Protein AF-0000000085152946 (afdb_homodimer)

Foldseek 3Di:
DEEEEEDCPPQRVLLQLLLLLLPAQYEYEYQPPVCQVCLLVLHHPWFEPPSSVSSVVSVVVNSYHYDNDLLCRLVGDQEYEYAHAQAADPQLATRCCSVLVSLLSSLQRHDAEHEYEYAYQHAQCVLVVSVVSSVVSCVVVVHDHHYHYKYWYADADALCRNVCSQAPQATEIAGPDPVVVVVVCVSCVNNCPPHHRYDYHHRRVSSVVLLVVLLVLLLLALVLLVVLVVLLQVVHQSVVVLVVVLVPPVNHNPSNFHFLAAFDDRNQSSLSNVQVVCVVVPHHPVSSVSSNVSRVVSLCVLVVVVCLVVNLQPAAAEEQEEDQPLEPRTLHNGRRSNVVNQVVCVVNRAAYEYEDPRNLVVVCVVPNDDPRYHYDDDSLVSQAQGQEYEYRYDYPRVLDDDLLSNCVRHNNQEYHYRRCSDDQVVNVVSVHQYHYRSDGVSNVRPD/DEEEEEDCPPQRVLLQLLLLLLPAQYEYEYQDPVCQVCLLVLHHPWFEPPSSVSSVVSVVVNSYHYDNDLLCRLVGDQEYEYAHAQAADPQLATRCCSVLVNLLSSLQRHDAEHEYEYAYQHAQCVLVVSVVSSVVSCVVVVHDHHYHYKYWYQDADALCRNVCSQAPQATEIAGPDPVSVVVVCVSCVNNCPPHHRYDYHHRRVSSVVLLVVLLVLLLLALVLLVVLVVLLAVVHQSVVVLVVVLVPPVNHNPSNFHFLAAFDDRNQSSLSNVQVVCVVVPHHPVSSVSSNVSRVVSLCVLVVVVCLVVNLQCAAAEEQEEDQALEPNTLHNGRRSNVVNQVVCVVNRAAYEYEDPRNLVVVCVVPNDDPRYHYDDDSLVSQAQGQEYEYRYDYPRVLDDDLLSNCVRHNNQEYHYRRCSDDQVVNVVSVHQYHYRSDGVSNVDPD

Sequence (894 aa):
MKVTVFGVGYVGLVQAVALADCGHDVCCVDVDAAKIAGLQQGIIPIFEPGLQELVLKNCEVARLRFSTDAALGVDHATIQFIAVGTPPGEDGSADLQYVLGVAGTIASLMSDEKIIVNKSTVPVGTADKVRAHVQDLLTRRGQELPFQVLSNPEFLKEGSALEDCMRPERIIIGTESPQAETLMRELYEPFNRNRDKIMVMDVRSAEFTKYAANCLLATKISFMNEMSHLAERMEVDIEEVRRGIGSDSRIGYQFIYPGCGYGGSCFPKDVRALERSGREVGYHAQILQAVEQVNFQQKQKLYQHITCHYGDDIAGKTFALWGLSFKPNTDDMREASSRVLMERLWQAGARVRAYDPEAMDEALRLYGMRADLEIVASKDEAVVGADALVIVTEWKDFRVPDFSMLQEKLRDRVIFDGRNLYEPSRVEDAGLAYYGIGRGRSCRKKLMKVTVFGVGYVGLVQAVALADCGHDVCCVDVDAAKIAGLQQGIIPIFEPGLQELVLKNCEVARLRFSTDAALGVDHATIQFIAVGTPPGEDGSADLQYVLGVAGTIASLMSDEKIIVNKSTVPVGTADKVRAHVQDLLTRRGQELPFQVLSNPEFLKEGSALEDCMRPERIIIGTESPQAETLMRELYEPFNRNRDKIMVMDVRSAEFTKYAANCLLATKISFMNEMSHLAERMEVDIEEVRRGIGSDSRIGYQFIYPGCGYGGSCFPKDVRALERSGREVGYHAQILQAVEQVNFQQKQKLYQHITCHYGDDIAGKTFALWGLSFKPNTDDMREASSRVLMERLWQAGARVRAYDPEAMDEALRLYGMRADLEIVASKDEAVVGADALVIVTEWKDFRVPDFSMLQEKLRDRVIFDGRNLYEPSRVEDAGLAYYGIGRGRSCRKKL

Organism: Desulfotalea psychrophila (strain LSv54 / DSM 12343) (NCBI:txid177439)

Structure (mmCIF, N/CA/C/O backbone):
data_AF-0000000085152946-model_v1
#
loop_
_entity.id
_entity.type
_entity.pdbx_description
1 polymer 'UDP-glucose 6-dehydrogenase'
#
loop_
_atom_site.group_PDB
_atom_site.id
_atom_site.type_symbol
_atom_site.label_atom_id
_atom_site.label_alt_id
_atom_site.label_comp_id
_atom_site.label_asym_id
_atom_site.label_entity_id
_atom_site.label_seq_id
_atom_site.pdbx_PDB_ins_code
_atom_site.Cartn_x
_atom_site.Cartn_y
_atom_site.Cartn_z
_atom_site.occupancy
_atom_site.B_iso_or_equiv
_atom_site.auth_seq_id
_atom_site.auth_comp_id
_atom_site.auth_asym_id
_atom_site.auth_atom_id
_atom_site.pdbx_PDB_model_num
ATOM 1 N N . MET A 1 1 ? -6.48 38.688 -2.562 1 96.62 1 MET A N 1
ATOM 2 C CA . MET A 1 1 ? -6.941 38.875 -1.188 1 96.62 1 MET A CA 1
ATOM 3 C C . MET A 1 1 ? -5.766 38.938 -0.223 1 96.62 1 MET A C 1
ATOM 5 O O . MET A 1 1 ? -4.621 38.719 -0.613 1 96.62 1 MET A O 1
ATOM 9 N N . LYS A 1 2 ? -6.047 39.312 1.011 1 98.56 2 LYS A N 1
ATOM 10 C CA . LYS A 1 2 ? -5.023 39.375 2.051 1 98.56 2 LYS A CA 1
ATOM 11 C C . LYS A 1 2 ? -4.988 38.062 2.859 1 98.56 2 LYS A C 1
ATOM 13 O O . LYS A 1 2 ? -6.035 37.5 3.162 1 98.56 2 LYS A O 1
ATOM 18 N N . VAL A 1 3 ? -3.777 37.656 3.146 1 98.75 3 VAL A N 1
ATOM 19 C CA . VAL A 1 3 ? -3.588 36.406 3.902 1 98.75 3 VAL A CA 1
ATOM 20 C C . VAL A 1 3 ? -2.414 36.562 4.863 1 98.75 3 VAL A C 1
ATOM 22 O O . VAL A 1 3 ? -1.403 37.188 4.523 1 98.75 3 VAL A O 1
ATOM 25 N N . THR A 1 4 ? -2.584 36.125 6.039 1 98.94 4 THR A N 1
ATOM 26 C CA . THR A 1 4 ? -1.463 36.062 6.969 1 98.94 4 THR A CA 1
ATOM 27 C C . THR A 1 4 ? -1.044 34.594 7.188 1 98.94 4 THR A C 1
ATOM 29 O O . THR A 1 4 ? -1.893 33.719 7.312 1 98.94 4 THR A O 1
ATOM 32 N N . VAL A 1 5 ? 0.246 34.344 7.195 1 98.94 5 VAL A N 1
ATOM 33 C CA . VAL A 1 5 ? 0.804 33.031 7.48 1 98.94 5 VAL A CA 1
ATOM 34 C C . VAL A 1 5 ? 1.711 33.125 8.711 1 98.94 5 VAL A C 1
ATOM 36 O O . VAL A 1 5 ? 2.738 33.781 8.688 1 98.94 5 VAL A O 1
ATOM 39 N N . PHE A 1 6 ? 1.265 32.469 9.789 1 98.88 6 PHE A N 1
ATOM 40 C CA . PHE A 1 6 ? 2.107 32.344 10.977 1 98.88 6 PHE A CA 1
ATOM 41 C C . PHE A 1 6 ? 3.027 31.125 10.867 1 98.88 6 PHE A C 1
ATOM 43 O O . PHE A 1 6 ? 2.559 29.984 10.789 1 98.88 6 PHE A O 1
ATOM 50 N N . GLY A 1 7 ? 4.336 31.312 10.914 1 98.06 7 GLY A N 1
ATOM 51 C CA . GLY A 1 7 ? 5.344 30.281 10.703 1 98.06 7 GLY A CA 1
ATOM 52 C C . GLY A 1 7 ? 5.934 30.297 9.305 1 98.06 7 GLY A C 1
ATOM 53 O O . GLY A 1 7 ? 5.223 30.109 8.32 1 98.06 7 GLY A O 1
ATOM 54 N N . VAL A 1 8 ? 7.211 30.547 9.234 1 96.88 8 VAL A N 1
ATOM 55 C CA . VAL A 1 8 ? 7.855 30.609 7.93 1 96.88 8 VAL A CA 1
ATOM 56 C C . VAL A 1 8 ? 8.875 29.469 7.809 1 96.88 8 VAL A C 1
ATOM 58 O O . VAL A 1 8 ? 10 29.688 7.344 1 96.88 8 VAL A O 1
ATOM 61 N N . GLY A 1 9 ? 8.461 28.297 8.352 1 93.56 9 GLY A N 1
ATOM 62 C CA . GLY A 1 9 ? 9.203 27.078 8.031 1 93.56 9 GLY A CA 1
ATOM 63 C C . GLY A 1 9 ? 8.984 26.609 6.605 1 93.56 9 GLY A C 1
ATOM 64 O O . GLY A 1 9 ? 8.609 27.391 5.734 1 93.56 9 GLY A O 1
ATOM 65 N N . TYR A 1 10 ? 9.281 25.406 6.445 1 93.75 10 TYR A N 1
ATOM 66 C CA . TYR A 1 10 ? 9.211 24.844 5.098 1 93.75 10 TYR A CA 1
ATOM 67 C C . TYR A 1 10 ? 7.812 25 4.516 1 93.75 10 TYR A C 1
ATOM 69 O O . TYR A 1 10 ? 7.645 25.531 3.42 1 93.75 10 TYR A O 1
ATOM 77 N N . VAL A 1 11 ? 6.758 24.594 5.254 1 96.19 11 VAL A N 1
ATOM 78 C CA . VAL A 1 11 ? 5.379 24.609 4.781 1 96.19 11 VAL A CA 1
ATOM 79 C C . VAL A 1 11 ? 4.887 26.062 4.664 1 96.19 11 VAL A C 1
ATOM 81 O O . VAL A 1 11 ? 4.363 26.453 3.623 1 96.19 11 VAL A O 1
ATOM 84 N N . GLY A 1 12 ? 5.09 26.812 5.684 1 97.94 12 GLY A N 1
ATOM 85 C CA . GLY A 1 12 ? 4.562 28.172 5.719 1 97.94 12 GLY A CA 1
ATOM 86 C C . GLY A 1 12 ? 5.164 29.062 4.656 1 97.94 12 GLY A C 1
ATOM 87 O O . GLY A 1 12 ? 4.445 29.797 3.967 1 97.94 12 GLY A O 1
ATOM 88 N N . LEU A 1 13 ? 6.477 29 4.559 1 98 13 LEU A N 1
ATOM 89 C CA . LEU A 1 13 ? 7.156 29.875 3.604 1 98 13 LEU A CA 1
ATOM 90 C C . LEU A 1 13 ? 6.77 29.516 2.172 1 98 13 LEU A C 1
ATOM 92 O O . LEU A 1 13 ? 6.441 30.406 1.375 1 98 13 LEU A O 1
ATOM 96 N N . VAL A 1 14 ? 6.777 28.203 1.868 1 97.94 14 VAL A N 1
ATOM 97 C CA . VAL A 1 14 ? 6.469 27.766 0.511 1 97.94 14 VAL A CA 1
ATOM 98 C C . VAL A 1 14 ? 5.023 28.125 0.168 1 97.94 14 VAL A C 1
ATOM 100 O O . VAL A 1 14 ? 4.742 28.609 -0.928 1 97.94 14 VAL A O 1
ATOM 103 N N . GLN A 1 15 ? 4.125 27.922 1.107 1 97.88 15 GLN A N 1
ATOM 104 C CA . GLN A 1 15 ? 2.721 28.266 0.899 1 97.88 15 GLN A CA 1
ATOM 105 C C . GLN A 1 15 ? 2.543 29.766 0.692 1 97.88 15 GLN A C 1
ATOM 107 O O . GLN A 1 15 ? 1.795 30.188 -0.19 1 97.88 15 GLN A O 1
ATOM 112 N N . ALA A 1 16 ? 3.188 30.547 1.511 1 98.5 16 ALA A N 1
ATOM 113 C CA . ALA A 1 16 ? 3.096 32 1.428 1 98.5 16 ALA A CA 1
ATOM 114 C C . ALA A 1 16 ? 3.574 32.5 0.069 1 98.5 16 ALA A C 1
ATOM 116 O O . ALA A 1 16 ? 2.928 33.375 -0.546 1 98.5 16 ALA A O 1
ATOM 117 N N . VAL A 1 17 ? 4.676 31.953 -0.382 1 98.12 17 VAL A N 1
ATOM 118 C CA . VAL A 1 17 ? 5.277 32.375 -1.641 1 98.12 17 VAL A CA 1
ATOM 119 C C . VAL A 1 17 ? 4.367 32 -2.805 1 98.12 17 VAL A C 1
ATOM 121 O O . VAL A 1 17 ? 4.184 32.781 -3.74 1 98.12 17 VAL A O 1
ATOM 124 N N . ALA A 1 18 ? 3.814 30.781 -2.787 1 98.12 18 ALA A N 1
ATOM 125 C CA . ALA A 1 18 ? 2.895 30.344 -3.834 1 98.12 18 ALA A CA 1
ATOM 126 C C . ALA A 1 18 ? 1.682 31.266 -3.916 1 98.12 18 ALA A C 1
ATOM 128 O O . ALA A 1 18 ? 1.265 31.656 -5.008 1 98.12 18 ALA A O 1
ATOM 129 N N . LEU A 1 19 ? 1.094 31.625 -2.764 1 98.38 19 LEU A N 1
ATOM 130 C CA . LEU A 1 19 ? -0.064 32.5 -2.715 1 98.38 19 LEU A CA 1
ATOM 131 C C . LEU A 1 19 ? 0.295 33.906 -3.221 1 98.38 19 LEU A C 1
ATOM 133 O O . LEU A 1 19 ? -0.466 34.5 -3.98 1 98.38 19 LEU A O 1
ATOM 137 N N . ALA A 1 20 ? 1.434 34.375 -2.812 1 98.5 20 ALA A N 1
ATOM 138 C CA . ALA A 1 20 ? 1.874 35.719 -3.248 1 98.5 20 ALA A CA 1
ATOM 139 C C . ALA A 1 20 ? 2.104 35.75 -4.754 1 98.5 20 ALA A C 1
ATOM 141 O O . ALA A 1 20 ? 1.738 36.719 -5.422 1 98.5 20 ALA A O 1
ATOM 142 N N . ASP A 1 21 ? 2.719 34.688 -5.223 1 97.88 21 ASP A N 1
ATOM 143 C CA . ASP A 1 21 ? 3.111 34.656 -6.629 1 97.88 21 ASP A CA 1
ATOM 144 C C . ASP A 1 21 ? 1.887 34.625 -7.543 1 97.88 21 ASP A C 1
ATOM 146 O O . ASP A 1 21 ? 1.951 35.094 -8.688 1 97.88 21 ASP A O 1
ATOM 150 N N . CYS A 1 22 ? 0.826 34.156 -7.066 1 96.56 22 CYS A N 1
ATOM 151 C CA . CYS A 1 22 ? -0.38 34.125 -7.887 1 96.56 22 CYS A CA 1
ATOM 152 C C . CYS A 1 22 ? -1.163 35.438 -7.738 1 96.56 22 CYS A C 1
ATOM 154 O O . CYS A 1 22 ? -2.191 35.625 -8.391 1 96.56 22 CYS A O 1
ATOM 156 N N . GLY A 1 23 ? -0.776 36.281 -6.738 1 97.38 23 GLY A N 1
ATOM 157 C CA . GLY A 1 23 ? -1.346 37.625 -6.766 1 97.38 23 GLY A CA 1
ATOM 158 C C . GLY A 1 23 ? -1.903 38.062 -5.426 1 97.38 23 GLY A C 1
ATOM 159 O O . GLY A 1 23 ? -2.336 39.188 -5.27 1 97.38 23 GLY A O 1
ATOM 160 N N . HIS A 1 24 ? -1.901 37.188 -4.426 1 98.62 24 HIS A N 1
ATOM 161 C CA . HIS A 1 24 ? -2.41 37.562 -3.109 1 98.62 24 HIS A CA 1
ATOM 162 C C . HIS A 1 24 ? -1.409 38.438 -2.357 1 98.62 24 HIS A C 1
ATOM 164 O O . HIS A 1 24 ? -0.226 38.469 -2.705 1 98.62 24 HIS A O 1
ATOM 170 N N . ASP A 1 25 ? -1.952 39.188 -1.408 1 98.81 25 ASP A N 1
ATOM 171 C CA . ASP A 1 25 ? -1.132 39.969 -0.496 1 98.81 25 ASP A CA 1
ATOM 172 C C . ASP A 1 25 ? -0.877 39.219 0.808 1 98.81 25 ASP A C 1
ATOM 174 O O . ASP A 1 25 ? -1.781 39.094 1.634 1 98.81 25 ASP A O 1
ATOM 178 N N . VAL A 1 26 ? 0.427 38.812 1.01 1 98.88 26 VAL A N 1
ATOM 179 C CA . VAL A 1 26 ? 0.686 37.812 2.066 1 98.88 26 VAL A CA 1
ATOM 180 C C . VAL A 1 26 ? 1.621 38.438 3.109 1 98.88 26 VAL A C 1
ATOM 182 O O . VAL A 1 26 ? 2.686 38.969 2.77 1 98.88 26 VAL A O 1
ATOM 185 N N . CYS A 1 27 ? 1.196 38.406 4.34 1 98.81 27 CYS A N 1
ATOM 186 C CA . CYS A 1 27 ? 2.029 38.781 5.477 1 98.81 27 CYS A CA 1
ATOM 187 C C . CYS A 1 27 ? 2.488 37.562 6.246 1 98.81 27 CYS A C 1
ATOM 189 O O . CYS A 1 27 ? 1.665 36.781 6.75 1 98.81 27 CYS A O 1
ATOM 191 N N . CYS A 1 28 ? 3.801 37.375 6.316 1 98.75 28 CYS A N 1
ATOM 192 C CA . CYS A 1 28 ? 4.375 36.25 7.051 1 98.75 28 CYS A CA 1
ATOM 193 C C . CYS A 1 28 ? 4.891 36.688 8.414 1 98.75 28 CYS A C 1
ATOM 195 O O . CYS A 1 28 ? 5.648 37.656 8.508 1 98.75 28 CYS A O 1
ATOM 197 N N . VAL A 1 29 ? 4.453 35.969 9.422 1 98.75 29 VAL A N 1
ATOM 198 C CA . VAL A 1 29 ? 4.859 36.281 10.789 1 98.75 29 VAL A CA 1
ATOM 199 C C . VAL A 1 29 ? 5.609 35.094 11.398 1 98.75 29 VAL A C 1
ATOM 201 O O . VAL A 1 29 ? 5.191 33.969 11.258 1 98.75 29 VAL A O 1
ATOM 204 N N . ASP A 1 30 ? 6.746 35.312 12 1 98.44 30 ASP A N 1
ATOM 205 C CA . ASP A 1 30 ? 7.512 34.312 12.742 1 98.44 30 ASP A CA 1
ATOM 206 C C . ASP A 1 30 ? 8.172 34.938 13.977 1 98.44 30 ASP A C 1
ATOM 208 O O . ASP A 1 30 ? 8.539 36.125 13.961 1 98.44 30 ASP A O 1
ATOM 212 N N . VAL A 1 31 ? 8.305 34.156 15.016 1 97.31 31 VAL A N 1
ATOM 213 C CA . VAL A 1 31 ? 8.867 34.656 16.266 1 97.31 31 VAL A CA 1
ATOM 214 C C . VAL A 1 31 ? 10.391 34.688 16.156 1 97.31 31 VAL A C 1
ATOM 216 O O . VAL A 1 31 ? 11.055 35.406 16.922 1 97.31 31 VAL A O 1
ATOM 219 N N . ASP A 1 32 ? 10.914 33.938 15.25 1 97.12 32 ASP A N 1
ATOM 220 C CA . ASP A 1 32 ? 12.359 33.875 15.055 1 97.12 32 ASP A CA 1
ATOM 221 C C . ASP A 1 32 ? 12.867 35.156 14.344 1 97.12 32 ASP A C 1
ATOM 223 O O . ASP A 1 32 ? 12.906 35.188 13.109 1 97.12 32 ASP A O 1
ATOM 227 N N . ALA A 1 33 ? 13.492 36.062 15.07 1 97.38 33 ALA A N 1
ATOM 228 C CA . ALA A 1 33 ? 13.922 37.344 14.531 1 97.38 33 ALA A CA 1
ATOM 229 C C . ALA A 1 33 ? 15.055 37.188 13.531 1 97.38 33 ALA A C 1
ATOM 231 O O . ALA A 1 33 ? 15.141 37.938 12.555 1 97.38 33 ALA A O 1
ATOM 232 N N . ALA A 1 34 ? 15.883 36.219 13.789 1 96.38 34 ALA A N 1
ATOM 233 C CA . ALA A 1 34 ? 17.016 35.969 12.898 1 96.38 34 ALA A CA 1
ATOM 234 C C . ALA A 1 34 ? 16.547 35.5 11.531 1 96.38 34 ALA A C 1
ATOM 236 O O . ALA A 1 34 ? 17.062 35.906 10.5 1 96.38 34 ALA A O 1
ATOM 237 N N . LYS A 1 35 ? 15.625 34.562 11.57 1 94.44 35 LYS A N 1
ATOM 238 C CA . LYS A 1 35 ? 15.039 34.031 10.336 1 94.44 35 LYS A CA 1
ATOM 239 C C . LYS A 1 35 ? 14.383 35.156 9.523 1 94.44 35 LYS A C 1
ATOM 241 O O . LYS A 1 35 ? 14.562 35.219 8.305 1 94.44 35 LYS A O 1
ATOM 246 N N . ILE A 1 36 ? 13.656 36.062 10.188 1 97.5 36 ILE A N 1
ATOM 247 C CA . ILE A 1 36 ? 12.93 37.156 9.531 1 97.5 36 ILE A CA 1
ATOM 248 C C . ILE A 1 36 ? 13.93 38.156 8.945 1 97.5 36 ILE A C 1
ATOM 250 O O . ILE A 1 36 ? 13.781 38.594 7.805 1 97.5 36 ILE A O 1
ATOM 254 N N . ALA A 1 37 ? 14.93 38.469 9.695 1 96.62 37 ALA A N 1
ATOM 255 C CA . ALA A 1 37 ? 15.961 39.375 9.211 1 96.62 37 ALA A CA 1
ATOM 256 C C . ALA A 1 37 ? 16.641 38.812 7.961 1 96.62 37 ALA A C 1
ATOM 258 O O . ALA A 1 37 ? 16.891 39.562 7.008 1 96.62 37 ALA A O 1
ATOM 259 N N . GLY A 1 38 ? 16.906 37.562 8.023 1 96 38 GLY A N 1
ATOM 260 C CA . GLY A 1 38 ? 17.484 36.906 6.855 1 96 38 GLY A CA 1
ATOM 261 C C . GLY A 1 38 ? 16.578 36.969 5.633 1 96 38 GLY A C 1
ATOM 262 O O . GLY A 1 38 ? 17.031 37.344 4.547 1 96 38 GLY A O 1
ATOM 263 N N . LEU A 1 39 ? 15.367 36.656 5.789 1 96.38 39 LEU A N 1
ATOM 264 C CA . LEU A 1 39 ? 14.406 36.656 4.691 1 96.38 39 LEU A CA 1
ATOM 265 C C . LEU A 1 39 ? 14.242 38.031 4.094 1 96.38 39 LEU A C 1
ATOM 267 O O . LEU A 1 39 ? 14.117 38.188 2.877 1 96.38 39 LEU A O 1
ATOM 271 N N . GLN A 1 40 ? 14.273 39.031 4.953 1 93.69 40 GLN A N 1
ATOM 272 C CA . GLN A 1 40 ? 14.148 40.406 4.496 1 93.69 40 GLN A CA 1
ATOM 273 C C . GLN A 1 40 ? 15.359 40.844 3.666 1 93.69 40 GLN A C 1
ATOM 275 O O . GLN A 1 40 ? 15.273 41.75 2.84 1 93.69 40 GLN A O 1
ATOM 280 N N . GLN A 1 41 ? 16.438 40.062 3.887 1 92.88 41 GLN A N 1
ATOM 281 C CA . GLN A 1 41 ? 17.656 40.344 3.135 1 92.88 41 GLN A CA 1
ATOM 282 C C . GLN A 1 41 ? 17.797 39.375 1.952 1 92.88 41 GLN A C 1
ATOM 284 O O . GLN A 1 41 ? 18.844 39.344 1.284 1 92.88 41 GLN A O 1
ATOM 289 N N . GLY A 1 42 ? 16.812 38.531 1.813 1 90.94 42 GLY A N 1
ATOM 290 C CA . GLY A 1 42 ? 16.812 37.625 0.678 1 90.94 42 GLY A CA 1
ATOM 291 C C . GLY A 1 42 ? 17.5 36.312 0.97 1 90.94 42 GLY A C 1
ATOM 292 O O . GLY A 1 42 ? 17.719 35.5 0.062 1 90.94 42 GLY A O 1
ATOM 293 N N . ILE A 1 43 ? 17.812 36.062 2.209 1 93.62 43 ILE A N 1
ATOM 294 C CA . ILE A 1 43 ? 18.422 34.812 2.621 1 93.62 43 ILE A CA 1
ATOM 295 C C . ILE A 1 43 ? 17.344 33.812 3.014 1 93.62 43 ILE A C 1
ATOM 297 O O . ILE A 1 43 ? 16.641 34 4.008 1 93.62 43 ILE A O 1
ATOM 301 N N . ILE A 1 44 ? 17.266 32.781 2.225 1 93.75 44 ILE A N 1
ATOM 302 C CA . ILE A 1 44 ? 16.219 31.781 2.445 1 93.75 44 ILE A CA 1
ATOM 303 C C . ILE A 1 44 ? 16.734 30.688 3.371 1 93.75 44 ILE A C 1
ATOM 305 O O . ILE A 1 44 ? 17.781 30.094 3.111 1 93.75 44 ILE A O 1
ATOM 309 N N . PRO A 1 45 ? 16.078 30.375 4.395 1 91.31 45 PRO A N 1
ATOM 310 C CA . PRO A 1 45 ? 16.562 29.438 5.418 1 91.31 45 PRO A CA 1
ATOM 311 C C . PRO A 1 45 ? 16.422 27.984 4.996 1 91.31 45 PRO A C 1
ATOM 313 O O . PRO A 1 45 ? 16.922 27.078 5.684 1 91.31 45 PRO A O 1
ATOM 316 N N . ILE A 1 46 ? 15.805 27.656 3.918 1 90.5 46 ILE A N 1
ATOM 317 C CA . ILE A 1 46 ? 15.617 26.281 3.443 1 90.5 46 ILE A CA 1
ATOM 318 C C . ILE A 1 46 ? 16 26.203 1.967 1 90.5 46 ILE A C 1
ATOM 320 O O . ILE A 1 46 ? 15.953 27.203 1.246 1 90.5 46 ILE A O 1
ATOM 324 N N . PHE A 1 47 ? 16.391 24.984 1.583 1 93.75 47 PHE A N 1
ATOM 325 C CA . PHE A 1 47 ? 16.625 24.781 0.159 1 93.75 47 PHE A CA 1
ATOM 326 C C . PHE A 1 47 ? 15.414 24.141 -0.507 1 93.75 47 PHE A C 1
ATOM 328 O O . PHE A 1 47 ? 14.984 23.062 -0.11 1 93.75 47 PHE A O 1
ATOM 335 N N . GLU A 1 48 ? 14.906 24.797 -1.474 1 95.56 48 GLU A N 1
ATOM 336 C CA . GLU A 1 48 ? 13.805 24.375 -2.33 1 95.56 48 GLU A CA 1
ATOM 337 C C . GLU A 1 48 ? 13.93 24.969 -3.73 1 95.56 48 GLU A C 1
ATOM 339 O O . GLU A 1 48 ? 14 26.188 -3.887 1 95.56 48 GLU A O 1
ATOM 344 N N . PRO A 1 49 ? 13.953 24.078 -4.727 1 95.06 49 PRO A N 1
ATOM 345 C CA . PRO A 1 49 ? 14.141 24.594 -6.082 1 95.06 49 PRO A CA 1
ATOM 346 C C . PRO A 1 49 ? 13.141 25.703 -6.441 1 95.06 49 PRO A C 1
ATOM 348 O O . PRO A 1 49 ? 11.93 25.484 -6.328 1 95.06 49 PRO A O 1
ATOM 351 N N . GLY A 1 50 ? 13.672 26.875 -6.82 1 95.56 50 GLY A N 1
ATOM 352 C CA . GLY A 1 50 ? 12.852 27.953 -7.328 1 95.56 50 GLY A CA 1
ATOM 353 C C . GLY A 1 50 ? 12.344 28.875 -6.242 1 95.56 50 GLY A C 1
ATOM 354 O O . GLY A 1 50 ? 11.82 29.969 -6.531 1 95.56 50 GLY A O 1
ATOM 355 N N . LEU A 1 51 ? 12.555 28.562 -4.996 1 96.44 51 LEU A N 1
ATOM 356 C CA . LEU A 1 51 ? 11.938 29.281 -3.893 1 96.44 51 LEU A CA 1
ATOM 357 C C . LEU A 1 51 ? 12.57 30.656 -3.725 1 96.44 51 LEU A C 1
ATOM 359 O O . LEU A 1 51 ? 11.867 31.656 -3.58 1 96.44 51 LEU A O 1
ATOM 363 N N . GLN A 1 52 ? 13.875 30.734 -3.771 1 96.06 52 GLN A N 1
ATOM 364 C CA . GLN A 1 52 ? 14.586 31.984 -3.541 1 96.06 52 GLN A CA 1
ATOM 365 C C . GLN A 1 52 ? 14.18 33.031 -4.566 1 96.06 52 GLN A C 1
ATOM 367 O O . GLN A 1 52 ? 13.891 34.188 -4.207 1 96.06 52 GLN A O 1
ATOM 372 N N . GLU A 1 53 ? 14.125 32.656 -5.785 1 96.69 53 GLU A N 1
ATOM 373 C CA . GLU A 1 53 ? 13.766 33.562 -6.859 1 96.69 53 GLU A CA 1
ATOM 374 C C . GLU A 1 53 ? 12.367 34.156 -6.648 1 96.69 53 GLU A C 1
ATOM 376 O O . GLU A 1 53 ? 12.156 35.344 -6.812 1 96.69 53 GLU A O 1
ATOM 381 N N . LEU A 1 54 ? 11.477 33.344 -6.23 1 97 54 LEU A N 1
ATOM 382 C CA . LEU A 1 54 ? 10.094 33.781 -6.078 1 97 54 LEU A CA 1
ATOM 383 C C . LEU A 1 54 ? 9.93 34.656 -4.832 1 97 54 LEU A C 1
ATOM 385 O O . LEU A 1 54 ? 9.117 35.562 -4.812 1 97 54 LEU A O 1
ATOM 389 N N . VAL A 1 55 ? 10.68 34.312 -3.781 1 97.25 55 VAL A N 1
ATOM 390 C CA . VAL A 1 55 ? 10.656 35.156 -2.584 1 97.25 55 VAL A CA 1
ATOM 391 C C . VAL A 1 55 ? 11.109 36.562 -2.93 1 97.25 55 VAL A C 1
ATOM 393 O O . VAL A 1 55 ? 10.422 37.531 -2.609 1 97.25 55 VAL A O 1
ATOM 396 N N . LEU A 1 56 ? 12.219 36.625 -3.625 1 97.25 56 LEU A N 1
ATOM 397 C CA . LEU A 1 56 ? 12.781 37.938 -3.979 1 97.25 56 LEU A CA 1
ATOM 398 C C . LEU A 1 56 ? 11.828 38.719 -4.883 1 97.25 56 LEU A C 1
ATOM 400 O O . LEU A 1 56 ? 11.586 39.906 -4.66 1 97.25 56 LEU A O 1
ATOM 404 N N . LYS A 1 57 ? 11.32 38.062 -5.832 1 97.44 57 LYS A N 1
ATOM 405 C CA . LYS A 1 57 ? 10.391 38.656 -6.777 1 97.44 57 LYS A CA 1
ATOM 406 C C . LYS A 1 57 ? 9.18 39.25 -6.062 1 97.44 57 LYS A C 1
ATOM 408 O O . LYS A 1 57 ? 8.812 40.406 -6.297 1 97.44 57 LYS A O 1
ATOM 413 N N . ASN A 1 58 ? 8.57 38.531 -5.207 1 97.62 58 ASN A N 1
ATOM 414 C CA . ASN A 1 58 ? 7.316 38.938 -4.586 1 97.62 58 ASN A CA 1
ATOM 415 C C . ASN A 1 58 ? 7.551 39.969 -3.473 1 97.62 58 ASN A C 1
ATOM 417 O O . ASN A 1 58 ? 6.672 40.781 -3.172 1 97.62 58 ASN A O 1
ATOM 421 N N . CYS A 1 59 ? 8.742 39.938 -2.867 1 97 59 CYS A N 1
ATOM 422 C CA . CYS A 1 59 ? 9.109 41 -1.941 1 97 59 CYS A CA 1
ATOM 423 C C . CYS A 1 59 ? 9.289 42.312 -2.678 1 97 59 CYS A C 1
ATOM 425 O O . CYS A 1 59 ? 8.875 43.375 -2.188 1 97 59 CYS A O 1
ATOM 427 N N . GLU A 1 60 ? 9.883 42.188 -3.807 1 96.38 60 GLU A N 1
ATOM 428 C CA . GLU A 1 60 ? 10.148 43.375 -4.613 1 96.38 60 GLU A CA 1
ATOM 429 C C . GLU A 1 60 ? 8.852 44.094 -5 1 96.38 60 GLU A C 1
ATOM 431 O O . GLU A 1 60 ? 8.781 45.312 -4.977 1 96.38 60 GLU A O 1
ATOM 436 N N . VAL A 1 61 ? 7.836 43.344 -5.332 1 97 61 VAL A N 1
ATOM 437 C CA . VAL A 1 61 ? 6.586 43.938 -5.777 1 97 61 VAL A CA 1
ATOM 438 C C . VAL A 1 61 ? 5.648 44.125 -4.586 1 97 61 VAL A C 1
ATOM 440 O O . VAL A 1 61 ? 4.469 44.438 -4.758 1 97 61 VAL A O 1
ATOM 443 N N . ALA A 1 62 ? 6.047 43.812 -3.373 1 96.31 62 ALA A N 1
ATOM 444 C CA . ALA A 1 62 ? 5.391 44.094 -2.096 1 96.31 62 ALA A CA 1
ATOM 445 C C . ALA A 1 62 ? 4.148 43.219 -1.917 1 96.31 62 ALA A C 1
ATOM 447 O O . ALA A 1 62 ? 3.148 43.656 -1.352 1 96.31 62 ALA A O 1
ATOM 448 N N . ARG A 1 63 ? 4.199 42.031 -2.504 1 98.06 63 ARG A N 1
ATOM 449 C CA . ARG A 1 63 ? 3.127 41.062 -2.291 1 98.06 63 ARG A CA 1
ATOM 450 C C . ARG A 1 63 ? 3.463 40.125 -1.144 1 98.06 63 ARG A C 1
ATOM 452 O O . ARG A 1 63 ? 2.588 39.406 -0.634 1 98.06 63 ARG A O 1
ATOM 459 N N . LEU A 1 64 ? 4.695 40.094 -0.767 1 98.5 64 LEU A N 1
ATOM 460 C CA . LEU A 1 64 ? 5.191 39.25 0.308 1 98.5 64 LEU A CA 1
ATOM 461 C C . LEU A 1 64 ? 5.984 40.062 1.324 1 98.5 64 LEU A C 1
ATOM 463 O O . LEU A 1 64 ? 6.918 40.781 0.958 1 98.5 64 LEU A O 1
ATOM 467 N N . ARG A 1 65 ? 5.598 40 2.52 1 97.88 65 ARG A N 1
ATOM 468 C CA . ARG A 1 65 ? 6.293 40.719 3.586 1 97.88 65 ARG A CA 1
ATOM 469 C C . ARG A 1 65 ? 6.547 39.781 4.777 1 97.88 65 ARG A C 1
ATOM 471 O O . ARG A 1 65 ? 5.781 38.844 5.027 1 97.88 65 ARG A O 1
ATOM 478 N N . PHE A 1 66 ? 7.598 40.031 5.48 1 98.44 66 PHE A N 1
ATOM 479 C CA . PHE A 1 66 ? 8 39.25 6.652 1 98.44 66 PHE A CA 1
ATOM 480 C C . PHE A 1 66 ? 8.07 40.156 7.887 1 98.44 66 PHE A C 1
ATOM 482 O O . PHE A 1 66 ? 8.516 41.312 7.805 1 98.44 66 PHE A O 1
ATOM 489 N N . SER A 1 67 ? 7.59 39.625 9.016 1 98.25 67 SER A N 1
ATOM 490 C CA . SER A 1 67 ? 7.594 40.438 10.242 1 98.25 67 SER A CA 1
ATOM 491 C C . SER A 1 67 ? 7.648 39.531 11.477 1 98.25 67 SER A C 1
ATOM 493 O O . SER A 1 67 ? 7.316 38.344 11.414 1 98.25 67 SER A O 1
ATOM 495 N N . THR A 1 68 ? 8.109 40.062 12.547 1 98.31 68 THR A N 1
ATOM 496 C CA . THR A 1 68 ? 8.016 39.406 13.852 1 98.31 68 THR A CA 1
ATOM 497 C C . THR A 1 68 ? 6.832 39.938 14.641 1 98.31 68 THR A C 1
ATOM 499 O O . THR A 1 68 ? 6.547 39.469 15.75 1 98.31 68 THR A O 1
ATOM 502 N N . ASP A 1 69 ? 6.156 40.906 14.07 1 98.38 69 ASP A N 1
ATOM 503 C CA . ASP A 1 69 ? 5.055 41.594 14.742 1 98.38 69 ASP A CA 1
ATOM 504 C C . ASP A 1 69 ? 3.738 40.844 14.523 1 98.38 69 ASP A C 1
ATOM 506 O O . ASP A 1 69 ? 3.098 41 13.484 1 98.38 69 ASP A O 1
ATOM 510 N N . ALA A 1 70 ? 3.301 40.219 15.578 1 98.56 70 ALA A N 1
ATOM 511 C CA . ALA A 1 70 ? 2.086 39.406 15.477 1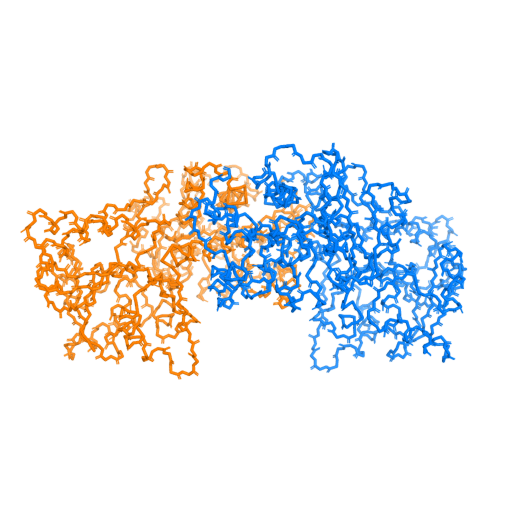 98.56 70 ALA A CA 1
ATOM 512 C C . ALA A 1 70 ? 0.856 40.312 15.273 1 98.56 70 ALA A C 1
ATOM 514 O O . ALA A 1 70 ? -0.095 39.906 14.602 1 98.56 70 ALA A O 1
ATOM 515 N N . ALA A 1 71 ? 0.873 41.438 15.898 1 98.62 71 ALA A N 1
ATOM 516 C CA . ALA A 1 71 ? -0.267 42.344 15.766 1 98.62 71 ALA A CA 1
ATOM 517 C C . ALA A 1 71 ? -0.471 42.75 14.312 1 98.62 71 ALA A C 1
ATOM 519 O O . ALA A 1 71 ? -1.604 42.844 13.836 1 98.62 71 ALA A O 1
ATOM 520 N N . LEU A 1 72 ? 0.611 43.031 13.68 1 98.38 72 LEU A N 1
ATOM 521 C CA . LEU A 1 72 ? 0.563 43.406 12.266 1 98.38 72 LEU A CA 1
ATOM 522 C C . LEU A 1 72 ? -0.06 42.281 11.445 1 98.38 72 LEU A C 1
ATOM 524 O O . LEU A 1 72 ? -0.896 42.531 10.578 1 98.38 72 LEU A O 1
ATOM 528 N N . GLY A 1 73 ? 0.342 41.031 11.703 1 98.5 73 GLY A N 1
ATOM 529 C CA . GLY A 1 73 ? -0.182 39.875 11 1 98.5 73 GLY A CA 1
ATOM 530 C C . GLY A 1 73 ? -1.665 39.656 11.227 1 98.5 73 GLY A C 1
ATOM 531 O O . GLY A 1 73 ? -2.418 39.406 10.281 1 98.5 73 GLY A O 1
ATOM 532 N N . VAL A 1 74 ? -2.057 39.75 12.484 1 98.81 74 VAL A N 1
ATOM 533 C CA . VAL A 1 74 ? -3.449 39.5 12.844 1 98.81 74 VAL A CA 1
ATOM 534 C C . VAL A 1 74 ? -4.348 40.562 12.195 1 98.81 74 VAL A C 1
ATOM 536 O O . VAL A 1 74 ? -5.441 40.219 11.719 1 98.81 74 VAL A O 1
ATOM 539 N N . ASP A 1 75 ? -3.861 41.781 12.141 1 98.44 75 ASP A N 1
ATOM 540 C CA . ASP A 1 75 ? -4.641 42.875 11.578 1 98.44 75 ASP A CA 1
ATOM 541 C C . ASP A 1 75 ? -4.676 42.812 10.055 1 98.44 75 ASP A C 1
ATOM 543 O O . ASP A 1 75 ? -5.617 43.281 9.43 1 98.44 75 ASP A O 1
ATOM 547 N N . HIS A 1 76 ? -3.77 42.188 9.461 1 98.5 76 HIS A N 1
ATOM 548 C CA . HIS A 1 76 ? -3.539 42.219 8.023 1 98.5 76 HIS A CA 1
ATOM 549 C C . HIS A 1 76 ? -4.664 41.5 7.273 1 98.5 76 HIS A C 1
ATOM 551 O O . HIS A 1 76 ? -5.066 41.938 6.191 1 98.5 76 HIS A O 1
ATOM 557 N N . ALA A 1 77 ? -5.195 40.406 7.824 1 98.56 77 ALA A N 1
ATOM 558 C CA . ALA A 1 77 ? -6.078 39.594 6.988 1 98.56 77 ALA A CA 1
ATOM 559 C C . ALA A 1 77 ? -7.156 38.938 7.828 1 98.56 77 ALA A C 1
ATOM 561 O O . ALA A 1 77 ? -6.965 38.688 9.023 1 98.56 77 ALA A O 1
ATOM 562 N N . THR A 1 78 ? -8.234 38.562 7.176 1 98.5 78 THR A N 1
ATOM 563 C CA . THR A 1 78 ? -9.281 37.719 7.75 1 98.5 78 THR A CA 1
ATOM 564 C C . THR A 1 78 ? -8.812 36.281 7.844 1 98.5 78 THR A C 1
ATOM 566 O O . THR A 1 78 ? -9.055 35.625 8.852 1 98.5 78 THR A O 1
ATOM 569 N N . ILE A 1 79 ? -8.109 35.781 6.82 1 98.81 79 ILE A N 1
ATOM 570 C CA . ILE A 1 79 ? -7.605 34.406 6.781 1 98.81 79 ILE A CA 1
ATOM 571 C C . ILE A 1 79 ? -6.238 34.344 7.461 1 98.81 79 ILE A C 1
ATOM 573 O O . ILE A 1 79 ? -5.297 35.031 7.043 1 98.81 79 ILE A O 1
ATOM 577 N N . GLN A 1 80 ? -6.168 33.594 8.5 1 98.88 80 GLN A N 1
ATOM 578 C CA . GLN A 1 80 ? -4.957 33.406 9.289 1 98.88 80 GLN A CA 1
ATOM 579 C C . GLN A 1 80 ? -4.48 31.953 9.234 1 98.88 80 GLN A C 1
ATOM 581 O O . GLN A 1 80 ? -5.039 31.078 9.906 1 98.88 80 GLN A O 1
ATOM 586 N N . PHE A 1 81 ? -3.359 31.672 8.5 1 98.94 81 PHE A N 1
ATOM 587 C CA . PHE A 1 81 ? -2.801 30.328 8.43 1 98.94 81 PHE A CA 1
ATOM 588 C C . PHE A 1 81 ? -1.87 30.062 9.602 1 98.94 81 PHE A C 1
ATOM 590 O O . PHE A 1 81 ? -1.035 30.906 9.945 1 98.94 81 PHE A O 1
ATOM 597 N N . ILE A 1 82 ? -2.039 28.953 10.219 1 98.88 82 ILE A N 1
ATOM 598 C CA . ILE A 1 82 ? -1.077 28.438 11.188 1 98.88 82 ILE A CA 1
ATOM 599 C C . ILE A 1 82 ? -0.221 27.359 10.531 1 98.88 82 ILE A C 1
ATOM 601 O O . ILE A 1 82 ? -0.704 26.25 10.25 1 98.88 82 ILE A O 1
ATOM 605 N N . ALA A 1 83 ? 0.975 27.625 10.258 1 98.44 83 ALA A N 1
ATOM 606 C CA . ALA A 1 83 ? 1.904 26.719 9.609 1 98.44 83 ALA A CA 1
ATOM 607 C C . ALA A 1 83 ? 3.189 26.562 10.414 1 98.44 83 ALA A C 1
ATOM 609 O O . ALA A 1 83 ? 4.289 26.734 9.883 1 98.44 83 ALA A O 1
ATOM 610 N N . VAL A 1 84 ? 3.025 26.234 11.672 1 97.94 84 VAL A N 1
ATOM 611 C CA . VAL A 1 84 ? 4.16 26.062 12.57 1 97.94 84 VAL A CA 1
ATOM 612 C C . VAL A 1 84 ? 4.434 24.578 12.773 1 97.94 84 VAL A C 1
ATOM 614 O O . VAL A 1 84 ? 3.615 23.734 12.406 1 97.94 84 VAL A O 1
ATOM 617 N N . GLY A 1 85 ? 5.574 24.25 13.258 1 94.75 85 GLY A N 1
ATOM 618 C CA . GLY A 1 85 ? 5.973 22.859 13.438 1 94.75 85 GLY A CA 1
ATOM 619 C C . GLY A 1 85 ? 5.191 22.156 14.531 1 94.75 85 GLY A C 1
ATOM 620 O O . GLY A 1 85 ? 4.715 22.797 15.469 1 94.75 85 GLY A O 1
ATOM 621 N N . THR A 1 86 ? 5.016 20.906 14.367 1 95.5 86 THR A N 1
ATOM 622 C CA . THR A 1 86 ? 4.48 20 15.383 1 95.5 86 THR A CA 1
ATOM 623 C C . THR A 1 86 ? 5.457 18.859 15.664 1 95.5 86 THR A C 1
ATOM 625 O O . THR A 1 86 ? 5.18 17.703 15.336 1 95.5 86 THR A O 1
ATOM 628 N N . PRO A 1 87 ? 6.578 19.188 16.297 1 92.69 87 PRO A N 1
ATOM 629 C CA . PRO A 1 87 ? 7.602 18.156 16.531 1 92.69 87 PRO A CA 1
ATOM 630 C C . PRO A 1 87 ? 7.109 17.047 17.453 1 92.69 87 PRO A C 1
ATOM 632 O O . PRO A 1 87 ? 6.105 17.203 18.141 1 92.69 87 PRO A O 1
ATOM 635 N N . PRO A 1 88 ? 7.742 15.891 17.297 1 90.19 88 PRO A N 1
ATOM 636 C CA . PRO A 1 88 ? 7.355 14.805 18.203 1 90.19 88 PRO A CA 1
ATOM 637 C C . PRO A 1 88 ? 7.68 15.109 19.672 1 90.19 88 PRO A C 1
ATOM 639 O O . PRO A 1 88 ? 8.742 15.656 19.969 1 90.19 88 PRO A O 1
ATOM 642 N N . GLY A 1 89 ? 6.758 14.766 20.453 1 87.38 89 GLY A N 1
ATOM 643 C CA . GLY A 1 89 ? 7.039 14.82 21.875 1 87.38 89 GLY A CA 1
ATOM 644 C C . GLY A 1 89 ? 7.852 13.641 22.375 1 87.38 89 GLY A C 1
ATOM 645 O O . GLY A 1 89 ? 8.25 12.781 21.578 1 87.38 89 GLY A O 1
ATOM 646 N N . GLU A 1 90 ? 8.086 13.594 23.625 1 84.44 90 GLU A N 1
ATOM 647 C CA . GLU A 1 90 ? 8.875 12.523 24.219 1 84.44 90 GLU A CA 1
ATOM 648 C C . GLU A 1 90 ? 8.234 11.156 23.984 1 84.44 90 GLU A C 1
ATOM 650 O O . GLU A 1 90 ? 8.938 10.164 23.797 1 84.44 90 GLU A O 1
ATOM 655 N N . ASP A 1 91 ? 6.965 11.203 23.891 1 86.62 91 ASP A N 1
ATOM 656 C CA . ASP A 1 91 ? 6.262 9.93 23.766 1 86.62 91 ASP A CA 1
ATOM 657 C C . ASP A 1 91 ? 5.898 9.648 22.312 1 86.62 91 ASP A C 1
ATOM 659 O O . ASP A 1 91 ? 5.164 8.703 22.016 1 86.62 91 ASP A O 1
ATOM 663 N N . GLY A 1 92 ? 6.285 10.531 21.438 1 85.69 92 GLY A N 1
ATOM 664 C CA . GLY A 1 92 ? 6.031 10.297 20.031 1 85.69 92 GLY A CA 1
ATOM 665 C C . GLY A 1 92 ? 4.809 11.039 19.516 1 85.69 92 GLY A C 1
ATOM 666 O O . GLY A 1 92 ? 4.586 11.109 18.297 1 85.69 92 GLY A O 1
ATOM 667 N N . SER A 1 93 ? 4.113 11.586 20.422 1 90.94 93 SER A N 1
ATOM 668 C CA . SER A 1 93 ? 2.939 12.344 20.016 1 90.94 93 SER A CA 1
ATOM 669 C C . SER A 1 93 ? 3.338 13.703 19.438 1 90.94 93 SER A C 1
ATOM 671 O O . SER A 1 93 ? 4.453 14.172 19.672 1 90.94 93 SER A O 1
ATOM 673 N N . ALA A 1 94 ? 2.475 14.234 18.656 1 92.69 94 ALA A N 1
ATOM 674 C CA . ALA A 1 94 ? 2.736 15.562 18.109 1 92.69 94 ALA A CA 1
ATOM 675 C C . ALA A 1 94 ? 2.633 16.625 19.188 1 92.69 94 ALA A C 1
ATOM 677 O O . ALA A 1 94 ? 1.665 16.656 19.953 1 92.69 94 ALA A O 1
ATOM 678 N N . ASP A 1 95 ? 3.58 17.469 19.297 1 95 95 ASP A N 1
ATOM 679 C CA . ASP A 1 95 ? 3.559 18.609 20.203 1 95 95 ASP A CA 1
ATOM 680 C C . ASP A 1 95 ? 2.779 19.766 19.609 1 95 95 ASP A C 1
ATOM 682 O O . ASP A 1 95 ? 3.201 20.359 18.609 1 95 95 ASP A O 1
ATOM 686 N N . LEU A 1 96 ? 1.694 20.156 20.281 1 97 96 LEU A N 1
ATOM 687 C CA . LEU A 1 96 ? 0.771 21.141 19.703 1 97 96 LEU A CA 1
ATOM 688 C C . LEU A 1 96 ? 0.999 22.516 20.312 1 97 96 LEU A C 1
ATOM 690 O O . LEU A 1 96 ? 0.284 23.469 19.984 1 97 96 LEU A O 1
ATOM 694 N N . GLN A 1 97 ? 2.031 22.688 21.109 1 97.12 97 GLN A N 1
ATOM 695 C CA . GLN A 1 97 ? 2.217 23.938 21.844 1 97.12 97 GLN A CA 1
ATOM 696 C C . GLN A 1 97 ? 2.363 25.125 20.906 1 97.12 97 GLN A C 1
ATOM 698 O O . GLN A 1 97 ? 1.856 26.203 21.188 1 97.12 97 GLN A O 1
ATOM 703 N N . TYR A 1 98 ? 3.012 24.906 19.812 1 97.56 98 TYR A N 1
ATOM 704 C CA . TYR A 1 98 ? 3.25 26 18.891 1 97.56 98 TYR A CA 1
ATOM 705 C C . TYR A 1 98 ? 1.977 26.375 18.141 1 97.56 98 TYR A C 1
ATOM 707 O O . TYR A 1 98 ? 1.711 27.547 17.891 1 97.56 98 TYR A O 1
ATOM 715 N N . VAL A 1 99 ? 1.166 25.375 17.781 1 98.56 99 VAL A N 1
ATOM 716 C CA . VAL A 1 99 ? -0.114 25.609 17.109 1 98.56 99 VAL A CA 1
ATOM 717 C C . VAL A 1 99 ? -1.051 26.375 18.047 1 98.56 99 VAL A C 1
ATOM 719 O O . VAL A 1 99 ? -1.637 27.375 17.656 1 98.56 99 VAL A O 1
ATOM 722 N N . LEU A 1 100 ? -1.127 25.922 19.234 1 98.62 100 LEU A N 1
ATOM 723 C CA . LEU A 1 100 ? -1.983 26.578 20.234 1 98.62 100 LEU A CA 1
ATOM 724 C C . LEU A 1 100 ? -1.451 27.969 20.578 1 98.62 100 LEU A C 1
ATOM 726 O O . LEU A 1 100 ? -2.229 28.875 20.859 1 98.62 100 LEU A O 1
ATOM 730 N N . GLY A 1 101 ? -0.146 28.031 20.594 1 98.62 101 GLY A N 1
ATOM 731 C CA . GLY A 1 101 ? 0.467 29.328 20.828 1 98.62 101 GLY A CA 1
ATOM 732 C C . GLY A 1 101 ? 0.059 30.375 19.797 1 98.62 101 GLY A C 1
ATOM 733 O O . GLY A 1 101 ? -0.299 31.484 20.156 1 98.62 101 GLY A O 1
ATOM 734 N N . VAL A 1 102 ? 0.134 30.031 18.547 1 98.81 102 VAL A N 1
ATOM 735 C CA . VAL A 1 102 ? -0.259 30.953 17.484 1 98.81 102 VAL A CA 1
ATOM 736 C C . VAL A 1 102 ? -1.753 31.25 17.578 1 98.81 102 VAL A C 1
ATOM 738 O O . VAL A 1 102 ? -2.172 32.406 17.453 1 98.81 102 VAL A O 1
ATOM 741 N N . ALA A 1 103 ? -2.574 30.234 17.812 1 98.81 103 ALA A N 1
ATOM 742 C CA . ALA A 1 103 ? -4.012 30.438 17.984 1 98.81 103 ALA A CA 1
ATOM 743 C C . ALA A 1 103 ? -4.305 31.422 19.109 1 98.81 103 ALA A C 1
ATOM 745 O O . ALA A 1 103 ? -5.172 32.281 18.969 1 98.81 103 ALA A O 1
ATOM 746 N N . GLY A 1 104 ? -3.604 31.25 20.203 1 98.75 104 GLY A N 1
ATOM 747 C CA . GLY A 1 104 ? -3.75 32.188 21.312 1 98.75 104 GLY A CA 1
ATOM 748 C C . GLY A 1 104 ? -3.375 33.594 20.969 1 98.75 104 GLY A C 1
ATOM 749 O O . GLY A 1 104 ? -4.047 34.531 21.375 1 98.75 104 GLY A O 1
ATOM 750 N N . THR A 1 105 ? -2.316 33.719 20.25 1 98.75 105 THR A N 1
ATOM 751 C CA . THR A 1 105 ? -1.868 35.031 19.797 1 98.75 105 THR A CA 1
ATOM 752 C C . THR A 1 105 ? -2.934 35.688 18.922 1 98.75 105 THR A C 1
ATOM 754 O O . THR A 1 105 ? -3.258 36.844 19.125 1 98.75 105 THR A O 1
ATOM 757 N N . ILE A 1 106 ? -3.508 34.969 18 1 98.81 106 ILE A N 1
ATOM 758 C CA . ILE A 1 106 ? -4.562 35.5 17.141 1 98.81 106 ILE A CA 1
ATOM 759 C C . ILE A 1 106 ? -5.75 35.938 17.984 1 98.81 106 ILE A C 1
ATOM 761 O O . ILE A 1 106 ? -6.242 37.062 17.828 1 98.81 106 ILE A O 1
ATOM 765 N N . ALA A 1 107 ? -6.141 35.094 18.891 1 98.75 107 ALA A N 1
ATOM 766 C CA . ALA A 1 107 ? -7.301 35.375 19.75 1 98.75 107 ALA A CA 1
ATOM 767 C C . ALA A 1 107 ? -7.074 36.594 20.609 1 98.75 107 ALA A C 1
ATOM 769 O O . ALA A 1 107 ? -8 37.375 20.859 1 98.75 107 ALA A O 1
ATOM 770 N N . SER A 1 108 ? -5.855 36.75 21.094 1 98.56 108 SER A N 1
ATOM 771 C CA . SER A 1 108 ? -5.531 37.844 22 1 98.56 108 SER A CA 1
ATOM 772 C C . SER A 1 108 ? -5.496 39.188 21.281 1 98.56 108 SER A C 1
ATOM 774 O O . SER A 1 108 ? -5.711 40.25 21.891 1 98.56 108 SER A O 1
ATOM 776 N N . LEU A 1 109 ? -5.297 39.125 19.984 1 98.62 109 LEU A N 1
ATOM 777 C CA . LEU A 1 109 ? -5.016 40.375 19.266 1 98.62 109 LEU A CA 1
ATOM 778 C C . LEU A 1 109 ? -6.152 40.719 18.312 1 98.62 109 LEU A C 1
ATOM 780 O O . LEU A 1 109 ? -6.273 41.875 17.875 1 98.62 109 LEU A O 1
ATOM 784 N N . MET A 1 110 ? -6.973 39.719 17.922 1 98.56 110 MET A N 1
ATOM 785 C CA . MET A 1 110 ? -7.973 39.938 16.891 1 98.56 110 MET A CA 1
ATOM 786 C C . MET A 1 110 ? -9.016 40.969 17.359 1 98.56 110 MET A C 1
ATOM 788 O O . MET A 1 110 ? -9.383 41 18.531 1 98.56 110 MET A O 1
ATOM 792 N N . SER A 1 111 ? -9.523 41.781 16.375 1 98 111 SER A N 1
ATOM 793 C CA . SER A 1 111 ? -10.539 42.781 16.656 1 98 111 SER A CA 1
ATOM 794 C C . SER A 1 111 ? -11.734 42.656 15.719 1 98 111 SER A C 1
ATOM 796 O O . SER A 1 111 ? -12.672 43.438 15.766 1 98 111 SER A O 1
ATOM 798 N N . ASP A 1 112 ? -11.734 41.781 14.828 1 98 112 ASP A N 1
ATOM 799 C CA . ASP A 1 112 ? -12.797 41.438 13.883 1 98 112 ASP A CA 1
ATOM 800 C C . ASP A 1 112 ? -12.828 39.969 13.57 1 98 112 ASP A C 1
ATOM 802 O O . ASP A 1 112 ? -12.102 39.156 14.188 1 98 112 ASP A O 1
ATOM 806 N N . GLU A 1 113 ? -13.688 39.562 12.695 1 98.06 113 GLU A N 1
ATOM 807 C CA . GLU A 1 113 ? -13.875 38.156 12.336 1 98.06 113 GLU A CA 1
ATOM 808 C C . GLU A 1 113 ? -12.602 37.562 11.742 1 98.06 113 GLU A C 1
ATOM 810 O O . GLU A 1 113 ? -11.914 38.219 10.961 1 98.06 113 GLU A O 1
ATOM 815 N N . LYS A 1 114 ? -12.312 36.375 12.156 1 98.75 114 LYS A N 1
ATOM 816 C CA . LYS A 1 114 ? -11.148 35.656 11.609 1 98.75 114 LYS A CA 1
ATOM 817 C C . LYS A 1 114 ? -11.508 34.25 11.172 1 98.75 114 LYS A C 1
ATOM 819 O O . LYS A 1 114 ? -12.43 33.656 11.719 1 98.75 114 LYS A O 1
ATOM 824 N N . ILE A 1 115 ? -10.836 33.781 10.141 1 98.75 115 ILE A N 1
ATOM 825 C CA . ILE A 1 115 ? -10.781 32.375 9.742 1 98.75 115 ILE A CA 1
ATOM 826 C C . ILE A 1 115 ? -9.391 31.828 10.039 1 98.75 115 ILE A C 1
ATOM 828 O O . ILE A 1 115 ? -8.414 32.188 9.375 1 98.75 115 ILE A O 1
ATOM 832 N N . ILE A 1 116 ? -9.359 30.984 11.031 1 98.88 116 ILE A N 1
ATOM 833 C CA . ILE A 1 116 ? -8.102 30.391 11.461 1 98.88 116 ILE A CA 1
ATOM 834 C C . ILE A 1 116 ? -7.91 29.047 10.758 1 98.88 116 ILE A C 1
ATOM 836 O O . ILE A 1 116 ? -8.711 28.125 10.938 1 98.88 116 ILE A O 1
ATOM 840 N N . VAL A 1 117 ? -6.844 28.922 9.953 1 98.88 117 VAL A N 1
ATOM 841 C CA . VAL A 1 117 ? -6.633 27.75 9.102 1 98.88 117 VAL A CA 1
ATOM 842 C C . VAL A 1 117 ? -5.445 26.938 9.617 1 98.88 117 VAL A C 1
ATOM 844 O O . VAL A 1 117 ? -4.293 27.375 9.484 1 98.88 117 VAL A O 1
ATOM 847 N N . ASN A 1 118 ? -5.723 25.797 10.195 1 98.81 118 ASN A N 1
ATOM 848 C CA . ASN A 1 118 ? -4.641 24.875 10.547 1 98.81 118 ASN A CA 1
ATOM 849 C C . ASN A 1 118 ? -4.016 24.25 9.305 1 98.81 118 ASN A C 1
ATOM 851 O O . ASN A 1 118 ? -4.578 23.312 8.727 1 98.81 118 ASN A O 1
ATOM 855 N N . LYS A 1 119 ? -2.867 24.75 8.945 1 98.56 119 LYS A N 1
ATOM 856 C CA . LYS A 1 119 ? -2.102 24.234 7.812 1 98.56 119 LYS A CA 1
ATOM 857 C C . LYS A 1 119 ? -1.076 23.203 8.266 1 98.56 119 LYS A C 1
ATOM 859 O O . LYS A 1 119 ? -0.674 22.328 7.488 1 98.56 119 LYS A O 1
ATOM 864 N N . SER A 1 120 ? -0.724 23.266 9.562 1 97.62 120 SER A N 1
ATOM 865 C CA . SER A 1 120 ? 0.215 22.328 10.164 1 97.62 120 SER A CA 1
ATOM 866 C C . SER A 1 120 ? -0.354 20.906 10.18 1 97.62 120 SER A C 1
ATOM 868 O O . SER A 1 120 ? -1.571 20.719 10.219 1 97.62 120 SER A O 1
ATOM 870 N N . THR A 1 121 ? 0.526 19.938 10.016 1 96.44 121 THR A N 1
ATOM 871 C CA . THR A 1 121 ? 0.106 18.547 10.242 1 96.44 121 THR A CA 1
ATOM 872 C C . THR A 1 121 ? -0.191 18.312 11.719 1 96.44 121 THR A C 1
ATOM 874 O O . THR A 1 121 ? 0.707 18.391 12.555 1 96.44 121 THR A O 1
ATOM 877 N N . VAL A 1 122 ? -1.444 18.016 12.008 1 97.56 122 VAL A N 1
ATOM 878 C CA . VAL A 1 122 ? -1.853 17.906 13.406 1 97.56 122 VAL A CA 1
ATOM 879 C C . VAL A 1 122 ? -2.752 16.688 13.594 1 97.56 122 VAL A C 1
ATOM 881 O O . VAL A 1 122 ? -3.443 16.266 12.656 1 97.56 122 VAL A O 1
ATOM 884 N N . PRO A 1 123 ? -2.732 16.078 14.781 1 97.38 123 PRO A N 1
ATOM 885 C CA . PRO A 1 123 ? -3.621 14.945 15.062 1 97.38 123 PRO A CA 1
ATOM 886 C C . PRO A 1 123 ? -5.098 15.32 14.992 1 97.38 123 PRO A C 1
ATOM 888 O O . PRO A 1 123 ? -5.441 16.5 15.102 1 97.38 123 PRO A O 1
ATOM 891 N N . VAL A 1 124 ? -5.906 14.32 14.836 1 98 124 VAL A N 1
ATOM 892 C CA . VAL A 1 124 ? -7.352 14.492 14.789 1 98 124 VAL A CA 1
ATOM 893 C C . VAL A 1 124 ? -7.84 15.141 16.078 1 98 124 VAL A C 1
ATOM 895 O O . VAL A 1 124 ? -7.43 14.742 17.172 1 98 124 VAL A O 1
ATOM 898 N N . GLY A 1 125 ? -8.672 16.172 15.93 1 97.69 125 GLY A N 1
ATOM 899 C CA . GLY A 1 125 ? -9.219 16.844 17.094 1 97.69 125 GLY A CA 1
ATOM 900 C C . GLY A 1 125 ? -8.492 18.141 17.422 1 97.69 125 GLY A C 1
ATOM 901 O O . GLY A 1 125 ? -8.914 18.891 18.312 1 97.69 125 GLY A O 1
ATOM 902 N N . THR A 1 126 ? -7.445 18.484 16.719 1 98.38 126 THR A N 1
ATOM 903 C CA . THR A 1 126 ? -6.664 19.688 17 1 98.38 126 THR A CA 1
ATOM 904 C C . THR A 1 126 ? -7.492 20.938 16.734 1 98.38 126 THR A C 1
ATOM 906 O O . THR A 1 126 ? -7.387 21.922 17.469 1 98.38 126 THR A O 1
ATOM 909 N N . ALA A 1 127 ? -8.25 20.922 15.695 1 98.62 127 ALA A N 1
ATOM 910 C CA . ALA A 1 127 ? -9.094 22.078 15.414 1 98.62 127 ALA A CA 1
ATOM 911 C C . ALA A 1 127 ? -10.055 22.344 16.562 1 98.62 127 ALA A C 1
ATOM 913 O O . ALA A 1 127 ? -10.367 23.5 16.859 1 98.62 127 ALA A O 1
ATOM 914 N N . ASP A 1 128 ? -10.578 21.281 17.188 1 98.19 128 ASP A N 1
ATOM 915 C CA . ASP A 1 128 ? -11.43 21.438 18.359 1 98.19 128 ASP A CA 1
ATOM 916 C C . ASP A 1 128 ? -10.68 22.125 19.5 1 98.19 128 ASP A C 1
ATOM 918 O O . ASP A 1 128 ? -11.227 23 20.172 1 98.19 128 ASP A O 1
ATOM 922 N N . LYS A 1 129 ? -9.445 21.734 19.703 1 98.5 129 LYS A N 1
ATOM 923 C CA . LYS A 1 129 ? -8.617 22.328 20.75 1 98.5 129 LYS A CA 1
ATOM 924 C C . LYS A 1 129 ? -8.336 23.797 20.469 1 98.5 129 LYS A C 1
ATOM 926 O O . LYS A 1 129 ? -8.383 24.625 21.375 1 98.5 129 LYS A O 1
ATOM 931 N N . VAL A 1 130 ? -8.055 24.062 19.234 1 98.88 130 VAL A N 1
ATOM 932 C CA . VAL A 1 130 ? -7.797 25.438 18.812 1 98.88 130 VAL A CA 1
ATOM 933 C C . VAL A 1 130 ? -9.047 26.281 19.016 1 98.88 130 VAL A C 1
ATOM 935 O O . VAL A 1 130 ? -8.969 27.391 19.562 1 98.88 130 VAL A O 1
ATOM 938 N N . ARG A 1 131 ? -10.172 25.797 18.609 1 98.69 131 ARG A N 1
ATOM 939 C CA . ARG A 1 131 ? -11.438 26.5 18.766 1 98.69 131 ARG A CA 1
ATOM 940 C C . ARG A 1 131 ? -11.711 26.828 20.219 1 98.69 131 ARG A C 1
ATOM 942 O O . ARG A 1 131 ? -12.055 27.953 20.562 1 98.69 131 ARG A O 1
ATOM 949 N N . ALA A 1 132 ? -11.555 25.828 21.078 1 98.69 132 ALA A N 1
ATOM 950 C CA . ALA A 1 132 ? -11.789 26 22.516 1 98.69 132 ALA A CA 1
ATOM 951 C C . ALA A 1 132 ? -10.852 27.047 23.094 1 98.69 132 ALA A C 1
ATOM 953 O O . ALA A 1 132 ? -11.266 27.891 23.906 1 98.69 132 ALA A O 1
ATOM 954 N N . HIS A 1 133 ? -9.633 26.938 22.703 1 98.75 133 HIS A N 1
ATOM 955 C CA . HIS A 1 133 ? -8.617 27.859 23.203 1 98.75 133 HIS A CA 1
ATOM 956 C C . HIS A 1 133 ? -8.922 29.297 22.797 1 98.75 133 HIS A C 1
ATOM 958 O O . HIS A 1 133 ? -8.836 30.203 23.625 1 98.75 133 HIS A O 1
ATOM 964 N N . VAL A 1 134 ? -9.289 29.5 21.547 1 98.75 134 VAL A N 1
ATOM 965 C CA . VAL A 1 134 ? -9.617 30.828 21.031 1 98.75 134 VAL A CA 1
ATOM 966 C C . VAL A 1 134 ? -10.859 31.359 21.734 1 98.75 134 VAL A C 1
ATOM 968 O O . VAL A 1 134 ? -10.891 32.531 22.156 1 98.75 134 VAL A O 1
ATOM 971 N N . GLN A 1 135 ? -11.852 30.5 21.875 1 98.5 135 GLN A N 1
ATOM 972 C CA . GLN A 1 135 ? -13.086 30.906 22.531 1 98.5 135 GLN A CA 1
ATOM 973 C C . GLN A 1 135 ? -12.828 31.328 23.969 1 98.5 135 GLN A C 1
ATOM 975 O O . GLN A 1 135 ? -13.375 32.344 24.438 1 98.5 135 GLN A O 1
ATOM 980 N N . ASP A 1 136 ? -12.047 30.578 24.672 1 98.44 136 ASP A N 1
ATOM 981 C CA . ASP A 1 136 ? -11.719 30.875 26.062 1 98.44 136 ASP A CA 1
ATOM 982 C C . ASP A 1 136 ? -11.055 32.25 26.188 1 98.44 136 ASP A C 1
ATOM 984 O O . ASP A 1 136 ? -11.406 33.031 27.062 1 98.44 136 ASP A O 1
ATOM 988 N N . LEU A 1 137 ? -10.141 32.5 25.328 1 98.44 137 LEU A N 1
ATOM 989 C CA . LEU A 1 137 ? -9.398 33.75 25.375 1 98.44 137 LEU A CA 1
ATOM 990 C C . LEU A 1 137 ? -10.297 34.938 25.016 1 98.44 137 LEU A C 1
ATOM 992 O O . LEU A 1 137 ? -10.195 36 25.625 1 98.44 137 LEU A O 1
ATOM 996 N N . LEU A 1 138 ? -11.148 34.75 24.047 1 98.31 138 LEU A N 1
ATOM 997 C CA . LEU A 1 138 ? -12.086 35.812 23.688 1 98.31 138 LEU A CA 1
ATOM 998 C C . LEU A 1 138 ? -13.047 36.094 24.828 1 98.31 138 LEU A C 1
ATOM 1000 O O . LEU A 1 138 ? -13.375 37.25 25.094 1 98.31 138 LEU A O 1
ATOM 1004 N N . THR A 1 139 ? -13.461 35.031 25.484 1 98.06 139 THR A N 1
ATOM 1005 C CA . THR A 1 139 ? -14.336 35.188 26.641 1 98.06 139 THR A CA 1
ATOM 1006 C C . THR A 1 139 ? -13.633 35.969 27.75 1 98.06 139 THR A C 1
ATOM 1008 O O . THR A 1 139 ? -14.234 36.875 28.344 1 98.06 139 THR A O 1
ATOM 1011 N N . ARG A 1 140 ? -12.43 35.656 27.953 1 98 140 ARG A N 1
ATOM 1012 C CA . ARG A 1 140 ? -11.648 36.344 28.969 1 98 140 ARG A CA 1
ATOM 1013 C C . ARG A 1 140 ? -11.484 37.844 28.641 1 98 140 ARG A C 1
ATOM 1015 O O . ARG A 1 140 ? -11.422 38.688 29.531 1 98 140 ARG A O 1
ATOM 1022 N N . ARG A 1 141 ? -11.461 38.094 27.344 1 97.38 141 ARG A N 1
ATOM 1023 C CA . ARG A 1 141 ? -11.328 39.469 26.875 1 97.38 141 ARG A CA 1
ATOM 1024 C C . ARG A 1 141 ? -12.672 40.188 26.906 1 97.38 141 ARG A C 1
ATOM 1026 O O . ARG A 1 141 ? -12.734 41.406 26.719 1 97.38 141 ARG A O 1
ATOM 1033 N N . GLY A 1 142 ? -13.711 39.469 27.141 1 97.19 142 GLY A N 1
ATOM 1034 C CA . GLY A 1 142 ? -15.055 40.031 27.109 1 97.19 142 GLY A CA 1
ATOM 1035 C C . GLY A 1 142 ? -15.523 40.375 25.719 1 97.19 142 GLY A C 1
ATOM 1036 O O . GLY A 1 142 ? -16.297 41.344 25.531 1 97.19 142 GLY A O 1
ATOM 1037 N N . GLN A 1 143 ? -15 39.688 24.719 1 95.5 143 GLN A N 1
ATOM 1038 C CA . GLN A 1 143 ? -15.32 39.969 23.328 1 95.5 143 GLN A CA 1
ATOM 1039 C C . GLN A 1 143 ? -16.094 38.812 22.703 1 95.5 143 GLN A C 1
ATOM 1041 O O . GLN A 1 143 ? -15.836 37.656 23.016 1 95.5 143 GLN A O 1
ATOM 1046 N N . GLU A 1 144 ? -17.047 39.125 21.922 1 94.81 144 GLU A N 1
ATOM 1047 C CA . GLU A 1 144 ? -17.781 38.156 21.125 1 94.81 144 GLU A CA 1
ATOM 1048 C C . GLU A 1 144 ? -17.5 38.344 19.641 1 94.81 144 GLU A C 1
ATOM 1050 O O . GLU A 1 144 ? -18.328 38.906 18.922 1 94.81 144 GLU A O 1
ATOM 1055 N N . LEU A 1 145 ? -16.422 38 19.219 1 96.94 145 LEU A N 1
ATOM 1056 C CA . LEU A 1 145 ? -16.031 38.094 17.812 1 96.94 145 LEU A CA 1
ATOM 1057 C C . LEU A 1 145 ? -16.219 36.781 17.094 1 96.94 145 LEU A C 1
ATOM 1059 O O . LEU A 1 145 ? -15.898 35.719 17.625 1 96.94 145 LEU A O 1
ATOM 1063 N N . PRO A 1 146 ? -16.844 36.844 15.922 1 97.5 146 PRO A N 1
ATOM 1064 C CA . PRO A 1 146 ? -17 35.594 15.172 1 97.5 146 PRO A CA 1
ATOM 1065 C C . PRO A 1 146 ? -15.672 35.031 14.656 1 97.5 146 PRO A C 1
ATOM 1067 O O . PRO A 1 146 ? -14.789 35.781 14.266 1 97.5 146 PRO A O 1
ATOM 1070 N N . PHE A 1 147 ? -15.508 33.719 14.703 1 98.44 147 PHE A N 1
ATOM 1071 C CA . PHE A 1 147 ? -14.352 33.094 14.094 1 98.44 147 PHE A CA 1
ATOM 1072 C C . PHE A 1 147 ? -14.672 31.641 13.695 1 98.44 147 PHE A C 1
ATOM 1074 O O . PHE A 1 147 ? -15.656 31.062 14.164 1 98.44 147 PHE A O 1
ATOM 1081 N N . GLN A 1 148 ? -13.906 31.125 12.711 1 98.5 148 GLN A N 1
ATOM 1082 C CA . GLN A 1 148 ? -13.938 29.719 12.281 1 98.5 148 GLN A CA 1
ATOM 1083 C C . GLN A 1 148 ? -12.547 29.094 12.352 1 98.5 148 GLN A C 1
ATOM 1085 O O . GLN A 1 148 ? -11.539 29.781 12.18 1 98.5 148 GLN A O 1
ATOM 1090 N N . VAL A 1 149 ? -12.508 27.828 12.758 1 98.81 149 VAL A N 1
ATOM 1091 C CA . VAL A 1 149 ? -11.266 27.062 12.719 1 98.81 149 VAL A CA 1
ATOM 1092 C C . VAL A 1 149 ? -11.383 25.953 11.68 1 98.81 149 VAL A C 1
ATOM 1094 O O . VAL A 1 149 ? -12.281 25.109 11.742 1 98.81 149 VAL A O 1
ATOM 1097 N N . LEU A 1 150 ? -10.484 26 10.695 1 98.81 150 LEU A N 1
ATOM 1098 C CA . LEU A 1 150 ? -10.492 25.047 9.586 1 98.81 150 LEU A CA 1
ATOM 1099 C C . LEU A 1 150 ? -9.266 24.156 9.625 1 98.81 150 LEU A C 1
ATOM 1101 O O . LEU A 1 150 ? -8.266 24.484 10.281 1 98.81 150 LEU A O 1
ATOM 1105 N N . SER A 1 151 ? -9.422 22.984 9.016 1 98.81 151 SER A N 1
ATOM 1106 C CA . SER A 1 151 ? -8.266 22.172 8.664 1 98.81 151 SER A CA 1
ATOM 1107 C C . SER A 1 151 ? -7.965 22.266 7.172 1 98.81 151 SER A C 1
ATOM 1109 O O . SER A 1 151 ? -8.859 22.109 6.34 1 98.81 151 SER A O 1
ATOM 1111 N N . ASN A 1 152 ? -6.785 22.562 6.816 1 98.81 152 ASN A N 1
ATOM 1112 C CA . ASN A 1 152 ? -6.293 22.625 5.445 1 98.81 152 ASN A CA 1
ATOM 1113 C C . ASN A 1 152 ? -4.91 21.984 5.32 1 98.81 152 ASN A C 1
ATOM 1115 O O . ASN A 1 152 ? -3.914 22.688 5.137 1 98.81 152 ASN A O 1
ATOM 1119 N N . PRO A 1 153 ? -4.887 20.672 5.359 1 98.31 153 PRO A N 1
ATOM 1120 C CA . PRO A 1 153 ? -3.598 19.984 5.383 1 98.31 153 PRO A CA 1
ATOM 1121 C C . PRO A 1 153 ? -2.771 20.234 4.121 1 98.31 153 PRO A C 1
ATOM 1123 O O . PRO A 1 153 ? -3.332 20.484 3.053 1 98.31 153 PRO A O 1
ATOM 1126 N N . GLU A 1 154 ? -1.504 20.172 4.27 1 95.88 154 GLU A N 1
ATOM 1127 C CA . GLU A 1 154 ? -0.576 20.328 3.15 1 95.88 154 GLU A CA 1
ATOM 1128 C C . GLU A 1 154 ? -0.111 18.969 2.635 1 95.88 154 GLU A C 1
ATOM 1130 O O . GLU A 1 154 ? 0.002 18.016 3.402 1 95.88 154 GLU A O 1
ATOM 1135 N N . PHE A 1 155 ? 0.184 18.875 1.363 1 96.12 155 PHE A N 1
ATOM 1136 C CA . PHE A 1 155 ? 0.658 17.625 0.768 1 96.12 155 PHE A CA 1
ATOM 1137 C C . PHE A 1 155 ? 1.928 17.859 -0.041 1 96.12 155 PHE A C 1
ATOM 1139 O O . PHE A 1 155 ? 2.17 17.188 -1.041 1 96.12 155 PHE A O 1
ATOM 1146 N N . LEU A 1 156 ? 2.65 18.906 0.34 1 94.62 156 LEU A N 1
ATOM 1147 C CA . LEU A 1 156 ? 3.879 19.219 -0.382 1 94.62 156 LEU A CA 1
ATOM 1148 C C . LEU A 1 156 ? 4.996 18.25 0.006 1 94.62 156 LEU A C 1
ATOM 1150 O O . LEU A 1 156 ? 4.996 17.719 1.114 1 94.62 156 LEU A O 1
ATOM 1154 N N . LYS A 1 157 ? 5.914 17.984 -0.88 1 93.38 157 LYS A N 1
ATOM 1155 C CA . LYS A 1 157 ? 7.109 17.156 -0.678 1 93.38 157 LYS A CA 1
ATOM 1156 C C . LYS A 1 157 ? 8.375 18 -0.782 1 93.38 157 LYS A C 1
ATOM 1158 O O . LYS A 1 157 ? 8.562 18.75 -1.753 1 93.38 157 LYS A O 1
ATOM 1163 N N . GLU A 1 158 ? 9.211 17.812 0.187 1 93.56 158 GLU A N 1
ATOM 1164 C CA . GLU A 1 158 ? 10.5 18.5 0.066 1 93.56 158 GLU A CA 1
ATOM 1165 C C . GLU A 1 158 ? 11.18 18.156 -1.256 1 93.56 158 GLU A C 1
ATOM 1167 O O . GLU A 1 158 ? 11.156 17.016 -1.698 1 93.56 158 GLU A O 1
ATOM 1172 N N . GLY A 1 159 ? 11.766 19.188 -1.893 1 94 159 GLY A N 1
ATOM 1173 C CA . GLY A 1 159 ? 12.414 19.016 -3.18 1 94 159 GLY A CA 1
ATOM 1174 C C . GLY A 1 159 ? 11.516 19.344 -4.355 1 94 159 GLY A C 1
ATOM 1175 O O . GLY A 1 159 ? 12 19.609 -5.457 1 94 159 GLY A O 1
ATOM 1176 N N . SER A 1 160 ? 10.203 19.328 -4.109 1 95.44 160 SER A N 1
ATOM 1177 C CA . SER A 1 160 ? 9.219 19.703 -5.117 1 95.44 160 SER A CA 1
ATOM 1178 C C . SER A 1 160 ? 8.039 20.453 -4.488 1 95.44 160 SER A C 1
ATOM 1180 O O . SER A 1 160 ? 6.926 20.406 -5.008 1 95.44 160 SER A O 1
ATOM 1182 N N . ALA A 1 161 ? 8.266 21.031 -3.42 1 95.75 161 ALA A N 1
ATOM 1183 C CA . ALA A 1 161 ? 7.211 21.625 -2.605 1 95.75 161 ALA A CA 1
ATOM 1184 C C . ALA A 1 161 ? 6.551 22.797 -3.336 1 95.75 161 ALA A C 1
ATOM 1186 O O . ALA A 1 161 ? 5.324 22.938 -3.297 1 95.75 161 ALA A O 1
ATOM 1187 N N . LEU A 1 162 ? 7.375 23.656 -3.934 1 96.12 162 LEU A N 1
ATOM 1188 C CA . LEU A 1 162 ? 6.832 24.812 -4.645 1 96.12 162 LEU A CA 1
ATOM 1189 C C . LEU A 1 162 ? 5.914 24.375 -5.781 1 96.12 162 LEU A C 1
ATOM 1191 O O . LEU A 1 162 ? 4.816 24.906 -5.945 1 96.12 162 LEU A O 1
ATOM 1195 N N . GLU A 1 163 ? 6.387 23.375 -6.523 1 95.06 163 GLU A N 1
ATOM 1196 C CA . GLU A 1 163 ? 5.57 22.828 -7.602 1 95.06 163 GLU A CA 1
ATOM 1197 C C . GLU A 1 163 ? 4.277 22.219 -7.062 1 95.06 163 GLU A C 1
ATOM 1199 O O . GLU A 1 163 ? 3.211 22.391 -7.656 1 95.06 163 GLU A O 1
ATOM 1204 N N . ASP A 1 164 ? 4.344 21.547 -5.961 1 95.12 164 ASP A N 1
ATOM 1205 C CA . ASP A 1 164 ? 3.188 20.906 -5.344 1 95.12 164 ASP A CA 1
ATOM 1206 C C . ASP A 1 164 ? 2.16 21.938 -4.891 1 95.12 164 ASP A C 1
ATOM 1208 O O . ASP A 1 164 ? 0.955 21.688 -4.93 1 95.12 164 ASP A O 1
ATOM 1212 N N . CYS A 1 165 ? 2.645 23.094 -4.445 1 95.5 165 CYS A N 1
ATOM 1213 C CA . CYS A 1 165 ? 1.737 24.141 -4.012 1 95.5 165 CYS A CA 1
ATOM 1214 C C . CYS A 1 165 ? 1.12 24.859 -5.207 1 95.5 165 CYS A C 1
ATOM 1216 O O . CYS A 1 165 ? -0.053 25.234 -5.176 1 95.5 165 CYS A O 1
ATOM 1218 N N . MET A 1 166 ? 1.924 25.031 -6.258 1 95.12 166 MET A N 1
ATOM 1219 C CA . MET A 1 166 ? 1.481 25.781 -7.426 1 95.12 166 MET A CA 1
ATOM 1220 C C . MET A 1 166 ? 0.564 24.938 -8.305 1 95.12 166 MET A C 1
ATOM 1222 O O . MET A 1 166 ? -0.276 25.469 -9.031 1 95.12 166 MET A O 1
ATOM 1226 N N . ARG A 1 167 ? 0.776 23.672 -8.32 1 94.19 167 ARG A N 1
ATOM 1227 C CA . ARG A 1 167 ? -0.03 22.719 -9.086 1 94.19 167 ARG A CA 1
ATOM 1228 C C . ARG A 1 167 ? -0.422 21.516 -8.234 1 94.19 167 ARG A C 1
ATOM 1230 O O . ARG A 1 167 ? -0.051 20.391 -8.539 1 94.19 167 ARG A O 1
ATOM 1237 N N . PRO A 1 168 ? -1.229 21.797 -7.238 1 95.69 168 PRO A N 1
ATOM 1238 C CA . PRO A 1 168 ? -1.587 20.703 -6.324 1 95.69 168 PRO A CA 1
ATOM 1239 C C . PRO A 1 168 ? -2.463 19.641 -6.988 1 95.69 168 PRO A C 1
ATOM 1241 O O . PRO A 1 168 ? -3.26 19.969 -7.875 1 95.69 168 PRO A O 1
ATOM 1244 N N . GLU A 1 169 ? -2.32 18.375 -6.566 1 94.12 169 GLU A N 1
ATOM 1245 C CA . GLU A 1 169 ? -3.203 17.312 -7.016 1 94.12 169 GLU A CA 1
ATOM 1246 C C . GLU A 1 169 ? -4.559 17.375 -6.32 1 94.12 169 GLU A C 1
ATOM 1248 O O . GLU A 1 169 ? -5.559 16.891 -6.848 1 94.12 169 GLU A O 1
ATOM 1253 N N . ARG A 1 170 ? -4.473 17.969 -5.117 1 96.31 170 ARG A N 1
ATOM 1254 C CA . ARG A 1 170 ? -5.688 18.141 -4.328 1 96.31 170 ARG A CA 1
ATOM 1255 C C . ARG A 1 170 ? -5.539 19.297 -3.342 1 96.31 170 ARG A C 1
ATOM 1257 O O . ARG A 1 170 ? -4.426 19.641 -2.941 1 96.31 170 ARG A O 1
ATOM 1264 N N . ILE A 1 171 ? -6.617 19.875 -3.025 1 98.12 171 ILE A N 1
ATOM 1265 C CA . ILE A 1 171 ? -6.734 20.859 -1.962 1 98.12 171 ILE A CA 1
ATOM 1266 C C . ILE A 1 171 ? -7.863 20.469 -1.014 1 98.12 171 ILE A C 1
ATOM 1268 O O . ILE A 1 171 ? -9.039 20.516 -1.384 1 98.12 171 ILE A O 1
ATOM 1272 N N . ILE A 1 172 ? -7.535 20.094 0.19 1 98.62 172 ILE A N 1
ATOM 1273 C CA . ILE A 1 172 ? -8.523 19.641 1.159 1 98.62 172 ILE A CA 1
ATOM 1274 C C . ILE A 1 172 ? -8.891 20.781 2.102 1 98.62 172 ILE A C 1
ATOM 1276 O O . ILE A 1 172 ? -8.008 21.453 2.645 1 98.62 172 ILE A O 1
ATOM 1280 N N . ILE A 1 173 ? -10.141 21 2.209 1 98.81 173 ILE A N 1
ATOM 1281 C CA . ILE A 1 173 ? -10.656 22.016 3.125 1 98.81 173 ILE A CA 1
ATOM 1282 C C . ILE A 1 173 ? -11.617 21.359 4.117 1 98.81 173 ILE A C 1
ATOM 1284 O O . ILE A 1 173 ? -12.703 20.922 3.738 1 98.81 173 ILE A O 1
ATOM 1288 N N . GLY A 1 174 ? -11.172 21.25 5.367 1 98.81 174 GLY A N 1
ATOM 1289 C CA . GLY A 1 174 ? -12.039 20.797 6.441 1 98.81 174 GLY A CA 1
ATOM 1290 C C . GLY A 1 174 ? -12.828 21.906 7.094 1 98.81 174 GLY A C 1
ATOM 1291 O O . GLY A 1 174 ? -12.273 22.719 7.852 1 98.81 174 GLY A O 1
ATOM 1292 N N . THR A 1 175 ? -14.117 22.031 6.828 1 98.56 175 THR A N 1
ATOM 1293 C CA . THR A 1 175 ? -14.953 23.078 7.398 1 98.56 175 THR A CA 1
ATOM 1294 C C . THR A 1 175 ? -16.422 22.703 7.336 1 98.56 175 THR A C 1
ATOM 1296 O O . THR A 1 175 ? -16.812 21.844 6.539 1 98.56 175 THR A O 1
ATOM 1299 N N . GLU A 1 176 ? -17.156 23.203 8.266 1 95.81 176 GLU A N 1
ATOM 1300 C CA . GLU A 1 176 ? -18.609 23.094 8.211 1 95.81 176 GLU A CA 1
ATOM 1301 C C . GLU A 1 176 ? -19.266 24.438 7.895 1 95.81 176 GLU A C 1
ATOM 1303 O O . GLU A 1 176 ? -20.484 24.516 7.777 1 95.81 176 GLU A O 1
ATOM 1308 N N . SER A 1 177 ? -18.438 25.469 7.715 1 97.5 177 SER A N 1
ATOM 1309 C CA . SER A 1 177 ? -18.938 26.828 7.477 1 97.5 177 SER A CA 1
ATOM 1310 C C . SER A 1 177 ? -19 27.141 5.984 1 97.5 177 SER A C 1
ATOM 1312 O O . SER A 1 177 ? -17.969 27.188 5.312 1 97.5 177 SER A O 1
ATOM 1314 N N . PRO A 1 178 ? -20.188 27.391 5.469 1 97.56 178 PRO A N 1
ATOM 1315 C CA . PRO A 1 178 ? -20.297 27.781 4.059 1 97.56 178 PRO A CA 1
ATOM 1316 C C . PRO A 1 178 ? -19.516 29.047 3.73 1 97.56 178 PRO A C 1
ATOM 1318 O O . PRO A 1 178 ? -18.938 29.156 2.648 1 97.56 178 PRO A O 1
ATOM 1321 N N . GLN A 1 179 ? -19.531 29.922 4.684 1 96.94 179 GLN A N 1
ATOM 1322 C CA . GLN A 1 179 ? -18.797 31.172 4.488 1 96.94 179 GLN A CA 1
ATOM 1323 C C . GLN A 1 179 ? -17.297 30.938 4.379 1 96.94 179 GLN A C 1
ATOM 1325 O O . GLN A 1 179 ? -16.641 31.469 3.488 1 96.94 179 GLN A O 1
ATOM 1330 N N . ALA A 1 180 ? -16.797 30.141 5.289 1 97.94 180 ALA A N 1
ATOM 1331 C CA . ALA A 1 180 ? -15.375 29.828 5.262 1 97.94 180 ALA A CA 1
ATOM 1332 C C . ALA A 1 180 ? -15 29.094 3.98 1 97.94 180 ALA A C 1
ATOM 1334 O O . ALA A 1 180 ? -13.945 29.344 3.393 1 97.94 180 ALA A O 1
ATOM 1335 N N . GLU A 1 181 ? -15.883 28.156 3.584 1 98.38 181 GLU A N 1
ATOM 1336 C CA . GLU A 1 181 ? -15.648 27.422 2.344 1 98.38 181 GLU A CA 1
ATOM 1337 C C . GLU A 1 181 ? -15.531 28.375 1.156 1 98.38 181 GLU A C 1
ATOM 1339 O O . GLU A 1 181 ? -14.625 28.234 0.329 1 98.38 181 GLU A O 1
ATOM 1344 N N . THR A 1 182 ? -16.422 29.281 1.065 1 98.19 182 THR A N 1
ATOM 1345 C CA . THR A 1 182 ? -16.453 30.234 -0.037 1 98.19 182 THR A CA 1
ATOM 1346 C C . THR A 1 182 ? -15.148 31.031 -0.098 1 98.19 182 THR A C 1
ATOM 1348 O O . THR A 1 182 ? -14.555 31.172 -1.169 1 98.19 182 THR A O 1
ATOM 1351 N N . LEU A 1 183 ? -14.734 31.5 1.037 1 98 183 LEU A N 1
ATOM 1352 C CA . LEU A 1 183 ? -13.516 32.312 1.099 1 98 183 LEU A CA 1
ATOM 1353 C C . LEU A 1 183 ? -12.297 31.469 0.728 1 98 183 LEU A C 1
ATOM 1355 O O . LEU A 1 183 ? -11.398 31.938 0.032 1 98 183 LEU A O 1
ATOM 1359 N N . MET A 1 184 ? -12.281 30.25 1.171 1 98.56 184 MET A N 1
ATOM 1360 C CA . MET A 1 184 ? -11.148 29.375 0.876 1 98.56 184 MET A CA 1
ATOM 1361 C C . MET A 1 184 ? -11.117 29 -0.602 1 98.56 184 MET A C 1
ATOM 1363 O O . MET A 1 184 ? -10.047 28.891 -1.195 1 98.56 184 MET A O 1
ATOM 1367 N N . ARG A 1 185 ? -12.242 28.781 -1.21 1 97.56 185 ARG A N 1
ATOM 1368 C CA . ARG A 1 185 ? -12.32 28.5 -2.643 1 97.56 185 ARG A CA 1
ATOM 1369 C C . ARG A 1 185 ? -11.797 29.688 -3.451 1 97.56 185 ARG A C 1
ATOM 1371 O O . ARG A 1 185 ? -11.094 29.5 -4.449 1 97.56 185 ARG A O 1
ATOM 1378 N N . GLU A 1 186 ? -12.195 30.859 -2.961 1 97.31 186 GLU A N 1
ATOM 1379 C CA . GLU A 1 186 ? -11.68 32.062 -3.619 1 97.31 186 GLU A CA 1
ATOM 1380 C C . GLU A 1 186 ? -10.164 32.156 -3.49 1 97.31 186 GLU A C 1
ATOM 1382 O O . GLU A 1 186 ? -9.469 32.469 -4.457 1 97.31 186 GLU A O 1
ATOM 1387 N N . LEU A 1 187 ? -9.703 31.859 -2.367 1 98.19 187 LEU A N 1
ATOM 1388 C CA . LEU A 1 187 ? -8.266 31.906 -2.098 1 98.19 187 LEU A CA 1
ATOM 1389 C C . LEU A 1 187 ? -7.508 30.984 -3.045 1 98.19 187 LEU A C 1
ATOM 1391 O O . LEU A 1 187 ? -6.453 31.359 -3.566 1 98.19 187 LEU A O 1
ATOM 1395 N N . TYR A 1 188 ? -8.039 29.75 -3.299 1 97.81 188 TYR A N 1
ATOM 1396 C CA . TYR A 1 188 ? -7.301 28.734 -4.027 1 97.81 188 TYR A CA 1
ATOM 1397 C C . TYR A 1 188 ? -7.695 28.719 -5.5 1 97.81 188 TYR A C 1
ATOM 1399 O O . TYR A 1 188 ? -7.215 27.875 -6.27 1 97.81 188 TYR A O 1
ATOM 1407 N N . GLU A 1 189 ? -8.516 29.594 -5.926 1 96.5 189 GLU A N 1
ATOM 1408 C CA . GLU A 1 189 ? -9.039 29.641 -7.289 1 96.5 189 GLU A CA 1
ATOM 1409 C C . GLU A 1 189 ? -7.906 29.641 -8.312 1 96.5 189 GLU A C 1
ATOM 1411 O O . GLU A 1 189 ? -7.977 28.953 -9.328 1 96.5 189 GLU A O 1
ATOM 1416 N N . PRO A 1 190 ? -6.82 30.391 -8.062 1 95.38 190 PRO A N 1
ATOM 1417 C CA . PRO A 1 190 ? -5.742 30.438 -9.055 1 95.38 190 PRO A CA 1
ATOM 1418 C C . PRO A 1 190 ? -5.098 29.062 -9.273 1 95.38 190 PRO A C 1
ATOM 1420 O O . PRO A 1 190 ? -4.469 28.828 -10.312 1 95.38 190 PRO A O 1
ATOM 1423 N N . PHE A 1 191 ? -5.176 28.188 -8.289 1 94.94 191 PHE A N 1
ATOM 1424 C CA . PHE A 1 191 ? -4.543 26.875 -8.359 1 94.94 191 PHE A CA 1
ATOM 1425 C C . PHE A 1 191 ? -5.527 25.828 -8.867 1 94.94 191 PHE A C 1
ATOM 1427 O O . PHE A 1 191 ? -5.176 24.656 -9.016 1 94.94 191 PHE A O 1
ATOM 1434 N N . ASN A 1 192 ? -6.777 26.156 -9.117 1 90.94 192 ASN A N 1
ATOM 1435 C CA . ASN A 1 192 ? -7.875 25.25 -9.414 1 90.94 192 ASN A CA 1
ATOM 1436 C C . ASN A 1 192 ? -8.492 25.547 -10.781 1 90.94 192 ASN A C 1
ATOM 1438 O O . ASN A 1 192 ? -9.672 25.25 -11.008 1 90.94 192 ASN A O 1
ATOM 1442 N N . ARG A 1 193 ? -7.867 25.984 -11.719 1 84.38 193 ARG A N 1
ATOM 1443 C CA . ARG A 1 193 ? -8.422 26.516 -12.953 1 84.38 193 ARG A CA 1
ATOM 1444 C C . ARG A 1 193 ? -8.781 25.391 -13.922 1 84.38 193 ARG A C 1
ATOM 1446 O O . ARG A 1 193 ? -9.828 25.453 -14.578 1 84.38 193 ARG A O 1
ATOM 1453 N N . ASN A 1 194 ? -8.031 24.391 -14.039 1 82.44 194 ASN A N 1
ATOM 1454 C CA . ASN A 1 194 ? -8.234 23.375 -15.062 1 82.44 194 ASN A CA 1
ATOM 1455 C C . ASN A 1 194 ? -9.188 22.281 -14.594 1 82.44 194 ASN A C 1
ATOM 1457 O O . ASN A 1 194 ? -10.055 21.828 -15.352 1 82.44 194 ASN A O 1
ATOM 1461 N N . ARG A 1 195 ? -9.055 21.812 -13.445 1 86.62 195 ARG A N 1
ATOM 1462 C CA . ARG A 1 195 ? -9.891 20.797 -12.82 1 86.62 195 ARG A CA 1
ATOM 1463 C C . ARG A 1 195 ? -10.172 21.125 -11.359 1 86.62 195 ARG A C 1
ATOM 1465 O O . ARG A 1 195 ? -9.328 21.734 -10.688 1 86.62 195 ARG A O 1
ATOM 1472 N N . ASP A 1 196 ? -11.375 20.734 -11 1 91.56 196 ASP A N 1
ATOM 1473 C CA . ASP A 1 196 ? -11.711 20.969 -9.602 1 91.56 196 ASP A CA 1
ATOM 1474 C C . ASP A 1 196 ? -10.922 20.031 -8.688 1 91.56 196 ASP A C 1
ATOM 1476 O O . ASP A 1 196 ? -11.219 18.844 -8.602 1 91.56 196 ASP A O 1
ATOM 1480 N N . LYS A 1 197 ? -10 20.562 -8.023 1 95.75 197 LYS A N 1
ATOM 1481 C CA . LYS A 1 197 ? -9.109 19.812 -7.148 1 95.75 197 LYS A CA 1
ATOM 1482 C C . LYS A 1 197 ? -9.461 20.031 -5.68 1 95.75 197 LYS A C 1
ATOM 1484 O O . LYS A 1 197 ? -8.828 19.469 -4.789 1 95.75 197 LYS A O 1
ATOM 1489 N N . ILE A 1 198 ? -10.461 20.875 -5.438 1 97.88 198 ILE A N 1
ATOM 1490 C CA . ILE A 1 198 ? -10.828 21.188 -4.062 1 97.88 198 ILE A CA 1
ATOM 1491 C C . ILE A 1 198 ? -11.789 20.141 -3.529 1 97.88 198 ILE A C 1
ATOM 1493 O O . ILE A 1 198 ? -12.789 19.812 -4.18 1 97.88 198 ILE A O 1
ATOM 1497 N N . MET A 1 199 ? -11.5 19.594 -2.443 1 97.88 199 MET A N 1
ATOM 1498 C CA . MET A 1 199 ? -12.352 18.641 -1.733 1 97.88 199 MET A CA 1
ATOM 1499 C C . MET A 1 199 ? -12.727 19.172 -0.355 1 97.88 199 MET A C 1
ATOM 1501 O O . MET A 1 199 ? -11.859 19.375 0.496 1 97.88 199 MET A O 1
ATOM 1505 N N . VAL A 1 200 ? -13.992 19.438 -0.182 1 98.44 200 VAL A N 1
ATOM 1506 C CA . VAL A 1 200 ? -14.484 19.922 1.104 1 98.44 200 VAL A CA 1
ATOM 1507 C C . VAL A 1 200 ? -14.984 18.75 1.94 1 98.44 200 VAL A C 1
ATOM 1509 O O . VAL A 1 200 ? -15.664 17.859 1.425 1 98.44 200 VAL A O 1
ATOM 1512 N N . MET A 1 201 ? -14.664 18.656 3.193 1 98.25 201 MET A N 1
ATOM 1513 C CA . MET A 1 201 ? -15.078 17.594 4.113 1 98.25 201 MET A CA 1
ATOM 1514 C C . MET A 1 201 ? -15.117 18.109 5.547 1 98.25 201 MET A C 1
ATOM 1516 O O . MET A 1 201 ? -14.883 19.297 5.797 1 98.25 201 MET A O 1
ATOM 1520 N N . ASP A 1 202 ? -15.578 17.25 6.453 1 97.25 202 ASP A N 1
ATOM 1521 C CA . ASP A 1 202 ? -15.594 17.672 7.848 1 97.25 202 ASP A CA 1
ATOM 1522 C C . ASP A 1 202 ? -14.18 17.844 8.383 1 97.25 202 ASP A C 1
ATOM 1524 O O . ASP A 1 202 ? -13.234 17.25 7.871 1 97.25 202 ASP A O 1
ATOM 1528 N N . VAL A 1 203 ? -14 18.609 9.461 1 98.56 203 VAL A N 1
ATOM 1529 C CA . VAL A 1 203 ? -12.711 19.078 9.961 1 98.56 203 VAL A CA 1
ATOM 1530 C C . VAL A 1 203 ? -11.875 17.891 10.422 1 98.56 203 VAL A C 1
ATOM 1532 O O . VAL A 1 203 ? -10.695 17.797 10.078 1 98.56 203 VAL A O 1
ATOM 1535 N N . ARG A 1 204 ? -12.422 16.969 11.133 1 98.19 204 ARG A N 1
ATOM 1536 C CA . ARG A 1 204 ? -11.68 15.828 11.664 1 98.19 204 ARG A CA 1
ATOM 1537 C C . ARG A 1 204 ? -11.195 14.914 10.547 1 98.19 204 ARG A C 1
ATOM 1539 O O . ARG A 1 204 ? -10.078 14.391 10.602 1 98.19 204 ARG A O 1
ATOM 1546 N N . SER A 1 205 ? -12.055 14.688 9.516 1 98.56 205 SER A N 1
ATOM 1547 C CA . SER A 1 205 ? -11.656 13.898 8.359 1 98.56 205 SER A CA 1
ATOM 1548 C C . SER A 1 205 ? -10.484 14.547 7.621 1 98.56 205 SER A C 1
ATOM 1550 O O . SER A 1 205 ? -9.586 13.852 7.141 1 98.56 205 SER A O 1
ATOM 1552 N N . ALA A 1 206 ? -10.523 15.844 7.512 1 98.81 206 ALA A N 1
ATOM 1553 C CA . ALA A 1 206 ? -9.422 16.562 6.867 1 98.81 206 ALA A CA 1
ATOM 1554 C C . ALA A 1 206 ? -8.125 16.391 7.645 1 98.81 206 ALA A C 1
ATOM 1556 O O . ALA A 1 206 ? -7.07 16.125 7.059 1 98.81 206 ALA A O 1
ATOM 1557 N N . GLU A 1 207 ? -8.219 16.516 8.977 1 98.69 207 GLU A N 1
ATOM 1558 C CA . GLU A 1 207 ? -7.051 16.312 9.828 1 98.69 207 GLU A CA 1
ATOM 1559 C C . GLU A 1 207 ? -6.492 14.898 9.648 1 98.69 207 GLU A C 1
ATOM 1561 O O . GLU A 1 207 ? -5.277 14.711 9.555 1 98.69 207 GLU A O 1
ATOM 1566 N N . PHE A 1 208 ? -7.348 13.938 9.523 1 98.75 208 PHE A N 1
ATOM 1567 C CA . PHE A 1 208 ? -6.973 12.531 9.438 1 98.75 208 PHE A CA 1
ATOM 1568 C C . PHE A 1 208 ? -6.359 12.227 8.07 1 98.75 208 PHE A C 1
ATOM 1570 O O . PHE A 1 208 ? -5.473 11.375 7.965 1 98.75 208 PHE A O 1
ATOM 1577 N N . THR A 1 209 ? -6.82 12.898 7.02 1 98.75 209 THR A N 1
ATOM 1578 C CA . THR A 1 209 ? -6.434 12.609 5.641 1 98.75 209 THR A CA 1
ATOM 1579 C C . THR A 1 209 ? -4.926 12.75 5.457 1 98.75 209 THR A C 1
ATOM 1581 O O . THR A 1 209 ? -4.293 11.922 4.801 1 98.75 209 THR A O 1
ATOM 1584 N N . LYS A 1 210 ? -4.32 13.766 6.043 1 98.25 210 LYS A N 1
ATOM 1585 C CA . LYS A 1 210 ? -2.881 13.977 5.93 1 98.25 210 LYS A CA 1
ATOM 1586 C C . LYS A 1 210 ? -2.102 12.812 6.535 1 98.25 210 LYS A C 1
ATOM 1588 O O . LYS A 1 210 ? -1.182 12.281 5.906 1 98.25 210 LYS A O 1
ATOM 1593 N N . TYR A 1 211 ? -2.482 12.445 7.785 1 98.19 211 TYR A N 1
ATOM 1594 C CA . TYR A 1 211 ? -1.818 11.328 8.445 1 98.19 211 TYR A CA 1
ATOM 1595 C C . TYR A 1 211 ? -1.982 10.047 7.637 1 98.19 211 TYR A C 1
ATOM 1597 O O . TYR A 1 211 ? -1.021 9.297 7.445 1 98.19 211 TYR A O 1
ATOM 1605 N N . ALA A 1 212 ? -3.211 9.805 7.152 1 98.75 212 ALA A N 1
ATOM 1606 C CA . ALA A 1 212 ? -3.488 8.578 6.402 1 98.75 212 ALA A CA 1
ATOM 1607 C C . ALA A 1 212 ? -2.664 8.523 5.121 1 98.75 212 ALA A C 1
ATOM 1609 O O . ALA A 1 212 ? -2.133 7.469 4.762 1 98.75 212 ALA A O 1
ATOM 1610 N N . ALA A 1 213 ? -2.545 9.633 4.41 1 98.62 213 ALA A N 1
ATOM 1611 C CA . ALA A 1 213 ? -1.771 9.695 3.172 1 98.62 213 ALA A CA 1
ATOM 1612 C C . ALA A 1 213 ? -0.304 9.359 3.426 1 98.62 213 ALA A C 1
ATOM 1614 O O . ALA A 1 213 ? 0.263 8.484 2.77 1 98.62 213 ALA A O 1
ATOM 1615 N N . ASN A 1 214 ? 0.313 10.07 4.375 1 98.38 214 ASN A N 1
ATOM 1616 C CA . ASN A 1 214 ? 1.719 9.844 4.691 1 98.38 214 ASN A CA 1
ATOM 1617 C C . ASN A 1 214 ? 1.965 8.414 5.172 1 98.38 214 ASN A C 1
ATOM 1619 O O . ASN A 1 214 ? 2.959 7.793 4.793 1 98.38 214 ASN A O 1
ATOM 1623 N N . CYS A 1 215 ? 1.042 7.902 5.961 1 98.81 215 CYS A N 1
ATOM 1624 C CA . CYS A 1 215 ? 1.214 6.57 6.523 1 98.81 215 CYS A CA 1
ATOM 1625 C C . CYS A 1 215 ? 1.087 5.5 5.441 1 98.81 215 CYS A C 1
ATOM 1627 O O . CYS A 1 215 ? 1.763 4.473 5.5 1 98.81 215 CYS A O 1
ATOM 1629 N N . LEU A 1 216 ? 0.17 5.699 4.473 1 98.88 216 LEU A N 1
ATOM 1630 C CA . LEU A 1 216 ? 0.057 4.723 3.395 1 98.88 216 LEU A CA 1
ATOM 1631 C C . LEU A 1 216 ? 1.305 4.734 2.52 1 98.88 216 LEU A C 1
ATOM 1633 O O . LEU A 1 216 ? 1.792 3.676 2.111 1 98.88 216 LEU A O 1
ATOM 1637 N N . LEU A 1 217 ? 1.867 5.934 2.199 1 98.75 217 LEU A N 1
ATOM 1638 C CA . LEU A 1 217 ? 3.094 6.031 1.416 1 98.75 217 LEU A CA 1
ATOM 1639 C C . LEU A 1 217 ? 4.258 5.371 2.145 1 98.75 217 LEU A C 1
ATOM 1641 O O . LEU A 1 217 ? 5.031 4.621 1.538 1 98.75 217 LEU A O 1
ATOM 1645 N N . ALA A 1 218 ? 4.363 5.645 3.463 1 98.81 218 ALA A N 1
ATOM 1646 C CA . ALA A 1 218 ? 5.383 4.988 4.281 1 98.81 218 ALA A CA 1
ATOM 1647 C C . ALA A 1 218 ? 5.199 3.475 4.273 1 98.81 218 ALA A C 1
ATOM 1649 O O . ALA A 1 218 ? 6.176 2.725 4.254 1 98.81 218 ALA A O 1
ATOM 1650 N N . THR A 1 219 ? 3.947 3.033 4.301 1 98.94 219 THR A N 1
ATOM 1651 C CA . THR A 1 219 ? 3.627 1.61 4.281 1 98.94 219 THR A CA 1
ATOM 1652 C C . THR A 1 219 ? 4.113 0.965 2.984 1 98.94 219 THR A C 1
ATOM 1654 O O . THR A 1 219 ? 4.68 -0.13 3.006 1 98.94 219 THR A O 1
ATOM 1657 N N . LYS A 1 220 ? 3.912 1.595 1.863 1 98.81 220 LYS A N 1
ATOM 1658 C CA . LYS A 1 220 ? 4.371 1.073 0.579 1 98.81 220 LYS A CA 1
ATOM 1659 C C . LYS A 1 220 ? 5.887 0.889 0.572 1 98.81 220 LYS A C 1
ATOM 1661 O O . LYS A 1 220 ? 6.391 -0.146 0.128 1 98.81 220 LYS A O 1
ATOM 1666 N N . ILE A 1 221 ? 6.637 1.878 1.099 1 98.81 221 ILE A N 1
ATOM 1667 C CA . ILE A 1 221 ? 8.094 1.813 1.139 1 98.81 221 ILE A CA 1
ATOM 1668 C C . ILE A 1 221 ? 8.539 0.659 2.035 1 98.81 221 ILE A C 1
ATOM 1670 O O . ILE A 1 221 ? 9.359 -0.169 1.632 1 98.81 221 ILE A O 1
ATOM 1674 N N . SER A 1 222 ? 7.988 0.625 3.242 1 98.88 222 SER A N 1
ATOM 1675 C CA . SER A 1 222 ? 8.398 -0.397 4.203 1 98.88 222 SER A CA 1
ATOM 1676 C C . SER A 1 222 ? 8 -1.791 3.725 1 98.88 222 SER A C 1
ATOM 1678 O O . SER A 1 222 ? 8.703 -2.766 3.992 1 98.88 222 SER A O 1
ATOM 1680 N N . PHE A 1 223 ? 6.84 -1.894 3.033 1 98.94 223 PHE A N 1
ATOM 1681 C CA . PHE A 1 223 ? 6.461 -3.166 2.428 1 98.94 223 PHE A CA 1
ATOM 1682 C C . PHE A 1 223 ? 7.539 -3.648 1.464 1 98.94 223 PHE A C 1
ATOM 1684 O O . PHE A 1 223 ? 7.984 -4.797 1.547 1 98.94 223 PHE A O 1
ATOM 1691 N N . MET A 1 224 ? 7.949 -2.799 0.546 1 98.94 224 MET A N 1
ATOM 1692 C CA . MET A 1 224 ? 8.969 -3.172 -0.436 1 98.94 224 MET A CA 1
ATOM 1693 C C . MET A 1 224 ? 10.281 -3.52 0.249 1 98.94 224 MET A C 1
ATOM 1695 O O . MET A 1 224 ? 11.016 -4.395 -0.217 1 98.94 224 MET A O 1
ATOM 1699 N N . ASN A 1 225 ? 10.594 -2.76 1.34 1 98.88 225 ASN A N 1
ATOM 1700 C CA . ASN A 1 225 ? 11.797 -3.078 2.098 1 98.88 225 ASN A CA 1
ATOM 1701 C C . ASN A 1 225 ? 11.703 -4.461 2.74 1 98.88 225 ASN A C 1
ATOM 1703 O O . ASN A 1 225 ? 12.68 -5.211 2.748 1 98.88 225 ASN A O 1
ATOM 1707 N N . GLU A 1 226 ? 10.547 -4.773 3.27 1 98.81 226 GLU A N 1
ATOM 1708 C CA . GLU A 1 226 ? 10.32 -6.121 3.785 1 98.81 226 GLU A CA 1
ATOM 1709 C C . GLU A 1 226 ? 10.492 -7.168 2.688 1 98.81 226 GLU A C 1
ATOM 1711 O O . GLU A 1 226 ? 11.133 -8.203 2.896 1 98.81 226 GLU A O 1
ATOM 1716 N N . MET A 1 227 ? 9.938 -6.895 1.479 1 98.75 227 MET A N 1
ATOM 1717 C CA . MET A 1 227 ? 10.102 -7.789 0.339 1 98.75 227 MET A CA 1
ATOM 1718 C C . MET A 1 227 ? 11.57 -7.922 -0.04 1 98.75 227 MET A C 1
ATOM 1720 O O . MET A 1 227 ? 12.008 -8.984 -0.481 1 98.75 227 MET A O 1
ATOM 1724 N N . SER A 1 228 ? 12.359 -6.824 0.109 1 98.75 228 SER A N 1
ATOM 1725 C CA . SER A 1 228 ? 13.773 -6.871 -0.245 1 98.75 228 SER A CA 1
ATOM 1726 C C . SER A 1 228 ? 14.547 -7.812 0.677 1 98.75 228 SER A C 1
ATOM 1728 O O . SER A 1 228 ? 15.492 -8.469 0.248 1 98.75 228 SER A O 1
ATOM 1730 N N . HIS A 1 229 ? 14.164 -7.895 1.965 1 98.06 229 HIS A N 1
ATOM 1731 C CA . HIS A 1 229 ? 14.773 -8.852 2.883 1 98.06 229 HIS A CA 1
ATOM 1732 C C . HIS A 1 229 ? 14.516 -10.289 2.434 1 98.06 229 HIS A C 1
ATOM 1734 O O . HIS A 1 229 ? 15.422 -11.125 2.461 1 98.06 229 HIS A O 1
ATOM 1740 N N . LEU A 1 230 ? 13.297 -10.531 2.045 1 98.12 230 LEU A N 1
ATOM 1741 C CA . LEU A 1 230 ? 12.945 -11.852 1.538 1 98.12 230 LEU A CA 1
ATOM 1742 C C . LEU A 1 230 ? 13.695 -12.164 0.247 1 98.12 230 LEU A C 1
ATOM 1744 O O . LEU A 1 230 ? 14.188 -13.273 0.063 1 98.12 230 LEU A O 1
ATOM 1748 N N . ALA A 1 231 ? 13.742 -11.148 -0.611 1 98.12 231 ALA A N 1
ATOM 1749 C CA . ALA A 1 231 ? 14.445 -11.305 -1.884 1 98.12 231 ALA A CA 1
ATOM 1750 C C . ALA A 1 231 ? 15.891 -11.742 -1.664 1 98.12 231 ALA A C 1
ATOM 1752 O O . ALA A 1 231 ? 16.375 -12.664 -2.322 1 98.12 231 ALA A O 1
ATOM 1753 N N . GLU A 1 232 ? 16.609 -11.086 -0.773 1 97.5 232 GLU A N 1
ATOM 1754 C CA . GLU A 1 232 ? 18 -11.398 -0.479 1 97.5 232 GLU A CA 1
ATOM 1755 C C . GLU A 1 232 ? 18.156 -12.844 -0.017 1 97.5 232 GLU A C 1
ATOM 1757 O O . GLU A 1 232 ? 19.125 -13.516 -0.386 1 97.5 232 GLU A O 1
ATOM 1762 N N . ARG A 1 233 ? 17.219 -13.336 0.705 1 96.62 233 ARG A N 1
ATOM 1763 C CA . ARG A 1 233 ? 17.297 -14.672 1.29 1 96.62 233 ARG A CA 1
ATOM 1764 C C . ARG A 1 233 ? 16.844 -15.734 0.296 1 96.62 233 ARG A C 1
ATOM 1766 O O . ARG A 1 233 ? 17.172 -16.922 0.451 1 96.62 233 ARG A O 1
ATOM 1773 N N . MET A 1 234 ? 16.125 -15.32 -0.749 1 97 234 MET A N 1
ATOM 1774 C CA . MET A 1 234 ? 15.555 -16.266 -1.692 1 97 234 MET A CA 1
ATOM 1775 C C . MET A 1 234 ? 16.219 -16.156 -3.062 1 97 234 MET A C 1
ATOM 1777 O O . MET A 1 234 ? 15.773 -16.781 -4.027 1 97 234 MET A O 1
ATOM 1781 N N . GLU A 1 235 ? 17.234 -15.289 -3.158 1 96.12 235 GLU A N 1
ATOM 1782 C CA . GLU A 1 235 ? 17.969 -15.062 -4.398 1 96.12 235 GLU A CA 1
ATOM 1783 C C . GLU A 1 235 ? 17.062 -14.508 -5.492 1 96.12 235 GLU A C 1
ATOM 1785 O O . GLU A 1 235 ? 17.047 -15.031 -6.609 1 96.12 235 GLU A O 1
ATOM 1790 N N . VAL A 1 236 ? 16.297 -13.633 -5.137 1 97.81 236 VAL A N 1
ATOM 1791 C CA . VAL A 1 236 ? 15.375 -12.891 -6 1 97.81 236 VAL A CA 1
ATOM 1792 C C . VAL A 1 236 ? 15.922 -11.484 -6.25 1 97.81 236 VAL A C 1
ATOM 1794 O O . VAL A 1 236 ? 16.516 -10.875 -5.355 1 97.81 236 VAL A O 1
ATOM 1797 N N . ASP A 1 237 ? 15.852 -10.992 -7.473 1 97.94 237 ASP A N 1
ATOM 1798 C CA . ASP A 1 237 ? 16.156 -9.594 -7.742 1 97.94 237 ASP A CA 1
ATOM 1799 C C . ASP A 1 237 ? 14.938 -8.703 -7.492 1 97.94 237 ASP A C 1
ATOM 1801 O O . ASP A 1 237 ? 14.016 -8.672 -8.305 1 97.94 237 ASP A O 1
ATOM 1805 N N . ILE A 1 238 ? 15.008 -7.879 -6.488 1 98.69 238 ILE A N 1
ATOM 1806 C CA . ILE A 1 238 ? 13.844 -7.125 -6.023 1 98.69 238 ILE A CA 1
ATOM 1807 C C . ILE A 1 238 ? 13.438 -6.098 -7.078 1 98.69 238 ILE A C 1
ATOM 1809 O O . ILE A 1 238 ? 12.273 -5.691 -7.145 1 98.69 238 ILE A O 1
ATOM 1813 N N . GLU A 1 239 ? 14.391 -5.648 -7.918 1 98.31 239 GLU A N 1
ATOM 1814 C CA . GLU A 1 239 ? 14.062 -4.648 -8.93 1 98.31 239 GLU A CA 1
ATOM 1815 C C . GLU A 1 239 ? 13.203 -5.254 -10.039 1 98.31 239 GLU A C 1
ATOM 1817 O O . GLU A 1 239 ? 12.352 -4.57 -10.609 1 98.31 239 GLU A O 1
ATOM 1822 N N . GLU A 1 240 ? 13.422 -6.516 -10.352 1 98.25 240 GLU A N 1
ATOM 1823 C CA . GLU A 1 240 ? 12.531 -7.199 -11.289 1 98.25 240 GLU A CA 1
ATOM 1824 C C . GLU A 1 240 ? 11.117 -7.305 -10.734 1 98.25 240 GLU A C 1
ATOM 1826 O O . GLU A 1 240 ? 10.141 -7.059 -11.445 1 98.25 240 GLU A O 1
ATOM 1831 N N . VAL A 1 241 ? 11.062 -7.629 -9.477 1 98.75 241 VAL A N 1
ATOM 1832 C CA . VAL A 1 241 ? 9.773 -7.738 -8.797 1 98.75 241 VAL A CA 1
ATOM 1833 C C . VAL A 1 241 ? 9.078 -6.379 -8.789 1 98.75 241 VAL A C 1
ATOM 1835 O O . VAL A 1 241 ? 7.891 -6.281 -9.102 1 98.75 241 VAL A O 1
ATOM 1838 N N . ARG A 1 242 ? 9.836 -5.336 -8.438 1 98.69 242 ARG A N 1
ATOM 1839 C CA . ARG A 1 242 ? 9.312 -3.977 -8.406 1 98.69 242 ARG A CA 1
ATOM 1840 C C . ARG A 1 242 ? 8.695 -3.598 -9.75 1 98.69 242 ARG A C 1
ATOM 1842 O O . ARG A 1 242 ? 7.598 -3.049 -9.805 1 98.69 242 ARG A O 1
ATOM 1849 N N . ARG A 1 243 ? 9.398 -3.9 -10.844 1 97.81 243 ARG A N 1
ATOM 1850 C CA . ARG A 1 243 ? 8.898 -3.609 -12.188 1 97.81 243 ARG A CA 1
ATOM 1851 C C . ARG A 1 243 ? 7.621 -4.395 -12.477 1 97.81 243 ARG A C 1
ATOM 1853 O O . ARG A 1 243 ? 6.668 -3.852 -13.039 1 97.81 243 ARG A O 1
ATOM 1860 N N . GLY A 1 244 ? 7.645 -5.613 -12.109 1 98.38 244 GLY A N 1
ATOM 1861 C CA . GLY A 1 244 ? 6.484 -6.461 -12.32 1 98.38 244 GLY A CA 1
ATOM 1862 C C . GLY A 1 244 ? 5.238 -5.953 -11.625 1 98.38 244 GLY A C 1
ATOM 1863 O O . GLY A 1 244 ? 4.195 -5.762 -12.25 1 98.38 244 GLY A O 1
ATOM 1864 N N . ILE A 1 245 ? 5.352 -5.633 -10.32 1 98.56 245 ILE A N 1
ATOM 1865 C CA . ILE A 1 245 ? 4.16 -5.266 -9.562 1 98.56 245 ILE A CA 1
ATOM 1866 C C . ILE A 1 245 ? 3.775 -3.822 -9.883 1 98.56 245 ILE A C 1
ATOM 1868 O O . ILE A 1 245 ? 2.596 -3.467 -9.836 1 98.56 245 ILE A O 1
ATOM 1872 N N . GLY A 1 246 ? 4.754 -2.986 -10.266 1 98.12 246 GLY A N 1
ATOM 1873 C CA . GLY A 1 246 ? 4.477 -1.608 -10.641 1 98.12 246 GLY A CA 1
ATOM 1874 C C . GLY A 1 246 ? 3.615 -1.49 -11.883 1 98.12 246 GLY A C 1
ATOM 1875 O O . GLY A 1 246 ? 2.924 -0.488 -12.07 1 98.12 246 GLY A O 1
ATOM 1876 N N . SER A 1 247 ? 3.6 -2.518 -12.727 1 96.56 247 SER A N 1
ATOM 1877 C CA . SER A 1 247 ? 2.834 -2.527 -13.969 1 96.56 247 SER A CA 1
ATOM 1878 C C . SER A 1 247 ? 1.347 -2.736 -13.703 1 96.56 247 SER A C 1
ATOM 1880 O O . SER A 1 247 ? 0.516 -2.537 -14.586 1 96.56 247 SER A O 1
ATOM 1882 N N . ASP A 1 248 ? 1.018 -3.146 -12.5 1 95.81 248 ASP A N 1
ATOM 1883 C CA . ASP A 1 248 ? -0.371 -3.234 -12.062 1 95.81 248 ASP A CA 1
ATOM 1884 C C . ASP A 1 248 ? -0.948 -1.848 -11.789 1 95.81 248 ASP A C 1
ATOM 1886 O O . ASP A 1 248 ? -0.507 -1.158 -10.867 1 95.81 248 ASP A O 1
ATOM 1890 N N . SER A 1 249 ? -1.945 -1.436 -12.539 1 95.12 249 SER A N 1
ATOM 1891 C CA . SER A 1 249 ? -2.502 -0.093 -12.414 1 95.12 249 SER A CA 1
ATOM 1892 C C . SER A 1 249 ? -3.088 0.141 -11.031 1 95.12 249 SER A C 1
ATOM 1894 O O . SER A 1 249 ? -3.234 1.286 -10.594 1 95.12 249 SER A O 1
ATOM 1896 N N . ARG A 1 250 ? -3.451 -0.834 -10.289 1 95.94 250 ARG A N 1
ATOM 1897 C CA . ARG A 1 250 ? -3.98 -0.731 -8.938 1 95.94 250 ARG A CA 1
ATOM 1898 C C . ARG A 1 250 ? -2.875 -0.391 -7.941 1 95.94 250 ARG A C 1
ATOM 1900 O O . ARG A 1 250 ? -3.154 0.011 -6.809 1 95.94 250 ARG A O 1
ATOM 1907 N N . ILE A 1 251 ? -1.561 -0.649 -8.297 1 97.81 251 ILE A N 1
ATOM 1908 C CA . ILE A 1 251 ? -0.391 -0.433 -7.449 1 97.81 251 ILE A CA 1
ATOM 1909 C C . ILE A 1 251 ? 0.378 0.793 -7.938 1 97.81 251 ILE A C 1
ATOM 1911 O O . ILE A 1 251 ? 0.56 1.757 -7.191 1 97.81 251 ILE A O 1
ATOM 1915 N N . GLY A 1 252 ? 0.771 0.761 -9.234 1 96.94 252 GLY A N 1
ATOM 1916 C CA . GLY A 1 252 ? 1.562 1.83 -9.828 1 96.94 252 GLY A 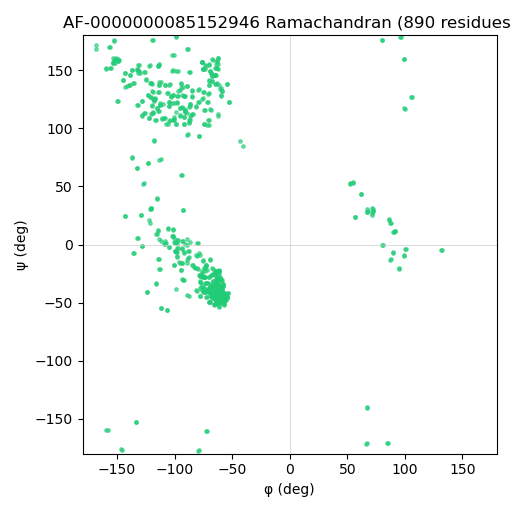CA 1
ATOM 1917 C C . GLY A 1 252 ? 3.039 1.731 -9.492 1 96.94 252 GLY A C 1
ATOM 1918 O O . GLY A 1 252 ? 3.443 0.903 -8.672 1 96.94 252 GLY A O 1
ATOM 1919 N N . TYR A 1 253 ? 3.904 2.598 -10.039 1 96.88 253 TYR A N 1
ATOM 1920 C CA . TYR A 1 253 ? 5.355 2.498 -9.945 1 96.88 253 TYR A CA 1
ATOM 1921 C C . TYR A 1 253 ? 5.895 3.402 -8.836 1 96.88 253 TYR A C 1
ATOM 1923 O O . TYR A 1 253 ? 7.086 3.369 -8.531 1 96.88 253 TYR A O 1
ATOM 1931 N N . GLN A 1 254 ? 5.02 4.211 -8.242 1 96.44 254 GLN A N 1
ATOM 1932 C CA . GLN A 1 254 ? 5.488 5.207 -7.289 1 96.44 254 GLN A CA 1
ATOM 1933 C C . GLN A 1 254 ? 5.535 4.637 -5.875 1 96.44 254 GLN A C 1
ATOM 1935 O O . GLN A 1 254 ? 4.648 3.879 -5.477 1 96.44 254 GLN A O 1
ATOM 1940 N N . PHE A 1 255 ? 6.641 4.949 -5.168 1 97.38 255 PHE A N 1
ATOM 1941 C CA . PHE A 1 255 ? 6.828 4.66 -3.75 1 97.38 255 PHE A CA 1
ATOM 1942 C C . PHE A 1 255 ? 6.918 3.156 -3.512 1 97.38 255 PHE A C 1
ATOM 1944 O O . PHE A 1 255 ? 6.488 2.664 -2.465 1 97.38 255 PHE A O 1
ATOM 1951 N N . ILE A 1 256 ? 7.383 2.432 -4.512 1 98.44 256 ILE A N 1
ATOM 1952 C CA . ILE A 1 256 ? 7.629 1.009 -4.309 1 98.44 256 ILE A CA 1
ATOM 1953 C C . ILE A 1 256 ? 9.094 0.695 -4.582 1 98.44 256 ILE A C 1
ATOM 1955 O O . ILE A 1 256 ? 9.43 -0.388 -5.074 1 98.44 256 ILE A O 1
ATOM 1959 N N . TYR A 1 257 ? 9.992 1.63 -4.348 1 97.75 257 TYR A N 1
ATOM 1960 C CA . TYR A 1 257 ? 11.438 1.441 -4.473 1 97.75 257 TYR A CA 1
ATOM 1961 C C . TYR A 1 257 ? 12.047 0.993 -3.15 1 97.75 257 TYR A C 1
ATOM 1963 O O . TYR A 1 257 ? 12.023 1.736 -2.166 1 97.75 257 TYR A O 1
ATOM 1971 N N . PRO A 1 258 ? 12.586 -0.187 -3.109 1 98 258 PRO A N 1
ATOM 1972 C CA . PRO A 1 258 ? 13.328 -0.555 -1.903 1 98 258 PRO A CA 1
ATOM 1973 C C . PRO A 1 258 ? 14.609 0.26 -1.728 1 98 258 PRO A C 1
ATOM 1975 O O . PRO A 1 258 ? 15.219 0.682 -2.715 1 98 258 PRO A O 1
ATOM 1978 N N . GLY A 1 259 ? 14.984 0.567 -0.561 1 98.5 259 GLY A N 1
ATOM 1979 C CA . GLY A 1 259 ? 16.188 1.332 -0.261 1 98.5 259 GLY A CA 1
ATOM 1980 C C . GLY A 1 259 ? 16.672 1.139 1.161 1 98.5 259 GLY A C 1
ATOM 1981 O O . GLY A 1 259 ? 16.422 0.1 1.774 1 98.5 259 GLY A O 1
ATOM 1982 N N . CYS A 1 260 ? 17.453 2.07 1.598 1 98.69 260 CYS A N 1
ATOM 1983 C CA . CYS A 1 260 ? 18.062 1.942 2.914 1 98.69 260 CYS A CA 1
ATOM 1984 C C . CYS A 1 260 ? 17.219 2.605 3.984 1 98.69 260 CYS A C 1
ATOM 1986 O O . CYS A 1 260 ? 17.734 3.139 4.965 1 98.69 260 CYS A O 1
ATOM 1988 N N . GLY A 1 261 ? 15.875 2.617 3.727 1 98.5 261 GLY A N 1
ATOM 1989 C CA . GLY A 1 261 ? 14.945 3.193 4.684 1 98.5 261 GLY A CA 1
ATOM 1990 C C . GLY A 1 261 ? 14.516 4.605 4.324 1 98.5 261 GLY A C 1
ATOM 1991 O O . GLY A 1 261 ? 15.172 5.273 3.523 1 98.5 261 GLY A O 1
ATOM 1992 N N . TYR A 1 262 ? 13.367 5.051 4.887 1 98.31 262 TYR A N 1
ATOM 1993 C CA . TYR A 1 262 ? 12.922 6.422 4.668 1 98.31 262 TYR A CA 1
ATOM 1994 C C . TYR A 1 262 ? 13.234 7.297 5.879 1 98.31 262 TYR A C 1
ATOM 1996 O O . TYR A 1 262 ? 13.352 6.797 7 1 98.31 262 TYR A O 1
ATOM 2004 N N . GLY A 1 263 ? 13.461 8.547 5.629 1 98.06 263 GLY A N 1
ATOM 2005 C CA . GLY A 1 263 ? 13.656 9.562 6.652 1 98.06 263 GLY A CA 1
ATOM 2006 C C . GLY A 1 263 ? 12.859 10.82 6.402 1 98.06 263 GLY A C 1
ATOM 2007 O O . GLY A 1 263 ? 11.719 10.766 5.926 1 98.06 263 GLY A O 1
ATOM 2008 N N . GLY A 1 264 ? 13.367 11.883 6.902 1 95.38 264 GLY A N 1
ATOM 2009 C CA . GLY A 1 264 ? 12.719 13.164 6.691 1 95.38 264 GLY A CA 1
ATOM 2010 C C . GLY A 1 264 ? 11.82 13.578 7.844 1 95.38 264 GLY A C 1
ATOM 2011 O O . GLY A 1 264 ? 11.633 12.82 8.797 1 95.38 264 GLY A O 1
ATOM 2012 N N . SER A 1 265 ? 11.258 14.719 7.703 1 91.94 265 SER A N 1
ATOM 2013 C CA . SER A 1 265 ? 10.523 15.344 8.797 1 91.94 265 SER A CA 1
ATOM 2014 C C . SER A 1 265 ? 9.062 14.898 8.805 1 91.94 265 SER A C 1
ATOM 2016 O O . SER A 1 265 ? 8.328 15.195 9.75 1 91.94 265 SER A O 1
ATOM 2018 N N . CYS A 1 266 ? 8.641 14.141 7.816 1 94.25 266 CYS A N 1
ATOM 2019 C CA . CYS A 1 266 ? 7.207 13.898 7.711 1 94.25 266 CYS A CA 1
ATOM 2020 C C . CYS A 1 266 ? 6.879 12.438 8.008 1 94.25 266 CYS A C 1
ATOM 2022 O O . CYS A 1 266 ? 6.148 12.141 8.961 1 94.25 266 CYS A O 1
ATOM 2024 N N . PHE A 1 267 ? 7.469 11.43 7.355 1 97.31 267 PHE A N 1
ATOM 2025 C CA . PHE A 1 267 ? 7.02 10.047 7.438 1 97.31 267 PHE A CA 1
ATOM 2026 C C . PHE A 1 267 ? 7.281 9.469 8.82 1 97.31 267 PHE A C 1
ATOM 2028 O O . PHE A 1 267 ? 6.363 8.977 9.477 1 97.31 267 PHE A O 1
ATOM 2035 N N . PRO A 1 268 ? 8.547 9.625 9.359 1 97.12 268 PRO A N 1
ATOM 2036 C CA . PRO A 1 268 ? 8.805 9.031 10.672 1 97.12 268 PRO A CA 1
ATOM 2037 C C . PRO A 1 268 ? 7.902 9.594 11.773 1 97.12 268 PRO A C 1
ATOM 2039 O O . PRO A 1 268 ? 7.285 8.836 12.523 1 97.12 268 PRO A O 1
ATOM 2042 N N . LYS A 1 269 ? 7.785 10.875 11.836 1 95.75 269 LYS A N 1
ATOM 2043 C CA . LYS A 1 269 ? 7.012 11.484 12.914 1 95.75 269 LYS A CA 1
ATOM 2044 C C . LYS A 1 269 ? 5.52 11.219 12.742 1 95.75 269 LYS A C 1
ATOM 2046 O O . LYS A 1 269 ? 4.801 11.016 13.719 1 95.75 269 LYS A O 1
ATOM 2051 N N . ASP A 1 270 ? 5.004 11.297 11.5 1 96.75 270 ASP A N 1
ATOM 2052 C CA . ASP A 1 270 ? 3.57 11.141 11.266 1 96.75 270 ASP A CA 1
ATOM 2053 C C . ASP A 1 270 ? 3.123 9.703 11.555 1 96.75 270 ASP A C 1
ATOM 2055 O O . ASP A 1 270 ? 2.025 9.484 12.07 1 96.75 270 ASP A O 1
ATOM 2059 N N . VAL A 1 271 ? 3.943 8.68 11.18 1 97.88 271 VAL A N 1
ATOM 2060 C CA . VAL A 1 271 ? 3.633 7.285 11.484 1 97.88 271 VAL A CA 1
ATOM 2061 C C . VAL A 1 271 ? 3.576 7.09 12.992 1 97.88 271 VAL A C 1
ATOM 2063 O O . VAL A 1 271 ? 2.621 6.512 13.516 1 97.88 271 VAL A O 1
ATOM 2066 N N . ARG A 1 272 ? 4.527 7.66 13.688 1 96.62 272 ARG A N 1
ATOM 2067 C CA . ARG A 1 272 ? 4.574 7.535 15.148 1 96.62 272 ARG A CA 1
ATOM 2068 C C . ARG A 1 272 ? 3.406 8.266 15.797 1 96.62 272 ARG A C 1
ATOM 2070 O O . ARG A 1 272 ? 2.797 7.758 16.734 1 96.62 272 ARG A O 1
ATOM 2077 N N . ALA A 1 273 ? 3.137 9.438 15.297 1 96.75 273 ALA A N 1
ATOM 2078 C CA . ALA A 1 273 ? 2.072 10.258 15.867 1 96.75 273 ALA A CA 1
ATOM 2079 C C . ALA A 1 273 ? 0.716 9.57 15.727 1 96.75 273 ALA A C 1
ATOM 2081 O O . ALA A 1 273 ? -0.084 9.57 16.672 1 96.75 273 ALA A O 1
ATOM 2082 N N . LEU A 1 274 ? 0.447 9 14.531 1 97.88 274 LEU A N 1
ATOM 2083 C CA . LEU A 1 274 ? -0.84 8.344 14.336 1 97.88 274 LEU A CA 1
ATOM 2084 C C . LEU A 1 274 ? -0.937 7.074 15.164 1 97.88 274 LEU A C 1
ATOM 2086 O O . LEU A 1 274 ? -1.995 6.766 15.719 1 97.88 274 LEU A O 1
ATOM 2090 N N . GLU A 1 275 ? 0.136 6.32 15.211 1 97.38 275 GLU A N 1
ATOM 2091 C CA . GLU A 1 275 ? 0.165 5.129 16.047 1 97.38 275 GLU A CA 1
ATOM 2092 C C . GLU A 1 275 ? -0.112 5.477 17.516 1 97.38 275 GLU A C 1
ATOM 2094 O O . GLU A 1 275 ? -0.898 4.801 18.172 1 97.38 275 GLU A O 1
ATOM 2099 N N . ARG A 1 276 ? 0.505 6.492 18.016 1 95.25 276 ARG A N 1
ATOM 2100 C CA . ARG A 1 276 ? 0.302 6.938 19.391 1 95.25 276 ARG A CA 1
ATOM 2101 C C . ARG A 1 276 ? -1.135 7.398 19.609 1 95.25 276 ARG A C 1
ATOM 2103 O O . ARG A 1 276 ? -1.737 7.102 20.641 1 95.25 276 ARG A O 1
ATOM 2110 N N . SER A 1 277 ? -1.64 8.172 18.609 1 96 277 SER A N 1
ATOM 2111 C CA . SER A 1 277 ? -3.039 8.578 18.688 1 96 277 SER A CA 1
ATOM 2112 C C . SER A 1 277 ? -3.963 7.375 18.797 1 96 277 SER A C 1
ATOM 2114 O O . SER A 1 277 ? -4.969 7.418 19.516 1 96 277 SER A O 1
ATOM 2116 N N . GLY A 1 278 ? -3.654 6.336 18 1 96.62 278 GLY A N 1
ATOM 2117 C CA . GLY A 1 278 ? -4.418 5.102 18.109 1 96.62 278 GLY A CA 1
ATOM 2118 C C . GLY A 1 278 ? -4.434 4.516 19.5 1 96.62 278 GLY A C 1
ATOM 2119 O O . GLY A 1 278 ? -5.496 4.172 20.031 1 96.62 278 GLY A O 1
ATOM 2120 N N . ARG A 1 279 ? -3.332 4.5 20.156 1 96.06 279 ARG A N 1
ATOM 2121 C CA . ARG A 1 279 ? -3.23 3.973 21.516 1 96.06 279 ARG A CA 1
ATOM 2122 C C . ARG A 1 279 ? -4.051 4.809 22.484 1 96.06 279 ARG A C 1
ATOM 2124 O O . ARG A 1 279 ? -4.68 4.27 23.406 1 96.06 279 ARG A O 1
ATOM 2131 N N . GLU A 1 280 ? -4.004 6.062 22.281 1 95.12 280 GLU A N 1
ATOM 2132 C CA . GLU A 1 280 ? -4.73 6.98 23.156 1 95.12 280 GLU A CA 1
ATOM 2133 C C . GLU A 1 280 ? -6.234 6.719 23.094 1 95.12 280 GLU A C 1
ATOM 2135 O O . GLU A 1 280 ? -6.949 6.965 24.078 1 95.12 280 GLU A O 1
ATOM 2140 N N . VAL A 1 281 ? -6.684 6.219 22 1 95.31 281 VAL A N 1
ATOM 2141 C CA . VAL A 1 281 ? -8.117 5.969 21.859 1 95.31 281 VAL A CA 1
ATOM 2142 C C . VAL A 1 281 ? -8.391 4.473 21.953 1 95.31 281 VAL A C 1
ATOM 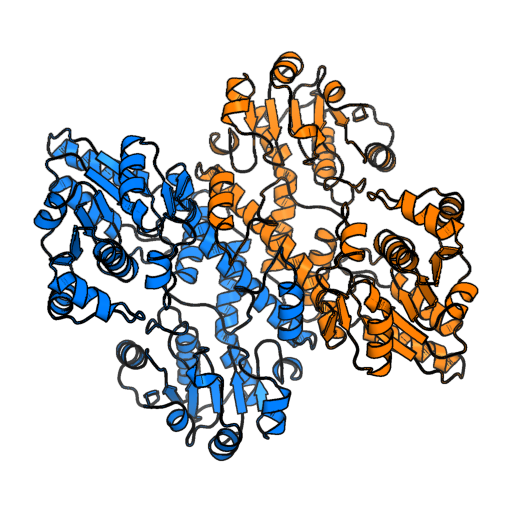2144 O O . VAL A 1 281 ? -9.445 4 21.531 1 95.31 281 VAL A O 1
ATOM 2147 N N . GLY A 1 282 ? -7.422 3.691 22.406 1 95.62 282 GLY A N 1
ATOM 2148 C CA . GLY A 1 282 ? -7.621 2.291 22.734 1 95.62 282 GLY A CA 1
ATOM 2149 C C . GLY A 1 282 ? -7.473 1.365 21.547 1 95.62 282 GLY A C 1
ATOM 2150 O O . GLY A 1 282 ? -8.055 0.278 21.516 1 95.62 282 GLY A O 1
ATOM 2151 N N . TYR A 1 283 ? -6.82 1.771 20.531 1 96.94 283 TYR A N 1
ATOM 2152 C CA . TYR A 1 283 ? -6.609 0.916 19.359 1 96.94 283 TYR A CA 1
ATOM 2153 C C . TYR A 1 283 ? -5.125 0.713 19.094 1 96.94 283 TYR A C 1
ATOM 2155 O O . TYR A 1 283 ? -4.367 1.682 18.984 1 96.94 283 TYR A O 1
ATOM 2163 N N . HIS A 1 284 ? -4.758 -0.532 19 1 97.31 284 HIS A N 1
ATOM 2164 C CA . HIS A 1 284 ? -3.385 -0.884 18.672 1 97.31 284 HIS A CA 1
ATOM 2165 C C . HIS A 1 284 ? -3.215 -1.043 17.156 1 97.31 284 HIS A C 1
ATOM 2167 O O . HIS A 1 284 ? -3.584 -2.074 16.594 1 97.31 284 HIS A O 1
ATOM 2173 N N . ALA A 1 285 ? -2.592 -0.031 16.5 1 98.19 285 ALA A N 1
ATOM 2174 C CA . ALA A 1 285 ? -2.416 -0.039 15.047 1 98.19 285 ALA A CA 1
ATOM 2175 C C . ALA A 1 285 ? -1.256 -0.941 14.641 1 98.19 285 ALA A C 1
ATOM 2177 O O . ALA A 1 285 ? -0.124 -0.475 14.484 1 98.19 285 ALA A O 1
ATOM 2178 N N . GLN A 1 286 ? -1.504 -2.188 14.328 1 98.56 286 GLN A N 1
ATOM 2179 C CA . GLN A 1 286 ? -0.496 -3.223 14.125 1 98.56 286 GLN A CA 1
ATOM 2180 C C . GLN A 1 286 ? 0.321 -2.957 12.867 1 98.56 286 GLN A C 1
ATOM 2182 O O . GLN A 1 286 ? 1.535 -3.17 12.852 1 98.56 286 GLN A O 1
ATOM 2187 N N . ILE A 1 287 ? -0.338 -2.533 11.828 1 98.88 287 ILE A N 1
ATOM 2188 C CA . ILE A 1 287 ? 0.359 -2.295 10.57 1 98.88 287 ILE A CA 1
ATOM 2189 C C . ILE A 1 287 ? 1.3 -1.102 10.719 1 98.88 287 ILE A C 1
ATOM 2191 O O . ILE A 1 287 ? 2.459 -1.161 10.297 1 98.88 287 ILE A O 1
ATOM 2195 N N . LEU A 1 288 ? 0.829 0.026 11.336 1 98.81 288 LEU A N 1
ATOM 2196 C CA . LEU A 1 288 ? 1.686 1.189 11.539 1 98.81 288 LEU A CA 1
ATOM 2197 C C . LEU A 1 288 ? 2.908 0.825 12.367 1 98.81 288 LEU A C 1
ATOM 2199 O O . LEU A 1 288 ? 4.02 1.278 12.086 1 98.81 288 LEU A O 1
ATOM 2203 N N . GLN A 1 289 ? 2.705 0.002 13.383 1 98.56 289 GLN A N 1
ATOM 2204 C CA . GLN A 1 289 ? 3.822 -0.433 14.219 1 98.56 289 GLN A CA 1
ATOM 2205 C C . GLN A 1 289 ? 4.832 -1.237 13.406 1 98.56 289 GLN A C 1
ATOM 2207 O O . GLN A 1 289 ? 6.043 -1.043 13.539 1 98.56 289 GLN A O 1
ATOM 2212 N N . ALA A 1 290 ? 4.336 -2.176 12.609 1 98.88 290 ALA A N 1
ATOM 2213 C CA . ALA A 1 290 ? 5.207 -2.99 11.766 1 98.88 290 ALA A CA 1
ATOM 2214 C C . ALA A 1 290 ? 5.98 -2.123 10.773 1 98.88 290 ALA A C 1
ATOM 2216 O O . ALA A 1 290 ? 7.164 -2.355 10.531 1 98.88 290 ALA A O 1
ATOM 2217 N N . VAL A 1 291 ? 5.301 -1.104 10.188 1 98.88 291 VAL A N 1
ATOM 2218 C CA . VAL A 1 291 ? 5.898 -0.195 9.211 1 98.88 291 VAL A CA 1
ATOM 2219 C C . VAL A 1 291 ? 7.082 0.53 9.852 1 98.88 291 VAL A C 1
ATOM 2221 O O . VAL A 1 291 ? 8.156 0.615 9.25 1 98.88 291 VAL A O 1
ATOM 2224 N N . GLU A 1 292 ? 6.883 1.025 11.039 1 98 292 GLU A N 1
ATOM 2225 C CA . GLU A 1 292 ? 7.938 1.735 11.758 1 98 292 GLU A CA 1
ATOM 2226 C C . GLU A 1 292 ? 9.109 0.811 12.07 1 98 292 GLU A C 1
ATOM 2228 O O . GLU A 1 292 ? 10.273 1.183 11.883 1 98 292 GLU A O 1
ATOM 2233 N N . GLN A 1 293 ? 8.82 -0.369 12.539 1 98.44 293 GLN A N 1
ATOM 2234 C CA . GLN A 1 293 ? 9.859 -1.315 12.922 1 98.44 293 GLN A CA 1
ATOM 2235 C C . GLN A 1 293 ? 10.68 -1.751 11.711 1 98.44 293 GLN A C 1
ATOM 2237 O O . GLN A 1 293 ? 11.906 -1.857 11.797 1 98.44 293 GLN A O 1
ATOM 2242 N N . VAL A 1 294 ? 10.023 -2.047 10.617 1 98.75 294 VAL A N 1
ATOM 2243 C CA . VAL A 1 294 ? 10.727 -2.439 9.398 1 98.75 294 VAL A CA 1
ATOM 2244 C C . VAL A 1 294 ? 11.648 -1.313 8.945 1 98.75 294 VAL A C 1
ATOM 2246 O O . VAL A 1 294 ? 12.781 -1.563 8.531 1 98.75 294 VAL A O 1
ATOM 2249 N N . ASN A 1 295 ? 11.164 -0.049 9.031 1 98.81 295 ASN A N 1
ATOM 2250 C CA . ASN A 1 295 ? 12 1.077 8.625 1 98.81 295 ASN A CA 1
ATOM 2251 C C . ASN A 1 295 ? 13.219 1.226 9.523 1 98.81 295 ASN A C 1
ATOM 2253 O O . ASN A 1 295 ? 14.312 1.53 9.047 1 98.81 295 ASN A O 1
ATOM 2257 N N . PHE A 1 296 ? 13.008 1.033 10.82 1 98.19 296 PHE A N 1
ATOM 2258 C CA . PHE A 1 296 ? 14.109 1.109 11.773 1 98.19 296 PHE A CA 1
ATOM 2259 C C . PHE A 1 296 ? 15.188 0.084 11.438 1 98.19 296 PHE A C 1
ATOM 2261 O O . PHE A 1 296 ? 16.375 0.413 11.391 1 98.19 296 PHE A O 1
ATOM 2268 N N . GLN A 1 297 ? 14.789 -1.092 11.148 1 98.19 297 GLN A N 1
ATOM 2269 C CA . GLN A 1 297 ? 15.719 -2.158 10.789 1 98.19 297 GLN A CA 1
ATOM 2270 C C . GLN A 1 297 ? 16.391 -1.879 9.445 1 98.19 297 GLN A C 1
ATOM 2272 O O . GLN A 1 297 ? 17.578 -2.154 9.266 1 98.19 297 GLN A O 1
ATOM 2277 N N . GLN A 1 298 ? 15.586 -1.327 8.516 1 98.75 298 GLN A N 1
ATOM 2278 C CA . GLN A 1 298 ? 16.078 -1.09 7.164 1 98.75 298 GLN A CA 1
ATOM 2279 C C . GLN A 1 298 ? 17.219 -0.069 7.16 1 98.75 298 GLN A C 1
ATOM 2281 O O . GLN A 1 298 ? 18.125 -0.153 6.34 1 98.75 298 GLN A O 1
ATOM 2286 N N . LYS A 1 299 ? 17.219 0.854 8.094 1 98.75 299 LYS A N 1
ATOM 2287 C CA . LYS A 1 299 ? 18.266 1.875 8.172 1 98.75 299 LYS A CA 1
ATOM 2288 C C . LYS A 1 299 ? 19.594 1.267 8.586 1 98.75 299 LYS A C 1
ATOM 2290 O O . LYS A 1 299 ? 20.641 1.895 8.43 1 98.75 299 LYS A O 1
ATOM 2295 N N . GLN A 1 300 ? 19.578 0.033 9.055 1 98.38 300 GLN A N 1
ATOM 2296 C CA . GLN A 1 300 ? 20.797 -0.658 9.445 1 98.38 300 GLN A CA 1
ATOM 2297 C C . GLN A 1 300 ? 21.375 -1.46 8.289 1 98.38 300 GLN A C 1
ATOM 2299 O O . GLN A 1 300 ? 22.5 -1.954 8.367 1 98.38 300 GLN A O 1
ATOM 2304 N N . LYS A 1 301 ? 20.719 -1.569 7.184 1 98.25 301 LYS A N 1
ATOM 2305 C CA . LYS A 1 301 ? 21 -2.523 6.117 1 98.25 301 LYS A CA 1
ATOM 2306 C C . LYS A 1 301 ? 22.359 -2.24 5.477 1 98.25 301 LYS A C 1
ATOM 2308 O O . LYS A 1 301 ? 23.125 -3.168 5.176 1 98.25 301 LYS A O 1
ATOM 2313 N N . LEU A 1 302 ? 22.688 -0.958 5.188 1 98.69 302 LEU A N 1
ATOM 2314 C CA . LEU A 1 302 ? 23.953 -0.615 4.562 1 98.69 302 LEU A CA 1
ATOM 2315 C C . LEU A 1 302 ? 25.125 -1.039 5.445 1 98.69 302 LEU A C 1
ATOM 2317 O O . LEU A 1 302 ? 26.109 -1.595 4.953 1 98.69 302 LEU A O 1
ATOM 2321 N N . TYR A 1 303 ? 25.016 -0.771 6.746 1 98.62 303 TYR A N 1
ATOM 2322 C CA . TYR A 1 303 ? 26.062 -1.197 7.672 1 98.62 303 TYR A CA 1
ATOM 2323 C C . TYR A 1 303 ? 26.188 -2.715 7.68 1 98.62 303 TYR A C 1
ATOM 2325 O O . TYR A 1 303 ? 27.312 -3.244 7.719 1 98.62 303 TYR A O 1
ATOM 2333 N N . GLN A 1 304 ? 25.094 -3.404 7.613 1 97.62 304 GLN A N 1
ATOM 2334 C CA . GLN A 1 304 ? 25.094 -4.863 7.574 1 97.62 304 GLN A CA 1
ATOM 2335 C C . GLN A 1 304 ? 25.828 -5.375 6.328 1 97.62 304 GLN A C 1
ATOM 2337 O O . GLN A 1 304 ? 26.594 -6.332 6.402 1 97.62 304 GLN A O 1
ATOM 2342 N N . HIS A 1 305 ? 25.562 -4.738 5.176 1 97.88 305 HIS A N 1
ATOM 2343 C CA . HIS A 1 305 ? 26.25 -5.125 3.951 1 97.88 305 HIS A CA 1
ATOM 2344 C C . HIS A 1 305 ? 27.766 -4.898 4.07 1 97.88 305 HIS A C 1
ATOM 2346 O O . HIS A 1 305 ? 28.547 -5.715 3.596 1 97.88 305 HIS A O 1
ATOM 2352 N N . ILE A 1 306 ? 28.125 -3.795 4.691 1 98.5 306 ILE A N 1
ATOM 2353 C CA . ILE A 1 306 ? 29.531 -3.463 4.871 1 98.5 306 ILE A CA 1
ATOM 2354 C C . ILE A 1 306 ? 30.203 -4.527 5.734 1 98.5 306 ILE A C 1
ATOM 2356 O O . ILE A 1 306 ? 31.266 -5.051 5.371 1 98.5 306 ILE A O 1
ATOM 2360 N N . THR A 1 307 ? 29.562 -4.887 6.824 1 97.19 307 THR A N 1
ATOM 2361 C CA . THR A 1 307 ? 30.172 -5.844 7.742 1 97.19 307 THR A CA 1
ATOM 2362 C C . THR A 1 307 ? 30.141 -7.25 7.148 1 97.19 307 THR A C 1
ATOM 2364 O O . THR A 1 307 ? 31 -8.078 7.457 1 97.19 307 THR A O 1
ATOM 2367 N N . CYS A 1 308 ? 29.203 -7.504 6.34 1 95.62 308 CYS A N 1
ATOM 2368 C CA . CYS A 1 308 ? 29.188 -8.773 5.617 1 95.62 308 CYS A CA 1
ATOM 2369 C C . CYS A 1 308 ? 30.406 -8.898 4.703 1 95.62 308 CYS A C 1
ATOM 2371 O O . CYS A 1 308 ? 30.984 -9.977 4.586 1 95.62 308 CYS A O 1
ATOM 2373 N N . HIS A 1 309 ? 30.766 -7.812 4.09 1 96.88 309 HIS A N 1
ATOM 2374 C CA . HIS A 1 309 ? 31.875 -7.793 3.146 1 96.88 309 HIS A CA 1
ATOM 2375 C C . HIS A 1 309 ? 33.219 -7.785 3.873 1 96.88 309 HIS A C 1
ATOM 2377 O O . HIS A 1 309 ? 34.125 -8.547 3.527 1 96.88 309 HIS A O 1
ATOM 2383 N N . TYR A 1 310 ? 33.406 -6.973 4.953 1 97.5 310 TYR A N 1
ATOM 2384 C CA . TYR A 1 310 ? 34.688 -6.727 5.582 1 97.5 310 TYR A CA 1
ATOM 2385 C C . TYR A 1 310 ? 34.844 -7.57 6.84 1 97.5 310 TYR A C 1
ATOM 2387 O O . TYR A 1 310 ? 35.969 -7.754 7.328 1 97.5 310 TYR A O 1
ATOM 2395 N N . GLY A 1 311 ? 33.75 -8.094 7.387 1 95.44 311 GLY A N 1
ATOM 2396 C CA . GLY A 1 311 ? 33.75 -8.57 8.758 1 95.44 311 GLY A CA 1
ATOM 2397 C C . GLY A 1 311 ? 33.469 -7.477 9.773 1 95.44 311 GLY A C 1
ATOM 2398 O O . GLY A 1 311 ? 33.188 -6.336 9.406 1 95.44 311 GLY A O 1
ATOM 2399 N N . ASP A 1 312 ? 33.625 -7.773 11.008 1 92.19 312 ASP A N 1
ATOM 2400 C CA . ASP A 1 312 ? 33.219 -6.875 12.078 1 92.19 312 ASP A CA 1
ATOM 2401 C C . ASP A 1 312 ? 34.281 -5.809 12.344 1 92.19 312 ASP A C 1
ATOM 2403 O O . ASP A 1 312 ? 33.969 -4.773 12.945 1 92.19 312 ASP A O 1
ATOM 2407 N N . ASP A 1 313 ? 35.438 -6.094 11.922 1 94.38 313 ASP A N 1
ATOM 2408 C CA . ASP A 1 313 ? 36.5 -5.121 12.195 1 94.38 313 ASP A CA 1
ATOM 2409 C C . ASP A 1 313 ? 36.75 -4.23 10.984 1 94.38 313 ASP A C 1
ATOM 2411 O O . ASP A 1 313 ? 37.5 -4.605 10.086 1 94.38 313 ASP A O 1
ATOM 2415 N N . ILE A 1 314 ? 36.25 -3.021 11.07 1 98.25 314 ILE A N 1
ATOM 2416 C CA . ILE A 1 314 ? 36.438 -2.059 9.984 1 98.25 314 ILE A CA 1
ATOM 2417 C C . ILE A 1 314 ? 37.125 -0.812 10.508 1 98.25 314 ILE A C 1
ATOM 2419 O O . ILE A 1 314 ? 37.031 0.266 9.922 1 98.25 314 ILE A O 1
ATOM 2423 N N . ALA A 1 315 ? 37.781 -1.009 11.648 1 98.12 315 ALA A N 1
ATOM 2424 C CA . ALA A 1 315 ? 38.5 0.114 12.242 1 98.12 315 ALA A CA 1
ATOM 2425 C C . ALA A 1 315 ? 39.594 0.637 11.297 1 98.12 315 ALA A C 1
ATOM 2427 O O . ALA A 1 315 ? 40.344 -0.144 10.719 1 98.12 315 ALA A O 1
ATOM 2428 N N . GLY A 1 316 ? 39.594 1.926 11.195 1 97.88 316 GLY A N 1
ATOM 2429 C CA . GLY A 1 316 ? 40.625 2.559 10.391 1 97.88 316 GLY A CA 1
ATOM 2430 C C . GLY A 1 316 ? 40.25 2.678 8.922 1 97.88 316 GLY A C 1
ATOM 2431 O O . GLY A 1 316 ? 40.875 3.426 8.18 1 97.88 316 GLY A O 1
ATOM 2432 N N . LYS A 1 317 ? 39.219 2.021 8.445 1 98.62 317 LYS A N 1
ATOM 2433 C CA . LYS A 1 317 ? 38.812 2.131 7.055 1 98.62 317 LYS A CA 1
ATOM 2434 C C . LYS A 1 317 ? 38.094 3.465 6.797 1 98.62 317 LYS A C 1
ATOM 2436 O O . LYS A 1 317 ? 37.5 4.039 7.699 1 98.62 317 LYS A O 1
ATOM 2441 N N . THR A 1 318 ? 38.219 3.918 5.602 1 98.81 318 THR A N 1
ATOM 2442 C CA . THR A 1 318 ? 37.562 5.137 5.168 1 98.81 318 THR A CA 1
ATOM 2443 C C . THR A 1 318 ? 36.438 4.816 4.164 1 98.81 318 THR A C 1
ATOM 2445 O O . THR A 1 318 ? 36.719 4.223 3.115 1 98.81 318 THR A O 1
ATOM 2448 N N . PHE A 1 319 ? 35.281 5.195 4.488 1 98.94 319 PHE A N 1
ATOM 2449 C CA . PHE A 1 319 ? 34.156 4.988 3.594 1 98.94 319 PHE A CA 1
ATOM 2450 C C . PHE A 1 319 ? 33.75 6.297 2.93 1 98.94 319 PHE A C 1
ATOM 2452 O O . PHE A 1 319 ? 33.438 7.277 3.613 1 98.94 319 PHE A O 1
ATOM 2459 N N . ALA A 1 320 ? 33.75 6.316 1.599 1 98.94 320 ALA A N 1
ATOM 2460 C CA . ALA A 1 320 ? 33.156 7.426 0.846 1 98.94 320 ALA A CA 1
ATOM 2461 C C . ALA A 1 320 ? 31.641 7.355 0.864 1 98.94 320 ALA A C 1
ATOM 2463 O O . ALA A 1 320 ? 31.047 6.293 0.628 1 98.94 320 ALA A O 1
ATOM 2464 N N . LEU A 1 321 ? 31 8.445 1.169 1 98.88 321 LEU A N 1
ATOM 2465 C CA . LEU A 1 321 ? 29.547 8.508 1.183 1 98.88 321 LEU A CA 1
ATOM 2466 C C . LEU A 1 321 ? 29.031 9.469 0.12 1 98.88 321 LEU A C 1
ATOM 2468 O O . LEU A 1 321 ? 29.406 10.648 0.108 1 98.88 321 LEU A O 1
ATOM 2472 N N . TRP A 1 322 ? 28.281 8.93 -0.829 1 98.88 322 TRP A N 1
ATOM 2473 C CA . TRP A 1 322 ? 27.484 9.75 -1.727 1 98.88 322 TRP A CA 1
ATOM 2474 C C . TRP A 1 322 ? 26.078 9.945 -1.17 1 98.88 322 TRP A C 1
ATOM 2476 O O . TRP A 1 322 ? 25.25 9.023 -1.198 1 98.88 322 TRP A O 1
ATOM 2486 N N . GLY A 1 323 ? 25.734 11.172 -0.718 1 98.88 323 GLY A N 1
ATOM 2487 C CA . GLY A 1 323 ? 24.406 11.469 -0.218 1 98.88 323 GLY A CA 1
ATOM 2488 C C . GLY A 1 323 ? 24.359 11.609 1.292 1 98.88 323 GLY A C 1
ATOM 2489 O O . GLY A 1 323 ? 24.828 10.727 2.018 1 98.88 323 GLY A O 1
ATOM 2490 N N . LEU A 1 324 ? 23.828 12.719 1.796 1 98.88 324 LEU A N 1
ATOM 2491 C CA . LEU A 1 324 ? 23.656 13.023 3.215 1 98.88 324 LEU A CA 1
ATOM 2492 C C . LEU A 1 324 ? 22.203 13.336 3.535 1 98.88 324 LEU A C 1
ATOM 2494 O O . LEU A 1 324 ? 21.672 12.898 4.562 1 98.88 324 LEU A O 1
ATOM 2498 N N . SER A 1 325 ? 21.5 14.094 2.668 1 98.62 325 SER A N 1
ATOM 2499 C CA . SER A 1 325 ? 20.109 14.445 2.871 1 98.62 325 SER A CA 1
ATOM 2500 C C . SER A 1 325 ? 19.219 13.203 2.865 1 98.62 325 SER A C 1
ATOM 2502 O O . SER A 1 325 ? 19.625 12.148 2.379 1 98.62 325 SER A O 1
ATOM 2504 N N . PHE A 1 326 ? 18.031 13.273 3.463 1 98.38 326 PHE A N 1
ATOM 2505 C CA . PHE A 1 326 ? 17.203 12.086 3.576 1 98.38 326 PHE A CA 1
ATOM 2506 C C . PHE A 1 326 ? 16.609 11.703 2.223 1 98.38 326 PHE A C 1
ATOM 2508 O O . PHE A 1 326 ? 16.172 10.562 2.027 1 98.38 326 PHE A O 1
ATOM 2515 N N . LYS A 1 327 ? 16.609 12.641 1.281 1 97.94 327 LYS A N 1
ATOM 2516 C CA . LYS A 1 327 ? 16.203 12.461 -0.11 1 97.94 327 LYS A CA 1
ATOM 2517 C C . LYS A 1 327 ? 16.844 13.516 -1.008 1 97.94 327 LYS A C 1
ATOM 2519 O O . LYS A 1 327 ? 17.453 14.477 -0.518 1 97.94 327 LYS A O 1
ATOM 2524 N N . PRO A 1 328 ? 16.734 13.352 -2.34 1 97.75 328 PRO A N 1
ATOM 2525 C CA . PRO A 1 328 ? 17.328 14.359 -3.232 1 97.75 328 PRO A CA 1
ATOM 2526 C C . PRO A 1 328 ? 16.562 15.688 -3.197 1 97.75 328 PRO A C 1
ATOM 2528 O O . PRO A 1 328 ? 15.398 15.727 -2.814 1 97.75 328 PRO A O 1
ATOM 2531 N N . ASN A 1 329 ? 17.266 16.766 -3.525 1 96.81 329 ASN A N 1
ATOM 2532 C CA . ASN A 1 329 ? 16.719 18.109 -3.762 1 96.81 329 ASN A CA 1
ATOM 2533 C C . ASN A 1 329 ? 16.281 18.766 -2.461 1 96.81 329 ASN A C 1
ATOM 2535 O O . ASN A 1 329 ? 15.312 19.531 -2.451 1 96.81 329 ASN A O 1
ATOM 2539 N N . THR A 1 330 ? 16.938 18.406 -1.365 1 97 330 THR A N 1
ATOM 2540 C CA . THR A 1 330 ? 16.766 19.062 -0.075 1 97 330 THR A CA 1
ATOM 2541 C C . THR A 1 330 ? 18.062 19 0.731 1 97 330 THR A C 1
ATOM 2543 O O . THR A 1 330 ? 18.969 18.234 0.41 1 97 330 THR A O 1
ATOM 2546 N N . ASP A 1 331 ? 18.188 19.875 1.654 1 96.88 331 ASP A N 1
ATOM 2547 C CA . ASP A 1 331 ? 19.344 19.859 2.543 1 96.88 331 ASP A CA 1
ATOM 2548 C C . ASP A 1 331 ? 19 19.234 3.893 1 96.88 331 ASP A C 1
ATOM 2550 O O . ASP A 1 331 ? 19.797 19.266 4.824 1 96.88 331 ASP A O 1
ATOM 2554 N N . ASP A 1 332 ? 17.781 18.719 3.973 1 97.12 332 ASP A N 1
ATOM 2555 C CA . ASP A 1 332 ? 17.25 18.219 5.23 1 97.12 332 ASP A CA 1
ATOM 2556 C C . ASP A 1 332 ? 17.859 16.859 5.594 1 97.12 332 ASP A C 1
ATOM 2558 O O . ASP A 1 332 ? 17.797 15.914 4.805 1 97.12 332 ASP A O 1
ATOM 2562 N N . MET A 1 333 ? 18.422 16.781 6.812 1 98.19 333 MET A N 1
ATOM 2563 C CA . MET A 1 333 ? 19.047 15.523 7.242 1 98.19 333 MET A CA 1
ATOM 2564 C C . MET A 1 333 ? 18.297 14.93 8.43 1 98.19 333 MET A C 1
ATOM 2566 O O . MET A 1 333 ? 18.781 13.992 9.062 1 98.19 333 MET A O 1
ATOM 2570 N N . ARG A 1 334 ? 17.172 15.492 8.758 1 95.81 334 ARG A N 1
ATOM 2571 C CA . ARG A 1 334 ? 16.375 14.922 9.844 1 95.81 334 ARG A CA 1
ATOM 2572 C C . ARG A 1 334 ? 15.984 13.484 9.531 1 95.81 334 ARG A C 1
ATOM 2574 O O . ARG A 1 334 ? 15.461 13.195 8.453 1 95.81 334 ARG A O 1
ATOM 2581 N N . GLU A 1 335 ? 16.219 12.547 10.398 1 97.38 335 GLU A N 1
ATOM 2582 C CA . GLU A 1 335 ? 15.914 11.125 10.336 1 97.38 335 GLU A CA 1
ATOM 2583 C C . GLU A 1 335 ? 16.531 10.484 9.094 1 97.38 335 GLU A C 1
ATOM 2585 O O . GLU A 1 335 ? 16.047 9.453 8.617 1 97.38 335 GLU A O 1
ATOM 2590 N N . ALA A 1 336 ? 17.594 11.086 8.547 1 98.69 336 ALA A N 1
ATOM 2591 C CA . ALA A 1 336 ? 18.219 10.562 7.332 1 98.69 336 ALA A CA 1
ATOM 2592 C C . ALA A 1 336 ? 18.953 9.25 7.609 1 98.69 336 ALA A C 1
ATOM 2594 O O . ALA A 1 336 ? 19.594 9.094 8.656 1 98.69 336 ALA A O 1
ATOM 2595 N N . SER A 1 337 ? 18.891 8.281 6.695 1 98.75 337 SER A N 1
ATOM 2596 C CA . SER A 1 337 ? 19.609 7.012 6.801 1 98.75 337 SER A CA 1
ATOM 2597 C C . SER A 1 337 ? 21.109 7.227 6.867 1 98.75 337 SER A C 1
ATOM 2599 O O . SER A 1 337 ? 21.828 6.438 7.484 1 98.75 337 SER A O 1
ATOM 2601 N N . SER A 1 338 ? 21.609 8.305 6.254 1 98.88 338 SER A N 1
ATOM 2602 C CA . SER A 1 338 ? 23.031 8.641 6.277 1 98.88 338 SER A CA 1
ATOM 2603 C C . SER A 1 338 ? 23.531 8.844 7.703 1 98.88 338 SER A C 1
ATOM 2605 O O . SER A 1 338 ? 24.656 8.445 8.039 1 98.88 338 SER A O 1
ATOM 2607 N N . ARG A 1 339 ? 22.688 9.438 8.523 1 98.81 339 ARG A N 1
ATOM 2608 C CA . ARG A 1 339 ? 23.078 9.68 9.914 1 98.81 339 ARG A CA 1
ATOM 2609 C C . ARG A 1 339 ? 23.281 8.367 10.664 1 98.81 339 ARG A C 1
ATOM 2611 O O . ARG A 1 339 ? 24.266 8.195 11.367 1 98.81 339 ARG A O 1
ATOM 2618 N N . VAL A 1 340 ? 22.312 7.445 10.492 1 98.81 340 VAL A N 1
ATOM 2619 C CA . VAL A 1 340 ? 22.391 6.141 11.141 1 98.81 340 VAL A CA 1
ATOM 2620 C C . VAL A 1 340 ? 23.672 5.418 10.695 1 98.81 340 VAL A C 1
ATOM 2622 O O . VAL A 1 340 ? 24.391 4.867 11.531 1 98.81 340 VAL A O 1
ATOM 2625 N N . LEU A 1 341 ? 23.953 5.469 9.414 1 98.88 341 LEU A N 1
ATOM 2626 C CA . LEU A 1 341 ? 25.125 4.785 8.875 1 98.88 341 LEU A CA 1
ATOM 2627 C C . LEU A 1 341 ? 26.406 5.406 9.406 1 98.88 341 LEU A C 1
ATOM 2629 O O . LEU A 1 341 ? 27.297 4.699 9.891 1 98.88 341 LEU A O 1
ATOM 2633 N N . MET A 1 342 ? 26.531 6.742 9.289 1 98.88 342 MET A N 1
ATOM 2634 C CA . MET A 1 342 ? 27.75 7.426 9.719 1 98.88 342 MET A CA 1
ATOM 2635 C C . MET A 1 342 ? 28.047 7.16 11.188 1 98.88 342 MET A C 1
ATOM 2637 O O . MET A 1 342 ? 29.172 6.832 11.555 1 98.88 342 MET A O 1
ATOM 2641 N N . GLU A 1 343 ? 27.016 7.285 12 1 98.81 343 GLU A N 1
ATOM 2642 C CA . GLU A 1 343 ? 27.188 7.086 13.438 1 98.81 343 GLU A CA 1
ATOM 2643 C C . GLU A 1 343 ? 27.625 5.66 13.75 1 98.81 343 GLU A C 1
ATOM 2645 O O . GLU A 1 343 ? 28.484 5.445 14.617 1 98.81 343 GLU A O 1
ATOM 2650 N N . ARG A 1 344 ? 27.109 4.688 13.047 1 98.56 344 ARG A N 1
ATOM 2651 C CA . ARG A 1 344 ? 27.516 3.299 13.227 1 98.56 344 ARG A CA 1
ATOM 2652 C C . ARG A 1 344 ? 28.953 3.084 12.781 1 98.56 344 ARG A C 1
ATOM 2654 O O . ARG A 1 344 ? 29.719 2.361 13.438 1 98.56 344 ARG A O 1
ATOM 2661 N N . LEU A 1 345 ? 29.328 3.643 11.656 1 98.75 345 LEU A N 1
ATOM 2662 C CA . LEU A 1 345 ? 30.688 3.531 11.148 1 98.75 345 LEU A CA 1
ATOM 2663 C C . LEU A 1 345 ? 31.688 4.121 12.133 1 98.75 345 LEU A C 1
ATOM 2665 O O . LEU A 1 345 ? 32.719 3.514 12.422 1 98.75 345 LEU A O 1
ATOM 2669 N N . TRP A 1 346 ? 31.359 5.309 12.664 1 98.62 346 TRP A N 1
ATOM 2670 C CA . TRP A 1 346 ? 32.219 5.965 13.633 1 98.62 346 TRP A CA 1
ATOM 2671 C C . TRP A 1 346 ? 32.375 5.121 14.891 1 98.62 346 TRP A C 1
ATOM 2673 O O . TRP A 1 346 ? 33.469 4.996 15.438 1 98.62 346 TRP A O 1
ATOM 2683 N N . GLN A 1 347 ? 31.266 4.566 15.336 1 98.31 347 GLN A N 1
ATOM 2684 C CA . GLN A 1 347 ? 31.281 3.703 16.516 1 98.31 347 GLN A CA 1
ATOM 2685 C C . GLN A 1 347 ? 32.219 2.514 16.312 1 98.31 347 GLN A C 1
ATOM 2687 O O . GLN A 1 347 ? 32.844 2.035 17.266 1 98.31 347 GLN A O 1
ATOM 2692 N N . ALA A 1 348 ? 32.344 2.098 15.109 1 98.31 348 ALA A N 1
ATOM 2693 C CA . ALA A 1 348 ? 33.188 0.941 14.773 1 98.31 348 ALA A CA 1
ATOM 2694 C C . ALA A 1 348 ? 34.625 1.362 14.484 1 98.31 348 ALA A C 1
ATOM 2696 O O . ALA A 1 348 ? 35.469 0.525 14.156 1 98.31 348 ALA A O 1
ATOM 2697 N N . GLY A 1 349 ? 34.938 2.604 14.547 1 98.31 349 GLY A N 1
ATOM 2698 C CA . GLY A 1 349 ? 36.281 3.096 14.406 1 98.31 349 GLY A CA 1
ATOM 2699 C C . GLY A 1 349 ? 36.656 3.465 12.977 1 98.31 349 GLY A C 1
ATOM 2700 O O . GLY A 1 349 ? 37.812 3.713 12.664 1 98.31 349 GLY A O 1
ATOM 2701 N N . ALA A 1 350 ? 35.656 3.529 12.094 1 98.75 350 ALA A N 1
ATOM 2702 C CA . ALA A 1 350 ? 35.875 3.883 10.703 1 98.75 350 ALA A CA 1
ATOM 2703 C C . ALA A 1 350 ? 35.812 5.391 10.492 1 98.75 350 ALA A C 1
ATOM 2705 O O . ALA A 1 350 ? 35.438 6.129 11.414 1 98.75 350 ALA A O 1
ATOM 2706 N N . ARG A 1 351 ? 36.219 5.82 9.352 1 98.69 351 ARG A N 1
ATOM 2707 C CA . ARG A 1 351 ? 36.156 7.223 8.953 1 98.69 351 ARG A CA 1
ATOM 2708 C C . ARG A 1 351 ? 35.188 7.41 7.773 1 98.69 351 ARG A C 1
ATOM 2710 O O . ARG A 1 351 ? 35 6.488 6.98 1 98.69 351 ARG A O 1
ATOM 2717 N N . VAL A 1 352 ? 34.656 8.617 7.715 1 98.81 352 VAL A N 1
ATOM 2718 C CA . VAL A 1 352 ? 33.719 8.922 6.648 1 98.81 352 VAL A CA 1
ATOM 2719 C C . VAL A 1 352 ? 34.188 10.125 5.848 1 98.81 352 VAL A C 1
ATOM 2721 O O . VAL A 1 352 ? 34.625 11.125 6.422 1 98.81 352 VAL A O 1
ATOM 2724 N N . ARG A 1 353 ? 34.25 10.008 4.598 1 98.81 353 ARG A N 1
ATOM 2725 C CA . ARG A 1 353 ? 34.406 11.102 3.65 1 98.81 353 ARG A CA 1
ATOM 2726 C C . ARG A 1 353 ? 33.188 11.289 2.789 1 98.81 353 ARG A C 1
ATOM 2728 O O . ARG A 1 353 ? 32.844 10.438 1.957 1 98.81 353 ARG A O 1
ATOM 2735 N N . ALA A 1 354 ? 32.5 12.461 2.949 1 98.75 354 ALA A N 1
ATOM 2736 C CA . ALA A 1 354 ? 31.141 12.523 2.42 1 98.75 354 ALA A CA 1
ATOM 2737 C C . ALA A 1 354 ? 30.969 13.711 1.475 1 98.75 354 ALA A C 1
ATOM 2739 O O . ALA A 1 354 ? 31.641 14.734 1.632 1 98.75 354 ALA A O 1
ATOM 2740 N N . TYR A 1 355 ? 30.109 13.477 0.537 1 98.75 355 TYR A N 1
ATOM 2741 C CA . TYR A 1 355 ? 29.656 14.531 -0.363 1 98.75 355 TYR A CA 1
ATOM 2742 C C . TYR A 1 355 ? 28.141 14.477 -0.561 1 98.75 355 TYR A C 1
ATOM 2744 O O . TYR A 1 355 ? 27.578 13.391 -0.7 1 98.75 355 TYR A O 1
ATOM 2752 N N . ASP A 1 356 ? 27.516 15.57 -0.574 1 98.75 356 ASP A N 1
ATOM 2753 C CA . ASP A 1 356 ? 26.125 15.812 -0.953 1 98.75 356 ASP A CA 1
ATOM 2754 C C . ASP A 1 356 ? 25.969 17.156 -1.642 1 98.75 356 ASP A C 1
ATOM 2756 O O . ASP A 1 356 ? 26.547 18.156 -1.197 1 98.75 356 ASP A O 1
ATOM 2760 N N . PRO A 1 357 ? 25.141 17.219 -2.645 1 98 357 PRO A N 1
ATOM 2761 C CA . PRO A 1 357 ? 25.016 18.469 -3.383 1 98 357 PRO A CA 1
ATOM 2762 C C . PRO A 1 357 ? 24.484 19.609 -2.52 1 98 357 PRO A C 1
ATOM 2764 O O . PRO A 1 357 ? 24.812 20.781 -2.768 1 98 357 PRO A O 1
ATOM 2767 N N . GLU A 1 358 ? 23.688 19.281 -1.475 1 97.25 358 GLU A N 1
ATOM 2768 C CA . GLU A 1 358 ? 23 20.391 -0.828 1 97.25 358 GLU A CA 1
ATOM 2769 C C . GLU A 1 358 ? 23.078 20.281 0.692 1 97.25 358 GLU A C 1
ATOM 2771 O O . GLU A 1 358 ? 22.797 21.25 1.405 1 97.25 358 GLU A O 1
ATOM 2776 N N . ALA A 1 359 ? 23.594 19.172 1.248 1 97.88 359 ALA A N 1
ATOM 2777 C CA . ALA A 1 359 ? 23.375 18.953 2.678 1 97.88 359 ALA A CA 1
ATOM 2778 C C . ALA A 1 359 ? 24.703 19.016 3.443 1 97.88 359 ALA A C 1
ATOM 2780 O O . ALA A 1 359 ? 24.766 18.578 4.594 1 97.88 359 ALA A O 1
ATOM 2781 N N . MET A 1 360 ? 25.812 19.5 2.795 1 97.81 360 MET A N 1
ATOM 2782 C CA . MET A 1 360 ? 27.125 19.516 3.428 1 97.81 360 MET A CA 1
ATOM 2783 C C . MET A 1 360 ? 27.125 20.422 4.652 1 97.81 360 MET A C 1
ATOM 2785 O O . MET A 1 360 ? 27.609 20.047 5.719 1 97.81 360 MET A O 1
ATOM 2789 N N . ASP A 1 361 ? 26.562 21.609 4.484 1 96.25 361 ASP A N 1
ATOM 2790 C CA . ASP A 1 361 ? 26.516 22.562 5.582 1 96.25 361 ASP A CA 1
ATOM 2791 C C . ASP A 1 361 ? 25.688 22.016 6.75 1 96.25 361 ASP A C 1
ATOM 2793 O O . ASP A 1 361 ? 26.047 22.234 7.914 1 96.25 361 ASP A O 1
ATOM 2797 N N . GLU A 1 362 ? 24.609 21.391 6.426 1 96.94 362 GLU A N 1
ATOM 2798 C CA . GLU A 1 362 ? 23.766 20.812 7.469 1 96.94 362 GLU A CA 1
ATOM 2799 C C . GLU A 1 362 ? 24.516 19.719 8.234 1 96.94 362 GLU A C 1
ATOM 2801 O O . GLU A 1 362 ? 24.375 19.609 9.453 1 96.94 362 GLU A O 1
ATOM 2806 N N . ALA A 1 363 ? 25.281 18.906 7.562 1 98.31 363 ALA A N 1
ATOM 2807 C CA . ALA A 1 363 ? 26.078 17.875 8.211 1 98.31 363 ALA A CA 1
ATOM 2808 C C . ALA A 1 363 ? 27.094 18.484 9.188 1 98.31 363 ALA A C 1
ATOM 2810 O O . ALA A 1 363 ? 27.25 17.984 10.305 1 98.31 363 ALA A O 1
ATOM 2811 N N . LEU A 1 364 ? 27.703 19.547 8.711 1 97.44 364 LEU A N 1
ATOM 2812 C CA . LEU A 1 364 ? 28.688 20.203 9.555 1 97.44 364 LEU A CA 1
ATOM 2813 C C . LEU A 1 364 ? 28.016 20.859 10.766 1 97.44 364 LEU A C 1
ATOM 2815 O O . LEU A 1 364 ? 28.594 20.891 11.852 1 97.44 364 LEU A O 1
ATOM 2819 N N . ARG A 1 365 ? 26.891 21.391 10.508 1 96.44 365 ARG A N 1
ATOM 2820 C CA . ARG A 1 365 ? 26.125 21.969 11.609 1 96.44 365 ARG A CA 1
ATOM 2821 C C . ARG A 1 365 ? 25.781 20.906 12.648 1 96.44 365 ARG A C 1
ATOM 2823 O O . ARG A 1 365 ? 25.906 21.141 13.852 1 96.44 365 ARG A O 1
ATOM 2830 N N . LEU A 1 366 ? 25.406 19.734 12.266 1 97.81 366 LEU A N 1
ATOM 2831 C CA . LEU A 1 366 ? 24.938 18.656 13.141 1 97.81 366 LEU A CA 1
ATOM 2832 C C . LEU A 1 366 ? 26.109 18.016 13.875 1 97.81 366 LEU A C 1
ATOM 2834 O O . LEU A 1 366 ? 25.984 17.672 15.055 1 97.81 366 LEU A O 1
ATOM 2838 N N . TYR A 1 367 ? 27.203 17.828 13.172 1 98.06 367 TYR A N 1
ATOM 2839 C CA . TYR A 1 367 ? 28.25 16.984 13.734 1 98.06 367 TYR A CA 1
ATOM 2840 C C . TYR A 1 367 ? 29.5 17.781 14.039 1 98.06 367 TYR A C 1
ATOM 2842 O O . TYR A 1 367 ? 30.406 17.312 14.727 1 98.06 367 TYR A O 1
ATOM 2850 N N . GLY A 1 368 ? 29.578 18.984 13.547 1 96.81 368 GLY A N 1
ATOM 2851 C CA . GLY A 1 368 ? 30.766 19.797 13.734 1 96.81 368 GLY A CA 1
ATOM 2852 C C . GLY A 1 368 ? 31.984 19.234 13.008 1 96.81 368 GLY A C 1
ATOM 2853 O O . GLY A 1 368 ? 31.859 18.344 12.172 1 96.81 368 GLY A O 1
ATOM 2854 N N . MET A 1 369 ? 33.062 19.875 13.344 1 95.19 369 MET A N 1
ATOM 2855 C CA . MET A 1 369 ? 34.344 19.391 12.805 1 95.19 369 MET A CA 1
ATOM 2856 C C . MET A 1 369 ? 34.844 18.188 13.609 1 95.19 369 MET A C 1
ATOM 2858 O O . MET A 1 369 ? 34.844 18.219 14.844 1 95.19 369 MET A O 1
ATOM 2862 N N . ARG A 1 370 ? 35.031 17.172 12.938 1 95.5 370 ARG A N 1
ATOM 2863 C CA . ARG A 1 370 ? 35.5 15.938 13.555 1 95.5 370 ARG A CA 1
ATOM 2864 C C . ARG A 1 370 ? 36.656 15.328 12.742 1 95.5 370 ARG A C 1
ATOM 2866 O O . ARG A 1 370 ? 36.688 15.445 11.516 1 95.5 370 ARG A O 1
ATOM 2873 N N . ALA A 1 371 ? 37.531 14.633 13.383 1 97.06 371 ALA A N 1
ATOM 2874 C CA . ALA A 1 371 ? 38.688 14.016 12.734 1 97.06 371 ALA A CA 1
ATOM 2875 C C . ALA A 1 371 ? 38.25 12.852 11.844 1 97.06 371 ALA A C 1
ATOM 2877 O O . ALA A 1 371 ? 38.938 12.516 10.875 1 97.06 371 ALA A O 1
ATOM 2878 N N . ASP A 1 372 ? 37.156 12.219 12.164 1 98.19 372 ASP A N 1
ATOM 2879 C CA . ASP A 1 372 ? 36.719 11.016 11.453 1 98.19 372 ASP A CA 1
ATOM 2880 C C . ASP A 1 372 ? 35.625 11.336 10.461 1 98.19 372 ASP A C 1
ATOM 2882 O O . ASP A 1 372 ? 34.906 10.438 9.992 1 98.19 372 ASP A O 1
ATOM 2886 N N . LEU A 1 373 ? 35.406 12.688 10.18 1 98.5 373 LEU A N 1
ATOM 2887 C CA . LEU A 1 373 ? 34.469 13.141 9.156 1 98.5 373 LEU A CA 1
ATOM 2888 C C . LEU A 1 373 ? 35.094 14.203 8.266 1 98.5 373 LEU A C 1
ATOM 2890 O O . LEU A 1 373 ? 35.562 15.234 8.766 1 98.5 373 LEU A O 1
ATOM 2894 N N . GLU A 1 374 ? 35.156 13.93 7.051 1 98.38 374 GLU A N 1
ATOM 2895 C CA . GLU A 1 374 ? 35.625 14.898 6.062 1 98.38 374 GLU A CA 1
ATOM 2896 C C . GLU A 1 374 ? 34.531 15.195 5.031 1 98.38 374 GLU A C 1
ATOM 2898 O O . GLU A 1 374 ? 34.031 14.281 4.367 1 98.38 374 GLU A O 1
ATOM 2903 N N . ILE A 1 375 ? 34.125 16.422 4.957 1 98.38 375 ILE A N 1
ATOM 2904 C CA . ILE A 1 375 ? 33.219 16.875 3.922 1 98.38 375 ILE A CA 1
ATOM 2905 C C . ILE A 1 375 ? 34 17.406 2.725 1 98.38 375 ILE A C 1
ATOM 2907 O O . ILE A 1 375 ? 34.875 18.266 2.881 1 98.38 375 ILE A O 1
ATOM 2911 N N . VAL A 1 376 ? 33.656 16.891 1.583 1 98.25 376 VAL A N 1
ATOM 2912 C CA . VAL A 1 376 ? 34.438 17.266 0.418 1 98.25 376 VAL A CA 1
ATOM 2913 C C . VAL A 1 376 ? 33.562 17.953 -0.618 1 98.25 376 VAL A C 1
ATOM 2915 O O . VAL A 1 376 ? 32.344 18.016 -0.456 1 98.25 376 VAL A O 1
ATOM 2918 N N . ALA A 1 377 ? 34.156 18.438 -1.73 1 96.56 377 ALA A N 1
ATOM 2919 C CA . ALA A 1 377 ? 33.469 19.391 -2.613 1 96.56 377 ALA A CA 1
ATOM 2920 C C . ALA A 1 377 ? 32.844 18.672 -3.807 1 96.56 377 ALA A C 1
ATOM 2922 O O . ALA A 1 377 ? 32.031 19.266 -4.535 1 96.56 377 ALA A O 1
ATOM 2923 N N . SER A 1 378 ? 33.156 17.391 -4.02 1 97.56 378 SER A N 1
ATOM 2924 C CA . SER A 1 378 ? 32.625 16.688 -5.164 1 97.56 378 SER A CA 1
ATOM 2925 C C . SER A 1 378 ? 32.531 15.188 -4.891 1 97.56 378 SER A C 1
ATOM 2927 O O . SER A 1 378 ? 33.219 14.672 -4.004 1 97.56 378 SER A O 1
ATOM 2929 N N . LYS A 1 379 ? 31.672 14.562 -5.684 1 98.12 379 LYS A N 1
ATOM 2930 C CA . LYS A 1 379 ? 31.5 13.117 -5.539 1 98.12 379 LYS A CA 1
ATOM 2931 C C . LYS A 1 379 ? 32.781 12.375 -5.848 1 98.12 379 LYS A C 1
ATOM 2933 O O . LYS A 1 379 ? 33.094 11.359 -5.211 1 98.12 379 LYS A O 1
ATOM 2938 N N . ASP A 1 380 ? 33.625 12.867 -6.789 1 97.44 380 ASP A N 1
ATOM 2939 C CA . ASP A 1 380 ? 34.875 12.227 -7.176 1 97.44 380 ASP A CA 1
ATOM 2940 C C . ASP A 1 380 ? 35.938 12.344 -6.059 1 97.44 380 ASP A C 1
ATOM 2942 O O . ASP A 1 380 ? 36.656 11.391 -5.781 1 97.44 380 ASP A O 1
ATOM 2946 N N . GLU A 1 381 ? 35.969 13.469 -5.43 1 97.88 381 GLU A N 1
ATOM 2947 C CA . GLU A 1 381 ? 36.906 13.68 -4.328 1 97.88 381 GLU A CA 1
ATOM 2948 C C . GLU A 1 381 ? 36.625 12.727 -3.17 1 97.88 381 GLU A C 1
ATOM 2950 O O . GLU A 1 381 ? 37.531 12.305 -2.463 1 97.88 381 GLU A O 1
ATOM 2955 N N . ALA A 1 382 ? 35.375 12.406 -2.979 1 98.5 382 ALA A N 1
ATOM 2956 C CA . ALA A 1 382 ? 34.969 11.555 -1.865 1 98.5 382 ALA A CA 1
ATOM 2957 C C . ALA A 1 382 ? 35.594 10.164 -1.98 1 98.5 382 ALA A C 1
ATOM 2959 O O . ALA A 1 382 ? 35.875 9.523 -0.969 1 98.5 382 ALA A O 1
ATOM 2960 N N . VAL A 1 383 ? 35.844 9.758 -3.213 1 98.38 383 VAL A N 1
ATOM 2961 C CA . VAL A 1 383 ? 36.188 8.352 -3.402 1 98.38 383 VAL A CA 1
ATOM 2962 C C . VAL A 1 383 ? 37.719 8.211 -3.445 1 98.38 383 VAL A C 1
ATOM 2964 O O . VAL A 1 383 ? 38.25 7.105 -3.291 1 98.38 383 VAL A O 1
ATOM 2967 N N . VAL A 1 384 ? 38.469 9.273 -3.623 1 97.25 384 VAL A N 1
ATOM 2968 C CA . VAL A 1 384 ? 39.938 9.211 -3.754 1 97.25 384 VAL A CA 1
ATOM 2969 C C . VAL A 1 384 ? 40.531 8.656 -2.473 1 97.25 384 VAL A C 1
ATOM 2971 O O . VAL A 1 384 ? 40.5 9.305 -1.424 1 97.25 384 VAL A O 1
ATOM 2974 N N . GLY A 1 385 ? 41.094 7.457 -2.553 1 96.12 385 GLY A N 1
ATOM 2975 C CA . GLY A 1 385 ? 41.781 6.848 -1.438 1 96.12 385 GLY A CA 1
ATOM 2976 C C . GLY A 1 385 ? 40.844 6.211 -0.421 1 96.12 385 GLY A C 1
ATOM 2977 O O . GLY A 1 385 ? 41.312 5.695 0.604 1 96.12 385 GLY A O 1
ATOM 2978 N N . ALA A 1 386 ? 39.594 6.266 -0.617 1 98.75 386 ALA A N 1
ATOM 2979 C CA . ALA A 1 386 ? 38.625 5.598 0.267 1 98.75 386 ALA A CA 1
ATOM 2980 C C . ALA A 1 386 ? 38.656 4.086 0.051 1 98.75 386 ALA A C 1
ATOM 2982 O O . ALA A 1 386 ? 39.094 3.609 -1 1 98.75 386 ALA A O 1
ATOM 2983 N N . ASP A 1 387 ? 38.281 3.357 1.061 1 98.81 387 ASP A N 1
ATOM 2984 C CA . ASP A 1 387 ? 38.25 1.901 0.948 1 98.81 387 ASP A CA 1
ATOM 2985 C C . ASP A 1 387 ? 37.062 1.434 0.141 1 98.81 387 ASP A C 1
ATOM 2987 O O . ASP A 1 387 ? 37.156 0.51 -0.668 1 98.81 387 ASP A O 1
ATOM 2991 N N . ALA A 1 388 ? 35.906 2.061 0.297 1 98.88 388 ALA A N 1
ATOM 2992 C CA . ALA A 1 388 ? 34.656 1.676 -0.372 1 98.88 388 ALA A CA 1
ATOM 2993 C C . ALA A 1 388 ? 33.75 2.881 -0.562 1 98.88 388 ALA A C 1
ATOM 2995 O O . ALA A 1 388 ? 33.906 3.904 0.107 1 98.88 388 ALA A O 1
ATOM 2996 N N . LEU A 1 389 ? 32.812 2.744 -1.507 1 98.94 389 LEU A N 1
ATOM 2997 C CA . LEU A 1 389 ? 31.766 3.746 -1.737 1 98.94 389 LEU A CA 1
ATOM 2998 C C . LEU A 1 389 ? 30.422 3.264 -1.208 1 98.94 389 LEU A C 1
ATOM 3000 O O . LEU A 1 389 ? 30.016 2.121 -1.449 1 98.94 389 LEU A O 1
ATOM 3004 N N . VAL A 1 390 ? 29.766 4.07 -0.459 1 98.94 390 VAL A N 1
ATOM 3005 C CA . VAL A 1 390 ? 28.391 3.832 -0.024 1 98.94 390 VAL A CA 1
ATOM 3006 C C . VAL A 1 390 ? 27.484 4.926 -0.573 1 98.94 390 VAL A C 1
ATOM 3008 O O . VAL A 1 390 ? 27.75 6.117 -0.402 1 98.94 390 VAL A O 1
ATOM 3011 N N . ILE A 1 391 ? 26.438 4.547 -1.262 1 98.94 391 ILE A N 1
ATOM 3012 C CA . ILE A 1 391 ? 25.453 5.48 -1.798 1 98.94 391 ILE A CA 1
ATOM 3013 C C . ILE A 1 391 ? 24.203 5.477 -0.917 1 98.94 391 ILE A C 1
ATOM 3015 O O . ILE A 1 391 ? 23.547 4.449 -0.776 1 98.94 391 ILE A O 1
ATOM 3019 N N . VAL A 1 392 ? 23.828 6.621 -0.38 1 98.88 392 VAL A N 1
ATOM 3020 C CA . VAL A 1 392 ? 22.766 6.668 0.611 1 98.88 392 VAL A CA 1
ATOM 3021 C C . VAL A 1 392 ? 21.594 7.477 0.067 1 98.88 392 VAL A C 1
ATOM 3023 O O . VAL A 1 392 ? 20.438 7.211 0.411 1 98.88 392 VAL A O 1
ATOM 3026 N N . THR A 1 393 ? 21.828 8.5 -0.717 1 98.75 393 THR A N 1
ATOM 3027 C CA . THR A 1 393 ? 20.797 9.328 -1.328 1 98.75 393 THR A CA 1
ATOM 3028 C C . THR A 1 393 ? 20.906 9.305 -2.85 1 98.75 393 THR A C 1
ATOM 3030 O O . THR A 1 393 ? 22.016 9.367 -3.393 1 98.75 393 THR A O 1
ATOM 3033 N N . GLU A 1 394 ? 19.812 9.227 -3.58 1 98.38 394 GLU A N 1
ATOM 3034 C CA . GLU A 1 394 ? 19.828 9.008 -5.023 1 98.38 394 GLU A CA 1
ATOM 3035 C C . GLU A 1 394 ? 19.781 10.336 -5.781 1 98.38 394 GLU A C 1
ATOM 3037 O O . GLU A 1 394 ? 18.938 10.523 -6.668 1 98.38 394 GLU A O 1
ATOM 3042 N N . TRP A 1 395 ? 20.734 11.148 -5.562 1 98.31 395 TRP A N 1
ATOM 3043 C CA . TRP A 1 395 ? 20.844 12.406 -6.297 1 98.31 395 TRP A CA 1
ATOM 3044 C C . TRP A 1 395 ? 21.094 12.148 -7.781 1 98.31 395 TRP A C 1
ATOM 3046 O O . TRP A 1 395 ? 21.75 11.172 -8.141 1 98.31 395 TRP A O 1
ATOM 3056 N N . LYS A 1 396 ? 20.656 13.086 -8.617 1 96.94 396 LYS A N 1
ATOM 3057 C CA . LYS A 1 396 ? 20.891 13.008 -10.055 1 96.94 396 LYS A CA 1
ATOM 3058 C C . LYS A 1 396 ? 22.391 12.93 -10.367 1 96.94 396 LYS A C 1
ATOM 3060 O O . LYS A 1 396 ? 22.797 12.227 -11.297 1 96.94 396 LYS A O 1
ATOM 3065 N N . ASP A 1 397 ? 23.156 13.562 -9.594 1 95.81 397 ASP A N 1
ATOM 3066 C CA . ASP A 1 397 ? 24.609 13.648 -9.75 1 95.81 397 ASP A CA 1
ATOM 3067 C C . ASP A 1 397 ? 25.25 12.266 -9.672 1 95.81 397 ASP A C 1
ATOM 3069 O O . ASP A 1 397 ? 26.344 12.055 -10.18 1 95.81 397 ASP A O 1
ATOM 3073 N N . PHE A 1 398 ? 24.609 11.297 -9.062 1 98.31 398 PHE A N 1
ATOM 3074 C CA . PHE A 1 398 ? 25.219 10 -8.773 1 98.31 398 PHE A CA 1
ATOM 3075 C C . PHE A 1 398 ? 24.797 8.961 -9.805 1 98.31 398 PHE A C 1
ATOM 3077 O O . PHE A 1 398 ? 25.297 7.844 -9.812 1 98.31 398 PHE A O 1
ATOM 3084 N N . ARG A 1 399 ? 23.891 9.273 -10.742 1 96.62 399 ARG A N 1
ATOM 3085 C CA . ARG A 1 399 ? 23.203 8.32 -11.617 1 96.62 399 ARG A CA 1
ATOM 3086 C C . ARG A 1 399 ? 24.141 7.816 -12.711 1 96.62 399 ARG A C 1
ATOM 3088 O O . ARG A 1 399 ? 23.969 6.707 -13.219 1 96.62 399 ARG A O 1
ATOM 3095 N N . VAL A 1 400 ? 25.141 8.664 -13.078 1 94.62 400 VAL A N 1
ATOM 3096 C CA . VAL A 1 400 ? 26.078 8.273 -14.125 1 94.62 400 VAL A CA 1
ATOM 3097 C C . VAL A 1 400 ? 27.5 8.211 -13.547 1 94.62 400 VAL A C 1
ATOM 3099 O O . VAL A 1 400 ? 28.25 9.18 -13.625 1 94.62 400 VAL A O 1
ATOM 3102 N N . PRO A 1 401 ? 27.828 7.117 -13.086 1 93.31 401 PRO A N 1
ATOM 3103 C CA . PRO A 1 401 ? 29.156 6.953 -12.484 1 93.31 401 PRO A CA 1
ATOM 3104 C C . PRO A 1 401 ? 30.219 6.582 -13.5 1 93.31 401 PRO A C 1
ATOM 3106 O O . PRO A 1 401 ? 29.906 6.062 -14.578 1 93.31 401 PRO A O 1
ATOM 3109 N N . ASP A 1 402 ? 31.438 6.996 -13.289 1 96.56 402 ASP A N 1
ATOM 3110 C CA . ASP A 1 402 ? 32.594 6.469 -13.992 1 96.56 402 ASP A CA 1
ATOM 3111 C C . ASP A 1 402 ? 33.188 5.262 -13.266 1 96.56 402 ASP A C 1
ATOM 3113 O O . ASP A 1 402 ? 34.062 5.402 -12.422 1 96.56 402 ASP A O 1
ATOM 3117 N N . PHE A 1 403 ? 32.781 4.027 -13.664 1 97.81 403 PHE A N 1
ATOM 3118 C CA . PHE A 1 403 ? 33.156 2.812 -12.953 1 97.81 403 PHE A CA 1
ATOM 3119 C C . PHE A 1 403 ? 34.656 2.561 -13.07 1 97.81 403 PHE A C 1
ATOM 3121 O O . PHE A 1 403 ? 35.281 1.989 -12.164 1 97.81 403 PHE A O 1
ATOM 3128 N N . SER A 1 404 ? 35.281 2.953 -14.148 1 97.12 404 SER A N 1
ATOM 3129 C CA . SER A 1 404 ? 36.719 2.824 -14.297 1 97.12 404 SER A CA 1
ATOM 3130 C C . SER A 1 404 ? 37.438 3.664 -13.258 1 97.12 404 SER A C 1
ATOM 3132 O O . SER A 1 404 ? 38.406 3.195 -12.641 1 97.12 404 SER A O 1
ATOM 3134 N N . MET A 1 405 ? 37 4.84 -13.141 1 97.5 405 MET A N 1
ATOM 3135 C CA . MET A 1 405 ? 37.562 5.723 -12.133 1 97.5 405 MET A CA 1
ATOM 3136 C C . MET A 1 405 ? 37.375 5.152 -10.734 1 97.5 405 MET A C 1
ATOM 3138 O O . MET A 1 405 ? 38.312 5.164 -9.922 1 97.5 405 MET A O 1
ATOM 3142 N N . LEU A 1 406 ? 36.188 4.648 -10.438 1 98.56 406 LEU A N 1
ATOM 3143 C CA . LEU A 1 406 ? 35.906 4.074 -9.125 1 98.56 406 LEU A CA 1
ATOM 3144 C C . LEU A 1 406 ? 36.781 2.865 -8.852 1 98.56 406 LEU A C 1
ATOM 3146 O O . LEU A 1 406 ? 37.281 2.689 -7.734 1 98.56 406 LEU A O 1
ATOM 3150 N N . GLN A 1 407 ? 36.938 2.035 -9.867 1 98 407 GLN A N 1
ATOM 3151 C CA . GLN A 1 407 ? 37.812 0.865 -9.742 1 98 407 GLN A CA 1
ATOM 3152 C C . GLN A 1 407 ? 39.25 1.271 -9.414 1 98 407 GLN A C 1
ATOM 3154 O O . GLN A 1 407 ? 39.906 0.613 -8.617 1 98 407 GLN A O 1
ATOM 3159 N N . GLU A 1 408 ? 39.719 2.307 -10.008 1 97.81 408 GLU A N 1
ATOM 3160 C CA . GLU A 1 408 ? 41.094 2.789 -9.836 1 97.81 408 GLU A CA 1
ATOM 3161 C C . GLU A 1 408 ? 41.281 3.441 -8.461 1 97.81 408 GLU A C 1
ATOM 3163 O O . GLU A 1 408 ? 42.312 3.25 -7.816 1 97.81 408 GLU A O 1
ATOM 3168 N N . LYS A 1 409 ? 40.281 4.203 -8.016 1 98.12 409 LYS A N 1
ATOM 3169 C CA . LYS A 1 409 ? 40.469 5.109 -6.883 1 98.12 409 LYS A CA 1
ATOM 3170 C C . LYS A 1 409 ? 40.094 4.434 -5.57 1 98.12 409 LYS A C 1
ATOM 3172 O O . LYS A 1 409 ? 40.594 4.789 -4.508 1 98.12 409 LYS A O 1
ATOM 3177 N N . LEU A 1 410 ? 39.156 3.523 -5.594 1 98.62 410 LEU A N 1
ATOM 3178 C CA . LEU A 1 410 ? 38.75 2.826 -4.379 1 98.62 410 LEU A CA 1
ATOM 3179 C C . LEU A 1 410 ? 39.75 1.723 -4.031 1 98.62 410 LEU A C 1
ATOM 3181 O O . LEU A 1 410 ? 40.062 0.887 -4.875 1 98.62 410 LEU A O 1
ATOM 3185 N N . ARG A 1 411 ? 40.094 1.686 -2.824 1 98.5 411 ARG A N 1
ATOM 3186 C CA . ARG A 1 411 ? 41.125 0.732 -2.412 1 98.5 411 ARG A CA 1
ATOM 3187 C C . ARG A 1 411 ? 40.625 -0.7 -2.506 1 98.5 411 ARG A C 1
ATOM 3189 O O . ARG A 1 411 ? 41.344 -1.603 -2.918 1 98.5 411 ARG A O 1
ATOM 3196 N N . ASP A 1 412 ? 39.344 -0.94 -2.111 1 98.38 412 ASP A N 1
ATOM 3197 C CA . ASP A 1 412 ? 38.844 -2.312 -2.025 1 98.38 412 ASP A CA 1
ATOM 3198 C C . ASP A 1 412 ? 37.875 -2.613 -3.148 1 98.38 412 ASP A C 1
ATOM 3200 O O . ASP A 1 412 ? 37.25 -3.678 -3.168 1 98.38 412 ASP A O 1
ATOM 3204 N N . ARG A 1 413 ? 37.594 -1.7 -4.066 1 98.5 413 ARG A N 1
ATOM 3205 C CA . ARG A 1 413 ? 36.812 -1.872 -5.273 1 98.5 413 ARG A CA 1
ATOM 3206 C C . ARG A 1 413 ? 35.438 -2.426 -4.945 1 98.5 413 ARG A C 1
ATOM 3208 O O . ARG A 1 413 ? 34.969 -3.41 -5.543 1 98.5 413 ARG A O 1
ATOM 3215 N N . VAL A 1 414 ? 34.688 -1.762 -4.023 1 98.69 414 VAL A N 1
ATOM 3216 C CA . VAL A 1 414 ? 33.375 -2.236 -3.631 1 98.69 414 VAL A CA 1
ATOM 3217 C C . VAL A 1 414 ? 32.406 -1.051 -3.484 1 98.69 414 VAL A C 1
ATOM 3219 O O . VAL A 1 414 ? 32.812 0.015 -3.006 1 98.69 414 VAL A O 1
ATOM 3222 N N . ILE A 1 415 ? 31.188 -1.238 -3.988 1 98.81 415 ILE A N 1
ATOM 3223 C CA . ILE A 1 415 ? 30.094 -0.263 -3.879 1 98.81 415 ILE A CA 1
ATOM 3224 C C . ILE A 1 415 ? 28.938 -0.864 -3.09 1 98.81 415 ILE A C 1
ATOM 3226 O O . ILE A 1 415 ? 28.453 -1.953 -3.414 1 98.81 415 ILE A O 1
ATOM 3230 N N . PHE A 1 416 ? 28.531 -0.22 -2.021 1 98.88 416 PHE A N 1
ATOM 3231 C CA . PHE A 1 416 ? 27.281 -0.482 -1.313 1 98.88 416 PHE A CA 1
ATOM 3232 C C . PHE A 1 416 ? 26.219 0.537 -1.698 1 98.88 416 PHE A C 1
ATOM 3234 O O . PHE A 1 416 ? 26.312 1.715 -1.348 1 98.88 416 PHE A O 1
ATOM 3241 N N . ASP A 1 417 ? 25.234 0.094 -2.426 1 98.81 417 ASP A N 1
ATOM 3242 C CA . ASP A 1 417 ? 24.25 0.99 -3.016 1 98.81 417 ASP A CA 1
ATOM 3243 C C . ASP A 1 417 ? 22.906 0.882 -2.289 1 98.81 417 ASP A C 1
ATOM 3245 O O . ASP A 1 417 ? 22.109 -0.013 -2.578 1 98.81 417 ASP A O 1
ATOM 3249 N N . GLY A 1 418 ? 22.609 1.867 -1.468 1 98.81 418 GLY A N 1
ATOM 3250 C CA . GLY A 1 418 ? 21.391 1.872 -0.666 1 98.81 418 GLY A CA 1
ATOM 3251 C C . GLY A 1 418 ? 20.156 2.307 -1.444 1 98.81 418 GLY A C 1
ATOM 3252 O O . GLY A 1 418 ? 19.047 2.334 -0.903 1 98.81 418 GLY A O 1
ATOM 3253 N N . ARG A 1 419 ? 20.328 2.6 -2.754 1 98.75 419 ARG A N 1
ATOM 3254 C CA . ARG A 1 419 ? 19.219 3.152 -3.535 1 98.75 419 ARG A CA 1
ATOM 3255 C C . ARG A 1 419 ? 19.062 2.412 -4.859 1 98.75 419 ARG A C 1
ATOM 3257 O O . ARG A 1 419 ? 18.25 2.797 -5.699 1 98.75 419 ARG A O 1
ATOM 3264 N N . ASN A 1 420 ? 19.828 1.338 -5.09 1 98.5 420 ASN A N 1
ATOM 3265 C CA . ASN A 1 420 ? 19.781 0.493 -6.281 1 98.5 420 ASN A CA 1
ATOM 3266 C C . ASN A 1 420 ? 19.891 1.318 -7.559 1 98.5 420 ASN A C 1
ATOM 3268 O O . ASN A 1 420 ? 19.109 1.136 -8.492 1 98.5 420 ASN A O 1
ATOM 3272 N N . LEU A 1 421 ? 20.938 2.16 -7.617 1 98.38 421 LEU A N 1
ATOM 3273 C CA . LEU A 1 421 ? 21.109 3.074 -8.742 1 98.38 421 LEU A CA 1
ATOM 3274 C C . LEU A 1 421 ? 21.609 2.33 -9.969 1 98.38 421 LEU A C 1
ATOM 3276 O O . LEU A 1 421 ? 21.344 2.744 -11.102 1 98.38 421 LEU A O 1
ATOM 3280 N N . TYR A 1 422 ? 22.328 1.228 -9.766 1 98.44 422 TYR A N 1
ATOM 3281 C CA . TYR A 1 422 ? 23.062 0.673 -10.906 1 98.44 422 TYR A CA 1
ATOM 3282 C C . TYR A 1 422 ? 22.641 -0.769 -11.164 1 98.44 422 TYR A C 1
ATOM 3284 O O . TYR A 1 422 ? 22.203 -1.471 -10.25 1 98.44 422 TYR A O 1
ATOM 3292 N N . GLU A 1 423 ? 22.797 -1.184 -12.43 1 97.31 423 GLU A N 1
ATOM 3293 C CA . GLU A 1 423 ? 22.656 -2.588 -12.805 1 97.31 423 GLU A CA 1
ATOM 3294 C C . GLU A 1 423 ? 23.828 -3.418 -12.289 1 97.31 423 GLU A C 1
ATOM 3296 O O . GLU A 1 423 ? 24.984 -3.156 -12.641 1 97.31 423 GLU A O 1
ATOM 3301 N N . PRO A 1 424 ? 23.547 -4.414 -11.523 1 97.44 424 PRO A N 1
ATOM 3302 C CA . PRO A 1 424 ? 24.625 -5.16 -10.867 1 97.44 424 PRO A CA 1
ATOM 3303 C C . PRO A 1 424 ? 25.672 -5.684 -11.852 1 97.44 424 PRO A C 1
ATOM 3305 O O . PRO A 1 424 ? 26.875 -5.574 -11.594 1 97.44 424 PRO A O 1
ATOM 3308 N N . SER A 1 425 ? 25.281 -6.27 -12.969 1 96.88 425 SER A N 1
ATOM 3309 C CA . SER A 1 425 ? 26.219 -6.875 -13.914 1 96.88 425 SER A CA 1
ATOM 3310 C C . SER A 1 425 ? 27.172 -5.832 -14.492 1 96.88 425 SER A C 1
ATOM 3312 O O . SER A 1 425 ? 28.344 -6.113 -14.703 1 96.88 425 SER A O 1
ATOM 3314 N N . ARG A 1 426 ? 26.672 -4.66 -14.68 1 97.19 426 ARG A N 1
ATOM 3315 C CA . ARG A 1 426 ? 27.5 -3.586 -15.219 1 97.19 426 ARG A CA 1
ATOM 3316 C C . ARG A 1 426 ? 28.609 -3.209 -14.234 1 97.19 426 ARG A C 1
ATOM 3318 O O . ARG A 1 426 ? 29.75 -2.992 -14.641 1 97.19 426 ARG A O 1
ATOM 3325 N N . VAL A 1 427 ? 28.281 -3.102 -12.969 1 98.25 427 VAL A N 1
ATOM 3326 C CA . VAL A 1 427 ? 29.234 -2.744 -11.93 1 98.25 427 VAL A CA 1
ATOM 3327 C C . VAL A 1 427 ? 30.266 -3.857 -11.773 1 98.25 427 VAL A C 1
ATOM 3329 O O . VAL A 1 427 ? 31.469 -3.592 -11.719 1 98.25 427 VAL A O 1
ATOM 3332 N N . GLU A 1 428 ? 29.812 -5.094 -11.781 1 97.81 428 GLU A N 1
ATOM 3333 C CA . GLU A 1 428 ? 30.688 -6.25 -11.617 1 97.81 428 GLU A CA 1
ATOM 3334 C C . GLU A 1 428 ? 31.609 -6.426 -12.812 1 97.81 428 GLU A C 1
ATOM 3336 O O . GLU A 1 428 ? 32.781 -6.785 -12.656 1 97.81 428 GLU A O 1
ATOM 3341 N N . ASP A 1 429 ? 31.094 -6.172 -13.953 1 97.62 429 ASP A N 1
ATOM 3342 C CA . ASP A 1 429 ? 31.875 -6.266 -15.18 1 97.62 429 ASP A CA 1
ATOM 3343 C C . ASP A 1 429 ? 33 -5.238 -15.18 1 97.62 429 ASP A C 1
ATOM 3345 O O . ASP A 1 429 ? 34.031 -5.441 -15.836 1 97.62 429 ASP A O 1
ATOM 3349 N N . ALA A 1 430 ? 32.844 -4.199 -14.414 1 98 430 ALA A N 1
ATOM 3350 C CA . ALA A 1 430 ? 33.875 -3.154 -14.32 1 98 430 ALA A CA 1
ATOM 3351 C C . ALA A 1 430 ? 34.875 -3.479 -13.234 1 98 430 ALA A C 1
ATOM 3353 O O . ALA A 1 430 ? 35.781 -2.684 -12.969 1 98 430 ALA A O 1
ATOM 3354 N N . GLY A 1 431 ? 34.75 -4.641 -12.633 1 98.06 431 GLY A N 1
ATOM 3355 C CA . GLY A 1 431 ? 35.719 -5.102 -11.672 1 98.06 431 GLY A CA 1
ATOM 3356 C C . GLY A 1 431 ? 35.438 -4.633 -10.258 1 98.06 431 GLY A C 1
ATOM 3357 O O . GLY A 1 431 ? 36.344 -4.609 -9.414 1 98.06 431 GLY A O 1
ATOM 3358 N N . LEU A 1 432 ? 34.188 -4.215 -10.016 1 98.5 432 LEU A N 1
ATOM 3359 C CA . LEU A 1 432 ? 33.781 -3.764 -8.688 1 98.5 432 LEU A CA 1
ATOM 3360 C C . LEU A 1 432 ? 32.75 -4.719 -8.078 1 98.5 432 LEU A C 1
ATOM 3362 O O . LEU A 1 432 ? 31.875 -5.211 -8.781 1 98.5 432 LEU A O 1
ATOM 3366 N N . ALA A 1 433 ? 32.938 -5.02 -6.773 1 98.19 433 ALA A N 1
ATOM 3367 C CA . ALA A 1 433 ? 31.859 -5.715 -6.062 1 98.19 433 ALA A CA 1
ATOM 3368 C C . ALA A 1 433 ? 30.656 -4.801 -5.852 1 98.19 433 ALA A C 1
ATOM 3370 O O . ALA A 1 433 ? 30.812 -3.613 -5.555 1 98.19 433 ALA A O 1
ATOM 3371 N N . TYR A 1 434 ? 29.422 -5.324 -6.07 1 98.38 434 TYR A N 1
ATOM 3372 C CA . TYR A 1 434 ? 28.219 -4.504 -5.965 1 98.38 434 TYR A CA 1
ATOM 3373 C C . TYR A 1 434 ? 27.219 -5.121 -4.996 1 98.38 434 TYR A C 1
ATOM 3375 O O . TYR A 1 434 ? 26.688 -6.211 -5.246 1 98.38 434 TYR A O 1
ATOM 3383 N N . TYR A 1 435 ? 27 -4.441 -3.879 1 98.44 435 TYR A N 1
ATOM 3384 C CA . TYR A 1 435 ? 25.938 -4.789 -2.939 1 98.44 435 TYR A CA 1
ATOM 3385 C C . TYR A 1 435 ? 24.766 -3.822 -3.057 1 98.44 435 TYR A C 1
ATOM 3387 O O . TYR A 1 435 ? 24.875 -2.658 -2.668 1 98.44 435 TYR A O 1
ATOM 3395 N N . GLY A 1 436 ? 23.641 -4.27 -3.633 1 98.38 436 GLY A N 1
ATOM 3396 C CA . GLY A 1 436 ? 22.406 -3.504 -3.631 1 98.38 436 GLY A CA 1
ATOM 3397 C C . GLY A 1 436 ? 21.438 -3.941 -2.551 1 98.38 436 GLY A C 1
ATOM 3398 O O . GLY A 1 436 ? 21.766 -4.801 -1.729 1 98.38 436 GLY A O 1
ATOM 3399 N N . ILE A 1 437 ? 20.328 -3.309 -2.484 1 98.62 437 ILE A N 1
ATOM 3400 C CA . ILE A 1 437 ? 19.234 -3.713 -1.606 1 98.62 437 ILE A CA 1
ATOM 3401 C C . ILE A 1 437 ? 18.359 -4.746 -2.312 1 98.62 437 ILE A C 1
ATOM 3403 O O . ILE A 1 437 ? 17.641 -4.418 -3.264 1 98.62 437 ILE A O 1
ATOM 3407 N N . GLY A 1 438 ? 18.406 -5.965 -1.863 1 98 438 GLY A N 1
ATOM 3408 C CA . GLY A 1 438 ? 17.625 -7.02 -2.486 1 98 438 GLY A CA 1
ATOM 3409 C C . GLY A 1 438 ? 18.078 -7.348 -3.895 1 98 438 GLY A C 1
ATOM 3410 O O . GLY A 1 438 ? 17.266 -7.754 -4.734 1 98 438 GLY A O 1
ATOM 3411 N N . ARG A 1 439 ? 19.375 -7.195 -4.242 1 97.38 439 ARG A N 1
ATOM 3412 C CA . ARG A 1 439 ? 19.938 -7.508 -5.555 1 97.38 439 ARG A CA 1
ATOM 3413 C C . ARG A 1 439 ? 21.469 -7.492 -5.516 1 97.38 439 ARG A C 1
ATOM 3415 O O . ARG A 1 439 ? 22.062 -7 -4.559 1 97.38 439 ARG A O 1
ATOM 3422 N N . GLY A 1 440 ? 22.094 -7.984 -6.566 1 96.62 440 GLY A N 1
ATOM 3423 C CA . GLY A 1 440 ? 23.547 -8.062 -6.598 1 96.62 440 GLY A CA 1
ATOM 3424 C C . GLY A 1 440 ? 24.109 -9.047 -5.594 1 96.62 440 GLY A C 1
ATOM 3425 O O . GLY A 1 440 ? 23.578 -10.148 -5.434 1 96.62 440 GLY A O 1
ATOM 3426 N N . ARG A 1 441 ? 25.156 -8.703 -4.973 1 96.88 441 ARG A N 1
ATOM 3427 C CA . ARG A 1 441 ? 25.875 -9.633 -4.105 1 96.88 441 ARG A CA 1
ATOM 3428 C C . ARG A 1 441 ? 25.109 -9.852 -2.799 1 96.88 441 ARG A C 1
ATOM 3430 O O . ARG A 1 441 ? 25.375 -10.82 -2.08 1 96.88 441 ARG A O 1
ATOM 3437 N N . SER A 1 442 ? 24.172 -8.883 -2.494 1 94.81 442 SER A N 1
ATOM 3438 C CA . SER A 1 442 ? 23.391 -9.062 -1.275 1 94.81 442 SER A CA 1
ATOM 3439 C C . SER A 1 442 ? 22.516 -10.305 -1.364 1 94.81 442 SER A C 1
ATOM 3441 O O . SER A 1 442 ? 22.047 -10.82 -0.344 1 94.81 442 SER A O 1
ATOM 3443 N N . CYS A 1 443 ? 22.172 -10.766 -2.533 1 88.44 443 CYS A N 1
ATOM 3444 C CA . CYS A 1 443 ? 21.344 -11.945 -2.75 1 88.44 443 CYS A CA 1
ATOM 3445 C C . CYS A 1 443 ? 22.203 -13.203 -2.844 1 88.44 443 CYS A C 1
ATOM 3447 O O . CYS A 1 443 ? 21.688 -14.312 -2.939 1 88.44 443 CYS A O 1
ATOM 3449 N N . ARG A 1 444 ? 23.422 -13.148 -2.99 1 76.44 444 ARG A N 1
ATOM 3450 C CA . ARG A 1 444 ? 24.312 -14.289 -3.203 1 76.44 444 ARG A CA 1
ATOM 3451 C C . ARG A 1 444 ? 24.984 -14.703 -1.903 1 76.44 444 ARG A C 1
ATOM 3453 O O . ARG A 1 444 ? 25.344 -15.875 -1.723 1 76.44 444 ARG A O 1
ATOM 3460 N N . LYS A 1 445 ? 25.328 -13.656 -1.148 1 62.28 445 LYS A N 1
ATOM 3461 C CA . LYS A 1 445 ? 26.109 -13.953 0.046 1 62.28 445 LYS A CA 1
ATOM 3462 C C . LYS A 1 445 ? 25.203 -14.219 1.247 1 62.28 445 LYS A C 1
ATOM 3464 O O . LYS A 1 445 ? 24.141 -13.594 1.386 1 62.28 445 LYS A O 1
ATOM 3469 N N . LYS A 1 446 ? 25.203 -15.469 1.73 1 56.38 446 LYS A N 1
ATOM 3470 C CA . LYS A 1 446 ? 24.469 -15.82 2.936 1 56.38 446 LYS A CA 1
ATOM 3471 C C . LYS A 1 446 ? 24.656 -14.773 4.027 1 56.38 446 LYS A C 1
ATOM 3473 O O . LYS A 1 446 ? 25.781 -14.5 4.445 1 56.38 446 LYS A O 1
ATOM 3478 N N . LEU A 1 447 ? 23.828 -13.68 4.141 1 43.97 447 LEU A N 1
ATOM 3479 C CA . LEU A 1 447 ? 23.859 -12.75 5.262 1 43.97 447 LEU A CA 1
ATOM 3480 C C . LEU A 1 447 ? 23.781 -13.492 6.59 1 43.97 447 LEU A C 1
ATOM 3482 O O . LEU A 1 447 ? 23.094 -14.508 6.691 1 43.97 447 LEU A O 1
ATOM 3486 N N . MET B 1 1 ? -0.632 -22.016 -32.438 1 96.62 1 MET B N 1
ATOM 3487 C CA . MET B 1 1 ? 0.232 -23.078 -31.953 1 96.62 1 MET B CA 1
ATOM 3488 C C . MET B 1 1 ? -0.544 -24.031 -31.047 1 96.62 1 MET B C 1
ATOM 3490 O O . MET B 1 1 ? -1.695 -23.766 -30.703 1 96.62 1 MET B O 1
ATOM 3494 N N . LYS B 1 2 ? 0.068 -25.156 -30.688 1 98.56 2 LYS B N 1
ATOM 3495 C CA . LYS B 1 2 ? -0.538 -26.125 -29.781 1 98.56 2 LYS B CA 1
ATOM 3496 C C . LYS B 1 2 ? -0.087 -25.891 -28.344 1 98.56 2 LYS B C 1
ATOM 3498 O O . LYS B 1 2 ? 1.079 -25.578 -28.094 1 98.56 2 LYS B O 1
ATOM 3503 N N . VAL B 1 3 ? -1.046 -26 -27.453 1 98.75 3 VAL B N 1
ATOM 3504 C CA . VAL B 1 3 ? -0.769 -25.797 -26.047 1 98.75 3 VAL B CA 1
ATOM 3505 C C . VAL B 1 3 ? -1.56 -26.797 -25.203 1 98.75 3 VAL B C 1
ATOM 3507 O O . VAL B 1 3 ? -2.713 -27.109 -25.516 1 98.75 3 VAL B O 1
ATOM 3510 N N . THR B 1 4 ? -0.939 -27.359 -24.25 1 98.94 4 THR B N 1
ATOM 3511 C CA . THR B 1 4 ? -1.651 -28.172 -23.281 1 98.94 4 THR B CA 1
ATOM 3512 C C . THR B 1 4 ? -1.734 -27.469 -21.938 1 98.94 4 THR B C 1
ATOM 3514 O O . THR B 1 4 ? -0.763 -26.844 -21.484 1 98.94 4 THR B O 1
ATOM 3517 N N . VAL B 1 5 ? -2.883 -27.516 -21.297 1 98.94 5 VAL B N 1
ATOM 3518 C CA . VAL B 1 5 ? -3.092 -26.969 -19.969 1 98.94 5 VAL B CA 1
ATOM 3519 C C . VAL B 1 5 ? -3.531 -28.062 -19.016 1 98.94 5 VAL B C 1
ATOM 3521 O O . VAL B 1 5 ? -4.602 -28.656 -19.188 1 98.94 5 VAL B O 1
ATOM 3524 N N . PHE B 1 6 ? -2.646 -28.375 -18.047 1 98.88 6 PHE B N 1
ATOM 3525 C CA . PHE B 1 6 ? -3.008 -29.312 -17 1 98.88 6 PHE B CA 1
ATOM 3526 C C . PHE B 1 6 ? -3.707 -28.594 -15.852 1 98.88 6 PHE B C 1
ATOM 3528 O O . PHE B 1 6 ? -3.115 -27.734 -15.203 1 98.88 6 PHE B O 1
ATOM 3535 N N . GLY B 1 7 ? -4.938 -28.953 -15.516 1 98.06 7 GLY B N 1
ATOM 3536 C CA . GLY B 1 7 ? -5.777 -28.281 -14.531 1 98.06 7 GLY B CA 1
ATOM 3537 C C . GLY B 1 7 ? -6.805 -27.359 -15.148 1 98.06 7 GLY B C 1
ATOM 3538 O O . GLY B 1 7 ? -6.445 -26.375 -15.805 1 98.06 7 GLY B O 1
ATOM 3539 N N . VAL B 1 8 ? -8.047 -27.672 -14.945 1 96.88 8 VAL B N 1
ATOM 3540 C CA . VAL B 1 8 ? -9.102 -26.844 -15.523 1 96.88 8 VAL B CA 1
ATOM 3541 C C . VAL B 1 8 ? -9.906 -26.188 -14.406 1 96.88 8 VAL B C 1
ATOM 3543 O O . VAL B 1 8 ? -11.141 -26.172 -14.453 1 96.88 8 VAL B O 1
ATOM 3546 N N . GLY B 1 9 ? -9.148 -25.75 -13.359 1 93.5 9 GLY B N 1
ATOM 3547 C CA . GLY B 1 9 ? -9.75 -24.844 -12.398 1 93.5 9 GLY B CA 1
ATOM 3548 C C . GLY B 1 9 ? -9.961 -23.438 -12.938 1 93.5 9 GLY B C 1
ATOM 3549 O O . GLY B 1 9 ? -10.031 -23.25 -14.156 1 93.5 9 GLY B O 1
ATOM 3550 N N . TYR B 1 10 ? -10.094 -22.594 -12.039 1 93.75 10 TYR B N 1
ATOM 3551 C CA . TYR B 1 10 ? -10.398 -21.219 -12.43 1 93.75 10 TYR B CA 1
ATOM 3552 C C . TYR B 1 10 ? -9.32 -20.656 -13.352 1 93.75 10 TYR B C 1
ATOM 3554 O O . TYR B 1 10 ? -9.609 -20.172 -14.438 1 93.75 10 TYR B O 1
ATOM 3562 N N . VAL B 1 11 ? -8.023 -20.781 -12.977 1 96.19 11 VAL B N 1
ATOM 3563 C CA . VAL B 1 11 ? -6.898 -20.219 -13.719 1 96.19 11 VAL B CA 1
ATOM 3564 C C . VAL B 1 11 ? -6.719 -20.984 -15.031 1 96.19 11 VAL B C 1
ATOM 3566 O O . VAL B 1 11 ? -6.648 -20.391 -16.109 1 96.19 11 VAL B O 1
ATOM 3569 N N . GLY B 1 12 ? -6.684 -22.266 -14.945 1 97.94 12 GLY B N 1
ATOM 3570 C CA . GLY B 1 12 ? -6.398 -23.078 -16.109 1 97.94 12 GLY B CA 1
ATOM 3571 C C . GLY B 1 12 ? -7.461 -22.969 -17.188 1 97.94 12 GLY B C 1
ATOM 3572 O O . GLY B 1 12 ? -7.141 -22.812 -18.375 1 97.94 12 GLY B O 1
ATOM 3573 N N . LEU B 1 13 ? -8.695 -23.078 -16.75 1 98 13 LEU B N 1
ATOM 3574 C CA . LEU B 1 13 ? -9.789 -23.031 -17.719 1 98 13 LEU B CA 1
ATOM 3575 C C . LEU B 1 13 ? -9.859 -21.672 -18.406 1 98 13 LEU B C 1
ATOM 3577 O O . LEU B 1 13 ? -9.969 -21.594 -19.641 1 98 13 LEU B O 1
ATOM 3581 N N . VAL B 1 14 ? -9.758 -20.594 -17.609 1 97.94 14 VAL B N 1
ATOM 3582 C CA . VAL B 1 14 ? -9.859 -19.25 -18.172 1 97.94 14 VAL B CA 1
ATOM 3583 C C . VAL B 1 14 ? -8.695 -19 -19.125 1 97.94 14 VAL B C 1
ATOM 3585 O O . VAL B 1 14 ? -8.883 -18.453 -20.203 1 97.94 14 VAL B O 1
ATOM 3588 N N . GLN B 1 15 ? -7.516 -19.422 -18.734 1 97.88 15 GLN B N 1
ATOM 3589 C CA . GLN B 1 15 ? -6.336 -19.266 -19.578 1 97.88 15 GLN B CA 1
ATOM 3590 C C . GLN B 1 15 ? -6.477 -20.047 -20.875 1 97.88 15 GLN B C 1
ATOM 3592 O O . GLN B 1 15 ? -6.152 -19.547 -21.953 1 97.88 15 GLN B O 1
ATOM 3597 N N . ALA B 1 16 ? -6.926 -21.266 -20.766 1 98.5 16 ALA B N 1
ATOM 3598 C CA . ALA B 1 16 ? -7.098 -22.141 -21.938 1 98.5 16 ALA B CA 1
ATOM 3599 C C . ALA B 1 16 ? -8.078 -21.531 -22.922 1 98.5 16 ALA B C 1
ATOM 3601 O O . ALA B 1 16 ? -7.824 -21.531 -24.141 1 98.5 16 ALA B O 1
ATOM 3602 N N . VAL B 1 17 ? -9.172 -21.016 -22.406 1 98.12 17 VAL B N 1
ATOM 3603 C CA . VAL B 1 17 ? -10.219 -20.453 -23.25 1 98.12 17 VAL B CA 1
ATOM 3604 C C . VAL B 1 17 ? -9.703 -19.188 -23.938 1 98.12 17 VAL B C 1
ATOM 3606 O O . VAL B 1 17 ? -9.977 -18.984 -25.125 1 98.12 17 VAL B O 1
ATOM 3609 N N . ALA B 1 18 ? -8.992 -18.328 -23.219 1 98.12 18 ALA B N 1
ATOM 3610 C CA . ALA B 1 18 ? -8.422 -17.125 -23.797 1 98.12 18 ALA B CA 1
ATOM 3611 C C . ALA B 1 18 ? -7.469 -17.469 -24.938 1 98.12 18 ALA B C 1
ATOM 3613 O O . ALA B 1 18 ? -7.512 -16.844 -26 1 98.12 18 ALA B O 1
ATOM 3614 N N . LEU B 1 19 ? -6.59 -18.453 -24.734 1 98.44 19 LEU B N 1
ATOM 3615 C CA . LEU B 1 19 ? -5.641 -18.891 -25.766 1 98.44 19 LEU B CA 1
ATOM 3616 C C . LEU B 1 19 ? -6.367 -19.469 -26.969 1 98.44 19 LEU B C 1
ATOM 3618 O O . LEU B 1 19 ? -6.016 -19.172 -28.109 1 98.44 19 LEU B O 1
ATOM 3622 N N . ALA B 1 20 ? -7.367 -20.266 -26.703 1 98.56 20 ALA B N 1
ATOM 3623 C CA . ALA B 1 20 ? -8.133 -20.875 -27.797 1 98.56 20 ALA B CA 1
ATOM 3624 C C . ALA B 1 20 ? -8.859 -19.812 -28.609 1 98.56 20 ALA B C 1
ATOM 3626 O O . ALA B 1 20 ? -8.906 -19.891 -29.844 1 98.56 20 ALA B O 1
ATOM 3627 N N . ASP B 1 21 ? -9.422 -18.875 -27.891 1 97.88 21 ASP B N 1
ATOM 3628 C CA . ASP B 1 21 ? -10.258 -17.875 -28.547 1 97.88 21 ASP B CA 1
ATOM 3629 C C . ASP B 1 21 ? -9.43 -16.984 -29.469 1 97.88 21 ASP B C 1
ATOM 3631 O O . ASP B 1 21 ? -9.945 -16.438 -30.438 1 97.88 21 ASP B O 1
ATOM 3635 N N . CYS B 1 22 ? -8.203 -16.859 -29.188 1 96.62 22 CYS B N 1
ATOM 3636 C CA . CYS B 1 22 ? -7.363 -16.047 -30.062 1 96.62 22 CYS B CA 1
ATOM 3637 C C . CYS B 1 22 ? -6.793 -16.875 -31.203 1 96.62 22 CYS B C 1
ATOM 3639 O O . CYS B 1 22 ? -6.098 -16.344 -32.062 1 96.62 22 CYS B O 1
ATOM 3641 N N . GLY B 1 23 ? -6.945 -18.234 -31.125 1 97.44 23 GLY B N 1
ATOM 3642 C CA . GLY B 1 23 ? -6.637 -18.984 -32.312 1 97.44 23 GLY B CA 1
ATOM 3643 C C . GLY B 1 23 ? -5.738 -20.188 -32.062 1 97.44 23 GLY B C 1
ATOM 3644 O O . GLY B 1 23 ? -5.469 -20.969 -32.969 1 97.44 23 GLY B O 1
ATOM 3645 N N . HIS B 1 24 ? -5.262 -20.375 -30.859 1 98.62 24 HIS B N 1
ATOM 3646 C CA . HIS B 1 24 ? -4.406 -21.516 -30.547 1 98.62 24 HIS B CA 1
ATOM 3647 C C . HIS B 1 24 ? -5.223 -22.812 -30.422 1 98.62 24 HIS B C 1
ATOM 3649 O O . HIS B 1 24 ? -6.441 -22.75 -30.25 1 98.62 24 HIS B O 1
ATOM 3655 N N . ASP B 1 25 ? -4.523 -23.906 -30.609 1 98.81 25 ASP B N 1
ATOM 3656 C CA . ASP B 1 25 ? -5.102 -25.234 -30.391 1 98.81 25 ASP B CA 1
ATOM 3657 C C . ASP B 1 25 ? -4.777 -25.75 -29 1 98.81 25 ASP B C 1
ATOM 3659 O O . ASP B 1 25 ? -3.637 -26.125 -28.719 1 98.81 25 ASP B O 1
ATOM 3663 N N . VAL B 1 26 ? -5.848 -25.828 -28.125 1 98.88 26 VAL B N 1
ATOM 3664 C CA . VAL B 1 26 ? -5.578 -26.016 -26.703 1 98.88 26 VAL B CA 1
ATOM 3665 C C . VAL B 1 26 ? -6.191 -27.344 -26.234 1 98.88 26 VAL B C 1
ATOM 3667 O O . VAL B 1 26 ? -7.379 -27.594 -26.469 1 98.88 26 VAL B O 1
ATOM 3670 N N . CYS B 1 27 ? -5.383 -28.172 -25.656 1 98.81 27 CYS B N 1
ATOM 3671 C CA . CYS B 1 27 ? -5.832 -29.391 -25 1 98.81 27 CYS B CA 1
ATOM 3672 C C . CYS B 1 27 ? -5.801 -29.234 -23.484 1 98.81 27 CYS B C 1
ATOM 3674 O O . CYS B 1 27 ? -4.746 -28.984 -22.891 1 98.81 27 CYS B O 1
ATOM 3676 N N . CYS B 1 28 ? -6.965 -29.375 -22.859 1 98.75 28 CYS B N 1
ATOM 3677 C CA . CYS B 1 28 ? -7.07 -29.281 -21.406 1 98.75 28 CYS B CA 1
ATOM 3678 C C . CYS B 1 28 ? -7.164 -30.672 -20.781 1 98.75 28 CYS B C 1
ATOM 3680 O O . CYS B 1 28 ? -7.988 -31.484 -21.188 1 98.75 28 CYS B O 1
ATOM 3682 N N . VAL B 1 29 ? -6.297 -30.875 -19.797 1 98.75 29 VAL B N 1
ATOM 3683 C CA . VAL B 1 29 ? -6.27 -32.156 -19.125 1 98.75 29 VAL B CA 1
ATOM 3684 C C . VAL B 1 29 ? -6.57 -31.969 -17.641 1 98.75 29 VAL B C 1
ATOM 3686 O O . VAL B 1 29 ? -6.043 -31.062 -17 1 98.75 29 VAL B O 1
ATOM 3689 N N . ASP B 1 30 ? -7.461 -32.75 -17.062 1 98.44 30 ASP B N 1
ATOM 3690 C CA . ASP B 1 30 ? -7.762 -32.781 -15.641 1 98.44 30 ASP B CA 1
ATOM 3691 C C . ASP B 1 30 ? -8.055 -34.188 -15.172 1 98.44 30 ASP B C 1
ATOM 3693 O O . ASP B 1 30 ? -8.586 -35 -15.922 1 98.44 30 ASP B O 1
ATOM 3697 N N . VAL B 1 31 ? -7.691 -34.469 -13.938 1 97.31 31 VAL B N 1
ATOM 3698 C CA . VAL B 1 31 ? -7.879 -35.812 -13.398 1 97.31 31 VAL B CA 1
ATOM 3699 C C . VAL B 1 31 ? -9.336 -36 -12.977 1 97.31 31 VAL B C 1
ATOM 3701 O O . VAL B 1 31 ? -9.797 -37.125 -12.828 1 97.31 31 VAL B O 1
ATOM 3704 N N . ASP B 1 32 ? -10.016 -34.938 -12.758 1 97.12 32 ASP B N 1
ATOM 3705 C CA . ASP B 1 32 ? -11.406 -34.969 -12.344 1 97.12 32 ASP B CA 1
ATOM 3706 C C . ASP B 1 32 ? -12.32 -35.344 -13.516 1 97.12 32 ASP B C 1
ATOM 3708 O O . ASP B 1 32 ? -12.773 -34.469 -14.25 1 97.12 32 ASP B O 1
ATOM 3712 N N . ALA B 1 33 ? -12.797 -36.562 -13.562 1 97.38 33 ALA B N 1
ATOM 3713 C CA . ALA B 1 33 ? -13.586 -37.062 -14.688 1 97.38 33 ALA B CA 1
ATOM 3714 C C . ALA B 1 33 ? -14.945 -36.375 -14.758 1 97.38 33 ALA B C 1
ATOM 3716 O O . ALA B 1 33 ? -15.477 -36.156 -15.852 1 97.38 33 ALA B O 1
ATOM 3717 N N . ALA B 1 34 ? -15.477 -36.094 -13.609 1 96.44 34 ALA B N 1
ATOM 3718 C CA . ALA B 1 34 ? -16.797 -35.469 -13.578 1 96.44 34 ALA B CA 1
ATOM 3719 C C . ALA B 1 34 ? -16.734 -34.062 -14.148 1 96.44 34 ALA B C 1
ATOM 3721 O O . ALA B 1 34 ? -17.641 -33.625 -14.883 1 96.44 34 ALA B O 1
ATOM 3722 N N . LYS B 1 35 ? -15.719 -33.344 -13.758 1 94.56 35 LYS B N 1
ATOM 3723 C CA . LYS B 1 35 ? -15.508 -31.984 -14.273 1 94.56 35 LYS B CA 1
ATOM 3724 C C . LYS B 1 35 ? -15.344 -32 -15.789 1 94.56 35 LYS B C 1
ATOM 3726 O O . LYS B 1 35 ? -15.938 -31.172 -16.484 1 94.56 35 LYS B O 1
ATOM 3731 N N . ILE B 1 36 ? -14.594 -32.969 -16.328 1 97.5 36 ILE B N 1
ATOM 3732 C CA . ILE B 1 36 ? -14.32 -33.062 -17.766 1 97.5 36 ILE B CA 1
ATOM 3733 C C . ILE B 1 36 ? -15.602 -33.438 -18.5 1 97.5 36 ILE B C 1
ATOM 3735 O O . ILE B 1 36 ? -15.914 -32.844 -19.547 1 97.5 36 ILE B O 1
ATOM 3739 N N . ALA B 1 37 ? -16.328 -34.344 -17.953 1 96.62 37 ALA B N 1
ATOM 3740 C CA . ALA B 1 37 ? -17.594 -34.75 -18.578 1 96.62 37 ALA B CA 1
ATOM 3741 C C . ALA B 1 37 ? -18.547 -33.562 -18.656 1 96.62 37 ALA B C 1
ATOM 3743 O O . ALA B 1 37 ? -19.219 -33.375 -19.672 1 96.62 37 ALA B O 1
ATOM 3744 N N . GLY B 1 38 ? -18.594 -32.844 -17.594 1 96 38 GLY B N 1
ATOM 3745 C CA . GLY B 1 38 ? -19.406 -31.641 -17.578 1 96 38 GLY B CA 1
ATOM 3746 C C . GLY B 1 38 ? -19.016 -30.625 -18.641 1 96 38 GLY B C 1
ATOM 3747 O O . GLY B 1 38 ? -19.859 -30.125 -19.391 1 96 38 GLY B O 1
ATOM 3748 N N . LEU B 1 39 ? -17.766 -30.344 -18.734 1 96.38 39 LEU B N 1
ATOM 3749 C CA . LEU B 1 39 ? -17.25 -29.375 -19.672 1 96.38 39 LEU B CA 1
ATOM 3750 C C . LEU B 1 39 ? -17.516 -29.812 -21.109 1 96.38 39 LEU B C 1
ATOM 3752 O O . LEU B 1 39 ? -17.828 -28.984 -21.969 1 96.38 39 LEU B O 1
ATOM 3756 N N . GLN B 1 40 ? -17.406 -31.094 -21.359 1 93.62 40 GLN B N 1
ATOM 3757 C CA . GLN B 1 40 ? -17.672 -31.625 -22.688 1 93.62 40 GLN B CA 1
ATOM 3758 C C . GLN B 1 40 ? -19.141 -31.469 -23.062 1 93.62 40 GLN B C 1
ATOM 3760 O O . GLN B 1 40 ? -19.484 -31.453 -24.25 1 93.62 40 GLN B O 1
ATOM 3765 N N . GLN B 1 41 ? -19.953 -31.312 -22 1 92.81 41 GLN B N 1
ATOM 3766 C CA . GLN B 1 41 ? -21.375 -31.125 -22.219 1 92.81 41 GLN B CA 1
ATOM 3767 C C . GLN B 1 41 ? -21.766 -29.641 -22.141 1 92.81 41 GLN B C 1
ATOM 3769 O O . GLN B 1 41 ? -22.938 -29.297 -22.156 1 92.81 41 GLN B O 1
ATOM 3774 N N . GLY B 1 42 ? -20.766 -28.844 -21.938 1 90.94 42 GLY B N 1
ATOM 3775 C CA . GLY B 1 42 ? -21 -27.406 -21.906 1 90.94 42 GLY B CA 1
ATOM 3776 C C . GLY B 1 42 ? -21.328 -26.875 -20.531 1 90.94 42 GLY B C 1
ATOM 3777 O O . GLY B 1 42 ? -21.703 -25.719 -20.375 1 90.94 42 GLY B O 1
ATOM 3778 N N . ILE B 1 43 ? -21.156 -27.703 -19.531 1 93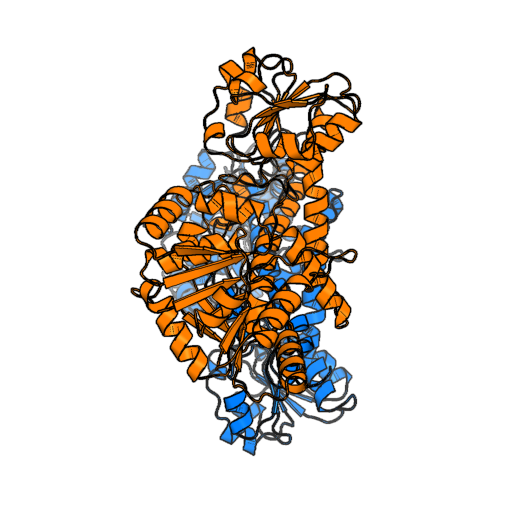.69 43 ILE B N 1
ATOM 3779 C CA . ILE B 1 43 ? -21.391 -27.297 -18.141 1 93.69 43 ILE B CA 1
ATOM 3780 C C . ILE B 1 43 ? -20.094 -26.766 -17.547 1 93.69 43 ILE B C 1
ATOM 3782 O O . ILE B 1 43 ? -19.141 -27.516 -17.344 1 93.69 43 ILE B O 1
ATOM 3786 N N . ILE B 1 44 ? -20.109 -25.5 -17.25 1 93.81 44 ILE B N 1
ATOM 3787 C CA . ILE B 1 44 ? -18.906 -24.844 -16.75 1 93.81 44 ILE B CA 1
ATOM 3788 C C . ILE B 1 44 ? -18.906 -24.906 -15.219 1 93.81 44 ILE B C 1
ATOM 3790 O O . ILE B 1 44 ? -19.875 -24.5 -14.57 1 93.81 44 ILE B O 1
ATOM 3794 N N . PRO B 1 45 ? -17.891 -25.359 -14.617 1 91.38 45 PRO B N 1
ATOM 3795 C CA . PRO B 1 45 ? -17.844 -25.594 -13.172 1 91.38 45 PRO B CA 1
ATOM 3796 C C . PRO B 1 45 ? -17.641 -24.312 -12.375 1 91.38 45 PRO B C 1
ATOM 3798 O O . PRO B 1 45 ? -17.734 -24.312 -11.141 1 91.38 45 PRO B O 1
ATOM 3801 N N . ILE B 1 46 ? -17.359 -23.188 -12.953 1 90.56 46 ILE B N 1
ATOM 3802 C CA . ILE B 1 46 ? -17.141 -21.922 -12.273 1 90.56 46 ILE B CA 1
ATOM 3803 C C . ILE B 1 46 ? -17.969 -20.828 -12.93 1 90.56 46 ILE B C 1
ATOM 3805 O O . ILE B 1 46 ? -18.328 -20.938 -14.109 1 90.56 46 ILE B O 1
ATOM 3809 N N . PHE B 1 47 ? -18.281 -19.812 -12.125 1 93.81 47 PHE B N 1
ATOM 3810 C CA . PHE B 1 47 ? -18.938 -18.672 -12.719 1 93.81 47 PHE B CA 1
ATOM 3811 C C . PHE B 1 47 ? -17.938 -17.562 -13.031 1 93.81 47 PHE B C 1
ATOM 3813 O O . PHE B 1 47 ? -17.219 -17.094 -12.141 1 93.81 47 PHE B O 1
ATOM 3820 N N . GLU B 1 48 ? -17.875 -17.188 -14.25 1 95.5 48 GLU B N 1
ATOM 3821 C CA . GLU B 1 48 ? -17.078 -16.109 -14.797 1 95.5 48 GLU B CA 1
ATOM 3822 C C . GLU B 1 48 ? -17.75 -15.469 -16 1 95.5 48 GLU B C 1
ATOM 3824 O O . GLU B 1 48 ? -18.078 -16.156 -16.984 1 95.5 48 GLU B O 1
ATOM 3829 N N . PRO B 1 49 ? -17.969 -14.148 -15.914 1 95.19 49 PRO B N 1
ATOM 3830 C CA . PRO B 1 49 ? -18.688 -13.5 -17.016 1 95.19 49 PRO B CA 1
ATOM 3831 C C . PRO B 1 49 ? -18.062 -13.789 -18.375 1 95.19 49 PRO B C 1
ATOM 3833 O O . PRO B 1 49 ? -16.859 -13.547 -18.578 1 95.19 49 PRO B O 1
ATOM 3836 N N . GLY B 1 50 ? -18.875 -14.352 -19.281 1 95.62 50 GLY B N 1
ATOM 3837 C CA . GLY B 1 50 ? -18.453 -14.547 -20.672 1 95.62 50 GLY B CA 1
ATOM 3838 C C . GLY B 1 50 ? -17.766 -15.883 -20.906 1 95.62 50 GLY B C 1
ATOM 3839 O O . GLY B 1 50 ? -17.562 -16.281 -22.047 1 95.62 50 GLY B O 1
ATOM 3840 N N . LEU B 1 51 ? -17.484 -16.641 -19.875 1 96.44 51 LEU B N 1
ATOM 3841 C CA . LEU B 1 51 ? -16.656 -17.828 -19.984 1 96.44 51 LEU B CA 1
ATOM 3842 C C . LEU B 1 51 ? -17.406 -18.953 -20.703 1 96.44 51 LEU B C 1
ATOM 3844 O O . LEU B 1 51 ? -16.859 -19.594 -21.594 1 96.44 51 LEU B O 1
ATOM 3848 N N . GLN B 1 52 ? -18.656 -19.172 -20.328 1 96.12 52 GLN B N 1
ATOM 3849 C CA . GLN B 1 52 ? -19.422 -20.266 -20.891 1 96.12 52 GLN B CA 1
ATOM 3850 C C . GLN B 1 52 ? -19.562 -20.125 -22.406 1 96.12 52 GLN B C 1
ATOM 3852 O O . GLN B 1 52 ? -19.359 -21.078 -23.141 1 96.12 52 GLN B O 1
ATOM 3857 N N . GLU B 1 53 ? -19.875 -18.953 -22.828 1 96.75 53 GLU B N 1
ATOM 3858 C CA . GLU B 1 53 ? -20.047 -18.688 -24.266 1 96.75 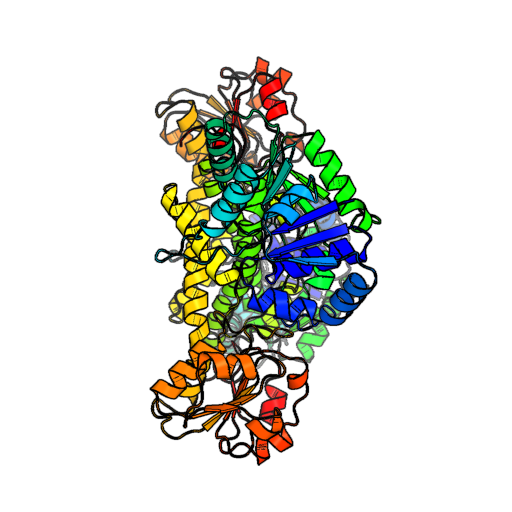53 GLU B CA 1
ATOM 3859 C C . GLU B 1 53 ? -18.781 -19 -25.047 1 96.75 53 GLU B C 1
ATOM 3861 O O . GLU B 1 53 ? -18.828 -19.625 -26.109 1 96.75 53 GLU B O 1
ATOM 3866 N N . LEU B 1 54 ? -17.656 -18.641 -24.5 1 97 54 LEU B N 1
ATOM 3867 C CA . LEU B 1 54 ? -16.406 -18.812 -25.219 1 97 54 LEU B CA 1
ATOM 3868 C C . LEU B 1 54 ? -15.969 -20.281 -25.188 1 97 54 LEU B C 1
ATOM 3870 O O . LEU B 1 54 ? -15.352 -20.766 -26.141 1 97 54 LEU B O 1
ATOM 3874 N N . VAL B 1 55 ? -16.266 -20.984 -24.094 1 97.25 55 VAL B N 1
ATOM 3875 C CA . VAL B 1 55 ? -15.969 -22.406 -24.031 1 97.25 55 VAL B CA 1
ATOM 3876 C C . VAL B 1 55 ? -16.734 -23.141 -25.125 1 97.25 55 VAL B C 1
ATOM 3878 O O . VAL B 1 55 ? -16.141 -23.906 -25.906 1 97.25 55 VAL B O 1
ATOM 3881 N N . LEU B 1 56 ? -18.016 -22.844 -25.203 1 97.31 56 LEU B N 1
ATOM 3882 C CA . LEU B 1 56 ? -18.859 -23.516 -26.188 1 97.31 56 LEU B CA 1
ATOM 3883 C C . LEU B 1 56 ? -18.406 -23.188 -27.609 1 97.31 56 LEU B C 1
ATOM 3885 O O . LEU B 1 56 ? -18.297 -24.094 -28.438 1 97.31 56 LEU B O 1
ATOM 3889 N N . LYS B 1 57 ? -18.156 -21.969 -27.828 1 97.44 57 LYS B N 1
ATOM 3890 C CA . LYS B 1 57 ? -17.703 -21.516 -29.141 1 97.44 57 LYS B CA 1
ATOM 3891 C C . LYS B 1 57 ? -16.438 -22.234 -29.578 1 97.44 57 LYS B C 1
ATOM 3893 O O . LYS B 1 57 ? -16.359 -22.75 -30.703 1 97.44 57 LYS B O 1
ATOM 3898 N N . ASN B 1 58 ? -15.469 -22.312 -28.766 1 97.62 58 ASN B N 1
ATOM 3899 C CA . ASN B 1 58 ? -14.156 -22.844 -29.141 1 97.62 58 ASN B CA 1
ATOM 3900 C C . ASN B 1 58 ? -14.156 -24.375 -29.172 1 97.62 58 ASN B C 1
ATOM 3902 O O . ASN B 1 58 ? -13.375 -24.984 -29.891 1 97.62 58 ASN B O 1
ATOM 3906 N N . CYS B 1 59 ? -15.047 -24.984 -28.391 1 97 59 CYS B N 1
ATOM 3907 C CA . CYS B 1 59 ? -15.242 -26.422 -28.531 1 97 59 CYS B CA 1
ATOM 3908 C C . CYS B 1 59 ? -15.875 -26.766 -29.875 1 97 59 CYS B C 1
ATOM 3910 O O . CYS B 1 59 ? -15.492 -27.75 -30.516 1 97 59 CYS B O 1
ATOM 3912 N N . GLU B 1 60 ? -16.797 -25.938 -30.234 1 96.44 60 GLU B N 1
ATOM 3913 C CA . GLU B 1 60 ? -17.5 -26.156 -31.5 1 96.44 60 GLU B CA 1
ATOM 3914 C C . GLU B 1 60 ? -16.547 -26.125 -32.688 1 96.44 60 GLU B C 1
ATOM 3916 O O . GLU B 1 60 ? -16.672 -26.922 -33.594 1 96.44 60 GLU B O 1
ATOM 3921 N N . VAL B 1 61 ? -15.602 -25.234 -32.656 1 97.06 61 VAL B N 1
ATOM 3922 C CA . VAL B 1 61 ? -14.688 -25.094 -33.812 1 97.06 61 VAL B CA 1
ATOM 3923 C C . VAL B 1 61 ? -13.453 -25.953 -33.562 1 97.06 61 VAL B C 1
ATOM 3925 O O . VAL B 1 61 ? -12.461 -25.844 -34.312 1 97.06 61 VAL B O 1
ATOM 3928 N N . ALA B 1 62 ? -13.352 -26.719 -32.469 1 96.38 62 ALA B N 1
ATOM 3929 C CA . ALA B 1 62 ? -12.359 -27.734 -32.156 1 96.38 62 ALA B CA 1
ATOM 3930 C C . ALA B 1 62 ? -11.008 -27.109 -31.844 1 96.38 62 ALA B C 1
ATOM 3932 O O . ALA B 1 62 ? -9.961 -27.656 -32.188 1 96.38 62 ALA B O 1
ATOM 3933 N N . ARG B 1 63 ? -11.062 -25.906 -31.281 1 98.06 63 ARG B N 1
ATOM 3934 C CA . ARG B 1 63 ? -9.836 -25.266 -30.797 1 98.06 63 ARG B CA 1
ATOM 3935 C C . ARG B 1 63 ? -9.609 -25.562 -29.328 1 98.06 63 ARG B C 1
ATOM 3937 O O . ARG B 1 63 ? -8.508 -25.344 -28.797 1 98.06 63 ARG B O 1
ATOM 3944 N N . LEU B 1 64 ? -10.617 -26.016 -28.672 1 98.5 64 LEU B N 1
ATOM 3945 C CA . LEU B 1 64 ? -10.578 -26.344 -27.25 1 98.5 64 LEU B CA 1
ATOM 3946 C C . LEU B 1 64 ? -11.102 -27.75 -27 1 98.5 64 LEU B C 1
ATOM 3948 O O . LEU B 1 64 ? -12.203 -28.094 -27.438 1 98.5 64 LEU B O 1
ATOM 3952 N N . ARG B 1 65 ? -10.336 -28.547 -26.406 1 97.88 65 ARG B N 1
ATOM 3953 C CA . ARG B 1 65 ? -10.734 -29.906 -26.078 1 97.88 65 ARG B CA 1
ATOM 3954 C C . ARG B 1 65 ? -10.422 -30.234 -24.625 1 97.88 65 ARG B C 1
ATOM 3956 O O . ARG B 1 65 ? -9.477 -29.703 -24.047 1 97.88 65 ARG B O 1
ATOM 3963 N N . PHE B 1 66 ? -11.195 -31.078 -24.031 1 98.44 66 PHE B N 1
ATOM 3964 C CA . PHE B 1 66 ? -11.047 -31.516 -22.656 1 98.44 66 PHE B CA 1
ATOM 3965 C C . PHE B 1 66 ? -10.836 -33.031 -22.578 1 98.44 66 PHE B C 1
ATOM 3967 O O . PHE B 1 66 ? -11.453 -33.781 -23.328 1 98.44 66 PHE B O 1
ATOM 3974 N N . SER B 1 67 ? -9.922 -33.469 -21.719 1 98.25 67 SER B N 1
ATOM 3975 C CA . SER B 1 67 ? -9.641 -34.875 -21.594 1 98.25 67 SER B CA 1
ATOM 3976 C C . SER B 1 67 ? -9.141 -35.25 -20.203 1 98.25 67 SER B C 1
ATOM 3978 O O . SER B 1 67 ? -8.672 -34.375 -19.469 1 98.25 67 SER B O 1
ATOM 3980 N N . THR B 1 68 ? -9.297 -36.438 -19.812 1 98.38 68 THR B N 1
ATOM 3981 C CA . THR B 1 68 ? -8.664 -36.969 -18.609 1 98.38 68 THR B CA 1
ATOM 3982 C C . THR B 1 68 ? -7.387 -37.719 -18.953 1 98.38 68 THR B C 1
ATOM 3984 O O . THR B 1 68 ? -6.68 -38.219 -18.062 1 98.38 68 THR B O 1
ATOM 3987 N N . ASP B 1 69 ? -7.105 -37.812 -20.219 1 98.38 69 ASP B N 1
ATOM 3988 C CA . ASP B 1 69 ? -5.961 -38.594 -20.703 1 98.38 69 ASP B CA 1
ATOM 3989 C C . ASP B 1 69 ? -4.695 -37.75 -20.719 1 98.38 69 ASP B C 1
ATOM 3991 O O . ASP B 1 69 ? -4.477 -36.969 -21.656 1 98.38 69 ASP B O 1
ATOM 3995 N N . ALA B 1 70 ? -3.834 -38.031 -19.797 1 98.56 70 ALA B N 1
ATOM 3996 C CA . ALA B 1 70 ? -2.609 -37.25 -19.672 1 98.56 70 ALA B CA 1
ATOM 3997 C C . ALA B 1 70 ? -1.679 -37.469 -20.859 1 98.56 70 ALA B C 1
ATOM 3999 O O . ALA B 1 70 ? -0.962 -36.562 -21.266 1 98.56 70 ALA B O 1
ATOM 4000 N N . ALA B 1 71 ? -1.658 -38.688 -21.344 1 98.62 71 ALA B N 1
ATOM 4001 C CA . ALA B 1 71 ? -0.79 -39 -22.469 1 98.62 71 ALA B CA 1
ATOM 4002 C C . ALA B 1 71 ? -1.16 -38.156 -23.688 1 98.62 71 ALA B C 1
ATOM 4004 O O . ALA B 1 71 ? -0.281 -37.656 -24.406 1 98.62 71 ALA B O 1
ATOM 4005 N N . LEU B 1 72 ? -2.428 -38.031 -23.906 1 98.44 72 LEU B N 1
ATOM 4006 C CA . LEU B 1 72 ? -2.916 -37.188 -25 1 98.44 72 LEU B CA 1
ATOM 4007 C C . LEU B 1 72 ? -2.434 -35.75 -24.844 1 98.44 72 LEU B C 1
ATOM 4009 O O . LEU B 1 72 ? -1.994 -35.125 -25.812 1 98.44 72 LEU B O 1
ATOM 4013 N N . GLY B 1 73 ? -2.521 -35.219 -23.641 1 98.5 73 GLY B N 1
ATOM 4014 C CA . GLY B 1 73 ? -2.09 -33.875 -23.359 1 98.5 73 GLY B CA 1
ATOM 4015 C C . GLY B 1 73 ? -0.601 -33.656 -23.562 1 98.5 73 GLY B C 1
ATOM 4016 O O . GLY B 1 73 ? -0.183 -32.656 -24.188 1 98.5 73 GLY B O 1
ATOM 4017 N N . VAL B 1 74 ? 0.175 -34.594 -23.047 1 98.81 74 VAL B N 1
ATOM 4018 C CA . VAL B 1 74 ? 1.627 -34.469 -23.125 1 98.81 74 VAL B CA 1
ATOM 4019 C C . VAL B 1 74 ? 2.072 -34.531 -24.578 1 98.81 74 VAL B C 1
ATOM 4021 O O . VAL B 1 74 ? 2.979 -33.781 -24.984 1 98.81 74 VAL B O 1
ATOM 4024 N N . ASP B 1 75 ? 1.407 -35.344 -25.359 1 98.44 75 ASP B N 1
ATOM 4025 C CA . ASP B 1 75 ? 1.765 -35.531 -26.766 1 98.44 75 ASP B CA 1
ATOM 4026 C C . ASP B 1 75 ? 1.295 -34.344 -27.594 1 98.44 75 ASP B C 1
ATOM 4028 O O . ASP B 1 75 ? 1.873 -34.062 -28.656 1 98.44 75 ASP B O 1
ATOM 4032 N N . HIS B 1 76 ? 0.35 -33.656 -27.188 1 98.5 76 HIS B N 1
ATOM 4033 C CA . HIS B 1 76 ? -0.354 -32.625 -27.953 1 98.5 76 HIS B CA 1
ATOM 4034 C C . HIS B 1 76 ? 0.549 -31.438 -28.234 1 98.5 76 HIS B C 1
ATOM 4036 O O . HIS B 1 76 ? 0.482 -30.859 -29.328 1 98.5 76 HIS B O 1
ATOM 4042 N N . ALA B 1 77 ? 1.401 -31.062 -27.297 1 98.56 77 ALA B N 1
ATOM 4043 C CA . ALA B 1 77 ? 2.068 -29.781 -27.469 1 98.56 77 ALA B CA 1
ATOM 4044 C C . ALA B 1 77 ? 3.461 -29.797 -26.844 1 98.56 77 ALA B C 1
ATOM 4046 O O . ALA B 1 77 ? 3.723 -30.562 -25.922 1 98.56 77 ALA B O 1
ATOM 4047 N N . THR B 1 78 ? 4.305 -28.906 -27.312 1 98.44 78 THR B N 1
ATOM 4048 C CA . THR B 1 78 ? 5.602 -28.625 -26.719 1 98.44 78 THR B CA 1
ATOM 4049 C C . THR B 1 78 ? 5.438 -27.828 -25.422 1 98.44 78 THR B C 1
ATOM 4051 O O . THR B 1 78 ? 6.105 -28.094 -24.422 1 98.44 78 THR B O 1
ATOM 4054 N N . ILE B 1 79 ? 4.516 -26.844 -25.406 1 98.81 79 ILE B N 1
ATOM 4055 C CA . ILE B 1 79 ? 4.254 -26 -24.25 1 98.81 79 ILE B CA 1
ATOM 4056 C C . ILE B 1 79 ? 3.227 -26.688 -23.344 1 98.81 79 ILE B C 1
ATOM 4058 O O . ILE B 1 79 ? 2.104 -26.969 -23.766 1 98.81 79 ILE B O 1
ATOM 4062 N N . GLN B 1 80 ? 3.631 -26.969 -22.141 1 98.88 80 GLN B N 1
ATOM 4063 C CA . GLN B 1 80 ? 2.805 -27.625 -21.141 1 98.88 80 GLN B CA 1
ATOM 4064 C C . GLN B 1 80 ? 2.574 -26.719 -19.938 1 98.88 80 GLN B C 1
ATOM 4066 O O . GLN B 1 80 ? 3.455 -26.562 -19.094 1 98.88 80 GLN B O 1
ATOM 4071 N N . PHE B 1 81 ? 1.333 -26.172 -19.781 1 98.94 81 PHE B N 1
ATOM 4072 C CA . PHE B 1 81 ? 1.002 -25.344 -18.641 1 98.94 81 PHE B CA 1
ATOM 4073 C C . PHE B 1 81 ? 0.578 -26.188 -17.438 1 98.94 81 PHE B C 1
ATOM 4075 O O . PHE B 1 81 ? -0.221 -27.109 -17.594 1 98.94 81 PHE B O 1
ATOM 4082 N N . ILE B 1 82 ? 1.126 -25.891 -16.328 1 98.88 82 ILE B N 1
ATOM 4083 C CA . ILE B 1 82 ? 0.642 -26.422 -15.062 1 98.88 82 ILE B CA 1
ATOM 4084 C C . ILE B 1 82 ? -0.201 -25.375 -14.344 1 98.88 82 ILE B C 1
ATOM 4086 O O . ILE B 1 82 ? 0.329 -24.375 -13.852 1 98.88 82 ILE B O 1
ATOM 4090 N N . ALA B 1 83 ? -1.453 -25.547 -14.297 1 98.44 83 ALA B N 1
ATOM 4091 C CA . ALA B 1 83 ? -2.385 -24.609 -13.68 1 98.44 83 ALA B CA 1
ATOM 4092 C C . ALA B 1 83 ? -3.283 -25.312 -12.664 1 98.44 83 ALA B C 1
ATOM 4094 O O . ALA B 1 83 ? -4.508 -25.188 -12.719 1 98.44 83 ALA B O 1
ATOM 4095 N N . VAL B 1 84 ? -2.652 -26.031 -11.766 1 97.94 84 VAL B N 1
ATOM 4096 C CA . VAL B 1 84 ? -3.373 -26.766 -10.734 1 97.94 84 VAL B CA 1
ATOM 4097 C C . VAL B 1 84 ? -3.32 -25.984 -9.414 1 97.94 84 VAL B C 1
ATOM 4099 O O . VAL B 1 84 ? -2.549 -25.031 -9.281 1 97.94 84 VAL B O 1
ATOM 4102 N N . GLY B 1 85 ? -4.168 -26.312 -8.516 1 94.81 85 GLY B N 1
ATOM 4103 C CA . GLY B 1 85 ? -4.254 -25.609 -7.246 1 94.81 85 GLY B CA 1
ATOM 4104 C C . GLY B 1 85 ? -3.053 -25.844 -6.352 1 94.81 85 GLY B C 1
ATOM 4105 O O . GLY B 1 85 ? -2.396 -26.891 -6.441 1 94.81 85 GLY B O 1
ATOM 4106 N N . THR B 1 86 ? -2.732 -24.875 -5.566 1 95.62 86 THR B N 1
ATOM 4107 C CA . THR B 1 86 ? -1.753 -24.969 -4.492 1 95.62 86 THR B CA 1
ATOM 4108 C C . THR B 1 86 ? -2.381 -24.594 -3.154 1 95.62 86 THR B C 1
ATOM 4110 O O . THR B 1 86 ? -2.049 -23.547 -2.578 1 95.62 86 THR B O 1
ATOM 4113 N N . PRO B 1 87 ? -3.262 -25.438 -2.645 1 92.81 87 PRO B N 1
ATOM 4114 C CA . PRO B 1 87 ? -3.969 -25.125 -1.402 1 92.81 87 PRO B CA 1
ATOM 4115 C C . PRO B 1 87 ? -3.031 -24.984 -0.204 1 92.81 87 PRO B C 1
ATOM 4117 O O . PRO B 1 87 ? -1.891 -25.453 -0.256 1 92.81 87 PRO B O 1
ATOM 4120 N N . PRO B 1 88 ? -3.484 -24.234 0.771 1 90.31 88 PRO B N 1
ATOM 4121 C CA . PRO B 1 88 ? -2.65 -24.141 1.972 1 90.31 88 PRO B CA 1
ATOM 4122 C C . PRO B 1 88 ? -2.514 -25.484 2.699 1 90.31 88 PRO B C 1
ATOM 4124 O O . PRO B 1 88 ? -3.492 -26.219 2.828 1 90.31 88 PRO B O 1
ATOM 4127 N N . GLY B 1 89 ? -1.344 -25.688 3.1 1 87.44 89 GLY B N 1
ATOM 4128 C CA . GLY B 1 89 ? -1.141 -26.828 3.98 1 87.44 89 GLY B CA 1
ATOM 4129 C C . GLY B 1 89 ? -1.539 -26.547 5.418 1 87.44 89 GLY B C 1
ATOM 4130 O O . GLY B 1 89 ? -2.035 -25.469 5.73 1 87.44 89 GLY B O 1
ATOM 4131 N N . GLU B 1 90 ? -1.339 -27.5 6.262 1 84.44 90 GLU B N 1
ATOM 4132 C CA . GLU B 1 90 ? -1.697 -27.359 7.672 1 84.44 90 GLU B CA 1
ATOM 4133 C C . GLU B 1 90 ? -0.96 -26.188 8.32 1 84.44 90 GLU B C 1
ATOM 4135 O O . GLU B 1 90 ? -1.51 -25.516 9.188 1 84.44 90 GLU B O 1
ATOM 4140 N N . ASP B 1 91 ? 0.193 -25.969 7.816 1 86.56 91 ASP B N 1
ATOM 4141 C CA . ASP B 1 91 ? 1.011 -24.938 8.453 1 86.56 91 ASP B CA 1
ATOM 4142 C C . ASP B 1 91 ? 0.905 -23.609 7.699 1 86.56 91 ASP B C 1
ATOM 4144 O O . ASP B 1 91 ? 1.646 -22.672 7.984 1 86.56 91 ASP B O 1
ATOM 4148 N N . GLY B 1 92 ? 0.1 -23.594 6.66 1 85.75 92 GLY B N 1
ATOM 4149 C CA . GLY B 1 92 ? -0.097 -22.359 5.934 1 85.75 92 GLY B CA 1
ATOM 4150 C C . GLY B 1 92 ? 0.745 -22.266 4.672 1 85.75 92 GLY B C 1
ATOM 4151 O O . GLY B 1 92 ? 0.535 -21.375 3.846 1 85.75 92 GLY B O 1
ATOM 4152 N N . SER B 1 93 ? 1.612 -23.188 4.566 1 91.12 93 SER B N 1
ATOM 4153 C CA . SER B 1 93 ? 2.439 -23.188 3.363 1 91.12 93 SER B CA 1
ATOM 4154 C C . SER B 1 93 ? 1.663 -23.703 2.158 1 91.12 93 SER B C 1
ATOM 4156 O O . SER B 1 93 ? 0.633 -24.359 2.312 1 91.12 93 SER B O 1
ATOM 4158 N N . ALA B 1 94 ? 2.119 -23.328 1.022 1 92.81 94 ALA B N 1
ATOM 4159 C CA . ALA B 1 94 ? 1.482 -23.812 -0.195 1 92.81 94 ALA B CA 1
ATOM 4160 C C . ALA B 1 94 ? 1.774 -25.297 -0.401 1 92.81 94 ALA B C 1
ATOM 4162 O O . ALA B 1 94 ? 2.926 -25.734 -0.305 1 92.81 94 ALA B O 1
ATOM 4163 N N . ASP B 1 95 ? 0.797 -26.078 -0.637 1 95.06 95 ASP B N 1
ATOM 4164 C CA . ASP B 1 95 ? 0.943 -27.5 -0.97 1 95.06 95 ASP B CA 1
ATOM 4165 C C . ASP B 1 95 ? 1.277 -27.672 -2.449 1 95.06 95 ASP B C 1
ATOM 4167 O O . ASP B 1 95 ? 0.453 -27.391 -3.318 1 95.06 95 ASP B O 1
ATOM 4171 N N . LEU B 1 96 ? 2.449 -28.266 -2.717 1 97.06 96 LEU B N 1
ATOM 4172 C CA . LEU B 1 96 ? 2.957 -28.328 -4.082 1 97.06 96 LEU B CA 1
ATOM 4173 C C . LEU B 1 96 ? 2.732 -29.703 -4.684 1 97.06 96 LEU B C 1
ATOM 4175 O O . LEU B 1 96 ? 3.133 -29.969 -5.82 1 97.06 96 LEU B O 1
ATOM 4179 N N . GLN B 1 97 ? 2.014 -30.578 -4.004 1 97.12 97 GLN B N 1
ATOM 4180 C CA . GLN B 1 97 ? 1.896 -31.969 -4.434 1 97.12 97 GLN B CA 1
ATOM 4181 C C . GLN B 1 97 ? 1.255 -32.062 -5.812 1 97.12 97 GLN B C 1
ATOM 4183 O O . GLN B 1 97 ? 1.649 -32.906 -6.633 1 97.12 97 GLN B O 1
ATOM 4188 N N . TYR B 1 98 ? 0.322 -31.219 -6.055 1 97.56 98 TYR B N 1
ATOM 4189 C CA . TYR B 1 98 ? -0.387 -31.281 -7.328 1 97.56 98 TYR B CA 1
ATOM 4190 C C . TYR B 1 98 ? 0.481 -30.766 -8.469 1 97.56 98 TYR B C 1
ATOM 4192 O O . TYR B 1 98 ? 0.458 -31.297 -9.57 1 97.56 98 TYR B O 1
ATOM 4200 N N . VAL B 1 99 ? 1.267 -29.703 -8.219 1 98.56 99 VAL B N 1
ATOM 4201 C CA . VAL B 1 99 ? 2.191 -29.156 -9.203 1 98.56 99 VAL B CA 1
ATOM 4202 C C . VAL B 1 99 ? 3.256 -30.203 -9.547 1 98.56 99 VAL B C 1
ATOM 4204 O O . VAL B 1 99 ? 3.508 -30.469 -10.727 1 98.56 99 VAL B O 1
ATOM 4207 N N . LEU B 1 100 ? 3.801 -30.781 -8.555 1 98.69 100 LEU B N 1
ATOM 4208 C CA . LEU B 1 100 ? 4.824 -31.812 -8.758 1 98.69 100 LEU B CA 1
ATOM 4209 C C . LEU B 1 100 ? 4.227 -33.062 -9.406 1 98.69 100 LEU B C 1
ATOM 4211 O O . LEU B 1 100 ? 4.891 -33.719 -10.195 1 98.69 100 LEU B O 1
ATOM 4215 N N . GLY B 1 101 ? 3.01 -33.312 -9.008 1 98.62 101 GLY B N 1
ATOM 4216 C CA . GLY B 1 101 ? 2.312 -34.438 -9.633 1 98.62 101 GLY B CA 1
ATOM 4217 C C . GLY B 1 101 ? 2.18 -34.281 -11.133 1 98.62 101 GLY B C 1
ATOM 4218 O O . GLY B 1 101 ? 2.455 -35.219 -11.883 1 98.62 101 GLY B O 1
ATOM 4219 N N . VAL B 1 102 ? 1.737 -33.156 -11.586 1 98.81 102 VAL B N 1
ATOM 4220 C CA . VAL B 1 102 ? 1.596 -32.875 -13.016 1 98.81 102 VAL B CA 1
ATOM 4221 C C . VAL B 1 102 ? 2.967 -32.906 -13.688 1 98.81 102 VAL B C 1
ATOM 4223 O O . VAL B 1 102 ? 3.127 -33.5 -14.758 1 98.81 102 VAL B O 1
ATOM 4226 N N . ALA B 1 103 ? 3.973 -32.281 -13.078 1 98.81 103 ALA B N 1
ATOM 4227 C CA . ALA B 1 103 ? 5.332 -32.312 -13.609 1 98.81 103 ALA B CA 1
ATOM 4228 C C . ALA B 1 103 ? 5.824 -33.75 -13.805 1 98.81 103 ALA B C 1
ATOM 4230 O O . ALA B 1 103 ? 6.445 -34.062 -14.82 1 98.81 103 ALA B O 1
ATOM 4231 N N . GLY B 1 104 ? 5.574 -34.562 -12.797 1 98.75 104 GLY B N 1
ATOM 4232 C CA . GLY B 1 104 ? 5.941 -35.969 -12.891 1 98.75 104 GLY B CA 1
ATOM 4233 C C . GLY B 1 104 ? 5.246 -36.688 -14.023 1 98.75 104 GLY B C 1
ATOM 4234 O O . GLY B 1 104 ? 5.859 -37.5 -14.711 1 98.75 104 GLY B O 1
ATOM 4235 N N . THR B 1 105 ? 4 -36.406 -14.156 1 98.75 105 THR B N 1
ATOM 4236 C CA . THR B 1 105 ? 3.225 -37 -15.242 1 98.75 105 THR B CA 1
ATOM 4237 C C . THR B 1 105 ? 3.812 -36.625 -16.594 1 98.75 105 THR B C 1
ATOM 4239 O O . THR B 1 105 ? 3.99 -37.469 -17.469 1 98.75 105 THR B O 1
ATOM 4242 N N . ILE B 1 106 ? 4.141 -35.375 -16.812 1 98.88 106 ILE B N 1
ATOM 4243 C CA . ILE B 1 106 ? 4.742 -34.906 -18.047 1 98.88 106 ILE B CA 1
ATOM 4244 C C . ILE B 1 106 ? 6.062 -35.625 -18.297 1 98.88 106 ILE B C 1
ATOM 4246 O O . ILE B 1 106 ? 6.293 -36.156 -19.375 1 98.88 106 ILE B O 1
ATOM 4250 N N . ALA B 1 107 ? 6.879 -35.688 -17.266 1 98.75 107 ALA B N 1
ATOM 4251 C CA . ALA B 1 107 ? 8.195 -36.312 -17.375 1 98.75 107 ALA B CA 1
ATOM 4252 C C . ALA B 1 107 ? 8.086 -37.781 -17.703 1 98.75 107 ALA B C 1
ATOM 4254 O O . ALA B 1 107 ? 8.906 -38.344 -18.453 1 98.75 107 ALA B O 1
ATOM 4255 N N . SER B 1 108 ? 7.082 -38.438 -17.141 1 98.56 108 SER B N 1
ATOM 4256 C CA . SER B 1 108 ? 6.918 -39.875 -17.312 1 98.56 108 SER B CA 1
ATOM 4257 C C . SER B 1 108 ? 6.43 -40.219 -18.719 1 98.56 108 SER B C 1
ATOM 4259 O O . SER B 1 108 ? 6.676 -41.312 -19.219 1 98.56 108 SER B O 1
ATOM 4261 N N . LEU B 1 109 ? 5.809 -39.25 -19.359 1 98.62 109 LEU B N 1
ATOM 4262 C CA . LEU B 1 109 ? 5.109 -39.562 -20.594 1 98.62 109 LEU B CA 1
ATOM 4263 C C . LEU B 1 109 ? 5.785 -38.906 -21.797 1 98.62 109 LEU B C 1
ATOM 4265 O O . LEU B 1 109 ? 5.57 -39.312 -22.938 1 98.62 109 LEU B O 1
ATOM 4269 N N . MET B 1 110 ? 6.574 -37.844 -21.547 1 98.56 110 MET B N 1
ATOM 4270 C CA . MET B 1 110 ? 7.117 -37.062 -22.656 1 98.56 110 MET B CA 1
ATOM 4271 C C . MET B 1 110 ? 8.078 -37.906 -23.5 1 98.56 110 MET B C 1
ATOM 4273 O O . MET B 1 110 ? 8.812 -38.75 -22.953 1 98.56 110 MET B O 1
ATOM 4277 N N . SER B 1 111 ? 8.086 -37.625 -24.844 1 98 111 SER B N 1
ATOM 4278 C CA . SER B 1 111 ? 8.961 -38.344 -25.766 1 98 111 SER B CA 1
ATOM 4279 C C . SER B 1 111 ? 9.773 -37.344 -26.609 1 98 111 SER B C 1
ATOM 4281 O O . SER B 1 111 ? 10.539 -37.75 -27.484 1 98 111 SER B O 1
ATOM 4283 N N . ASP B 1 112 ? 9.625 -36.125 -26.469 1 98 112 ASP B N 1
ATOM 4284 C CA . ASP B 1 112 ? 10.352 -35.031 -27.141 1 98 112 ASP B CA 1
ATOM 4285 C C . ASP B 1 112 ? 10.5 -33.844 -26.219 1 98 112 ASP B C 1
ATOM 4287 O O . ASP B 1 112 ? 10.172 -33.906 -25.031 1 98 112 ASP B O 1
ATOM 4291 N N . GLU B 1 113 ? 11.062 -32.781 -26.734 1 98.06 113 GLU B N 1
ATOM 4292 C CA . GLU B 1 113 ? 11.344 -31.594 -25.953 1 98.06 113 GLU B CA 1
ATOM 4293 C C . GLU B 1 113 ? 10.055 -30.969 -25.422 1 98.06 113 GLU B C 1
ATOM 4295 O O . GLU B 1 113 ? 9.039 -30.922 -26.125 1 98.06 113 GLU B O 1
ATOM 4300 N N . LYS B 1 114 ? 10.109 -30.531 -24.188 1 98.75 114 LYS B N 1
ATOM 4301 C CA . LYS B 1 114 ? 8.961 -29.859 -23.594 1 98.75 114 LYS B CA 1
ATOM 4302 C C . LYS B 1 114 ? 9.375 -28.562 -22.906 1 98.75 114 LYS B C 1
ATOM 4304 O O . LYS B 1 114 ? 10.516 -28.422 -22.453 1 98.75 114 LYS B O 1
ATOM 4309 N N . ILE B 1 115 ? 8.484 -27.594 -22.938 1 98.75 115 ILE B N 1
ATOM 4310 C CA . ILE B 1 115 ? 8.523 -26.406 -22.109 1 98.75 115 ILE B CA 1
ATOM 4311 C C . ILE B 1 115 ? 7.422 -26.469 -21.047 1 98.75 115 ILE B C 1
ATOM 4313 O O . ILE B 1 115 ? 6.238 -26.375 -21.375 1 98.75 115 ILE B O 1
ATOM 4317 N N . ILE B 1 116 ? 7.859 -26.672 -19.844 1 98.88 116 ILE B N 1
ATOM 4318 C CA . ILE B 1 116 ? 6.938 -26.797 -18.719 1 98.88 116 ILE B CA 1
ATOM 4319 C C . ILE B 1 116 ? 6.738 -25.438 -18.062 1 98.88 116 ILE B C 1
ATOM 4321 O O . ILE B 1 116 ? 7.691 -24.844 -17.547 1 98.88 116 ILE B O 1
ATOM 4325 N N . VAL B 1 117 ? 5.492 -24.922 -18.078 1 98.88 117 VAL B N 1
ATOM 4326 C CA . VAL B 1 117 ? 5.195 -23.562 -17.625 1 98.88 117 VAL B CA 1
ATOM 4327 C C . VAL B 1 117 ? 4.395 -23.609 -16.328 1 98.88 117 VAL B C 1
ATOM 4329 O O . VAL B 1 117 ? 3.215 -23.969 -16.328 1 98.88 117 VAL B O 1
ATOM 4332 N N . ASN B 1 118 ? 5.031 -23.234 -15.227 1 98.81 118 ASN B N 1
ATOM 4333 C CA . ASN B 1 118 ? 4.289 -23.078 -13.984 1 98.81 118 ASN B CA 1
ATOM 4334 C C . ASN B 1 118 ? 3.393 -21.844 -14.016 1 98.81 118 ASN B C 1
ATOM 4336 O O . ASN B 1 118 ? 3.869 -20.719 -13.844 1 98.81 118 ASN B O 1
ATOM 4340 N N . LYS B 1 119 ? 2.125 -22.094 -14.211 1 98.56 119 LYS B N 1
ATOM 4341 C CA . LYS B 1 119 ? 1.115 -21.031 -14.227 1 98.56 119 LYS B CA 1
ATOM 4342 C C . LYS B 1 119 ? 0.478 -20.859 -12.844 1 98.56 119 LYS B C 1
ATOM 4344 O O . LYS B 1 119 ? -0.032 -19.797 -12.516 1 98.56 119 LYS B O 1
ATOM 4349 N N . SER B 1 120 ? 0.581 -21.938 -12.023 1 97.69 120 SER B N 1
ATOM 4350 C CA . SER B 1 120 ? 0.067 -21.922 -10.656 1 97.69 120 SER B CA 1
ATOM 4351 C C . SER B 1 120 ? 0.824 -20.922 -9.789 1 97.69 120 SER B C 1
ATOM 4353 O O . SER B 1 120 ? 1.998 -20.641 -10.039 1 97.69 120 SER B O 1
ATOM 4355 N N . THR B 1 121 ? 0.11 -20.312 -8.859 1 96.5 121 THR B N 1
ATOM 4356 C CA . THR B 1 121 ? 0.799 -19.5 -7.855 1 96.5 121 THR B CA 1
ATOM 4357 C C . THR B 1 121 ? 1.612 -20.406 -6.922 1 96.5 121 THR B C 1
ATOM 4359 O O . THR B 1 121 ? 1.052 -21.219 -6.195 1 96.5 121 THR B O 1
ATOM 4362 N N . VAL B 1 122 ? 2.922 -20.219 -6.953 1 97.62 122 VAL B N 1
ATOM 4363 C CA . VAL B 1 122 ? 3.791 -21.125 -6.211 1 97.62 122 VAL B CA 1
ATOM 4364 C C . VAL B 1 122 ? 4.879 -20.328 -5.496 1 97.62 122 VAL B C 1
ATOM 4366 O O . VAL B 1 122 ? 5.273 -19.25 -5.957 1 97.62 122 VAL B O 1
ATOM 4369 N N . PRO B 1 123 ? 5.359 -20.828 -4.34 1 97.44 123 PRO B N 1
ATOM 4370 C CA . PRO B 1 123 ? 6.457 -20.156 -3.635 1 97.44 123 PRO B CA 1
ATOM 4371 C C . PRO B 1 123 ? 7.746 -20.109 -4.457 1 97.44 123 PRO B C 1
ATOM 4373 O O . PRO B 1 123 ? 7.914 -20.906 -5.387 1 97.44 123 PRO B O 1
ATOM 4376 N N . VAL B 1 124 ? 8.602 -19.219 -4.082 1 98 124 VAL B N 1
ATOM 4377 C CA . VAL B 1 124 ? 9.906 -19.062 -4.73 1 98 124 VAL B CA 1
ATOM 4378 C C . VAL B 1 124 ? 10.688 -20.359 -4.629 1 98 124 VAL B C 1
ATOM 4380 O O . VAL B 1 124 ? 10.734 -20.984 -3.564 1 98 124 VAL B O 1
ATOM 4383 N N . GLY B 1 125 ? 11.242 -20.797 -5.742 1 97.69 125 GLY B N 1
ATOM 4384 C CA . GLY B 1 125 ? 12.039 -22.016 -5.766 1 97.69 125 GLY B CA 1
ATOM 4385 C C . GLY B 1 125 ? 11.273 -23.203 -6.301 1 97.69 125 GLY B C 1
ATOM 4386 O O . GLY B 1 125 ? 11.836 -24.281 -6.48 1 97.69 125 GLY B O 1
ATOM 4387 N N . THR B 1 126 ? 10 -23.078 -6.602 1 98.38 126 THR B N 1
ATOM 4388 C CA . THR B 1 126 ? 9.18 -24.188 -7.074 1 98.38 126 THR B CA 1
ATOM 4389 C C . THR B 1 126 ? 9.664 -24.672 -8.438 1 98.38 126 THR B C 1
ATOM 4391 O O . THR B 1 126 ? 9.656 -25.875 -8.711 1 98.38 126 THR B O 1
ATOM 4394 N N . ALA B 1 127 ? 10.016 -23.766 -9.289 1 98.62 127 ALA B N 1
ATOM 4395 C CA . ALA B 1 127 ? 10.523 -24.172 -10.594 1 98.62 127 ALA B CA 1
ATOM 4396 C C . ALA B 1 127 ? 11.766 -25.047 -10.453 1 98.62 127 ALA B C 1
ATOM 4398 O O . ALA B 1 127 ? 11.969 -25.969 -11.242 1 98.62 127 ALA B O 1
ATOM 4399 N N . ASP B 1 128 ? 12.633 -24.75 -9.484 1 98.19 128 ASP B N 1
ATOM 4400 C CA . ASP B 1 128 ? 13.789 -25.578 -9.203 1 98.19 128 ASP B CA 1
ATOM 4401 C C . ASP B 1 128 ? 13.367 -27 -8.812 1 98.19 128 ASP B C 1
ATOM 4403 O O . ASP B 1 128 ? 13.953 -27.984 -9.266 1 98.19 128 ASP B O 1
ATOM 4407 N N . LYS B 1 129 ? 12.352 -27.094 -7.977 1 98.5 129 LYS B N 1
ATOM 4408 C CA . LYS B 1 129 ? 11.836 -28.375 -7.535 1 98.5 129 LYS B CA 1
ATOM 4409 C C . LYS B 1 129 ? 11.25 -29.172 -8.703 1 98.5 129 LYS B C 1
ATOM 4411 O O . LYS B 1 129 ? 11.461 -30.375 -8.82 1 98.5 129 LYS B O 1
ATOM 4416 N N . VAL B 1 130 ? 10.516 -28.469 -9.516 1 98.88 130 VAL B N 1
ATOM 4417 C CA . VAL B 1 130 ? 9.914 -29.094 -10.695 1 98.88 130 VAL B CA 1
ATOM 4418 C C . VAL B 1 130 ? 11.016 -29.594 -11.625 1 98.88 130 VAL B C 1
ATOM 4420 O O . VAL B 1 130 ? 10.945 -30.734 -12.109 1 98.88 130 VAL B O 1
ATOM 4423 N N . ARG B 1 131 ? 12 -28.781 -11.883 1 98.69 131 ARG B N 1
ATOM 4424 C CA . ARG B 1 131 ? 13.117 -29.156 -12.742 1 98.69 131 ARG B CA 1
ATOM 4425 C C . ARG B 1 131 ? 13.812 -30.406 -12.227 1 98.69 131 ARG B C 1
ATOM 4427 O O . ARG B 1 131 ? 14.062 -31.344 -12.992 1 98.69 131 ARG B O 1
ATOM 4434 N N . ALA B 1 132 ? 14.117 -30.438 -10.945 1 98.69 132 ALA B N 1
ATOM 4435 C CA . ALA B 1 132 ? 14.789 -31.578 -10.328 1 98.69 132 ALA B CA 1
ATOM 4436 C C . ALA B 1 132 ? 13.945 -32.844 -10.453 1 98.69 132 ALA B C 1
ATOM 4438 O O . ALA B 1 132 ? 14.469 -33.906 -10.75 1 98.69 132 ALA B O 1
ATOM 4439 N N . HIS B 1 133 ? 12.703 -32.688 -10.188 1 98.75 133 HIS B N 1
ATOM 4440 C CA . HIS B 1 133 ? 11.773 -33.812 -10.234 1 98.75 133 HIS B CA 1
ATOM 4441 C C . HIS B 1 133 ? 11.695 -34.375 -11.641 1 98.75 133 HIS B C 1
ATOM 4443 O O . HIS B 1 133 ? 11.75 -35.594 -11.82 1 98.75 133 HIS B O 1
ATOM 4449 N N . VAL B 1 134 ? 11.578 -33.531 -12.641 1 98.75 134 VAL B N 1
ATOM 4450 C CA . VAL B 1 134 ? 11.5 -33.938 -14.039 1 98.75 134 VAL B CA 1
ATOM 4451 C C . VAL B 1 134 ? 12.805 -34.625 -14.453 1 98.75 134 VAL B C 1
ATOM 4453 O O . VAL B 1 134 ? 12.789 -35.688 -15.078 1 98.75 134 VAL B O 1
ATOM 4456 N N . GLN B 1 135 ? 13.906 -34 -14.07 1 98.5 135 GLN B N 1
ATOM 4457 C CA . GLN B 1 135 ? 15.219 -34.562 -14.406 1 98.5 135 GLN B CA 1
ATOM 4458 C C . GLN B 1 135 ? 15.391 -35.969 -13.805 1 98.5 135 GLN B C 1
ATOM 4460 O O . GLN B 1 135 ? 15.891 -36.875 -14.477 1 98.5 135 GLN B O 1
ATOM 4465 N N . ASP B 1 136 ? 15.023 -36.094 -12.578 1 98.44 136 ASP B N 1
ATOM 4466 C CA . ASP B 1 136 ? 15.141 -37.375 -11.891 1 98.44 136 ASP B CA 1
ATOM 4467 C C . ASP B 1 136 ? 14.352 -38.469 -12.609 1 98.44 136 ASP B C 1
ATOM 4469 O O . ASP B 1 136 ? 14.844 -39.594 -12.805 1 98.44 136 ASP B O 1
ATOM 4473 N N . LEU B 1 137 ? 13.164 -38.156 -12.992 1 98.44 137 LEU B N 1
ATOM 4474 C CA . LEU B 1 137 ? 12.289 -39.125 -13.641 1 98.44 137 LEU B CA 1
ATOM 4475 C C . LEU B 1 137 ? 12.812 -39.469 -15.031 1 98.44 137 LEU B C 1
ATOM 4477 O O . LEU B 1 137 ? 12.75 -40.625 -15.445 1 98.44 137 LEU B O 1
ATOM 4481 N N . LEU B 1 138 ? 13.312 -38.5 -15.734 1 98.31 138 LEU B N 1
ATOM 4482 C CA . LEU B 1 138 ? 13.891 -38.75 -17.047 1 98.31 138 LEU B CA 1
ATOM 4483 C C . LEU B 1 138 ? 15.125 -39.656 -16.922 1 98.31 138 LEU B C 1
ATOM 4485 O O . LEU B 1 138 ? 15.328 -40.562 -17.75 1 98.31 138 LEU B O 1
ATOM 4489 N N . THR B 1 139 ? 15.906 -39.375 -15.906 1 98.06 139 THR B N 1
ATOM 4490 C CA . THR B 1 139 ? 17.078 -40.188 -15.656 1 98.06 139 THR B CA 1
ATOM 4491 C C . THR B 1 139 ? 16.672 -41.656 -15.367 1 98.06 139 THR B C 1
ATOM 4493 O O . THR B 1 139 ? 17.281 -42.594 -15.898 1 98.06 139 THR B O 1
ATOM 4496 N N . ARG B 1 140 ? 15.68 -41.781 -14.609 1 98.06 140 ARG B N 1
ATOM 4497 C CA . ARG B 1 140 ? 15.195 -43.125 -14.266 1 98.06 140 ARG B CA 1
ATOM 4498 C C . ARG B 1 140 ? 14.688 -43.875 -15.5 1 98.06 140 ARG B C 1
ATOM 4500 O O . ARG B 1 140 ? 14.805 -45.094 -15.594 1 98.06 140 ARG B O 1
ATOM 4507 N N . ARG B 1 141 ? 14.18 -43.094 -16.438 1 97.38 141 ARG B N 1
ATOM 4508 C CA . ARG B 1 141 ? 13.68 -43.656 -17.688 1 97.38 141 ARG B CA 1
ATOM 4509 C C . ARG B 1 141 ? 14.828 -43.938 -18.656 1 97.38 141 ARG B C 1
ATOM 4511 O O . ARG B 1 141 ? 14.625 -44.562 -19.688 1 97.38 141 ARG B O 1
ATOM 4518 N N . GLY B 1 142 ? 15.992 -43.469 -18.328 1 97.19 142 GLY B N 1
ATOM 4519 C CA . GLY B 1 142 ? 17.141 -43.594 -19.219 1 97.19 142 GLY B CA 1
ATOM 4520 C C . GLY B 1 142 ? 17.047 -42.688 -20.438 1 97.19 142 GLY B C 1
ATOM 4521 O O . GLY B 1 142 ? 17.531 -43.062 -21.516 1 97.19 142 GLY B O 1
ATOM 4522 N N . GLN B 1 143 ? 16.312 -41.594 -20.328 1 95.44 143 GLN B N 1
ATOM 4523 C CA . GLN B 1 143 ? 16.109 -40.688 -21.438 1 95.44 143 GLN B CA 1
ATOM 4524 C C . GLN B 1 143 ? 16.797 -39.344 -21.188 1 95.44 143 GLN B C 1
ATOM 4526 O O . GLN B 1 143 ? 16.844 -38.875 -20.062 1 95.44 143 GLN B O 1
ATOM 4531 N N . GLU B 1 144 ? 17.359 -38.844 -22.203 1 94.75 144 GLU B N 1
ATOM 4532 C CA . GLU B 1 144 ? 17.922 -37.5 -22.172 1 94.75 144 GLU B CA 1
ATOM 4533 C C . GLU B 1 144 ? 17.156 -36.531 -23.094 1 94.75 144 GLU B C 1
ATOM 4535 O O . GLU B 1 144 ? 17.594 -36.25 -24.203 1 94.75 144 GLU B O 1
ATOM 4540 N N . LEU B 1 145 ? 16.047 -36.188 -22.719 1 97 145 LEU B N 1
ATOM 4541 C CA . LEU B 1 145 ? 15.195 -35.281 -23.469 1 97 145 LEU B CA 1
ATOM 4542 C C . LEU B 1 145 ? 15.352 -33.844 -22.969 1 97 145 LEU B C 1
ATOM 4544 O O . LEU B 1 145 ? 15.398 -33.594 -21.766 1 97 145 LEU B O 1
ATOM 4548 N N . PRO B 1 146 ? 15.523 -32.906 -23.891 1 97.5 146 PRO B N 1
ATOM 4549 C CA . PRO B 1 146 ? 15.609 -31.516 -23.453 1 97.5 146 PRO B CA 1
ATOM 4550 C C . PRO B 1 146 ? 14.297 -30.984 -22.891 1 97.5 146 PRO B C 1
ATOM 4552 O O . PRO B 1 146 ? 13.219 -31.328 -23.391 1 97.5 146 PRO B O 1
ATOM 4555 N N . PHE B 1 147 ? 14.375 -30.203 -21.844 1 98.44 147 PHE B N 1
ATOM 4556 C CA . PHE B 1 147 ? 13.195 -29.516 -21.328 1 98.44 147 PHE B CA 1
ATOM 4557 C C . PHE B 1 147 ? 13.578 -28.234 -20.594 1 98.44 147 PHE B C 1
ATOM 4559 O O . PHE B 1 147 ? 14.742 -28.047 -20.234 1 98.44 147 PHE B O 1
ATOM 4566 N N . GLN B 1 148 ? 12.625 -27.281 -20.5 1 98.5 148 GLN B N 1
ATOM 4567 C CA . GLN B 1 148 ? 12.727 -26.047 -19.734 1 98.5 148 GLN B CA 1
ATOM 4568 C C . GLN B 1 148 ? 11.57 -25.906 -18.75 1 98.5 148 GLN B C 1
ATOM 4570 O O . GLN B 1 148 ? 10.461 -26.391 -19.016 1 98.5 148 GLN B O 1
ATOM 4575 N N . VAL B 1 149 ? 11.875 -25.391 -17.562 1 98.81 149 VAL B N 1
ATOM 4576 C CA . VAL B 1 149 ? 10.836 -25.062 -16.594 1 98.81 149 VAL B CA 1
ATOM 4577 C C . VAL B 1 149 ? 10.766 -23.547 -16.406 1 98.81 149 VAL B C 1
ATOM 4579 O O . VAL B 1 149 ? 11.758 -22.906 -16.062 1 98.81 149 VAL B O 1
ATOM 4582 N N . LEU B 1 150 ? 9.586 -23 -16.703 1 98.81 150 LEU B N 1
ATOM 4583 C CA . LEU B 1 150 ? 9.367 -21.547 -16.656 1 98.81 150 LEU B CA 1
ATOM 4584 C C . LEU B 1 150 ? 8.391 -21.203 -15.539 1 98.81 150 LEU B C 1
ATOM 4586 O O . LEU B 1 150 ? 7.637 -22.047 -15.07 1 98.81 150 LEU B O 1
ATOM 4590 N N . SER B 1 151 ? 8.523 -19.969 -15.07 1 98.81 151 SER B N 1
ATOM 4591 C CA . SER B 1 151 ? 7.461 -19.344 -14.273 1 98.81 151 SER B CA 1
ATOM 4592 C C . SER B 1 151 ? 6.66 -18.344 -15.102 1 98.81 151 SER B C 1
ATOM 4594 O O . SER B 1 151 ? 7.234 -17.484 -15.758 1 98.81 151 SER B O 1
ATOM 4596 N N . ASN B 1 152 ? 5.402 -18.469 -15.141 1 98.81 152 ASN B N 1
ATOM 4597 C CA . ASN B 1 152 ? 4.477 -17.562 -15.805 1 98.81 152 ASN B CA 1
ATOM 4598 C C . ASN B 1 152 ? 3.248 -17.281 -14.938 1 98.81 152 ASN B C 1
ATOM 4600 O O . ASN B 1 152 ? 2.154 -17.766 -15.234 1 98.81 152 ASN B O 1
ATOM 4604 N N . PRO B 1 153 ? 3.439 -16.469 -13.93 1 98.38 153 PRO B N 1
ATOM 4605 C CA . PRO B 1 153 ? 2.361 -16.234 -12.969 1 98.38 153 PRO B CA 1
ATOM 4606 C C . PRO B 1 153 ? 1.13 -15.594 -13.602 1 98.38 153 PRO B C 1
ATOM 4608 O O . PRO B 1 153 ? 1.248 -14.867 -14.594 1 98.38 153 PRO B O 1
ATOM 4611 N N . GLU B 1 154 ? 0.014 -15.867 -13.047 1 95.94 154 GLU B N 1
ATOM 4612 C CA . GLU B 1 154 ? -1.249 -15.281 -13.484 1 95.94 154 GLU B CA 1
ATOM 4613 C C . GLU B 1 154 ? -1.633 -14.086 -12.625 1 95.94 154 GLU B C 1
ATOM 4615 O O . GLU B 1 154 ? -1.315 -14.047 -11.43 1 95.94 154 GLU B O 1
ATOM 4620 N N . PHE B 1 155 ? -2.322 -13.133 -13.18 1 96.19 155 PHE B N 1
ATOM 4621 C CA . PHE B 1 155 ? -2.764 -11.953 -12.438 1 96.19 155 PHE B CA 1
ATOM 4622 C C . PHE B 1 155 ? -4.254 -11.711 -12.648 1 96.19 155 PHE B C 1
ATOM 4624 O O . PHE B 1 155 ? -4.703 -10.562 -12.641 1 96.19 155 PHE B O 1
ATOM 4631 N N . LEU B 1 156 ? -4.957 -12.781 -12.961 1 94.62 156 LEU B N 1
ATOM 4632 C CA . LEU B 1 156 ? -6.391 -12.641 -13.188 1 94.62 156 LEU B CA 1
ATOM 4633 C C . LEU B 1 156 ? -7.137 -12.477 -11.867 1 94.62 156 LEU B C 1
ATOM 4635 O O . LEU B 1 156 ? -6.672 -12.938 -10.828 1 94.62 156 LEU B O 1
ATOM 4639 N N . LYS B 1 157 ? -8.25 -11.789 -11.859 1 93.44 157 LYS B N 1
ATOM 4640 C CA . LYS B 1 157 ? -9.156 -11.594 -10.734 1 93.44 157 LYS B CA 1
ATOM 4641 C C . LYS B 1 157 ? -10.5 -12.266 -11 1 93.44 157 LYS B C 1
ATOM 4643 O O . LYS B 1 157 ? -11.117 -12.039 -12.039 1 93.44 157 LYS B O 1
ATOM 4648 N N . GLU B 1 158 ? -10.914 -12.992 -10.023 1 93.56 158 GLU B N 1
ATOM 4649 C CA . GLU B 1 158 ? -12.258 -13.547 -10.164 1 93.56 158 GLU B CA 1
ATOM 4650 C C . GLU B 1 158 ? -13.281 -12.453 -10.445 1 93.56 158 GLU B C 1
ATOM 4652 O O . GLU B 1 158 ? -13.219 -11.375 -9.852 1 93.56 158 GLU B O 1
ATOM 4657 N N . GLY B 1 159 ? -14.211 -12.734 -11.367 1 94.06 159 GLY B N 1
ATOM 4658 C CA . GLY B 1 159 ? -15.219 -11.766 -11.758 1 94.06 159 GLY B CA 1
ATOM 4659 C C . GLY B 1 159 ? -14.828 -10.969 -12.992 1 94.06 159 GLY B C 1
ATOM 4660 O O . GLY B 1 159 ? -15.695 -10.391 -13.664 1 94.06 159 GLY B O 1
ATOM 4661 N N . SER B 1 160 ? -13.523 -10.922 -13.281 1 95.44 160 SER B N 1
ATOM 4662 C CA . SER B 1 160 ? -13.008 -10.266 -14.484 1 95.44 160 SER B CA 1
ATOM 4663 C C . SER B 1 160 ? -11.828 -11.031 -15.07 1 95.44 160 SER B C 1
ATOM 4665 O O . SER B 1 160 ? -10.961 -10.445 -15.719 1 95.44 160 SER B O 1
ATOM 4667 N N . ALA B 1 161 ? -11.766 -12.25 -14.805 1 95.81 161 ALA B N 1
ATOM 4668 C CA . ALA B 1 161 ? -10.617 -13.078 -15.141 1 95.81 161 ALA B CA 1
ATOM 4669 C C . ALA B 1 161 ? -10.438 -13.18 -16.656 1 95.81 161 ALA B C 1
ATOM 4671 O O . ALA B 1 161 ? -9.312 -13.109 -17.156 1 95.81 161 ALA B O 1
ATOM 4672 N N . LEU B 1 162 ? -11.539 -13.422 -17.359 1 96.12 162 LEU B N 1
ATOM 4673 C CA . LEU B 1 162 ? -11.461 -13.555 -18.812 1 96.12 162 LEU B CA 1
ATOM 4674 C C . LEU B 1 162 ? -10.922 -12.273 -19.453 1 96.12 162 LEU B C 1
ATOM 4676 O O . LEU B 1 162 ? -10.047 -12.328 -20.312 1 96.12 162 LEU B O 1
ATOM 4680 N N . GLU B 1 163 ? -11.445 -11.156 -18.984 1 95.19 163 GLU B N 1
ATOM 4681 C CA . GLU B 1 163 ? -10.961 -9.867 -19.469 1 95.19 163 GLU B CA 1
ATOM 4682 C C . GLU B 1 163 ? -9.484 -9.672 -19.141 1 95.19 163 GLU B C 1
ATOM 4684 O O . GLU B 1 163 ? -8.719 -9.172 -19.984 1 95.19 163 GLU B O 1
ATOM 4689 N N . ASP B 1 164 ? -9.07 -10.07 -17.984 1 95.25 164 ASP B N 1
ATOM 4690 C CA . ASP B 1 164 ? -7.684 -9.938 -17.531 1 95.25 164 ASP B CA 1
ATOM 4691 C C . ASP B 1 164 ? -6.746 -10.781 -18.391 1 95.25 164 ASP B C 1
ATOM 4693 O O . ASP B 1 164 ? -5.598 -10.398 -18.641 1 95.25 164 ASP B O 1
ATOM 4697 N N . CYS B 1 165 ? -7.234 -11.93 -18.844 1 95.69 165 CYS B N 1
ATOM 4698 C CA . CYS B 1 165 ? -6.418 -12.797 -19.688 1 95.69 165 CYS B CA 1
ATOM 4699 C C . CYS B 1 165 ? -6.367 -12.273 -21.109 1 95.69 165 CYS B C 1
ATOM 4701 O O . CYS B 1 165 ? -5.332 -12.359 -21.781 1 95.69 165 CYS B O 1
ATOM 4703 N N . MET B 1 166 ? -7.488 -11.734 -21.562 1 95.31 166 MET B N 1
ATOM 4704 C CA . MET B 1 166 ? -7.602 -11.281 -22.953 1 95.31 166 MET B CA 1
ATOM 4705 C C . MET B 1 166 ? -6.91 -9.938 -23.141 1 95.31 166 MET B C 1
ATOM 4707 O O . MET B 1 166 ? -6.461 -9.609 -24.25 1 95.31 166 MET B O 1
ATOM 4711 N N . ARG B 1 167 ? -6.906 -9.117 -22.141 1 94.31 167 ARG B N 1
ATOM 4712 C CA . ARG B 1 167 ? -6.266 -7.809 -22.156 1 94.31 167 ARG B CA 1
ATOM 4713 C C . ARG B 1 167 ? -5.418 -7.602 -20.906 1 94.31 167 ARG B C 1
ATOM 4715 O O . ARG B 1 167 ? -5.68 -6.691 -20.109 1 94.31 167 ARG B O 1
ATOM 4722 N N . PRO B 1 168 ? -4.383 -8.391 -20.812 1 95.69 168 PRO B N 1
ATOM 4723 C CA . PRO B 1 168 ? -3.564 -8.305 -19.594 1 95.69 168 PRO B CA 1
ATOM 4724 C C . PRO B 1 168 ? -2.805 -6.984 -19.484 1 95.69 168 PRO B C 1
ATOM 4726 O O . PRO B 1 168 ? -2.418 -6.406 -20.5 1 95.69 168 PRO B O 1
ATOM 4729 N N . GLU B 1 169 ? -2.592 -6.496 -18.266 1 94.12 169 GLU B N 1
ATOM 4730 C CA . GLU B 1 169 ? -1.752 -5.324 -18.031 1 94.12 169 GLU B CA 1
ATOM 4731 C C . GLU B 1 169 ? -0.271 -5.68 -18.125 1 94.12 169 GLU B C 1
ATOM 4733 O O . GLU B 1 169 ? 0.56 -4.812 -18.406 1 94.12 169 GLU B O 1
ATOM 4738 N N . ARG B 1 170 ? -0.041 -6.965 -17.828 1 96.31 170 ARG B N 1
ATOM 4739 C CA . ARG B 1 170 ? 1.324 -7.477 -17.906 1 96.31 170 ARG B CA 1
ATOM 4740 C C . ARG B 1 170 ? 1.332 -8.984 -18.141 1 96.31 170 ARG B C 1
ATOM 4742 O O . ARG B 1 170 ? 0.376 -9.68 -17.797 1 96.31 170 ARG B O 1
ATOM 4749 N N . ILE B 1 171 ? 2.348 -9.438 -18.75 1 98.12 171 ILE B N 1
ATOM 4750 C CA . ILE B 1 171 ? 2.656 -10.852 -18.906 1 98.12 171 ILE B CA 1
ATOM 4751 C C . ILE B 1 171 ? 4.09 -11.125 -18.453 1 98.12 171 ILE B C 1
ATOM 4753 O O . ILE B 1 171 ? 5.047 -10.695 -19.094 1 98.12 171 ILE B O 1
ATOM 4757 N N . ILE B 1 172 ? 4.25 -11.812 -17.359 1 98.62 172 ILE B N 1
ATOM 4758 C CA . ILE B 1 172 ? 5.57 -12.086 -16.797 1 98.62 172 ILE B CA 1
ATOM 4759 C C . ILE B 1 172 ? 6.043 -13.469 -17.219 1 98.62 172 ILE B C 1
ATOM 4761 O O . ILE B 1 172 ? 5.301 -14.445 -17.109 1 98.62 172 ILE B O 1
ATOM 4765 N N . ILE B 1 173 ? 7.207 -13.492 -17.75 1 98.81 173 ILE B N 1
ATOM 4766 C CA . ILE B 1 173 ? 7.828 -14.75 -18.141 1 98.81 173 ILE B CA 1
ATOM 4767 C C . ILE B 1 173 ? 9.164 -14.914 -17.422 1 98.81 173 ILE B C 1
ATOM 4769 O O . ILE B 1 173 ? 10.109 -14.172 -17.672 1 98.81 173 ILE B O 1
ATOM 4773 N N . GLY B 1 174 ? 9.188 -15.844 -16.469 1 98.81 174 GLY B N 1
ATOM 4774 C CA . GLY B 1 174 ? 10.43 -16.203 -15.797 1 98.81 174 GLY B CA 1
ATOM 4775 C C . GLY B 1 174 ? 11.203 -17.297 -16.531 1 98.81 174 GLY B C 1
ATOM 4776 O O . GLY B 1 174 ? 10.812 -18.469 -16.484 1 98.81 174 GLY B O 1
ATOM 4777 N N . THR B 1 175 ? 12.289 -16.969 -17.203 1 98.62 175 THR B N 1
ATOM 4778 C CA . THR B 1 175 ? 13.086 -17.953 -17.938 1 98.62 175 THR B CA 1
ATOM 4779 C C . THR B 1 175 ? 14.5 -17.422 -18.188 1 98.62 175 THR B C 1
ATOM 4781 O O . THR B 1 175 ? 14.727 -16.203 -18.156 1 98.62 175 THR B O 1
ATOM 4784 N N . GLU B 1 176 ? 15.406 -18.328 -18.281 1 95.88 176 GLU B N 1
ATOM 4785 C CA . GLU B 1 176 ? 16.75 -17.984 -18.719 1 95.88 176 GLU B CA 1
ATOM 4786 C C . GLU B 1 176 ? 17.031 -18.516 -20.109 1 95.88 176 GLU B C 1
ATOM 4788 O O . GLU B 1 176 ? 18.109 -18.281 -20.672 1 95.88 176 GLU B O 1
ATOM 4793 N N . SER B 1 177 ? 16.031 -19.188 -20.719 1 97.5 177 SER B N 1
ATOM 4794 C CA . SER B 1 177 ? 16.203 -19.812 -22.031 1 97.5 177 SER B CA 1
ATOM 4795 C C . SER B 1 177 ? 15.711 -18.891 -23.141 1 97.5 177 SER B C 1
ATOM 4797 O O . SER B 1 177 ? 14.516 -18.594 -23.219 1 97.5 177 SER B O 1
ATOM 4799 N N . PRO B 1 178 ? 16.609 -18.484 -24.031 1 97.56 178 PRO B N 1
ATOM 4800 C CA . PRO B 1 178 ? 16.172 -17.672 -25.172 1 97.56 178 PRO B CA 1
ATOM 4801 C C . PRO B 1 178 ? 15.125 -18.375 -26.031 1 97.56 178 PRO B C 1
ATOM 4803 O O . PRO B 1 178 ? 14.203 -17.734 -26.547 1 97.56 178 PRO B O 1
ATOM 4806 N N . GLN B 1 179 ? 15.312 -19.656 -26.141 1 96.88 179 GLN B N 1
ATOM 4807 C CA . GLN B 1 179 ? 14.375 -20.422 -26.953 1 96.88 179 GLN B CA 1
ATOM 4808 C C . GLN B 1 179 ? 12.984 -20.422 -26.328 1 96.88 179 GLN B C 1
ATOM 4810 O O . GLN B 1 179 ? 11.984 -20.219 -27.016 1 96.88 179 GLN B O 1
ATOM 4815 N N . ALA B 1 180 ? 12.961 -20.656 -25.047 1 97.94 180 ALA B N 1
ATOM 4816 C CA . ALA B 1 180 ? 11.68 -20.672 -24.344 1 97.94 180 ALA B CA 1
ATOM 4817 C C . ALA B 1 180 ? 11.016 -19.297 -24.406 1 97.94 180 ALA B C 1
ATOM 4819 O O . ALA B 1 180 ? 9.805 -19.188 -24.578 1 97.94 180 ALA B O 1
ATOM 4820 N N . GLU B 1 181 ? 11.852 -18.25 -24.234 1 98.38 181 GLU B N 1
ATOM 4821 C CA . GLU B 1 181 ? 11.328 -16.891 -24.328 1 98.38 181 GLU B CA 1
ATOM 4822 C C . GLU B 1 181 ? 10.672 -16.641 -25.672 1 98.38 181 GLU B C 1
ATOM 4824 O O . GLU B 1 181 ? 9.578 -16.078 -25.75 1 98.38 181 GLU B O 1
ATOM 4829 N N . THR B 1 182 ? 11.32 -17.016 -26.703 1 98.19 182 THR B N 1
ATOM 4830 C CA . THR B 1 182 ? 10.82 -16.812 -28.062 1 98.19 182 THR B CA 1
ATOM 4831 C C . THR B 1 182 ? 9.469 -17.484 -28.25 1 98.19 182 THR B C 1
ATOM 4833 O O . THR B 1 182 ? 8.531 -16.891 -28.781 1 98.19 182 THR B O 1
ATOM 4836 N N . LEU B 1 183 ? 9.391 -18.719 -27.812 1 98 183 LEU B N 1
ATOM 4837 C CA . LEU B 1 183 ? 8.148 -19.469 -27.953 1 98 183 LEU B CA 1
ATOM 4838 C C . LEU B 1 183 ? 7.027 -18.844 -27.141 1 98 183 LEU B C 1
ATOM 4840 O O . LEU B 1 183 ? 5.883 -18.781 -27.594 1 98 183 LEU B O 1
ATOM 4844 N N . MET B 1 184 ? 7.355 -18.391 -25.969 1 98.56 184 MET B N 1
ATOM 4845 C CA . MET B 1 184 ? 6.344 -17.781 -25.109 1 98.56 184 MET B CA 1
ATOM 4846 C C . MET B 1 184 ? 5.879 -16.438 -25.672 1 98.56 184 MET B C 1
ATOM 4848 O O . MET B 1 184 ? 4.699 -16.094 -25.562 1 98.56 184 MET B O 1
ATOM 4852 N N . ARG B 1 185 ? 6.754 -15.664 -26.234 1 97.56 185 ARG B N 1
ATOM 4853 C CA . ARG B 1 185 ? 6.383 -14.414 -26.891 1 97.56 185 ARG B CA 1
ATOM 4854 C C . ARG B 1 185 ? 5.438 -14.664 -28.062 1 97.56 185 ARG B C 1
ATOM 4856 O O . ARG B 1 185 ? 4.48 -13.914 -28.266 1 97.56 185 ARG B O 1
ATOM 4863 N N . GLU B 1 186 ? 5.785 -15.734 -28.781 1 97.31 186 GLU B N 1
ATOM 4864 C CA . GLU B 1 186 ? 4.895 -16.109 -29.875 1 97.31 186 GLU B CA 1
ATOM 4865 C C . GLU B 1 186 ? 3.518 -16.5 -29.359 1 97.31 186 GLU B C 1
ATOM 4867 O O . GLU B 1 186 ? 2.496 -16.109 -29.922 1 97.31 186 GLU B O 1
ATOM 4872 N N . LEU B 1 187 ? 3.514 -17.219 -28.344 1 98.19 187 LEU B N 1
ATOM 4873 C CA . LEU B 1 187 ? 2.27 -17.672 -27.734 1 98.19 187 LEU B CA 1
ATOM 4874 C C . LEU B 1 187 ? 1.391 -16.484 -27.328 1 98.19 187 LEU B C 1
ATOM 4876 O O . LEU B 1 187 ? 0.178 -16.5 -27.562 1 98.19 187 LEU B O 1
ATOM 4880 N N . TYR B 1 188 ? 1.991 -15.414 -26.75 1 97.88 188 TYR B N 1
ATOM 4881 C CA . TYR B 1 188 ? 1.221 -14.328 -26.156 1 97.88 188 TYR B CA 1
ATOM 4882 C C . TYR B 1 188 ? 1.093 -13.156 -27.125 1 97.88 188 TYR B C 1
ATOM 4884 O O . TYR B 1 188 ? 0.521 -12.117 -26.797 1 97.88 188 TYR B O 1
ATOM 4892 N N . GLU B 1 189 ? 1.58 -13.281 -28.312 1 96.5 189 GLU B N 1
ATOM 4893 C CA . GLU B 1 189 ? 1.6 -12.219 -29.297 1 96.5 189 GLU B CA 1
ATOM 4894 C C . GLU B 1 189 ? 0.205 -11.633 -29.516 1 96.5 189 GLU B C 1
ATOM 4896 O O . GLU B 1 189 ? 0.042 -10.414 -29.609 1 96.5 189 GLU B O 1
ATOM 4901 N N . PRO B 1 190 ? -0.839 -12.484 -29.578 1 95.38 190 PRO B N 1
ATOM 4902 C CA . PRO B 1 190 ? -2.178 -11.945 -29.812 1 95.38 190 PRO B CA 1
ATOM 4903 C C . PRO B 1 190 ? -2.629 -10.992 -28.703 1 95.38 190 PRO B C 1
ATOM 4905 O O . PRO B 1 190 ? -3.521 -10.164 -28.922 1 95.38 190 PRO B O 1
ATOM 4908 N N . PHE B 1 191 ? -2.102 -11.133 -27.5 1 95 191 PHE B N 1
ATOM 4909 C CA . PHE B 1 191 ? -2.5 -10.328 -26.359 1 95 191 PHE B CA 1
ATOM 4910 C C . PHE B 1 191 ? -1.589 -9.117 -26.203 1 95 191 PHE B C 1
ATOM 4912 O O . PHE B 1 191 ? -1.783 -8.297 -25.297 1 95 191 PHE B O 1
ATOM 4919 N N . ASN B 1 192 ? -0.563 -8.953 -27 1 91 192 ASN B N 1
ATOM 4920 C CA . ASN B 1 192 ? 0.501 -7.965 -26.875 1 91 192 ASN B CA 1
ATOM 4921 C C . ASN B 1 192 ? 0.571 -7.051 -28.094 1 91 192 ASN B C 1
ATOM 4923 O O . ASN B 1 192 ? 1.639 -6.531 -28.422 1 91 192 ASN B O 1
ATOM 4927 N N . ARG B 1 193 ? -0.401 -6.738 -28.75 1 84.44 193 ARG B N 1
ATOM 4928 C CA . ARG B 1 193 ? -0.392 -6.074 -30.047 1 84.44 193 ARG B CA 1
ATOM 4929 C C . ARG B 1 193 ? -0.188 -4.57 -29.891 1 84.44 193 ARG B C 1
ATOM 4931 O O . ARG B 1 193 ? 0.554 -3.959 -30.672 1 84.44 193 ARG B O 1
ATOM 4938 N N . ASN B 1 194 ? -0.766 -3.936 -28.953 1 82.31 194 ASN B N 1
ATOM 4939 C CA . ASN B 1 194 ? -0.756 -2.479 -28.875 1 82.31 194 ASN B CA 1
ATOM 4940 C C . ASN B 1 194 ? 0.46 -1.973 -28.094 1 82.31 194 ASN B C 1
ATOM 4942 O O . ASN B 1 194 ? 1.086 -0.989 -28.5 1 82.31 194 ASN B O 1
ATOM 4946 N N . ARG B 1 195 ? 0.791 -2.545 -27.047 1 86.62 195 ARG B N 1
ATOM 4947 C CA . ARG B 1 195 ? 1.936 -2.213 -26.203 1 86.62 195 ARG B CA 1
ATOM 4948 C C . ARG B 1 195 ? 2.635 -3.475 -25.703 1 86.62 195 ARG B C 1
ATOM 4950 O O . ARG B 1 195 ? 1.992 -4.504 -25.484 1 86.62 195 ARG B O 1
ATOM 4957 N N . ASP B 1 196 ? 3.928 -3.297 -25.609 1 91.5 196 ASP B N 1
ATOM 4958 C CA . ASP B 1 196 ? 4.676 -4.438 -25.078 1 91.5 196 ASP B CA 1
ATOM 4959 C C . ASP B 1 196 ? 4.402 -4.641 -23.594 1 91.5 196 ASP B C 1
ATOM 4961 O O . ASP B 1 196 ? 4.898 -3.881 -22.766 1 91.5 196 ASP B O 1
ATOM 4965 N N . LYS B 1 197 ? 3.686 -5.621 -23.297 1 95.81 197 LYS B N 1
ATOM 4966 C CA . LYS B 1 197 ? 3.27 -5.934 -21.938 1 95.81 197 LYS B CA 1
ATOM 4967 C C . LYS B 1 197 ? 4.059 -7.109 -21.375 1 95.81 197 LYS B C 1
ATOM 4969 O O . LYS B 1 197 ? 3.863 -7.508 -20.219 1 95.81 197 LYS B O 1
ATOM 4974 N N . ILE B 1 198 ? 4.941 -7.684 -22.188 1 97.88 198 ILE B N 1
ATOM 4975 C CA . ILE B 1 198 ? 5.695 -8.859 -21.766 1 97.88 198 ILE B CA 1
ATOM 4976 C C . ILE B 1 198 ? 6.938 -8.414 -20.984 1 97.88 198 ILE B C 1
ATOM 4978 O O . ILE B 1 198 ? 7.699 -7.562 -21.469 1 97.88 198 ILE B O 1
ATOM 4982 N N . MET B 1 199 ? 7.121 -8.898 -19.859 1 97.88 199 MET B N 1
ATOM 4983 C CA . MET B 1 199 ? 8.305 -8.672 -19.031 1 97.88 199 MET B CA 1
ATOM 4984 C C . MET B 1 199 ? 9.031 -9.984 -18.75 1 97.88 199 MET B C 1
ATOM 4986 O O . MET B 1 199 ? 8.484 -10.875 -18.094 1 97.88 199 MET B O 1
ATOM 4990 N N . VAL B 1 200 ? 10.211 -10.094 -19.297 1 98.44 200 VAL B N 1
ATOM 4991 C CA . VAL B 1 200 ? 11.023 -11.289 -19.078 1 98.44 200 VAL B CA 1
ATOM 4992 C C . VAL B 1 200 ? 11.953 -11.062 -17.891 1 98.44 200 VAL B C 1
ATOM 4994 O O . VAL B 1 200 ? 12.547 -9.992 -17.75 1 98.44 200 VAL B O 1
ATOM 4997 N N . MET B 1 201 ? 12.102 -11.984 -16.984 1 98.31 201 MET B N 1
ATOM 4998 C CA . MET B 1 201 ? 12.969 -11.914 -15.805 1 98.31 201 MET B CA 1
ATOM 4999 C C . MET B 1 201 ? 13.414 -13.305 -15.375 1 98.31 201 MET B C 1
ATOM 5001 O O . MET B 1 201 ? 13.094 -14.297 -16.031 1 98.31 201 MET B O 1
ATOM 5005 N N . ASP B 1 202 ? 14.273 -13.344 -14.367 1 97.25 202 ASP B N 1
ATOM 5006 C CA . ASP B 1 202 ? 14.695 -14.656 -13.883 1 97.25 202 ASP B CA 1
ATOM 5007 C C . ASP B 1 202 ? 13.531 -15.391 -13.227 1 97.25 202 ASP B C 1
ATOM 5009 O O . ASP B 1 202 ? 12.578 -14.766 -12.75 1 97.25 202 ASP B O 1
ATOM 5013 N N . VAL B 1 203 ? 13.617 -16.719 -13.109 1 98.56 203 VAL B N 1
ATOM 5014 C CA . VAL B 1 203 ? 12.516 -17.609 -12.734 1 98.56 203 VAL B CA 1
ATOM 5015 C C . VAL B 1 203 ? 12.078 -17.312 -11.305 1 98.56 203 VAL B C 1
ATOM 5017 O O . VAL B 1 203 ? 10.883 -17.172 -11.023 1 98.56 203 VAL B O 1
ATOM 5020 N N . ARG B 1 204 ? 12.977 -17.141 -10.383 1 98.19 204 ARG B N 1
ATOM 5021 C CA . ARG B 1 204 ? 12.656 -16.906 -8.977 1 98.19 204 ARG B CA 1
ATOM 5022 C C . ARG B 1 204 ? 11.969 -15.562 -8.781 1 98.19 204 ARG B C 1
ATOM 5024 O O . ARG B 1 204 ? 11.031 -15.445 -7.992 1 98.19 204 ARG B O 1
ATOM 5031 N N . SER B 1 205 ? 12.453 -14.516 -9.5 1 98.62 205 SER B N 1
ATOM 5032 C CA . SER B 1 205 ? 11.82 -13.203 -9.445 1 98.62 205 SER B CA 1
ATOM 5033 C C . SER B 1 205 ? 10.383 -13.266 -9.961 1 98.62 205 SER B C 1
ATOM 5035 O O . SER B 1 205 ? 9.5 -12.602 -9.422 1 98.62 205 SER B O 1
ATOM 5037 N N . ALA B 1 206 ? 10.172 -14.023 -10.992 1 98.81 206 ALA B N 1
ATOM 5038 C CA . ALA B 1 206 ? 8.82 -14.188 -11.531 1 98.81 206 ALA B CA 1
ATOM 5039 C C . ALA B 1 206 ? 7.906 -14.859 -10.508 1 98.81 206 ALA B C 1
ATOM 5041 O O . ALA B 1 206 ? 6.77 -14.422 -10.305 1 98.81 206 ALA B O 1
ATOM 5042 N N . GLU B 1 207 ? 8.422 -15.93 -9.875 1 98.69 207 GLU B N 1
ATOM 5043 C CA . GLU B 1 207 ? 7.652 -16.594 -8.836 1 98.69 207 GLU B CA 1
ATOM 5044 C C . GLU B 1 207 ? 7.301 -15.641 -7.699 1 98.69 207 GLU B C 1
ATOM 5046 O O . GLU B 1 207 ? 6.172 -15.641 -7.211 1 98.69 207 GLU B O 1
ATOM 5051 N N . PHE B 1 208 ? 8.211 -14.797 -7.34 1 98.75 208 PHE B N 1
ATOM 5052 C CA . PHE B 1 208 ? 8.055 -13.867 -6.223 1 98.75 208 PHE B CA 1
ATOM 5053 C C . PHE B 1 208 ? 7.082 -12.75 -6.574 1 98.75 208 PHE B C 1
ATOM 5055 O O . PHE B 1 208 ? 6.355 -12.258 -5.711 1 98.75 208 PHE B O 1
ATOM 5062 N N . THR B 1 209 ? 7.047 -12.336 -7.848 1 98.75 209 THR B N 1
ATOM 5063 C CA . THR B 1 209 ? 6.273 -11.18 -8.297 1 98.75 209 THR B CA 1
ATOM 5064 C C . THR B 1 209 ? 4.789 -11.375 -8 1 98.75 209 THR B C 1
ATOM 5066 O O . THR B 1 209 ? 4.113 -10.453 -7.551 1 98.75 209 THR B O 1
ATOM 5069 N N . LYS B 1 210 ? 4.262 -12.562 -8.203 1 98.31 210 LYS B N 1
ATOM 5070 C CA . LYS B 1 210 ? 2.854 -12.844 -7.945 1 98.31 210 LYS B CA 1
ATOM 5071 C C . LYS B 1 210 ? 2.521 -12.664 -6.469 1 98.31 210 LYS B C 1
ATOM 5073 O O . LYS B 1 210 ? 1.539 -12 -6.125 1 98.31 210 LYS B O 1
ATOM 5078 N N . TYR B 1 211 ? 3.354 -13.297 -5.602 1 98.19 211 TYR B N 1
ATOM 5079 C CA . TYR B 1 211 ? 3.139 -13.164 -4.168 1 98.19 211 TYR B CA 1
ATOM 5080 C C . TYR B 1 211 ? 3.223 -11.703 -3.734 1 98.19 211 TYR B C 1
ATOM 5082 O O . TYR B 1 211 ? 2.385 -11.234 -2.961 1 98.19 211 TYR B O 1
ATOM 5090 N N . ALA B 1 212 ? 4.234 -10.992 -4.25 1 98.75 212 ALA B N 1
ATOM 5091 C CA . ALA B 1 212 ? 4.434 -9.594 -3.867 1 98.75 212 ALA B CA 1
ATOM 5092 C C . ALA B 1 212 ? 3.246 -8.734 -4.285 1 98.75 212 ALA B C 1
ATOM 5094 O O . ALA B 1 212 ? 2.801 -7.871 -3.529 1 98.75 212 ALA B O 1
ATOM 5095 N N . ALA B 1 213 ? 2.719 -8.953 -5.484 1 98.62 213 ALA B N 1
ATOM 5096 C CA . ALA B 1 213 ? 1.573 -8.195 -5.984 1 98.62 213 ALA B CA 1
ATOM 5097 C C . ALA B 1 213 ? 0.35 -8.406 -5.094 1 98.62 213 ALA B C 1
ATOM 5099 O O . ALA B 1 213 ? -0.259 -7.438 -4.629 1 98.62 213 ALA B O 1
ATOM 5100 N N . ASN B 1 214 ? -0.008 -9.664 -4.863 1 98.44 214 ASN B N 1
ATOM 5101 C CA . ASN B 1 214 ? -1.169 -9.977 -4.039 1 98.44 214 ASN B CA 1
ATOM 5102 C C . ASN B 1 214 ? -1.011 -9.445 -2.619 1 98.44 214 ASN B C 1
ATOM 5104 O O . ASN B 1 214 ? -1.962 -8.922 -2.037 1 98.44 214 ASN B O 1
ATOM 5108 N N . CYS B 1 215 ? 0.189 -9.555 -2.09 1 98.81 215 CYS B N 1
ATOM 5109 C CA . CYS B 1 215 ? 0.431 -9.133 -0.715 1 98.81 215 CYS B CA 1
ATOM 5110 C C . CYS B 1 215 ? 0.353 -7.621 -0.588 1 98.81 215 CYS B C 1
ATOM 5112 O O . CYS B 1 215 ? -0.094 -7.102 0.437 1 98.81 215 CYS B O 1
ATOM 5114 N N . LEU B 1 216 ? 0.847 -6.875 -1.602 1 98.88 216 LEU B N 1
ATOM 5115 C CA . LEU B 1 216 ? 0.743 -5.422 -1.538 1 98.88 216 LEU B CA 1
ATOM 5116 C C . LEU B 1 216 ? -0.712 -4.977 -1.631 1 98.88 216 LEU B C 1
ATOM 5118 O O . LEU B 1 216 ? -1.134 -4.062 -0.916 1 98.88 216 LEU B O 1
ATOM 5122 N N . LEU B 1 217 ? -1.527 -5.609 -2.52 1 98.75 217 LEU B N 1
ATOM 5123 C CA . LEU B 1 217 ? -2.945 -5.285 -2.631 1 98.75 217 LEU B CA 1
ATOM 5124 C C . LEU B 1 217 ? -3.676 -5.586 -1.327 1 98.75 217 LEU B C 1
ATOM 5126 O O . LEU B 1 217 ? -4.48 -4.773 -0.859 1 98.75 217 LEU B O 1
ATOM 5130 N N . ALA B 1 218 ? -3.373 -6.758 -0.733 1 98.81 218 ALA B N 1
ATOM 5131 C CA . ALA B 1 218 ? -3.936 -7.105 0.57 1 98.81 218 ALA B CA 1
ATOM 5132 C C . ALA B 1 218 ? -3.529 -6.086 1.631 1 98.81 218 ALA B C 1
ATOM 5134 O O . ALA B 1 218 ? -4.324 -5.742 2.508 1 98.81 218 ALA B O 1
ATOM 5135 N N . THR B 1 219 ? -2.287 -5.621 1.558 1 98.94 219 THR B N 1
ATOM 5136 C CA . THR B 1 219 ? -1.771 -4.629 2.496 1 98.94 219 THR B CA 1
ATOM 5137 C C . THR B 1 219 ? -2.555 -3.326 2.393 1 98.94 219 THR B C 1
ATOM 5139 O O . THR B 1 219 ? -2.9 -2.721 3.41 1 98.94 219 THR B O 1
ATOM 5142 N N . LYS B 1 220 ? -2.848 -2.869 1.203 1 98.81 220 LYS B N 1
ATOM 5143 C CA . LYS B 1 220 ? -3.625 -1.65 1.004 1 98.81 220 LYS B CA 1
ATOM 5144 C C . LYS B 1 220 ? -5.004 -1.767 1.647 1 98.81 220 LYS B C 1
ATOM 5146 O O . LYS B 1 220 ? -5.457 -0.843 2.328 1 98.81 220 LYS B O 1
ATOM 5151 N N . ILE B 1 221 ? -5.676 -2.916 1.477 1 98.81 221 ILE B N 1
ATOM 5152 C CA . ILE B 1 221 ? -7.004 -3.137 2.039 1 98.81 221 ILE B CA 1
ATOM 5153 C C . ILE B 1 221 ? -6.93 -3.123 3.562 1 98.81 221 ILE B C 1
ATOM 5155 O O . ILE B 1 221 ? -7.695 -2.418 4.223 1 98.81 221 ILE B O 1
ATOM 5159 N N . SER B 1 222 ? -6.008 -3.91 4.102 1 98.88 222 SER B N 1
ATOM 5160 C CA . SER B 1 222 ? -5.898 -4.027 5.551 1 98.88 222 SER B CA 1
ATOM 5161 C C . SER B 1 222 ? -5.473 -2.703 6.18 1 98.88 222 SER B C 1
ATOM 5163 O O . SER B 1 222 ? -5.883 -2.383 7.297 1 98.88 222 SER B O 1
ATOM 5165 N N . PHE B 1 223 ? -4.617 -1.935 5.469 1 98.94 223 PHE B N 1
ATOM 5166 C CA . PHE B 1 223 ? -4.266 -0.6 5.938 1 98.94 223 PHE B CA 1
ATOM 5167 C C . PHE B 1 223 ? -5.512 0.261 6.105 1 98.94 223 PHE B C 1
ATOM 5169 O O . PHE B 1 223 ? -5.715 0.872 7.156 1 98.94 223 PHE B O 1
ATOM 5176 N N . MET B 1 224 ? -6.336 0.324 5.082 1 98.94 224 MET B N 1
ATOM 5177 C CA . MET B 1 224 ? -7.547 1.136 5.137 1 98.94 224 MET B CA 1
ATOM 5178 C C . MET B 1 224 ? -8.484 0.642 6.23 1 98.94 224 MET B C 1
ATOM 5180 O O . MET B 1 224 ? -9.188 1.437 6.859 1 98.94 224 MET B O 1
ATOM 5184 N N . ASN B 1 225 ? -8.523 -0.711 6.398 1 98.88 225 ASN B N 1
ATOM 5185 C CA . ASN B 1 225 ? -9.336 -1.262 7.48 1 98.88 225 ASN B CA 1
ATOM 5186 C C . ASN B 1 225 ? -8.812 -0.826 8.852 1 98.88 225 ASN B C 1
ATOM 5188 O O . ASN B 1 225 ? -9.602 -0.5 9.742 1 98.88 225 ASN B O 1
ATOM 5192 N N . GLU B 1 226 ? -7.512 -0.83 9 1 98.81 226 GLU B N 1
ATOM 5193 C CA . GLU B 1 226 ? -6.922 -0.302 10.227 1 98.81 226 GLU B CA 1
ATOM 5194 C C . GLU B 1 226 ? -7.285 1.167 10.422 1 98.81 226 GLU B C 1
ATOM 5196 O O . GLU B 1 226 ? -7.648 1.578 11.531 1 98.81 226 GLU B O 1
ATOM 5201 N N . MET B 1 227 ? -7.219 1.973 9.328 1 98.75 227 MET B N 1
ATOM 5202 C CA . MET B 1 227 ? -7.613 3.377 9.391 1 98.75 227 MET B CA 1
ATOM 5203 C C . MET B 1 227 ? -9.086 3.512 9.766 1 98.75 227 MET B C 1
ATOM 5205 O O . MET B 1 227 ? -9.469 4.461 10.453 1 98.75 227 MET B O 1
ATOM 5209 N N . SER B 1 228 ? -9.938 2.559 9.305 1 98.75 228 SER B N 1
ATOM 5210 C CA . SER B 1 228 ? -11.359 2.629 9.609 1 98.75 228 SER B CA 1
ATOM 5211 C C . SER B 1 228 ? -11.617 2.432 11.102 1 98.75 228 SER B C 1
ATOM 5213 O O . SER B 1 228 ? -12.547 3.025 11.656 1 98.75 228 SER B O 1
ATOM 5215 N N . HIS B 1 229 ? -10.82 1.589 11.781 1 98.12 229 HIS B N 1
ATOM 5216 C CA . HIS B 1 229 ? -10.922 1.432 13.227 1 98.12 229 HIS B CA 1
ATOM 5217 C C . HIS B 1 229 ? -10.609 2.74 13.945 1 98.12 229 HIS B C 1
ATOM 5219 O O . HIS B 1 229 ? -11.312 3.119 14.891 1 98.12 229 HIS B O 1
ATOM 5225 N N . LEU B 1 230 ? -9.578 3.381 13.492 1 98.19 230 LEU B N 1
ATOM 5226 C CA . LEU B 1 230 ? -9.203 4.672 14.062 1 98.19 230 LEU B CA 1
ATOM 5227 C C . LEU B 1 230 ? -10.281 5.715 13.797 1 98.19 230 LEU B C 1
ATOM 5229 O O . LEU B 1 230 ? -10.633 6.496 14.688 1 98.19 230 LEU B O 1
ATOM 5233 N N . ALA B 1 231 ? -10.781 5.684 12.578 1 98.25 231 ALA B N 1
ATOM 5234 C CA . ALA B 1 231 ? -11.836 6.625 12.188 1 98.25 231 ALA B CA 1
ATOM 5235 C C . ALA B 1 231 ? -13.039 6.516 13.117 1 98.25 231 ALA B C 1
ATOM 5237 O O . ALA B 1 231 ? -13.562 7.527 13.586 1 98.25 231 ALA B O 1
ATOM 5238 N N . GLU B 1 232 ? -13.508 5.316 13.383 1 97.62 232 GLU B N 1
ATOM 5239 C CA . GLU B 1 232 ? -14.656 5.086 14.25 1 97.62 232 GLU B CA 1
ATOM 5240 C C . GLU B 1 232 ? -14.422 5.656 15.641 1 97.62 232 GLU B C 1
ATOM 5242 O O . GLU B 1 232 ? -15.336 6.227 16.25 1 97.62 232 GLU B O 1
ATOM 5247 N N . ARG B 1 233 ? -13.219 5.594 16.109 1 96.88 233 ARG B N 1
ATOM 5248 C CA . ARG B 1 233 ? -12.891 6.008 17.469 1 96.88 233 ARG B CA 1
ATOM 5249 C C . ARG B 1 233 ? -12.633 7.512 17.531 1 96.88 233 ARG B C 1
ATOM 5251 O O . ARG B 1 233 ? -12.688 8.109 18.609 1 96.88 233 ARG B O 1
ATOM 5258 N N . MET B 1 234 ? -12.391 8.133 16.391 1 97.12 234 MET B N 1
ATOM 5259 C CA . MET B 1 234 ? -12.016 9.547 16.359 1 97.12 234 MET B CA 1
ATOM 5260 C C . MET B 1 234 ? -13.102 10.383 15.703 1 97.12 234 MET B C 1
ATOM 5262 O O . MET B 1 234 ? -12.914 11.578 15.461 1 97.12 234 MET B O 1
ATOM 5266 N N . GLU B 1 235 ? -14.227 9.734 15.359 1 96.31 235 GLU B N 1
ATOM 5267 C CA . GLU B 1 235 ? -15.359 10.398 14.727 1 96.31 235 GLU B CA 1
ATOM 5268 C C . GLU B 1 235 ? -14.977 10.984 13.375 1 96.31 235 GLU B C 1
ATOM 5270 O O . GLU B 1 235 ? -15.25 12.156 13.094 1 96.31 235 GLU B O 1
ATOM 5275 N N . VAL B 1 236 ? -14.281 10.266 12.656 1 97.81 236 VAL B N 1
ATOM 5276 C CA . VAL B 1 236 ? -13.836 10.562 11.297 1 97.81 236 VAL B CA 1
ATOM 5277 C C . VAL B 1 236 ? -14.664 9.75 10.297 1 97.81 236 VAL B C 1
ATOM 5279 O O . VAL B 1 236 ? -15.023 8.602 10.57 1 97.81 236 VAL B O 1
ATOM 5282 N N . ASP B 1 237 ? -15.07 10.359 9.195 1 98 237 ASP B N 1
ATOM 5283 C CA . ASP B 1 237 ? -15.664 9.594 8.102 1 98 237 ASP B CA 1
ATOM 5284 C C . ASP B 1 237 ? -14.594 9.023 7.176 1 98 237 ASP B C 1
ATOM 5286 O O . ASP B 1 237 ? -14.016 9.75 6.367 1 98 237 ASP B O 1
ATOM 5290 N N . ILE B 1 238 ? -14.453 7.723 7.164 1 98.69 238 ILE B N 1
ATOM 5291 C CA . ILE B 1 238 ? -13.336 7.07 6.48 1 98.69 238 ILE B CA 1
ATOM 5292 C C . ILE B 1 238 ? -13.484 7.254 4.973 1 98.69 238 ILE B C 1
ATOM 5294 O O . ILE B 1 238 ? -12.492 7.223 4.238 1 98.69 238 ILE B O 1
ATOM 5298 N N . GLU B 1 239 ? -14.719 7.438 4.48 1 98.31 239 GLU B N 1
ATOM 5299 C CA . GLU B 1 239 ? -14.906 7.594 3.041 1 98.31 239 GLU B CA 1
ATOM 5300 C C . GLU B 1 239 ? -14.391 8.945 2.559 1 98.31 239 GLU B C 1
ATOM 5302 O O . GLU B 1 239 ? -13.898 9.062 1.436 1 98.31 239 GLU B O 1
ATOM 5307 N N . GLU B 1 240 ? -14.5 9.969 3.4 1 98.25 240 GLU B N 1
ATOM 5308 C CA . GLU B 1 240 ? -13.875 11.25 3.07 1 98.25 240 GLU B CA 1
ATOM 5309 C C . GLU B 1 240 ? -12.359 11.125 2.992 1 98.25 240 GLU B C 1
ATOM 5311 O O . GLU B 1 240 ? -11.734 11.656 2.07 1 98.25 240 GLU B O 1
ATOM 5316 N N . VAL B 1 241 ? -11.836 10.414 3.939 1 98.75 241 VAL B N 1
ATOM 5317 C CA . VAL B 1 241 ? -10.391 10.18 3.977 1 98.75 241 VAL B CA 1
ATOM 5318 C C . VAL B 1 241 ? -9.961 9.406 2.734 1 98.75 241 VAL B C 1
ATOM 5320 O O . VAL B 1 241 ? -8.984 9.758 2.08 1 98.75 241 VAL B O 1
ATOM 5323 N N . ARG B 1 242 ? -10.719 8.336 2.422 1 98.69 242 ARG B N 1
ATOM 5324 C CA . ARG B 1 242 ? -10.438 7.52 1.248 1 98.69 242 ARG B CA 1
ATOM 5325 C C . ARG B 1 242 ? -10.383 8.367 -0.016 1 98.69 242 ARG B C 1
ATOM 5327 O O . ARG B 1 242 ? -9.461 8.227 -0.827 1 98.69 242 ARG B O 1
ATOM 5334 N N . ARG B 1 243 ? -11.352 9.273 -0.187 1 97.81 243 ARG B N 1
ATOM 5335 C CA . ARG B 1 243 ? -11.383 10.164 -1.345 1 97.81 243 ARG B CA 1
ATOM 5336 C C . ARG B 1 243 ? -10.172 11.086 -1.359 1 97.81 243 ARG B C 1
ATOM 5338 O O . ARG B 1 243 ? -9.555 11.305 -2.408 1 97.81 243 ARG B O 1
ATOM 5345 N N . GLY B 1 244 ? -9.883 11.602 -0.236 1 98.38 244 GLY B N 1
ATOM 5346 C CA . GLY B 1 244 ? -8.742 12.5 -0.122 1 98.38 244 GLY B CA 1
ATOM 5347 C C . GLY B 1 244 ? -7.426 11.844 -0.515 1 98.38 244 GLY B C 1
ATOM 5348 O O . GLY B 1 244 ? -6.707 12.359 -1.373 1 98.38 244 GLY B O 1
ATOM 5349 N N . ILE B 1 245 ? -7.141 10.656 0.038 1 98.56 245 ILE B N 1
ATOM 5350 C CA . ILE B 1 245 ? -5.84 10.047 -0.202 1 98.56 245 ILE B CA 1
ATOM 5351 C C . ILE B 1 245 ? -5.816 9.406 -1.587 1 98.56 245 ILE B C 1
ATOM 5353 O O . ILE B 1 245 ? -4.766 9.328 -2.229 1 98.56 245 ILE B O 1
ATOM 5357 N N . GLY B 1 246 ? -6.996 8.992 -2.104 1 98.12 246 GLY B N 1
ATOM 5358 C CA . GLY B 1 246 ? -7.086 8.422 -3.438 1 98.12 246 GLY B CA 1
ATOM 5359 C C . GLY B 1 246 ? -6.727 9.406 -4.535 1 98.12 246 GLY B C 1
ATOM 5360 O O . GLY B 1 246 ? -6.305 9.008 -5.621 1 98.12 246 GLY B O 1
ATOM 5361 N N . SER B 1 247 ? -6.828 10.711 -4.266 1 96.56 247 SER B N 1
ATOM 5362 C CA . SER B 1 247 ? -6.531 11.758 -5.23 1 96.56 247 SER B CA 1
ATOM 5363 C C . SER B 1 247 ? -5.027 11.922 -5.422 1 96.56 247 SER B C 1
ATOM 5365 O O . SER B 1 247 ? -4.586 12.586 -6.363 1 96.56 247 SER B O 1
ATOM 5367 N N . ASP B 1 248 ? -4.258 11.359 -4.535 1 95.88 248 ASP B N 1
ATOM 5368 C CA . ASP B 1 248 ? -2.809 11.312 -4.68 1 95.88 248 ASP B CA 1
ATOM 5369 C C . ASP B 1 248 ? -2.393 10.297 -5.742 1 95.88 248 ASP B C 1
ATOM 5371 O O . ASP B 1 248 ? -2.6 9.094 -5.578 1 95.88 248 ASP B O 1
ATOM 5375 N N . SER B 1 249 ? -1.784 10.75 -6.812 1 95.19 249 SER B N 1
ATOM 5376 C CA . SER B 1 249 ? -1.438 9.883 -7.934 1 95.19 249 SER B CA 1
ATOM 5377 C C . SER B 1 249 ? -0.465 8.789 -7.504 1 95.19 249 SER B C 1
ATOM 5379 O O . SER B 1 249 ? -0.365 7.75 -8.156 1 95.19 249 SER B O 1
ATOM 5381 N N . ARG B 1 250 ? 0.27 8.922 -6.477 1 95.94 250 ARG B N 1
ATOM 5382 C CA . ARG B 1 250 ? 1.2 7.934 -5.949 1 95.94 250 ARG B CA 1
ATOM 5383 C C . ARG B 1 250 ? 0.455 6.797 -5.258 1 95.94 250 ARG B C 1
ATOM 5385 O O . ARG B 1 250 ? 1.03 5.738 -4.996 1 95.94 250 ARG B O 1
ATOM 5392 N N . ILE B 1 251 ? -0.839 7.023 -4.836 1 97.81 251 ILE B N 1
ATOM 5393 C CA . ILE B 1 251 ? -1.673 6.07 -4.113 1 97.81 251 ILE B CA 1
ATOM 5394 C C . ILE B 1 251 ? -2.746 5.512 -5.047 1 97.81 251 ILE B C 1
ATOM 5396 O O . ILE B 1 251 ? -2.811 4.301 -5.277 1 97.81 251 ILE B O 1
ATOM 5400 N N . GLY B 1 252 ? -3.545 6.438 -5.641 1 96.94 252 GLY B N 1
ATOM 5401 C CA . GLY B 1 252 ? -4.648 6.051 -6.508 1 96.94 252 GLY B CA 1
ATOM 5402 C C . GLY B 1 252 ? -5.891 5.637 -5.746 1 96.94 252 GLY B C 1
ATOM 5403 O O . GLY B 1 252 ? -5.855 5.496 -4.52 1 96.94 252 GLY B O 1
ATOM 5404 N N . TYR B 1 253 ? -7.016 5.336 -6.414 1 96.88 253 TYR B N 1
ATOM 5405 C CA . TYR B 1 253 ? -8.312 5.102 -5.797 1 96.88 253 TYR B CA 1
ATOM 5406 C C . TYR B 1 253 ? -8.586 3.609 -5.648 1 96.88 253 TYR B C 1
ATOM 5408 O O . TYR B 1 253 ? -9.586 3.211 -5.043 1 96.88 253 TYR B O 1
ATOM 5416 N N . GLN B 1 254 ? -7.699 2.775 -6.203 1 96.44 254 GLN B N 1
ATOM 5417 C CA . GLN B 1 254 ? -7.973 1.344 -6.234 1 96.44 254 GLN B CA 1
ATOM 5418 C C . GLN B 1 254 ? -7.449 0.653 -4.98 1 96.44 254 GLN B C 1
ATOM 5420 O O . GLN B 1 254 ? -6.371 0.988 -4.484 1 96.44 254 GLN B O 1
ATOM 5425 N N . PHE B 1 255 ? -8.289 -0.246 -4.426 1 97.38 255 PHE B N 1
ATOM 5426 C CA . PHE B 1 255 ? -7.941 -1.143 -3.33 1 97.38 255 PHE B CA 1
ATOM 5427 C C . PHE B 1 255 ? -7.703 -0.358 -2.045 1 97.38 255 PHE B C 1
ATOM 5429 O O . PHE B 1 255 ? -6.871 -0.747 -1.221 1 97.38 255 PHE B O 1
ATOM 5436 N N . ILE B 1 256 ? -8.352 0.785 -1.925 1 98.44 256 ILE B N 1
ATOM 5437 C CA . ILE B 1 256 ? -8.289 1.519 -0.666 1 98.44 256 ILE B CA 1
ATOM 5438 C C . ILE B 1 256 ? -9.688 1.694 -0.094 1 98.44 256 ILE B C 1
ATOM 5440 O O . ILE B 1 256 ? -9.992 2.711 0.538 1 98.44 256 ILE B O 1
ATOM 5444 N N . TYR B 1 257 ? -10.594 0.767 -0.352 1 97.75 257 TYR B N 1
ATOM 5445 C CA . TYR B 1 257 ? -11.945 0.754 0.201 1 97.75 257 TYR B CA 1
ATOM 5446 C C . TYR B 1 257 ? -11.992 -0.037 1.503 1 97.75 257 TYR B C 1
ATOM 5448 O O . TYR B 1 257 ? -11.773 -1.25 1.508 1 97.75 257 TYR B O 1
ATOM 5456 N N . PRO B 1 258 ? -12.289 0.61 2.586 1 98 258 PRO B N 1
ATOM 5457 C CA . PRO B 1 258 ? -12.508 -0.168 3.807 1 98 258 PRO B CA 1
ATOM 5458 C C . PRO B 1 258 ? -13.773 -1.028 3.736 1 98 258 PRO B C 1
ATOM 5460 O O . PRO B 1 258 ? -14.742 -0.658 3.068 1 98 258 PRO B O 1
ATOM 5463 N N . GLY B 1 259 ? -13.766 -2.16 4.301 1 98.5 259 GLY B N 1
ATOM 5464 C CA . GLY B 1 259 ? -14.906 -3.07 4.309 1 98.5 259 GLY B CA 1
ATOM 5465 C C . GLY B 1 259 ? -14.852 -4.078 5.441 1 98.5 259 GLY B C 1
ATOM 5466 O O . GLY B 1 259 ? -14.258 -3.812 6.488 1 98.5 259 GLY B O 1
ATOM 5467 N N . CYS B 1 260 ? -15.57 -5.129 5.266 1 98.69 260 CYS B N 1
ATOM 5468 C CA . CYS B 1 260 ? -15.68 -6.121 6.328 1 98.69 260 CYS B CA 1
ATOM 5469 C C . CYS B 1 260 ? -14.633 -7.215 6.16 1 98.69 260 CYS B C 1
ATOM 5471 O O . CYS B 1 260 ? -14.875 -8.375 6.488 1 98.69 260 CYS B O 1
ATOM 5473 N N . GLY B 1 261 ? -13.477 -6.812 5.559 1 98.5 261 GLY B N 1
ATOM 5474 C CA . GLY B 1 261 ? -12.383 -7.754 5.367 1 98.5 261 GLY B CA 1
ATOM 5475 C C . GLY B 1 261 ? -12.336 -8.336 3.967 1 98.5 261 GLY B C 1
ATOM 5476 O O . GLY B 1 261 ? -13.32 -8.266 3.227 1 98.5 261 GLY B O 1
ATOM 5477 N N . TYR B 1 262 ? -11.156 -8.859 3.574 1 98.31 262 TYR B N 1
ATOM 5478 C CA . TYR B 1 262 ? -11.031 -9.516 2.277 1 98.31 262 TYR B CA 1
ATOM 5479 C C . TYR B 1 262 ? -11.047 -11.031 2.428 1 98.31 262 TYR B C 1
ATOM 5481 O O . TYR B 1 262 ? -10.703 -11.562 3.486 1 98.31 262 TYR B O 1
ATOM 5489 N N . GLY B 1 263 ? -11.539 -11.688 1.435 1 98.06 263 GLY B N 1
ATOM 5490 C CA . GLY B 1 263 ? -11.539 -13.141 1.336 1 98.06 263 GLY B CA 1
ATOM 5491 C C . GLY B 1 263 ? -11.086 -13.648 -0.02 1 98.06 263 GLY B C 1
ATOM 5492 O O . GLY B 1 263 ? -10.188 -13.07 -0.636 1 98.06 263 GLY B O 1
ATOM 5493 N N . GLY B 1 264 ? -11.57 -14.789 -0.349 1 95.38 264 GLY B N 1
ATOM 5494 C CA . GLY B 1 264 ? -11.25 -15.367 -1.645 1 95.38 264 GLY B CA 1
ATOM 5495 C C . GLY B 1 264 ? -10.094 -16.344 -1.591 1 95.38 264 GLY B C 1
ATOM 5496 O O . GLY B 1 264 ? -9.477 -16.531 -0.539 1 95.38 264 GLY B O 1
ATOM 5497 N N . SER B 1 265 ? -9.797 -16.891 -2.703 1 92 265 SER B N 1
ATOM 5498 C CA . SER B 1 265 ? -8.844 -18 -2.789 1 92 265 SER B CA 1
ATOM 5499 C C . SER B 1 265 ? -7.418 -17.484 -2.945 1 92 265 SER B C 1
ATOM 5501 O O . SER B 1 265 ? -6.461 -18.266 -2.863 1 92 265 SER B O 1
ATOM 5503 N N . CYS B 1 266 ? -7.23 -16.188 -3.09 1 94.25 266 CYS B N 1
ATOM 5504 C CA . CYS B 1 266 ? -5.898 -15.719 -3.451 1 94.25 266 CYS B CA 1
ATOM 5505 C C . CYS B 1 266 ? -5.262 -14.938 -2.307 1 94.25 266 CYS B C 1
ATOM 5507 O O . CYS B 1 266 ? -4.219 -15.336 -1.785 1 94.25 266 CYS B O 1
ATOM 5509 N N . PHE B 1 267 ? -5.871 -13.898 -1.743 1 97.31 267 PHE B N 1
ATOM 5510 C CA . PHE B 1 267 ? -5.203 -12.984 -0.819 1 97.31 267 PHE B CA 1
ATOM 5511 C C . PHE B 1 267 ? -4.891 -13.688 0.499 1 97.31 267 PHE B C 1
ATOM 5513 O O . PHE B 1 267 ? -3.738 -13.703 0.937 1 97.31 267 PHE B O 1
ATOM 5520 N N . PRO B 1 268 ? -5.902 -14.391 1.123 1 97.19 268 PRO B N 1
ATOM 5521 C CA . PRO B 1 268 ? -5.605 -15.016 2.412 1 97.19 268 PRO B CA 1
ATOM 5522 C C . PRO B 1 268 ? -4.488 -16.062 2.318 1 97.19 268 PRO B C 1
ATOM 5524 O O . PRO B 1 268 ? -3.543 -16.016 3.107 1 97.19 268 PRO B O 1
ATOM 5527 N N . LYS B 1 269 ? -4.566 -16.922 1.367 1 95.81 269 LYS B N 1
ATOM 5528 C CA . LYS B 1 269 ? -3.584 -18 1.279 1 95.81 269 LYS B CA 1
ATOM 5529 C C . LYS B 1 269 ? -2.215 -17.453 0.87 1 95.81 269 LYS B C 1
ATOM 5531 O O . LYS B 1 269 ? -1.185 -17.953 1.338 1 95.81 269 LYS B O 1
ATOM 5536 N N . ASP B 1 270 ? -2.166 -16.5 -0.077 1 96.81 270 ASP B N 1
ATOM 5537 C CA . ASP B 1 270 ? -0.888 -16 -0.575 1 96.81 270 ASP B CA 1
ATOM 5538 C C . ASP B 1 270 ? -0.147 -15.211 0.506 1 96.81 270 ASP B C 1
ATOM 5540 O O . ASP B 1 270 ? 1.08 -15.281 0.6 1 96.81 270 ASP B O 1
ATOM 5544 N N . VAL B 1 271 ? -0.87 -14.391 1.326 1 97.94 271 VAL B N 1
ATOM 5545 C CA . VAL B 1 271 ? -0.257 -13.672 2.436 1 97.94 271 VAL B CA 1
ATOM 5546 C C . VAL B 1 271 ? 0.334 -14.656 3.436 1 97.94 271 VAL B C 1
ATOM 5548 O O . VAL B 1 271 ? 1.49 -14.523 3.844 1 97.94 271 VAL B O 1
ATOM 5551 N N . ARG B 1 272 ? -0.406 -15.695 3.734 1 96.62 272 ARG B N 1
ATOM 5552 C CA . ARG B 1 272 ? 0.056 -16.703 4.68 1 96.62 272 ARG B CA 1
ATOM 5553 C C . ARG B 1 272 ? 1.244 -17.484 4.117 1 96.62 272 ARG B C 1
ATOM 5555 O O . ARG B 1 272 ? 2.209 -17.75 4.836 1 96.62 272 ARG B O 1
ATOM 5562 N N . ALA B 1 273 ? 1.141 -17.828 2.871 1 96.88 273 ALA B N 1
ATOM 5563 C CA . ALA B 1 273 ? 2.189 -18.609 2.232 1 96.88 273 ALA B CA 1
ATOM 5564 C C . ALA B 1 273 ? 3.51 -17.844 2.205 1 96.88 273 ALA B C 1
ATOM 5566 O O . ALA B 1 273 ? 4.57 -18.422 2.479 1 96.88 273 ALA B O 1
ATOM 5567 N N . LEU B 1 274 ? 3.449 -16.547 1.84 1 97.94 274 LEU B N 1
ATOM 5568 C CA . LEU B 1 274 ? 4.68 -15.773 1.777 1 97.94 274 LEU B CA 1
ATOM 5569 C C . LEU B 1 274 ? 5.254 -15.547 3.174 1 97.94 274 LEU B C 1
ATOM 5571 O O . LEU B 1 274 ? 6.469 -15.594 3.363 1 97.94 274 LEU B O 1
ATOM 5575 N N . GLU B 1 275 ? 4.398 -15.258 4.121 1 97.38 275 GLU B N 1
ATOM 5576 C CA . GLU B 1 275 ? 4.848 -15.117 5.504 1 97.38 275 GLU B CA 1
ATOM 5577 C C . GLU B 1 275 ? 5.539 -16.391 5.992 1 97.38 275 GLU B C 1
ATOM 5579 O O . GLU B 1 275 ? 6.598 -16.328 6.617 1 97.38 275 GLU B O 1
ATOM 5584 N N . ARG B 1 276 ? 4.965 -17.516 5.742 1 95.31 276 ARG B N 1
ATOM 5585 C CA . ARG B 1 276 ? 5.543 -18.797 6.137 1 95.31 276 ARG B CA 1
ATOM 5586 C C . ARG B 1 276 ? 6.879 -19.031 5.438 1 95.31 276 ARG B C 1
ATOM 5588 O O . ARG B 1 276 ? 7.832 -19.516 6.051 1 95.31 276 ARG B O 1
ATOM 5595 N N . SER B 1 277 ? 6.883 -18.719 4.117 1 96 277 SER B N 1
ATOM 5596 C CA . SER B 1 277 ? 8.141 -18.812 3.381 1 96 277 SER B CA 1
ATOM 5597 C C . SER B 1 277 ? 9.227 -17.969 4.031 1 96 277 SER B C 1
ATOM 5599 O O . SER B 1 277 ? 10.391 -18.375 4.074 1 96 277 SER B O 1
ATOM 5601 N N . GLY B 1 278 ? 8.852 -16.75 4.453 1 96.5 278 GLY B N 1
ATOM 5602 C CA . GLY B 1 278 ? 9.789 -15.906 5.168 1 96.5 278 GLY B CA 1
ATOM 5603 C C . GLY B 1 278 ? 10.359 -16.562 6.406 1 96.5 278 GLY B C 1
ATOM 5604 O O . GLY B 1 278 ? 11.578 -16.578 6.605 1 96.5 278 GLY B O 1
ATOM 5605 N N . ARG B 1 279 ? 9.562 -17.219 7.168 1 96.06 279 ARG B N 1
ATOM 5606 C CA . ARG B 1 279 ? 10.016 -17.906 8.375 1 96.06 279 ARG B CA 1
ATOM 5607 C C . ARG B 1 279 ? 10.969 -19.031 8.039 1 96.06 279 ARG B C 1
ATOM 5609 O O . ARG B 1 279 ? 11.945 -19.266 8.758 1 96.06 279 ARG B O 1
ATOM 5616 N N . GLU B 1 280 ? 10.648 -19.719 7.008 1 94.94 280 GLU B N 1
ATOM 5617 C CA . GLU B 1 280 ? 11.477 -20.844 6.582 1 94.94 280 GLU B CA 1
ATOM 5618 C C . GLU B 1 280 ? 12.891 -20.391 6.238 1 94.94 280 GLU B C 1
ATOM 5620 O O . GLU B 1 280 ? 13.844 -21.172 6.371 1 94.94 280 GLU B O 1
ATOM 5625 N N . VAL B 1 281 ? 13.023 -19.172 5.82 1 95.12 281 VAL B N 1
ATOM 5626 C CA . VAL B 1 281 ? 14.344 -18.688 5.445 1 95.12 281 VAL B CA 1
ATOM 5627 C C . VAL B 1 281 ? 14.875 -17.734 6.52 1 95.12 281 VAL B C 1
ATOM 5629 O O . VAL B 1 281 ? 15.789 -16.953 6.27 1 95.12 281 VAL B O 1
ATOM 5632 N N . GLY B 1 282 ? 14.258 -17.719 7.68 1 95.31 282 GLY B N 1
ATOM 5633 C CA . GLY B 1 282 ? 14.781 -17.031 8.852 1 95.31 282 GLY B CA 1
ATOM 5634 C C . GLY B 1 282 ? 14.391 -15.562 8.898 1 95.31 282 GLY B C 1
ATOM 5635 O O . GLY B 1 282 ? 15.094 -14.742 9.5 1 95.31 282 GLY B O 1
ATOM 5636 N N . TYR B 1 283 ? 13.375 -15.164 8.234 1 96.81 283 TYR B N 1
ATOM 5637 C CA . TYR B 1 283 ? 12.93 -13.781 8.266 1 96.81 283 TYR B CA 1
ATOM 5638 C C . TYR B 1 283 ? 11.492 -13.68 8.766 1 96.81 283 TYR B C 1
ATOM 5640 O O . TYR B 1 283 ? 10.602 -14.359 8.242 1 96.81 283 TYR B O 1
ATOM 5648 N N . HIS B 1 284 ? 11.312 -12.859 9.758 1 97.31 284 HIS B N 1
ATOM 5649 C CA . HIS B 1 284 ? 9.984 -12.594 10.281 1 97.31 284 HIS B CA 1
ATOM 5650 C C . HIS B 1 284 ? 9.344 -11.391 9.594 1 97.31 284 HIS B C 1
ATOM 5652 O O . HIS B 1 284 ? 9.672 -10.242 9.906 1 97.31 284 HIS B O 1
ATOM 5658 N N . ALA B 1 285 ? 8.375 -11.656 8.664 1 98.19 285 ALA B N 1
ATOM 5659 C CA . ALA B 1 285 ? 7.727 -10.594 7.895 1 98.19 285 ALA B CA 1
ATOM 5660 C C . ALA B 1 285 ? 6.652 -9.898 8.719 1 98.19 285 ALA B C 1
ATOM 5662 O O . ALA B 1 285 ? 5.477 -10.258 8.664 1 98.19 285 ALA B O 1
ATOM 5663 N N . GLN B 1 286 ? 6.973 -8.82 9.398 1 98.56 286 GLN B N 1
ATOM 5664 C CA . GLN B 1 286 ? 6.133 -8.156 10.391 1 98.56 286 GLN B CA 1
ATOM 5665 C C . GLN B 1 286 ? 4.91 -7.52 9.734 1 98.56 286 GLN B C 1
ATOM 5667 O O . GLN B 1 286 ? 3.811 -7.562 10.297 1 98.56 286 GLN B O 1
ATOM 5672 N N . ILE B 1 287 ? 5.105 -6.918 8.602 1 98.88 287 ILE B N 1
ATOM 5673 C CA . ILE B 1 287 ? 4 -6.246 7.93 1 98.88 287 ILE B CA 1
ATOM 5674 C C . ILE B 1 287 ? 2.984 -7.281 7.445 1 98.88 287 ILE B C 1
ATOM 5676 O O . ILE B 1 287 ? 1.778 -7.117 7.641 1 98.88 287 ILE B O 1
ATOM 5680 N N . LEU B 1 288 ? 3.447 -8.391 6.801 1 98.81 288 LEU B N 1
ATOM 5681 C CA . LEU B 1 288 ? 2.535 -9.43 6.34 1 98.81 288 LEU B CA 1
ATOM 5682 C C . LEU B 1 288 ? 1.738 -10.008 7.504 1 98.81 288 LEU B C 1
ATOM 5684 O O . LEU B 1 288 ? 0.539 -10.266 7.375 1 98.81 288 LEU B O 1
ATOM 5688 N N . GLN B 1 289 ? 2.402 -10.203 8.641 1 98.56 289 GLN B N 1
ATOM 5689 C CA . GLN B 1 289 ? 1.714 -10.719 9.82 1 98.56 289 GLN B CA 1
ATOM 5690 C C . GLN B 1 289 ? 0.63 -9.75 10.289 1 98.56 289 GLN B C 1
ATOM 5692 O O . GLN B 1 289 ? -0.478 -10.172 10.625 1 98.56 289 GLN B O 1
ATOM 5697 N N . ALA B 1 290 ? 0.971 -8.469 10.352 1 98.88 290 ALA B N 1
ATOM 5698 C CA . ALA B 1 290 ? 0.006 -7.457 10.766 1 98.88 290 ALA B CA 1
ATOM 5699 C C . ALA B 1 290 ? -1.181 -7.406 9.812 1 98.88 290 ALA B C 1
ATOM 5701 O O . ALA B 1 290 ? -2.328 -7.258 10.242 1 98.88 290 ALA B O 1
ATOM 5702 N N . VAL B 1 291 ? -0.905 -7.52 8.484 1 98.88 291 VAL B N 1
ATOM 5703 C CA . VAL B 1 291 ? -1.932 -7.484 7.449 1 98.88 291 VAL B CA 1
ATOM 5704 C C . VAL B 1 291 ? -2.934 -8.617 7.676 1 98.88 291 VAL B C 1
ATOM 5706 O O . VAL B 1 291 ? -4.145 -8.398 7.629 1 98.88 291 VAL B O 1
ATOM 5709 N N . GLU B 1 292 ? -2.424 -9.789 7.926 1 98.06 292 GLU B N 1
ATOM 5710 C CA . GLU B 1 292 ? -3.279 -10.945 8.164 1 98.06 292 GLU B CA 1
ATOM 5711 C C . GLU B 1 292 ? -4.113 -10.766 9.43 1 98.06 292 GLU B C 1
ATOM 5713 O O . GLU B 1 292 ? -5.312 -11.047 9.43 1 98.06 292 GLU B O 1
ATOM 5718 N N . GLN B 1 293 ? -3.496 -10.305 10.477 1 98.44 293 GLN B N 1
ATOM 5719 C CA . GLN B 1 293 ? -4.184 -10.141 11.758 1 98.44 293 GLN B CA 1
ATOM 5720 C C . GLN B 1 293 ? -5.285 -9.086 11.656 1 98.44 293 GLN B C 1
ATOM 5722 O O . GLN B 1 293 ? -6.379 -9.273 12.195 1 98.44 293 GLN B O 1
ATOM 5727 N N . VAL B 1 294 ? -4.996 -7.977 11.023 1 98.75 294 VAL B N 1
ATOM 5728 C CA . VAL B 1 294 ? -5.992 -6.926 10.844 1 98.75 294 VAL B CA 1
ATOM 5729 C C . VAL B 1 294 ? -7.184 -7.469 10.062 1 98.75 294 VAL B C 1
ATOM 5731 O O . VAL B 1 294 ? -8.336 -7.172 10.383 1 98.75 294 VAL B O 1
ATOM 5734 N N . ASN B 1 295 ? -6.898 -8.273 9.008 1 98.81 295 ASN B N 1
ATOM 5735 C CA . ASN B 1 295 ? -7.988 -8.828 8.211 1 98.81 295 ASN B CA 1
ATOM 5736 C C . ASN B 1 295 ? -8.844 -9.789 9.031 1 98.81 295 ASN B C 1
ATOM 5738 O O . ASN B 1 295 ? -10.07 -9.805 8.906 1 98.81 295 ASN B O 1
ATOM 5742 N N . PHE B 1 296 ? -8.18 -10.602 9.852 1 98.12 296 PHE B N 1
ATOM 5743 C CA . PHE B 1 296 ? -8.898 -11.531 10.719 1 98.12 296 PHE B CA 1
ATOM 5744 C C . PHE B 1 296 ? -9.844 -10.781 11.648 1 98.12 296 PHE B C 1
ATOM 5746 O O . PHE B 1 296 ? -11.016 -11.148 11.781 1 98.12 296 PHE B O 1
ATOM 5753 N N . GLN B 1 297 ? -9.383 -9.742 12.227 1 98.12 297 GLN B N 1
ATOM 5754 C CA . GLN B 1 297 ? -10.195 -8.938 13.125 1 98.12 297 GLN B CA 1
ATOM 5755 C C . GLN B 1 297 ? -11.312 -8.227 12.367 1 98.12 297 GLN B C 1
ATOM 5757 O O . GLN B 1 297 ? -12.438 -8.102 12.875 1 98.12 297 GLN B O 1
ATOM 5762 N N . GLN B 1 298 ? -10.977 -7.762 11.156 1 98.75 298 GLN B N 1
ATOM 5763 C CA . GLN B 1 298 ? -11.93 -6.988 10.359 1 98.75 298 GLN B CA 1
ATOM 5764 C C . GLN B 1 298 ? -13.148 -7.832 9.984 1 98.75 298 GLN B C 1
ATOM 5766 O O . GLN B 1 298 ? -14.258 -7.312 9.883 1 98.75 298 GLN B O 1
ATOM 5771 N N . LYS B 1 299 ? -12.977 -9.117 9.836 1 98.75 299 LYS B N 1
ATOM 5772 C CA . LYS B 1 299 ? -14.078 -10.016 9.469 1 98.75 299 LYS B CA 1
ATOM 5773 C C . LYS B 1 299 ? -15.078 -10.141 10.609 1 98.75 299 LYS B C 1
ATOM 5775 O O . LYS B 1 299 ? -16.203 -10.594 10.406 1 98.75 299 LYS B O 1
ATOM 5780 N N . GLN B 1 300 ? -14.711 -9.688 11.789 1 98.38 300 GLN B N 1
ATOM 5781 C CA . GLN B 1 300 ? -15.602 -9.727 12.945 1 98.38 300 GLN B CA 1
ATOM 5782 C C . GLN B 1 300 ? -16.406 -8.438 13.07 1 98.38 300 GLN B C 1
ATOM 5784 O O . GLN B 1 300 ? -17.344 -8.359 13.867 1 98.38 300 GLN B O 1
ATOM 5789 N N . LYS B 1 301 ? -16.156 -7.445 12.305 1 98.25 301 LYS B N 1
ATOM 5790 C CA . LYS B 1 301 ? -16.625 -6.078 12.492 1 98.25 301 LYS B CA 1
ATOM 5791 C C . LYS B 1 301 ? -18.141 -6 12.375 1 98.25 301 LYS B C 1
ATOM 5793 O O . LYS B 1 301 ? -18.797 -5.297 13.148 1 98.25 301 LYS B O 1
ATOM 5798 N N . LEU B 1 302 ? -18.734 -6.664 11.367 1 98.75 302 LEU B N 1
ATOM 5799 C CA . LEU B 1 302 ? -20.172 -6.625 11.18 1 98.75 302 LEU B CA 1
ATOM 5800 C C . LEU B 1 302 ? -20.906 -7.195 12.391 1 98.75 302 LEU B C 1
ATOM 5802 O O . LEU B 1 302 ? -21.891 -6.629 12.852 1 98.75 302 LEU B O 1
ATOM 5806 N N . TYR B 1 303 ? -20.406 -8.32 12.906 1 98.62 303 TYR B N 1
ATOM 5807 C CA . TYR B 1 303 ? -21 -8.898 14.109 1 98.62 303 TYR B CA 1
ATOM 5808 C C . TYR B 1 303 ? -20.875 -7.941 15.289 1 98.62 303 TYR B C 1
ATOM 5810 O O . TYR B 1 303 ? -21.812 -7.805 16.078 1 98.62 303 TYR B O 1
ATOM 5818 N N . GLN B 1 304 ? -19.766 -7.273 15.391 1 97.62 304 GLN B N 1
ATOM 5819 C CA . GLN B 1 304 ? -19.547 -6.297 16.453 1 97.62 304 GLN B CA 1
ATOM 5820 C C . GLN B 1 304 ? -20.562 -5.152 16.359 1 97.62 304 GLN B C 1
ATOM 5822 O O . GLN B 1 304 ? -21.109 -4.711 17.375 1 97.62 304 GLN B O 1
ATOM 5827 N N . HIS B 1 305 ? -20.812 -4.668 15.141 1 97.94 305 HIS B N 1
ATOM 5828 C CA . HIS B 1 305 ? -21.812 -3.613 14.953 1 97.94 305 HIS B CA 1
ATOM 5829 C C . HIS B 1 305 ? -23.203 -4.086 15.359 1 97.94 305 HIS B C 1
ATOM 5831 O O . HIS B 1 305 ? -23.969 -3.332 15.953 1 97.94 305 HIS B O 1
ATOM 5837 N N . ILE B 1 306 ? -23.5 -5.328 15.016 1 98.56 306 ILE B N 1
ATOM 5838 C CA . ILE B 1 306 ? -24.797 -5.902 15.344 1 98.56 306 ILE B CA 1
ATOM 5839 C C . ILE B 1 306 ? -24.969 -5.961 16.859 1 98.56 306 ILE B C 1
ATOM 5841 O O . ILE B 1 306 ? -25.984 -5.516 17.391 1 98.56 306 ILE B O 1
ATOM 5845 N N . THR B 1 307 ? -23.938 -6.43 17.531 1 97.31 307 THR B N 1
ATOM 5846 C CA . THR B 1 307 ? -24.047 -6.59 18.984 1 97.31 307 THR B CA 1
ATOM 5847 C C . THR B 1 307 ? -24 -5.234 19.688 1 97.31 307 THR B C 1
ATOM 5849 O O . THR B 1 307 ? -24.562 -5.066 20.766 1 97.31 307 THR B O 1
ATOM 5852 N N . CYS B 1 308 ? -23.359 -4.32 19.078 1 95.75 308 CYS B N 1
ATOM 5853 C CA . CYS B 1 308 ? -23.391 -2.961 19.609 1 95.75 308 CYS B CA 1
ATOM 5854 C C . CYS B 1 308 ? -24.797 -2.395 19.578 1 95.75 308 CYS B C 1
ATOM 5856 O O . CYS B 1 308 ? -25.219 -1.691 20.5 1 95.75 308 CYS B O 1
ATOM 5858 N N . HIS B 1 309 ? -25.516 -2.711 18.547 1 96.94 309 HIS B N 1
ATOM 5859 C CA . HIS B 1 309 ? -26.875 -2.199 18.359 1 96.94 309 HIS B CA 1
ATOM 5860 C C . HIS B 1 309 ? -27.875 -2.957 19.234 1 96.94 309 HIS B C 1
ATOM 5862 O O . HIS B 1 309 ? -28.703 -2.346 19.891 1 96.94 309 HIS B O 1
ATOM 5868 N N . TYR B 1 310 ? -27.797 -4.305 19.312 1 97.56 310 TYR B N 1
ATOM 5869 C CA . TYR B 1 310 ? -28.812 -5.141 19.922 1 97.56 310 TYR B CA 1
ATOM 5870 C C . TYR B 1 310 ? -28.406 -5.551 21.328 1 97.56 310 TYR B C 1
ATOM 5872 O O . TYR B 1 310 ? -29.25 -5.977 22.141 1 97.56 310 TYR B O 1
ATOM 5880 N N . GLY B 1 311 ? -27.109 -5.43 21.656 1 95.5 311 GLY B N 1
ATOM 5881 C CA . GLY B 1 311 ? -26.562 -6.137 22.812 1 95.5 311 GLY B CA 1
ATOM 5882 C C . GLY B 1 311 ? -26.156 -7.562 22.484 1 95.5 311 GLY B C 1
ATOM 5883 O O . GLY B 1 311 ? -26.188 -7.984 21.328 1 95.5 311 GLY B O 1
ATOM 5884 N N . ASP B 1 312 ? -25.844 -8.312 23.469 1 92.25 312 ASP B N 1
ATOM 5885 C CA . ASP B 1 312 ? -25.234 -9.625 23.281 1 92.25 312 ASP B CA 1
ATOM 5886 C C . ASP B 1 312 ? -26.297 -10.688 23 1 92.25 312 ASP B C 1
ATOM 5888 O O . ASP B 1 312 ? -25.984 -11.758 22.469 1 92.25 312 ASP B O 1
ATOM 5892 N N . ASP B 1 313 ? -27.484 -10.367 23.359 1 94.31 313 ASP B N 1
ATOM 5893 C CA . ASP B 1 313 ? -28.531 -11.367 23.156 1 94.31 313 ASP B CA 1
ATOM 5894 C C . ASP B 1 313 ? -29.312 -11.086 21.875 1 94.31 313 ASP B C 1
ATOM 5896 O O . ASP B 1 313 ? -30.266 -10.297 21.891 1 94.31 313 ASP B O 1
ATOM 5900 N N . ILE B 1 314 ? -29.016 -11.859 20.859 1 98.19 314 ILE B N 1
ATOM 5901 C CA . ILE B 1 314 ? -29.688 -11.703 19.578 1 98.19 314 ILE B CA 1
ATOM 5902 C C . ILE B 1 314 ? -30.375 -13.016 19.203 1 98.19 314 ILE B C 1
ATOM 5904 O O . ILE B 1 314 ? -30.641 -13.258 18.016 1 98.19 314 ILE B O 1
ATOM 5908 N N . ALA B 1 315 ? -30.562 -13.836 20.219 1 98.12 315 ALA B N 1
ATOM 5909 C CA . ALA B 1 315 ? -31.203 -15.125 19.969 1 98.12 315 ALA B CA 1
ATOM 5910 C C . ALA B 1 315 ? -32.594 -14.93 19.391 1 98.12 315 ALA B C 1
ATOM 5912 O O . ALA B 1 315 ? -33.375 -14.109 19.891 1 98.12 315 ALA B O 1
ATOM 5913 N N . GLY B 1 316 ? -32.844 -15.688 18.391 1 97.88 316 GLY B N 1
ATOM 5914 C CA . GLY B 1 316 ? -34.188 -15.664 17.797 1 97.88 316 GLY B CA 1
ATOM 5915 C C . GLY B 1 316 ? -34.344 -14.594 16.75 1 97.88 316 GLY B C 1
ATOM 5916 O O . GLY B 1 316 ? -35.312 -14.625 15.969 1 97.88 316 GLY B O 1
ATOM 5917 N N . LYS B 1 317 ? -33.469 -13.648 16.609 1 98.62 317 LYS B N 1
ATOM 5918 C CA . LYS B 1 317 ? -33.562 -12.609 15.586 1 98.62 317 LYS B CA 1
ATOM 5919 C C . LYS B 1 317 ? -33.219 -13.18 14.211 1 98.62 317 LYS B C 1
ATOM 5921 O O . LYS B 1 317 ? -32.438 -14.133 14.102 1 98.62 317 LYS B O 1
ATOM 5926 N N . THR B 1 318 ? -33.781 -12.602 13.219 1 98.81 318 THR B N 1
ATOM 5927 C CA . THR B 1 318 ? -33.5 -12.961 11.836 1 98.81 318 THR B CA 1
ATOM 5928 C C . THR B 1 318 ? -32.781 -11.836 11.125 1 98.81 318 THR B C 1
ATOM 5930 O O . THR B 1 318 ? -33.281 -10.711 11.047 1 98.81 318 THR B O 1
ATOM 5933 N N . PHE B 1 319 ? -31.641 -12.133 10.633 1 98.94 319 PHE B N 1
ATOM 5934 C CA . PHE B 1 319 ? -30.859 -11.156 9.891 1 98.94 319 PHE B CA 1
ATOM 5935 C C . PHE B 1 319 ? -30.906 -11.445 8.398 1 98.94 319 PHE B C 1
ATOM 5937 O O . PHE B 1 319 ? -30.547 -12.547 7.961 1 98.94 319 PHE B O 1
ATOM 5944 N N . ALA B 1 320 ? -31.359 -10.469 7.613 1 98.94 320 ALA B N 1
ATOM 5945 C CA . ALA B 1 320 ? -31.25 -10.531 6.156 1 98.94 320 ALA B CA 1
ATOM 5946 C C . ALA B 1 320 ? -29.812 -10.266 5.707 1 98.94 320 ALA B C 1
ATOM 5948 O O . ALA B 1 320 ? -29.188 -9.312 6.168 1 98.94 320 ALA B O 1
ATOM 5949 N N . LEU B 1 321 ? -29.297 -11.094 4.863 1 98.88 321 LEU B N 1
ATOM 5950 C CA . LEU B 1 321 ? -27.953 -10.914 4.328 1 98.88 321 LEU B CA 1
ATOM 5951 C C . LEU B 1 321 ? -28 -10.664 2.824 1 98.88 321 LEU B C 1
ATOM 5953 O O . LEU B 1 321 ? -28.531 -11.477 2.072 1 98.88 321 LEU B O 1
ATOM 5957 N N . TRP B 1 322 ? -27.531 -9.484 2.432 1 98.88 322 TRP B N 1
ATOM 5958 C CA . TRP B 1 322 ? -27.219 -9.219 1.03 1 98.88 322 TRP B CA 1
ATOM 5959 C C . TRP B 1 322 ? -25.766 -9.539 0.728 1 98.88 322 TRP B C 1
ATOM 5961 O O . TRP B 1 322 ? -24.859 -8.789 1.12 1 98.88 322 TRP B O 1
ATOM 5971 N N . GLY B 1 323 ? -25.5 -10.617 -0.036 1 98.88 323 GLY B N 1
ATOM 5972 C CA . GLY B 1 323 ? -24.156 -10.977 -0.426 1 98.88 323 GLY B CA 1
ATOM 5973 C C . GLY B 1 323 ? -23.609 -12.18 0.328 1 98.88 323 GLY B C 1
ATOM 5974 O O . GLY B 1 323 ? -23.672 -12.219 1.559 1 98.88 323 GLY B O 1
ATOM 5975 N N . LEU B 1 324 ? -23.125 -13.203 -0.386 1 98.88 324 LEU B N 1
ATOM 5976 C CA . LEU B 1 324 ? -22.547 -14.422 0.155 1 98.88 324 LEU B CA 1
ATOM 5977 C C . LEU B 1 324 ? -21.141 -14.633 -0.389 1 98.88 324 LEU B C 1
ATOM 5979 O O . LEU B 1 324 ? -20.234 -15.039 0.351 1 98.88 324 LEU B O 1
ATOM 5983 N N . SER B 1 325 ? -20.891 -14.375 -1.682 1 98.62 325 SER B N 1
ATOM 5984 C CA . SER B 1 325 ? -19.578 -14.523 -2.297 1 98.62 325 SER B CA 1
ATOM 5985 C C . SER B 1 325 ? -18.562 -13.578 -1.673 1 98.62 325 SER B C 1
ATOM 5987 O O . SER B 1 325 ? -18.938 -12.594 -1.03 1 98.62 325 SER B O 1
ATOM 5989 N N . PHE B 1 326 ? -17.281 -13.883 -1.784 1 98.44 326 PHE B N 1
ATOM 5990 C CA . PHE B 1 326 ? -16.281 -13.055 -1.109 1 98.44 326 PHE B CA 1
ATOM 5991 C C . PHE B 1 326 ? -16.125 -11.711 -1.801 1 98.44 326 PHE B C 1
ATOM 5993 O O . PHE B 1 326 ? -15.617 -10.758 -1.212 1 98.44 326 PHE B O 1
ATOM 6000 N N . LYS B 1 327 ? -16.594 -11.625 -3.041 1 97.94 327 LYS B N 1
ATOM 6001 C CA . LYS B 1 327 ? -16.656 -10.406 -3.844 1 97.94 327 LYS B CA 1
ATOM 6002 C C . LYS B 1 327 ? -17.734 -10.523 -4.934 1 97.94 327 LYS B C 1
ATOM 6004 O O . LYS B 1 327 ? -18.281 -11.602 -5.156 1 97.94 327 LYS B O 1
ATOM 6009 N N . PRO B 1 328 ? -18.047 -9.406 -5.617 1 97.75 328 PRO B N 1
ATOM 6010 C CA . PRO B 1 328 ? -19.047 -9.484 -6.684 1 97.75 328 PRO B CA 1
ATOM 6011 C C . PRO B 1 328 ? -18.547 -10.258 -7.906 1 97.75 328 PRO B C 1
ATOM 6013 O O . PRO B 1 328 ? -17.344 -10.391 -8.102 1 97.75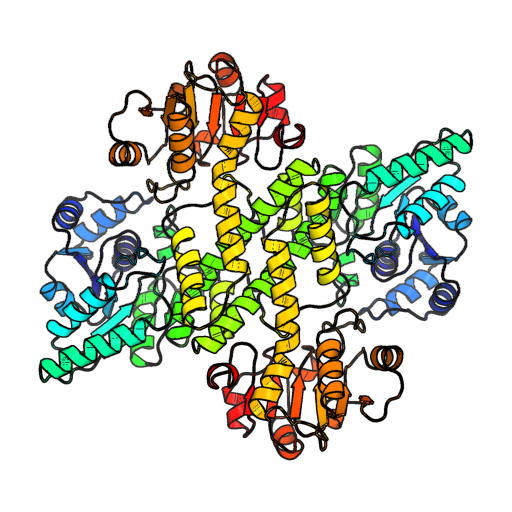 328 PRO B O 1
ATOM 6016 N N . ASN B 1 329 ? -19.484 -10.82 -8.672 1 96.81 329 ASN B N 1
ATOM 6017 C CA . ASN B 1 329 ? -19.266 -11.43 -9.984 1 96.81 329 ASN B CA 1
ATOM 6018 C C . ASN B 1 329 ? -18.531 -12.75 -9.883 1 96.81 329 ASN B C 1
ATOM 6020 O O . ASN B 1 329 ? -17.75 -13.109 -10.773 1 96.81 329 ASN B O 1
ATOM 6024 N N . THR B 1 330 ? -18.703 -13.445 -8.766 1 97 330 THR B N 1
ATOM 6025 C CA . THR B 1 330 ? -18.219 -14.805 -8.57 1 97 330 THR B CA 1
ATOM 6026 C C . THR B 1 330 ? -19.141 -15.578 -7.629 1 97 330 THR B C 1
ATOM 6028 O O . THR B 1 330 ? -19.984 -14.984 -6.941 1 97 330 THR B O 1
ATOM 6031 N N . ASP B 1 331 ? -19.078 -16.844 -7.691 1 96.94 331 ASP B N 1
ATOM 6032 C CA . ASP B 1 331 ? -19.844 -17.688 -6.773 1 96.94 331 ASP B CA 1
ATOM 6033 C C . ASP B 1 331 ? -18.969 -18.234 -5.652 1 96.94 331 ASP B C 1
ATOM 6035 O O . ASP B 1 331 ? -19.406 -19.062 -4.863 1 96.94 331 ASP B O 1
ATOM 6039 N N . ASP B 1 332 ? -17.75 -17.75 -5.617 1 97.12 332 ASP B N 1
ATOM 6040 C CA . ASP B 1 332 ? -16.734 -18.266 -4.703 1 97.12 332 ASP B CA 1
ATOM 6041 C C . ASP B 1 332 ? -16.969 -17.766 -3.281 1 97.12 332 ASP B C 1
ATOM 6043 O O . ASP B 1 332 ? -17.031 -16.547 -3.053 1 97.12 332 ASP B O 1
ATOM 6047 N N . MET B 1 333 ? -17.062 -18.703 -2.326 1 98.19 333 MET B N 1
ATOM 6048 C CA . MET B 1 333 ? -17.297 -18.312 -0.938 1 98.19 333 MET B CA 1
ATOM 6049 C C . MET B 1 333 ? -16.109 -18.703 -0.061 1 98.19 333 MET B C 1
ATOM 6051 O O . MET B 1 333 ? -16.203 -18.656 1.167 1 98.19 333 MET B O 1
ATOM 6055 N N . ARG B 1 334 ? -15.039 -19.125 -0.68 1 95.94 334 ARG B N 1
ATOM 6056 C CA . ARG B 1 334 ? -13.844 -19.422 0.104 1 95.94 334 ARG B CA 1
ATOM 6057 C C . ARG B 1 334 ? -13.359 -18.203 0.864 1 95.94 334 ARG B C 1
ATOM 6059 O O . ARG B 1 334 ? -13.188 -17.125 0.278 1 95.94 334 ARG B O 1
ATOM 6066 N N . GLU B 1 335 ? -13.141 -18.281 2.137 1 97.38 335 GLU B N 1
ATOM 6067 C CA . GLU B 1 335 ? -12.656 -17.266 3.059 1 97.38 335 GLU B CA 1
ATOM 6068 C C . GLU B 1 335 ? -13.547 -16.016 3.027 1 97.38 335 GLU B C 1
ATOM 6070 O O . GLU B 1 335 ? -13.102 -14.922 3.348 1 97.38 335 GLU B O 1
ATOM 6075 N N . ALA B 1 336 ? -14.812 -16.188 2.615 1 98.69 336 ALA B N 1
ATOM 6076 C CA . ALA B 1 336 ? -15.719 -15.039 2.512 1 98.69 336 ALA B CA 1
ATOM 6077 C C . ALA B 1 336 ? -16.094 -14.508 3.893 1 98.69 336 ALA B C 1
ATOM 6079 O O . ALA B 1 336 ? -16.312 -15.281 4.824 1 98.69 336 ALA B O 1
ATOM 6080 N N . SER B 1 337 ? -16.203 -13.188 4.07 1 98.75 337 SER B N 1
ATOM 6081 C CA . SER B 1 337 ? -16.625 -12.547 5.316 1 98.75 337 SER B CA 1
ATOM 6082 C C . SER B 1 337 ? -18.031 -12.977 5.703 1 98.75 337 SER B C 1
ATOM 6084 O O . SER B 1 337 ? -18.359 -13.031 6.891 1 98.75 337 SER B O 1
ATOM 6086 N N . SER B 1 338 ? -18.875 -13.297 4.715 1 98.88 338 SER B N 1
ATOM 6087 C CA . SER B 1 338 ? -20.234 -13.75 4.965 1 98.88 338 SER B CA 1
ATOM 6088 C C . SER B 1 338 ? -20.25 -15.023 5.805 1 98.88 338 SER B C 1
ATOM 6090 O O . SER B 1 338 ? -21.109 -15.195 6.672 1 98.88 338 SER B O 1
ATOM 6092 N N . ARG B 1 339 ? -19.281 -15.898 5.543 1 98.81 339 ARG B N 1
ATOM 6093 C CA . ARG B 1 339 ? -19.219 -17.141 6.297 1 98.81 339 ARG B CA 1
ATOM 6094 C C . ARG B 1 339 ? -18.938 -16.891 7.77 1 98.81 339 ARG B C 1
ATOM 6096 O O . ARG B 1 339 ? -19.594 -17.453 8.648 1 98.81 339 ARG B O 1
ATOM 6103 N N . VAL B 1 340 ? -17.953 -16.016 8.031 1 98.81 340 VAL B N 1
ATOM 6104 C CA . VAL B 1 340 ? -17.594 -15.656 9.398 1 98.81 340 VAL B CA 1
ATOM 6105 C C . VAL B 1 340 ? -18.812 -15.062 10.117 1 98.81 340 VAL B C 1
ATOM 6107 O O . VAL B 1 340 ? -19.109 -15.438 11.25 1 98.81 340 VAL B O 1
ATOM 6110 N N . LEU B 1 341 ? -19.516 -14.18 9.438 1 98.88 341 LEU B N 1
ATOM 6111 C CA . LEU B 1 341 ? -20.672 -13.523 10.031 1 98.88 341 LEU B CA 1
ATOM 6112 C C . LEU B 1 341 ? -21.781 -14.531 10.312 1 98.88 341 LEU B C 1
ATOM 6114 O O . LEU B 1 341 ? -22.328 -14.57 11.422 1 98.88 341 LEU B O 1
ATOM 6118 N N . MET B 1 342 ? -22.172 -15.328 9.305 1 98.88 342 MET B N 1
ATOM 6119 C CA . MET B 1 342 ? -23.266 -16.281 9.445 1 98.88 342 MET B CA 1
ATOM 6120 C C . MET B 1 342 ? -22.984 -17.25 10.594 1 98.88 342 MET B C 1
ATOM 6122 O O . MET B 1 342 ? -23.859 -17.484 11.43 1 98.88 342 MET B O 1
ATOM 6126 N N . GLU B 1 343 ? -21.781 -17.781 10.617 1 98.81 343 GLU B N 1
ATOM 6127 C CA . GLU B 1 343 ? -21.422 -18.75 11.648 1 98.81 343 GLU B CA 1
ATOM 6128 C C . GLU B 1 343 ? -21.5 -18.125 13.039 1 98.81 343 GLU B C 1
ATOM 6130 O O . GLU B 1 343 ? -21.969 -18.766 13.984 1 98.81 343 GLU B O 1
ATOM 6135 N N . ARG B 1 344 ? -21.094 -16.875 13.18 1 98.56 344 ARG B N 1
ATOM 6136 C CA . ARG B 1 344 ? -21.188 -16.188 14.461 1 98.56 344 ARG B CA 1
ATOM 6137 C C . ARG B 1 344 ? -22.641 -15.938 14.844 1 98.56 344 ARG B C 1
ATOM 6139 O O . ARG B 1 344 ? -23 -16.062 16.016 1 98.56 344 ARG B O 1
ATOM 6146 N N . LEU B 1 345 ? -23.453 -15.516 13.914 1 98.75 345 LEU B N 1
ATOM 6147 C CA . LEU B 1 345 ? -24.875 -15.281 14.164 1 98.75 345 LEU B CA 1
ATOM 6148 C C . LEU B 1 345 ? -25.562 -16.562 14.633 1 98.75 345 LEU B C 1
ATOM 6150 O O . LEU B 1 345 ? -26.328 -16.531 15.602 1 98.75 345 LEU B O 1
ATOM 6154 N N . TRP B 1 346 ? -25.266 -17.672 13.938 1 98.62 346 TRP B N 1
ATOM 6155 C CA . TRP B 1 346 ? -25.859 -18.953 14.305 1 98.62 346 TRP B CA 1
ATOM 6156 C C . TRP B 1 346 ? -25.438 -19.375 15.711 1 98.62 346 TRP B C 1
ATOM 6158 O O . TRP B 1 346 ? -26.25 -19.859 16.484 1 98.62 346 TRP B O 1
ATOM 6168 N N . GLN B 1 347 ? -24.156 -19.156 16 1 98.25 347 GLN B N 1
ATOM 6169 C CA . GLN B 1 347 ? -23.641 -19.484 17.328 1 98.25 347 GLN B CA 1
ATOM 6170 C C . GLN B 1 347 ? -24.391 -18.703 18.406 1 98.25 347 GLN B C 1
ATOM 6172 O O . GLN B 1 347 ? -24.562 -19.203 19.516 1 98.25 347 GLN B O 1
ATOM 6177 N N . ALA B 1 348 ? -24.859 -17.562 18.062 1 98.31 348 ALA B N 1
ATOM 6178 C CA . ALA B 1 348 ? -25.547 -16.703 19.016 1 98.31 348 ALA B CA 1
ATOM 6179 C C . ALA B 1 348 ? -27.047 -16.969 19.016 1 98.31 348 ALA B C 1
ATOM 6181 O O . ALA B 1 348 ? -27.812 -16.312 19.734 1 98.31 348 ALA B O 1
ATOM 6182 N N . GLY B 1 349 ? -27.5 -17.875 18.234 1 98.31 349 GLY B N 1
ATOM 6183 C CA . GLY B 1 349 ? -28.891 -18.312 18.25 1 98.31 349 GLY B CA 1
ATOM 6184 C C . GLY B 1 349 ? -29.766 -17.547 17.281 1 98.31 349 GLY B C 1
ATOM 6185 O O . GLY B 1 349 ? -30.984 -17.656 17.297 1 98.31 349 GLY B O 1
ATOM 6186 N N . ALA B 1 350 ? -29.156 -16.766 16.391 1 98.75 350 ALA B N 1
ATOM 6187 C CA . ALA B 1 350 ? -29.906 -16 15.398 1 98.75 350 ALA B CA 1
ATOM 6188 C C . ALA B 1 350 ? -30.125 -16.812 14.125 1 98.75 350 ALA B C 1
ATOM 6190 O O . ALA B 1 350 ? -29.594 -17.906 13.984 1 98.75 350 ALA B O 1
ATOM 6191 N N . ARG B 1 351 ? -30.969 -16.312 13.289 1 98.69 351 ARG B N 1
ATOM 6192 C CA . ARG B 1 351 ? -31.266 -16.906 11.992 1 98.69 351 ARG B CA 1
ATOM 6193 C C . ARG B 1 351 ? -30.812 -16 10.852 1 98.69 351 ARG B C 1
ATOM 6195 O O . ARG B 1 351 ? -30.734 -14.781 11.016 1 98.69 351 ARG B O 1
ATOM 6202 N N . VAL B 1 352 ? -30.531 -16.656 9.742 1 98.81 352 VAL B N 1
ATOM 6203 C CA . VAL B 1 352 ? -30.047 -15.914 8.578 1 98.81 352 VAL B CA 1
ATOM 6204 C C . VAL B 1 352 ? -30.969 -16.172 7.387 1 98.81 352 VAL B C 1
ATOM 6206 O O . VAL B 1 352 ? -31.344 -17.312 7.125 1 98.81 352 VAL B O 1
ATOM 6209 N N . ARG B 1 353 ? -31.406 -15.172 6.773 1 98.81 353 ARG B N 1
ATOM 6210 C CA . ARG B 1 353 ? -32.062 -15.203 5.473 1 98.81 353 ARG B CA 1
ATOM 6211 C C . ARG B 1 353 ? -31.234 -14.492 4.414 1 98.81 353 ARG B C 1
ATOM 6213 O O . ARG B 1 353 ? -31.094 -13.266 4.457 1 98.81 353 ARG B O 1
ATOM 6220 N N . ALA B 1 354 ? -30.75 -15.266 3.408 1 98.75 354 ALA B N 1
ATOM 6221 C CA . ALA B 1 354 ? -29.672 -14.695 2.6 1 98.75 354 ALA B CA 1
ATOM 6222 C C . ALA B 1 354 ? -30.031 -14.742 1.114 1 98.75 354 ALA B C 1
ATOM 6224 O O . ALA B 1 354 ? -30.75 -15.633 0.667 1 98.75 354 ALA B O 1
ATOM 6225 N N . TYR B 1 355 ? -29.516 -13.75 0.448 1 98.75 355 TYR B N 1
ATOM 6226 C CA . TYR B 1 355 ? -29.562 -13.695 -1.009 1 98.75 355 TYR B CA 1
ATOM 6227 C C . TYR B 1 355 ? -28.219 -13.273 -1.588 1 98.75 355 TYR B C 1
ATOM 6229 O O . TYR B 1 355 ? -27.562 -12.375 -1.056 1 98.75 355 TYR B O 1
ATOM 6237 N N . ASP B 1 356 ? -27.812 -13.875 -2.619 1 98.75 356 ASP B N 1
ATOM 6238 C CA . ASP B 1 356 ? -26.688 -13.531 -3.484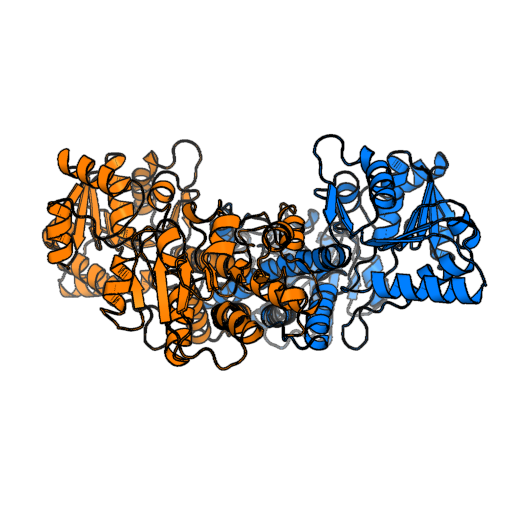 1 98.75 356 ASP B CA 1
ATOM 6239 C C . ASP B 1 356 ? -26.984 -13.875 -4.941 1 98.75 356 ASP B C 1
ATOM 6241 O O . ASP B 1 356 ? -27.531 -14.945 -5.234 1 98.75 356 ASP B O 1
ATOM 6245 N N . PRO B 1 357 ? -26.547 -13.031 -5.848 1 98 357 PRO B N 1
ATOM 6246 C CA . PRO B 1 357 ? -26.891 -13.273 -7.25 1 98 357 PRO B CA 1
ATOM 6247 C C . PRO B 1 357 ? -26.281 -14.578 -7.781 1 98 357 PRO B C 1
ATOM 6249 O O . PRO B 1 357 ? -26.859 -15.195 -8.68 1 98 357 PRO B O 1
ATOM 6252 N N . GLU B 1 358 ? -25.141 -15.008 -7.195 1 97.31 358 GLU B N 1
ATOM 6253 C CA . GLU B 1 358 ? -24.453 -16.094 -7.883 1 97.31 358 GLU B CA 1
ATOM 6254 C C . GLU B 1 358 ? -23.984 -17.172 -6.895 1 97.31 358 GLU B C 1
ATOM 6256 O O . GLU B 1 358 ? -23.625 -18.281 -7.297 1 97.31 358 GLU B O 1
ATOM 6261 N N . ALA B 1 359 ? -24.109 -16.938 -5.574 1 97.88 359 ALA B N 1
ATOM 6262 C CA . ALA B 1 359 ? -23.391 -17.828 -4.664 1 97.88 359 ALA B CA 1
ATOM 6263 C C . ALA B 1 359 ? -24.375 -18.656 -3.816 1 97.88 359 ALA B C 1
ATOM 6265 O O . ALA B 1 359 ? -23.984 -19.234 -2.803 1 97.88 359 ALA B O 1
ATOM 6266 N N . MET B 1 360 ? -25.703 -18.656 -4.168 1 97.81 360 MET B N 1
ATOM 6267 C CA . MET B 1 360 ? -26.719 -19.359 -3.379 1 97.81 360 MET B CA 1
ATOM 6268 C C . MET B 1 360 ? -26.453 -20.859 -3.35 1 97.81 360 MET B C 1
ATOM 6270 O O . MET B 1 360 ? -26.484 -21.484 -2.285 1 97.81 360 MET B O 1
ATOM 6274 N N . ASP B 1 361 ? -26.172 -21.406 -4.527 1 96.25 361 ASP B N 1
ATOM 6275 C CA . ASP B 1 361 ? -25.906 -22.844 -4.617 1 96.25 361 ASP B CA 1
ATOM 6276 C C . ASP B 1 361 ? -24.656 -23.219 -3.818 1 96.25 361 ASP B C 1
ATOM 6278 O O . ASP B 1 361 ? -24.625 -24.281 -3.18 1 96.25 361 ASP B O 1
ATOM 6282 N N . GLU B 1 362 ? -23.656 -22.391 -3.902 1 97 362 GLU B N 1
ATOM 6283 C CA . GLU B 1 362 ? -22.438 -22.656 -3.154 1 97 362 GLU B CA 1
ATOM 6284 C C . GLU B 1 362 ? -22.688 -22.641 -1.65 1 97 362 GLU B C 1
ATOM 6286 O O . GLU B 1 362 ? -22.141 -23.453 -0.908 1 97 362 GLU B O 1
ATOM 6291 N N . ALA B 1 363 ? -23.516 -21.734 -1.167 1 98.31 363 ALA B N 1
ATOM 6292 C CA . ALA B 1 363 ? -23.875 -21.672 0.248 1 98.31 363 ALA B CA 1
ATOM 6293 C C . ALA B 1 363 ? -24.562 -22.953 0.698 1 98.31 363 ALA B C 1
ATOM 6295 O O . ALA B 1 363 ? -24.266 -23.484 1.771 1 98.31 363 ALA B O 1
ATOM 6296 N N . LEU B 1 364 ? -25.469 -23.391 -0.167 1 97.5 364 LEU B N 1
ATOM 6297 C CA . LEU B 1 364 ? -26.203 -24.609 0.16 1 97.5 364 LEU B CA 1
ATOM 6298 C C . LEU B 1 364 ? -25.281 -25.812 0.15 1 97.5 364 LEU B C 1
ATOM 6300 O O . LEU B 1 364 ? -25.453 -26.75 0.943 1 97.5 364 LEU B O 1
ATOM 6304 N N . ARG B 1 365 ? -24.391 -25.797 -0.781 1 96.5 365 ARG B N 1
ATOM 6305 C CA . ARG B 1 365 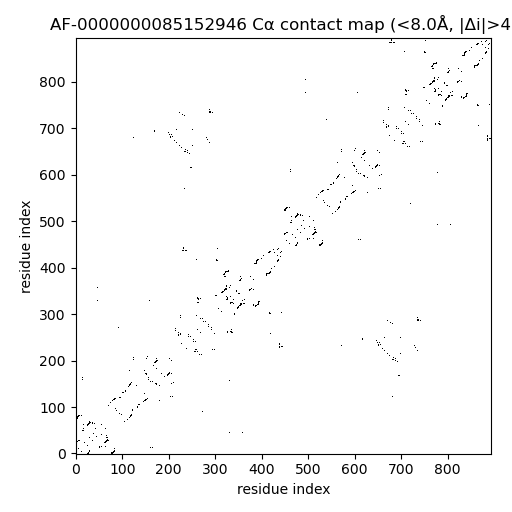? -23.406 -26.875 -0.825 1 96.5 365 ARG B CA 1
ATOM 6306 C C . ARG B 1 365 ? -22.578 -26.906 0.452 1 96.5 365 ARG B C 1
ATOM 6308 O O . ARG B 1 365 ? -22.312 -27.969 1.008 1 96.5 365 ARG B O 1
ATOM 6315 N N . LEU B 1 366 ? -22.156 -25.797 0.972 1 97.81 366 LEU B N 1
ATOM 6316 C CA . LEU B 1 366 ? -21.266 -25.672 2.117 1 97.81 366 LEU B CA 1
ATOM 6317 C C . LEU B 1 366 ? -22 -25.984 3.418 1 97.81 366 LEU B C 1
ATOM 6319 O O . LEU B 1 366 ? -21.438 -26.609 4.316 1 97.81 366 LEU B O 1
ATOM 6323 N N . TYR B 1 367 ? -23.234 -25.516 3.52 1 98.06 367 TYR B N 1
ATOM 6324 C CA . TYR B 1 367 ? -23.875 -25.547 4.828 1 98.06 367 TYR B CA 1
ATOM 6325 C C . TYR B 1 367 ? -25.062 -26.5 4.828 1 98.06 367 TYR B C 1
ATOM 6327 O O . TYR B 1 367 ? -25.594 -26.859 5.887 1 98.06 367 TYR B O 1
ATOM 6335 N N . GLY B 1 368 ? -25.5 -26.938 3.676 1 96.75 368 GLY B N 1
ATOM 6336 C CA . GLY B 1 368 ? -26.672 -27.781 3.59 1 96.75 368 GLY B CA 1
ATOM 6337 C C . GLY B 1 368 ? -27.953 -27.078 3.994 1 96.75 368 GLY B C 1
ATOM 6338 O O . GLY B 1 368 ? -27.969 -25.844 4.133 1 96.75 368 GLY B O 1
ATOM 6339 N N . MET B 1 369 ? -28.953 -27.906 4.07 1 95.06 369 MET B N 1
ATOM 6340 C CA . MET B 1 369 ? -30.234 -27.391 4.559 1 95.06 369 MET B CA 1
ATOM 6341 C C . MET B 1 369 ? -30.234 -27.281 6.078 1 95.06 369 MET B C 1
ATOM 6343 O O . MET B 1 369 ? -29.828 -28.219 6.77 1 95.06 369 MET B O 1
ATOM 6347 N N . ARG B 1 370 ? -30.469 -26.141 6.52 1 95.44 370 ARG B N 1
ATOM 6348 C CA . ARG B 1 370 ? -30.516 -25.875 7.957 1 95.44 370 ARG B CA 1
ATOM 6349 C C . ARG B 1 370 ? -31.75 -25.062 8.328 1 95.44 370 ARG B C 1
ATOM 6351 O O . ARG B 1 370 ? -32.219 -24.234 7.539 1 95.44 370 ARG B O 1
ATOM 6358 N N . ALA B 1 371 ? -32.219 -25.234 9.508 1 97 371 ALA B N 1
ATOM 6359 C CA . ALA B 1 371 ? -33.406 -24.516 9.984 1 97 371 ALA B CA 1
ATOM 6360 C C . ALA B 1 371 ? -33.125 -23.031 10.188 1 97 371 ALA B C 1
ATOM 6362 O O . ALA B 1 371 ? -34.031 -22.203 10.109 1 97 371 ALA B O 1
ATOM 6363 N N . ASP B 1 372 ? -31.891 -22.688 10.477 1 98.12 372 ASP B N 1
ATOM 6364 C CA . ASP B 1 372 ? -31.547 -21.312 10.805 1 98.12 372 ASP B CA 1
ATOM 6365 C C . ASP B 1 372 ? -30.906 -20.609 9.617 1 98.12 372 ASP B C 1
ATOM 6367 O O . ASP B 1 372 ? -30.266 -19.562 9.773 1 98.12 372 ASP B O 1
ATOM 6371 N N . LEU B 1 373 ? -31 -21.234 8.391 1 98.5 373 LEU B N 1
ATOM 6372 C CA . LEU B 1 373 ? -30.562 -20.625 7.141 1 98.5 373 LEU B CA 1
ATOM 6373 C C . LEU B 1 373 ? -31.625 -20.766 6.062 1 98.5 373 LEU B C 1
ATOM 6375 O O . LEU B 1 373 ? -32.062 -21.875 5.742 1 98.5 373 LEU B O 1
ATOM 6379 N N . GLU B 1 374 ? -32.062 -19.672 5.582 1 98.38 374 GLU B N 1
ATOM 6380 C CA . GLU B 1 374 ? -32.969 -19.656 4.449 1 98.38 374 GLU B CA 1
ATOM 6381 C C . GLU B 1 374 ? -32.375 -18.906 3.266 1 98.38 374 GLU B C 1
ATOM 6383 O O . GLU B 1 374 ? -31.984 -17.734 3.391 1 98.38 374 GLU B O 1
ATOM 6388 N N . ILE B 1 375 ? -32.219 -19.594 2.16 1 98.38 375 ILE B N 1
ATOM 6389 C CA . ILE B 1 375 ? -31.781 -18.953 0.922 1 98.38 375 ILE B CA 1
ATOM 6390 C C . ILE B 1 375 ? -33 -18.547 0.092 1 98.38 375 ILE B C 1
ATOM 6392 O O . ILE B 1 375 ? -33.875 -19.359 -0.159 1 98.38 375 ILE B O 1
ATOM 6396 N N . VAL B 1 376 ? -32.969 -17.297 -0.287 1 98.25 376 VAL B N 1
ATOM 6397 C CA . VAL B 1 376 ? -34.156 -16.797 -0.964 1 98.25 376 VAL B CA 1
ATOM 6398 C C . VAL B 1 376 ? -33.812 -16.344 -2.373 1 98.25 376 VAL B C 1
ATOM 6400 O O . VAL B 1 376 ? -32.625 -16.312 -2.74 1 98.25 376 VAL B O 1
ATOM 6403 N N . ALA B 1 377 ? -34.812 -15.93 -3.182 1 96.56 377 ALA B N 1
ATOM 6404 C CA . ALA B 1 377 ? -34.625 -15.781 -4.625 1 96.56 377 ALA B CA 1
ATOM 6405 C C . ALA B 1 377 ? -34.344 -14.336 -4.996 1 96.56 377 ALA B C 1
ATOM 6407 O O . ALA B 1 377 ? -33.938 -14.047 -6.125 1 96.56 377 ALA B O 1
ATOM 6408 N N . SER B 1 378 ? -34.5 -13.391 -4.059 1 97.56 378 SER B N 1
ATOM 6409 C CA . SER B 1 378 ? -34.25 -11.984 -4.379 1 97.56 378 SER B CA 1
ATOM 6410 C C . SER B 1 378 ? -33.844 -11.203 -3.139 1 97.56 378 SER B C 1
ATOM 6412 O O . SER B 1 378 ? -34.094 -11.633 -2.012 1 97.56 378 SER B O 1
ATOM 6414 N N . LYS B 1 379 ? -33.219 -10.07 -3.42 1 98.12 379 LYS B N 1
ATOM 6415 C CA . LYS B 1 379 ? -32.781 -9.211 -2.322 1 98.12 379 LYS B CA 1
ATOM 6416 C C . LYS B 1 379 ? -33.969 -8.703 -1.51 1 98.12 379 LYS B C 1
ATOM 6418 O O . LYS B 1 379 ? -33.875 -8.562 -0.288 1 98.12 379 LYS B O 1
ATOM 6423 N N . ASP B 1 380 ? -35.125 -8.453 -2.129 1 97.5 380 ASP B N 1
ATOM 6424 C CA . ASP B 1 380 ? -36.312 -7.949 -1.45 1 97.5 380 ASP B CA 1
ATOM 6425 C C . ASP B 1 380 ? -36.938 -9.016 -0.541 1 97.5 380 ASP B C 1
ATOM 6427 O O . ASP B 1 380 ? -37.375 -8.719 0.574 1 97.5 380 ASP B O 1
ATOM 6431 N N . GLU B 1 381 ? -36.938 -10.227 -0.999 1 97.88 381 GLU B N 1
ATOM 6432 C CA . GLU B 1 381 ? -37.469 -11.328 -0.2 1 97.88 381 GLU B CA 1
ATOM 6433 C C . GLU B 1 381 ? -36.656 -11.531 1.074 1 97.88 381 GLU B C 1
ATOM 6435 O O . GLU B 1 381 ? -37.219 -11.922 2.109 1 97.88 381 GLU B O 1
ATOM 6440 N N . ALA B 1 382 ? -35.375 -11.266 0.995 1 98.5 382 ALA B N 1
ATOM 6441 C CA . ALA B 1 382 ? -34.5 -11.477 2.133 1 98.5 382 ALA B CA 1
ATOM 6442 C C . ALA B 1 382 ? -34.875 -10.594 3.309 1 98.5 382 ALA B C 1
ATOM 6444 O O . ALA B 1 382 ? -34.688 -10.969 4.469 1 98.5 382 ALA B O 1
ATOM 6445 N N . VAL B 1 383 ? -35.469 -9.445 2.992 1 98.38 383 VAL B N 1
ATOM 6446 C CA . VAL B 1 383 ? -35.656 -8.453 4.047 1 98.38 383 VAL B CA 1
ATOM 6447 C C . VAL B 1 383 ? -37.031 -8.57 4.645 1 98.38 383 VAL B C 1
ATOM 6449 O O . VAL B 1 383 ? -37.312 -8.047 5.73 1 98.38 383 VAL B O 1
ATOM 6452 N N . VAL B 1 384 ? -37.969 -9.258 3.996 1 97.25 384 VAL B N 1
ATOM 6453 C CA . VAL B 1 384 ? -39.344 -9.352 4.457 1 97.25 384 VAL B CA 1
ATOM 6454 C C . VAL B 1 384 ? -39.406 -10.047 5.816 1 97.25 384 VAL B C 1
ATOM 6456 O O . VAL B 1 384 ? -39.125 -11.242 5.922 1 97.25 384 VAL B O 1
ATOM 6459 N N . GLY B 1 385 ? -39.75 -9.297 6.855 1 96 385 GLY B N 1
ATOM 6460 C CA . GLY B 1 385 ? -39.938 -9.844 8.188 1 96 385 GLY B CA 1
ATOM 6461 C C . GLY B 1 385 ? -38.625 -10.039 8.938 1 96 385 GLY B C 1
ATOM 6462 O O . GLY B 1 385 ? -38.625 -10.539 10.062 1 96 385 GLY B O 1
ATOM 6463 N N . ALA B 1 386 ? -37.531 -9.719 8.344 1 98.75 386 ALA B N 1
ATOM 6464 C CA . ALA B 1 386 ? -36.219 -9.789 9.031 1 98.75 386 ALA B CA 1
ATOM 6465 C C . ALA B 1 386 ? -36.094 -8.656 10.031 1 98.75 386 ALA B C 1
ATOM 6467 O O . ALA B 1 386 ? -36.781 -7.633 9.93 1 98.75 386 ALA B O 1
ATOM 6468 N N . ASP B 1 387 ? -35.281 -8.875 11.031 1 98.81 387 ASP B N 1
ATOM 6469 C CA . ASP B 1 387 ? -35.062 -7.84 12.047 1 98.81 387 ASP B CA 1
ATOM 6470 C C . ASP B 1 387 ? -34.156 -6.746 11.523 1 98.81 387 ASP B C 1
ATOM 6472 O O . ASP B 1 387 ? -34.375 -5.559 11.781 1 98.81 387 ASP B O 1
ATOM 6476 N N . ALA B 1 388 ? -33.125 -7.086 10.766 1 98.88 388 ALA B N 1
ATOM 6477 C CA . ALA B 1 388 ? -32.125 -6.141 10.242 1 98.88 388 ALA B CA 1
ATOM 6478 C C . ALA B 1 388 ? -31.547 -6.633 8.93 1 98.88 388 ALA B C 1
ATOM 6480 O O . ALA B 1 388 ? -31.625 -7.82 8.609 1 98.88 388 ALA B O 1
ATOM 6481 N N . LEU B 1 389 ? -30.953 -5.688 8.164 1 98.94 389 LEU B N 1
ATOM 6482 C CA . LEU B 1 389 ? -30.234 -6 6.934 1 98.94 389 LEU B CA 1
ATOM 6483 C C . LEU B 1 389 ? -28.734 -5.867 7.141 1 98.94 389 LEU B C 1
ATOM 6485 O O . LEU B 1 389 ? -28.266 -4.887 7.719 1 98.94 389 LEU B O 1
ATOM 6489 N N . VAL B 1 390 ? -28 -6.848 6.758 1 98.94 390 VAL B N 1
ATOM 6490 C CA . VAL B 1 390 ? -26.547 -6.801 6.719 1 98.94 390 VAL B CA 1
ATOM 6491 C C . VAL B 1 390 ? -26.062 -6.957 5.277 1 98.94 390 VAL B C 1
ATOM 6493 O O . VAL B 1 390 ? -26.453 -7.898 4.586 1 98.94 390 VAL B O 1
ATOM 6496 N N . ILE B 1 391 ? -25.281 -6.023 4.816 1 98.94 391 ILE B N 1
ATOM 6497 C CA . ILE B 1 391 ? -24.688 -6.074 3.479 1 98.94 391 ILE B CA 1
ATOM 6498 C C . ILE B 1 391 ? -23.234 -6.535 3.566 1 98.94 391 ILE B C 1
ATOM 6500 O O . ILE B 1 391 ? -22.406 -5.867 4.188 1 98.94 391 ILE B O 1
ATOM 6504 N N . VAL B 1 392 ? -22.891 -7.625 2.902 1 98.88 392 VAL B N 1
ATOM 6505 C CA . VAL B 1 392 ? -21.578 -8.227 3.082 1 98.88 392 VAL B CA 1
ATOM 6506 C C . VAL B 1 392 ? -20.797 -8.164 1.769 1 98.88 392 VAL B C 1
ATOM 6508 O O . VAL B 1 392 ? -19.562 -8.07 1.772 1 98.88 392 VAL B O 1
ATOM 6511 N N . THR B 1 393 ? -21.438 -8.266 0.635 1 98.75 393 THR B N 1
ATOM 6512 C CA . THR B 1 393 ? -20.828 -8.188 -0.684 1 98.75 393 THR B CA 1
ATOM 6513 C C . THR B 1 393 ? -21.438 -7.062 -1.505 1 98.75 393 THR B C 1
ATOM 6515 O O . THR B 1 393 ? -22.656 -6.875 -1.493 1 98.75 393 THR B O 1
ATOM 6518 N N . GLU B 1 394 ? -20.656 -6.293 -2.246 1 98.38 394 GLU B N 1
ATOM 6519 C CA . GLU B 1 394 ? -21.125 -5.082 -2.906 1 98.38 394 GLU B CA 1
ATOM 6520 C C . GLU B 1 394 ? -21.547 -5.363 -4.344 1 98.38 394 GLU B C 1
ATOM 6522 O O . GLU B 1 394 ? -21.109 -4.691 -5.273 1 98.38 394 GLU B O 1
ATOM 6527 N N . TRP B 1 395 ? -22.484 -6.215 -4.508 1 98.31 395 TRP B N 1
ATOM 6528 C CA . TRP B 1 395 ? -23.047 -6.5 -5.828 1 98.31 395 TRP B CA 1
ATOM 6529 C C . TRP B 1 395 ? -23.734 -5.27 -6.406 1 98.31 395 TRP B C 1
ATOM 6531 O O . TRP B 1 395 ? -24.312 -4.469 -5.664 1 98.31 395 TRP B O 1
ATOM 6541 N N . LYS B 1 396 ? -23.766 -5.188 -7.727 1 96.88 396 LYS B N 1
ATOM 6542 C CA . LYS B 1 396 ? -24.453 -4.102 -8.422 1 96.88 396 LYS B CA 1
ATOM 6543 C C . LYS B 1 396 ? -25.922 -4.047 -8.031 1 96.88 396 LYS B C 1
ATOM 6545 O O . LYS B 1 396 ? -26.5 -2.965 -7.918 1 96.88 396 LYS B O 1
ATOM 6550 N N . ASP B 1 397 ? -26.469 -5.152 -7.797 1 95.81 397 ASP B N 1
ATOM 6551 C CA . ASP B 1 397 ? -27.891 -5.316 -7.465 1 95.81 397 ASP B CA 1
ATOM 6552 C C . ASP B 1 397 ? -28.234 -4.578 -6.172 1 95.81 397 ASP B C 1
ATOM 6554 O O . ASP B 1 397 ? -29.391 -4.246 -5.934 1 95.81 397 ASP B O 1
ATOM 6558 N N . PHE B 1 398 ? -27.297 -4.309 -5.316 1 98.31 398 PHE B N 1
ATOM 6559 C CA . PHE B 1 398 ? -27.547 -3.777 -3.982 1 98.31 398 PHE B CA 1
ATOM 6560 C C . PHE B 1 398 ? -27.328 -2.27 -3.951 1 98.31 398 PHE B C 1
ATOM 6562 O O . PHE B 1 398 ? -27.625 -1.614 -2.949 1 98.31 398 PHE B O 1
ATOM 6569 N N . ARG B 1 399 ? -26.844 -1.63 -5.027 1 96.62 399 ARG B N 1
ATOM 6570 C CA . ARG B 1 399 ? -26.359 -0.256 -5.055 1 96.62 399 ARG B CA 1
ATOM 6571 C C . ARG B 1 399 ? -27.516 0.74 -4.992 1 96.62 399 ARG B C 1
ATOM 6573 O O . ARG B 1 399 ? -27.344 1.865 -4.52 1 96.62 399 ARG B O 1
ATOM 6580 N N . VAL B 1 400 ? -28.703 0.321 -5.492 1 94.62 400 VAL B N 1
ATOM 6581 C CA . VAL B 1 400 ? -29.859 1.202 -5.488 1 94.62 400 VAL B CA 1
ATOM 6582 C C . VAL B 1 400 ? -30.969 0.592 -4.633 1 94.62 400 VAL B C 1
ATOM 6584 O O . VAL B 1 400 ? -31.859 -0.093 -5.148 1 94.62 400 VAL B O 1
ATOM 6587 N N . PRO B 1 401 ? -30.938 0.902 -3.441 1 93.44 401 PRO B N 1
ATOM 6588 C CA . PRO B 1 401 ? -31.938 0.349 -2.523 1 93.44 401 PRO B CA 1
ATOM 6589 C C . PRO B 1 401 ? -33.219 1.18 -2.473 1 93.44 401 PRO B C 1
ATOM 6591 O O . PRO B 1 401 ? -33.219 2.365 -2.814 1 93.44 401 PRO B O 1
ATOM 6594 N N . ASP B 1 402 ? -34.344 0.557 -2.252 1 96.62 402 ASP B N 1
ATOM 6595 C CA . ASP B 1 402 ? -35.562 1.235 -1.869 1 96.62 402 ASP B CA 1
ATOM 6596 C C . ASP B 1 402 ? -35.656 1.382 -0.352 1 96.62 402 ASP B C 1
ATOM 6598 O O . ASP B 1 402 ? -36.219 0.517 0.325 1 96.62 402 ASP B O 1
ATOM 6602 N N . PHE B 1 403 ? -35.219 2.541 0.203 1 97.81 403 PHE B N 1
ATOM 6603 C CA . PHE B 1 403 ? -35.156 2.734 1.646 1 97.81 403 PHE B CA 1
ATOM 6604 C C . PHE B 1 403 ? -36.531 2.746 2.275 1 97.81 403 PHE B C 1
ATOM 6606 O O . PHE B 1 403 ? -36.719 2.342 3.426 1 97.81 403 PHE B O 1
ATOM 6613 N N . SER B 1 404 ? -37.531 3.205 1.567 1 97.19 404 SER B N 1
ATOM 6614 C CA . SER B 1 404 ? -38.906 3.17 2.068 1 97.19 404 SER B CA 1
ATOM 6615 C C . SER B 1 404 ? -39.375 1.736 2.287 1 97.19 404 SER B C 1
ATOM 6617 O O . SER B 1 404 ? -39.969 1.425 3.316 1 97.19 404 SER B O 1
ATOM 6619 N N . MET B 1 405 ? -39.094 0.959 1.322 1 97.56 405 MET B N 1
ATOM 6620 C CA . MET B 1 405 ? -39.438 -0.455 1.438 1 97.56 405 MET B CA 1
ATOM 6621 C C . MET B 1 405 ? -38.688 -1.101 2.604 1 97.56 405 MET B C 1
ATOM 6623 O O . MET B 1 405 ? -39.281 -1.865 3.371 1 97.56 405 MET B O 1
ATOM 6627 N N . LEU B 1 406 ? -37.406 -0.811 2.756 1 98.56 406 LEU B N 1
ATOM 6628 C CA . LEU B 1 406 ? -36.625 -1.37 3.834 1 98.56 406 LEU B CA 1
ATOM 6629 C C . LEU B 1 406 ? -37.156 -0.935 5.195 1 98.56 406 LEU B C 1
ATOM 6631 O O . LEU B 1 406 ? -37.188 -1.732 6.133 1 98.56 406 LEU B O 1
ATOM 6635 N N . GLN B 1 407 ? -37.5 0.336 5.277 1 98.06 407 GLN B N 1
ATOM 6636 C CA . GLN B 1 407 ? -38.062 0.862 6.516 1 98.06 407 GLN B CA 1
ATOM 6637 C C . GLN B 1 407 ? -39.344 0.13 6.887 1 98.06 407 GLN B C 1
ATOM 6639 O O . GLN B 1 407 ? -39.594 -0.144 8.062 1 98.06 407 GLN B O 1
ATOM 6644 N N . GLU B 1 408 ? -40.156 -0.174 5.934 1 97.81 408 GLU B N 1
ATOM 6645 C CA . GLU B 1 408 ? -41.438 -0.832 6.137 1 97.81 408 GLU B CA 1
ATOM 6646 C C . GLU B 1 408 ? -41.25 -2.303 6.5 1 97.81 408 GLU B C 1
ATOM 6648 O O . GLU B 1 408 ? -41.969 -2.83 7.359 1 97.81 408 GLU B O 1
ATOM 6653 N N . LYS B 1 409 ? -40.312 -2.975 5.852 1 98.12 409 LYS B N 1
ATOM 6654 C CA . LYS B 1 409 ? -40.25 -4.434 5.891 1 98.12 409 LYS B CA 1
ATOM 6655 C C . LYS B 1 409 ? -39.344 -4.914 7.023 1 98.12 409 LYS B C 1
ATOM 6657 O O . LYS B 1 409 ? -39.531 -6.02 7.539 1 98.12 409 LYS B O 1
ATOM 6662 N N . LEU B 1 410 ? -38.344 -4.156 7.371 1 98.62 410 LEU B N 1
ATOM 6663 C CA . LEU B 1 410 ? -37.438 -4.547 8.453 1 98.62 410 LEU B CA 1
ATOM 6664 C C . LEU B 1 410 ? -38.062 -4.246 9.812 1 98.62 410 LEU B C 1
ATOM 6666 O O . LEU B 1 410 ? -38.5 -3.127 10.062 1 98.62 410 LEU B O 1
ATOM 6670 N N . ARG B 1 411 ? -38 -5.18 10.664 1 98.5 411 ARG B N 1
ATOM 6671 C CA . ARG B 1 411 ? -38.688 -5.031 11.953 1 98.5 411 ARG B CA 1
ATOM 6672 C C . ARG B 1 411 ? -38 -3.951 12.789 1 98.5 411 ARG B C 1
ATOM 6674 O O . ARG B 1 411 ? -38.656 -3.178 13.477 1 98.5 411 ARG B O 1
ATOM 6681 N N . ASP B 1 412 ? -36.656 -3.891 12.766 1 98.38 412 ASP B N 1
ATOM 6682 C CA . ASP B 1 412 ? -35.938 -2.99 13.672 1 98.38 412 ASP B CA 1
ATOM 6683 C C . ASP B 1 412 ? -35.344 -1.802 12.914 1 98.38 412 ASP B C 1
ATOM 6685 O O . ASP B 1 412 ? -34.594 -1.002 13.484 1 98.38 412 ASP B O 1
ATOM 6689 N N . ARG B 1 413 ? -35.562 -1.669 11.617 1 98.5 413 ARG B N 1
ATOM 6690 C CA . ARG B 1 413 ? -35.219 -0.529 10.781 1 98.5 413 ARG B CA 1
ATOM 6691 C C . ARG B 1 413 ? -33.719 -0.198 10.914 1 98.5 413 ARG B C 1
ATOM 6693 O O . ARG B 1 413 ? -33.344 0.955 11.156 1 98.5 413 ARG B O 1
ATOM 6700 N N . VAL B 1 414 ? -32.844 -1.196 10.703 1 98.69 414 VAL B N 1
ATOM 6701 C CA . VAL B 1 414 ? -31.391 -0.972 10.836 1 98.69 414 VAL B CA 1
ATOM 6702 C C . VAL B 1 414 ? -30.656 -1.696 9.719 1 98.69 414 VAL B C 1
ATOM 6704 O O . VAL B 1 414 ? -31.031 -2.805 9.328 1 98.69 414 VAL B O 1
ATOM 6707 N N . ILE B 1 415 ? -29.656 -1.008 9.148 1 98.81 415 ILE B N 1
ATOM 6708 C CA . ILE B 1 415 ? -28.766 -1.549 8.117 1 98.81 415 ILE B CA 1
ATOM 6709 C C . ILE B 1 415 ? -27.328 -1.563 8.633 1 98.81 415 ILE B C 1
ATOM 6711 O O . ILE B 1 415 ? -26.812 -0.54 9.094 1 98.81 415 ILE B O 1
ATOM 6715 N N . PHE B 1 416 ? -26.688 -2.709 8.625 1 98.88 416 PHE B N 1
ATOM 6716 C CA . PHE B 1 416 ? -25.25 -2.871 8.812 1 98.88 416 PHE B CA 1
ATOM 6717 C C . PHE B 1 416 ? -24.547 -3.072 7.473 1 98.88 416 PHE B C 1
ATOM 6719 O O . PHE B 1 416 ? -24.719 -4.113 6.828 1 98.88 416 PHE B O 1
ATOM 6726 N N . ASP B 1 417 ? -23.828 -2.082 7.051 1 98.81 417 ASP B N 1
ATOM 6727 C CA . ASP B 1 417 ? -23.25 -2.061 5.711 1 98.81 417 ASP B CA 1
ATOM 6728 C C . ASP B 1 417 ? -21.75 -2.32 5.754 1 98.81 417 ASP B C 1
ATOM 6730 O O . ASP B 1 417 ? -20.969 -1.399 5.98 1 98.81 417 ASP B O 1
ATOM 6734 N N . GLY B 1 418 ? -21.359 -3.527 5.387 1 98.81 418 GLY B N 1
ATOM 6735 C CA . GLY B 1 418 ? -19.953 -3.938 5.438 1 98.81 418 GLY B CA 1
ATOM 6736 C C . GLY B 1 418 ? -19.156 -3.443 4.25 1 98.81 418 GLY B C 1
ATOM 6737 O O . GLY B 1 418 ? -17.938 -3.678 4.176 1 98.81 418 GLY B O 1
ATOM 6738 N N . ARG B 1 419 ? -19.781 -2.693 3.334 1 98.75 419 ARG B N 1
ATOM 6739 C CA . ARG B 1 419 ? -19.109 -2.291 2.104 1 98.75 419 ARG B CA 1
ATOM 6740 C C . ARG B 1 419 ? -19.297 -0.8 1.838 1 98.75 419 ARG B C 1
ATOM 6742 O O . ARG B 1 419 ? -18.891 -0.295 0.789 1 98.75 419 ARG B O 1
ATOM 6749 N N . ASN B 1 420 ? -19.922 -0.057 2.77 1 98.5 420 ASN B N 1
ATOM 6750 C CA . ASN B 1 420 ? -20.141 1.383 2.697 1 98.5 420 ASN B CA 1
ATOM 6751 C C . ASN B 1 420 ? -20.812 1.781 1.385 1 98.5 420 ASN B C 1
ATOM 6753 O O . ASN B 1 420 ? -20.359 2.719 0.718 1 98.5 420 ASN B O 1
ATOM 6757 N N . LEU B 1 421 ? -21.922 1.111 1.075 1 98.38 421 LEU B N 1
ATOM 6758 C CA . LEU B 1 421 ? -22.609 1.327 -0.19 1 98.38 421 LEU B CA 1
ATOM 6759 C C . LEU B 1 421 ? -23.375 2.646 -0.173 1 98.38 421 LEU B C 1
ATOM 6761 O O . LEU B 1 421 ? -23.578 3.266 -1.221 1 98.38 421 LEU B O 1
ATOM 6765 N N . TYR B 1 422 ? -23.797 3.076 1.015 1 98.44 422 TYR B N 1
ATOM 6766 C CA . TYR B 1 422 ? -24.766 4.168 1.021 1 98.44 422 TYR B CA 1
ATOM 6767 C C . TYR B 1 422 ? -24.234 5.363 1.804 1 98.44 422 TYR B C 1
ATOM 6769 O O . TYR B 1 422 ? -23.406 5.203 2.705 1 98.44 422 TYR B O 1
ATOM 6777 N N . GLU B 1 423 ? -24.75 6.547 1.446 1 97.31 423 GLU B N 1
ATOM 6778 C CA . GLU B 1 423 ? -24.516 7.758 2.229 1 97.31 423 GLU B CA 1
ATOM 6779 C C . GLU B 1 423 ? -25.297 7.727 3.541 1 97.31 423 GLU B C 1
ATOM 6781 O O . GLU B 1 423 ? -26.516 7.633 3.539 1 97.31 423 GLU B O 1
ATOM 6786 N N . PRO B 1 424 ? -24.609 7.84 4.625 1 97.56 424 PRO B N 1
ATOM 6787 C CA . PRO B 1 424 ? -25.266 7.668 5.93 1 97.56 424 PRO B CA 1
ATOM 6788 C C . PRO B 1 424 ? -26.469 8.578 6.105 1 97.56 424 PRO B C 1
ATOM 6790 O O . PRO B 1 424 ? -27.516 8.133 6.578 1 97.56 424 PRO B O 1
ATOM 6793 N N . SER B 1 425 ? -26.375 9.859 5.754 1 96.88 425 SER B N 1
ATOM 6794 C CA . SER B 1 425 ? -27.469 10.805 5.98 1 96.88 425 SER B CA 1
ATOM 6795 C C . SER B 1 425 ? -28.719 10.414 5.195 1 96.88 425 SER B C 1
ATOM 6797 O O . SER B 1 425 ? -29.828 10.57 5.688 1 96.88 425 SER B O 1
ATOM 6799 N N . ARG B 1 426 ? -28.5 9.883 4.039 1 97.12 426 ARG B N 1
ATOM 6800 C CA . ARG B 1 426 ? -29.625 9.461 3.213 1 97.12 426 ARG B CA 1
ATOM 6801 C C . ARG B 1 426 ? -30.391 8.312 3.869 1 97.12 426 ARG B C 1
ATOM 6803 O O . ARG B 1 426 ? -31.625 8.297 3.865 1 97.12 426 ARG B O 1
ATOM 6810 N N . VAL B 1 427 ? -29.688 7.348 4.41 1 98.31 427 VAL B N 1
ATOM 6811 C CA . VAL B 1 427 ? -30.281 6.188 5.066 1 98.31 427 VAL B CA 1
ATOM 6812 C C . VAL B 1 427 ? -31 6.629 6.336 1 98.31 427 VAL B C 1
ATOM 6814 O O . VAL B 1 427 ? -32.156 6.227 6.574 1 98.31 427 VAL B O 1
ATOM 6817 N N . GLU B 1 428 ? -30.375 7.512 7.098 1 97.88 428 GLU B N 1
ATOM 6818 C CA . GLU B 1 428 ? -30.938 7.992 8.352 1 97.88 428 GLU B CA 1
ATOM 6819 C C . GLU B 1 428 ? -32.188 8.859 8.109 1 97.88 428 GLU B C 1
ATOM 6821 O O . GLU B 1 428 ? -33.156 8.789 8.859 1 97.88 428 GLU B O 1
ATOM 6826 N N . ASP B 1 429 ? -32.094 9.625 7.082 1 97.62 429 ASP B N 1
ATOM 6827 C CA . ASP B 1 429 ? -33.25 10.477 6.715 1 97.62 429 ASP B CA 1
ATOM 6828 C C . ASP B 1 429 ? -34.469 9.633 6.332 1 97.62 429 ASP B C 1
ATOM 6830 O O . ASP B 1 429 ? -35.594 10.086 6.453 1 97.62 429 ASP B O 1
ATOM 6834 N N . ALA B 1 430 ? -34.219 8.422 5.938 1 98 430 ALA B N 1
ATOM 6835 C CA . ALA B 1 430 ? -35.281 7.516 5.555 1 98 430 ALA B CA 1
ATOM 6836 C C . ALA B 1 430 ? -35.844 6.754 6.766 1 98 430 ALA B C 1
ATOM 6838 O O . ALA B 1 430 ? -36.719 5.902 6.637 1 98 430 ALA B O 1
ATOM 6839 N N . GLY B 1 431 ? -35.312 7.082 7.926 1 98.12 431 GLY B N 1
ATOM 6840 C CA . GLY B 1 431 ? -35.812 6.508 9.156 1 98.12 431 GLY B CA 1
ATOM 6841 C C . GLY B 1 431 ? -35.156 5.191 9.523 1 98.12 431 GLY B C 1
ATOM 6842 O O . GLY B 1 431 ? -35.719 4.41 10.305 1 98.12 431 GLY B O 1
ATOM 6843 N N . LEU B 1 432 ? -33.969 4.93 8.922 1 98.56 432 LEU B N 1
ATOM 6844 C CA . LEU B 1 432 ? -33.219 3.715 9.211 1 98.56 432 LEU B CA 1
ATOM 6845 C C . LEU B 1 432 ? -31.922 4.039 9.922 1 98.56 432 LEU B C 1
ATOM 6847 O O . LEU B 1 432 ? -31.25 5.02 9.586 1 98.56 432 LEU B O 1
ATOM 6851 N N . ALA B 1 433 ? -31.594 3.23 10.961 1 98.31 433 ALA B N 1
ATOM 6852 C CA . ALA B 1 433 ? -30.25 3.322 11.523 1 98.31 433 ALA B CA 1
ATOM 6853 C C . ALA B 1 433 ? -29.203 2.766 10.562 1 98.31 433 ALA B C 1
ATOM 6855 O O . ALA B 1 433 ? -29.438 1.751 9.898 1 98.31 433 ALA B O 1
ATOM 6856 N N . TYR B 1 434 ? -28.047 3.455 10.422 1 98.5 434 TYR B N 1
ATOM 6857 C CA . TYR B 1 434 ? -27.031 3.037 9.461 1 98.5 434 TYR B CA 1
ATOM 6858 C C . TYR B 1 434 ? -25.672 2.871 10.148 1 98.5 434 TYR B C 1
ATOM 6860 O O . TYR B 1 434 ? -25.109 3.84 10.648 1 98.5 434 TYR B O 1
ATOM 6868 N N . TYR B 1 435 ? -25.203 1.643 10.203 1 98.5 435 TYR B N 1
ATOM 6869 C CA . TYR B 1 435 ? -23.859 1.333 10.648 1 98.5 435 TYR B CA 1
ATOM 6870 C C . TYR B 1 435 ? -22.953 0.979 9.461 1 98.5 435 TYR B C 1
ATOM 6872 O O . TYR B 1 435 ? -23.109 -0.086 8.859 1 98.5 435 TYR B O 1
ATOM 6880 N N . GLY B 1 436 ? -22.047 1.877 9.086 1 98.44 436 GLY B N 1
ATOM 6881 C CA . GLY B 1 436 ? -21.016 1.584 8.086 1 98.44 436 GLY B CA 1
ATOM 6882 C C . GLY B 1 436 ? -19.672 1.234 8.695 1 98.44 436 GLY B C 1
ATOM 6883 O O . GLY B 1 436 ? -19.547 1.16 9.914 1 98.44 436 GLY B O 1
ATOM 6884 N N . ILE B 1 437 ? -18.734 0.938 7.883 1 98.62 437 ILE B N 1
ATOM 6885 C CA . ILE B 1 437 ? -17.359 0.725 8.312 1 98.62 437 ILE B CA 1
ATOM 6886 C C . ILE B 1 437 ? -16.625 2.064 8.375 1 98.62 437 ILE B C 1
ATOM 6888 O O . ILE B 1 437 ? -16.375 2.693 7.348 1 98.62 437 ILE B O 1
ATOM 6892 N N . GLY B 1 438 ? -16.297 2.492 9.555 1 98 438 GLY B N 1
ATOM 6893 C CA . GLY B 1 438 ? -15.594 3.758 9.711 1 98 438 GLY B CA 1
ATOM 6894 C C . GLY B 1 438 ? -16.438 4.957 9.344 1 98 438 GLY B C 1
ATOM 6895 O O . GLY B 1 438 ? -15.922 5.996 8.93 1 98 438 GLY B O 1
ATOM 6896 N N . ARG B 1 439 ? -17.797 4.898 9.484 1 97.5 439 ARG B N 1
ATOM 6897 C CA . ARG B 1 439 ? -18.719 5.992 9.188 1 97.5 439 ARG B CA 1
ATOM 6898 C C . ARG B 1 439 ? -20.109 5.699 9.719 1 97.5 439 ARG B C 1
ATOM 6900 O O . ARG B 1 439 ? -20.406 4.578 10.141 1 97.5 439 ARG B O 1
ATOM 6907 N N . GLY B 1 440 ? -20.984 6.68 9.664 1 96.75 440 GLY B N 1
ATOM 6908 C CA . GLY B 1 440 ? -22.344 6.512 10.18 1 96.75 440 GLY B CA 1
ATOM 6909 C C . GLY B 1 440 ? -22.391 6.352 11.688 1 96.75 440 GLY B C 1
ATOM 6910 O O . GLY B 1 440 ? -21.656 7.031 12.406 1 96.75 440 GLY B O 1
ATOM 6911 N N . ARG B 1 441 ? -23.219 5.508 12.148 1 96.81 441 ARG B N 1
ATOM 6912 C CA . ARG B 1 441 ? -23.438 5.363 13.586 1 96.81 441 ARG B CA 1
ATOM 6913 C C . ARG B 1 441 ? -22.25 4.668 14.25 1 96.81 441 ARG B C 1
ATOM 6915 O O . ARG B 1 441 ? -22.109 4.73 15.477 1 96.81 441 ARG B O 1
ATOM 6922 N N . SER B 1 442 ? -21.422 3.975 13.367 1 94.19 442 SER B N 1
ATOM 6923 C CA . SER B 1 442 ? -20.25 3.32 13.93 1 94.19 442 SER B CA 1
ATOM 6924 C C . SER B 1 442 ? -19.281 4.336 14.516 1 94.19 442 SER B C 1
ATOM 6926 O O . SER B 1 442 ? -18.422 3.99 15.336 1 94.19 442 SER B O 1
ATOM 6928 N N . CYS B 1 443 ? -19.312 5.57 14.055 1 85.5 443 CYS B N 1
ATOM 6929 C CA . CYS B 1 443 ? -18.438 6.629 14.531 1 85.5 443 CYS B CA 1
ATOM 6930 C C . CYS B 1 443 ? -19.047 7.363 15.719 1 85.5 443 CYS B C 1
ATOM 6932 O O . CYS B 1 443 ? -18.406 8.219 16.328 1 85.5 443 CYS B O 1
ATOM 6934 N N . ARG B 1 444 ? -20.25 7.27 16 1 74.12 444 ARG B N 1
ATOM 6935 C CA . ARG B 1 444 ? -20.953 8.031 17.031 1 74.12 444 ARG B CA 1
ATOM 6936 C C . ARG B 1 444 ? -21 7.27 18.344 1 74.12 444 ARG B C 1
ATOM 6938 O O . ARG B 1 444 ? -21.172 7.871 19.422 1 74.12 444 ARG B O 1
ATOM 6945 N N . LYS B 1 445 ? -21 5.945 18.188 1 62.5 445 LYS B N 1
ATOM 6946 C CA . LYS B 1 445 ? -21.25 5.188 19.406 1 62.5 445 LYS B CA 1
ATOM 6947 C C . LYS B 1 445 ? -19.938 4.695 20.016 1 62.5 445 LYS B C 1
ATOM 6949 O O . LYS B 1 445 ? -18.984 4.371 19.297 1 62.5 445 LYS B O 1
ATOM 6954 N N . LYS B 1 446 ? -19.625 5.238 21.203 1 55.09 446 LYS B N 1
ATOM 6955 C CA . LYS B 1 446 ? -18.469 4.73 21.969 1 55.09 446 LYS B CA 1
ATOM 6956 C C . LYS B 1 446 ? -18.391 3.209 21.891 1 55.09 446 LYS B C 1
ATOM 6958 O O . LYS B 1 446 ? -19.312 2.512 22.328 1 55.09 446 LYS B O 1
ATOM 6963 N N . LEU B 1 447 ? -17.797 2.588 20.875 1 42.19 447 LEU B N 1
ATOM 6964 C CA . LEU B 1 447 ? -17.594 1.146 20.812 1 42.19 447 LEU B CA 1
ATOM 6965 C C . LEU B 1 447 ? -16.906 0.643 22.078 1 42.19 447 LEU B C 1
ATOM 6967 O O . LEU B 1 447 ? -16.016 1.311 22.625 1 42.19 447 LEU B O 1
#

Nearest PDB structures (foldseek):
  6c58-assembly1_C  TM=9.339E-01  e=5.264E-36  Homo sapiens
  4edf-assembly1_D  TM=9.062E-01  e=1.097E-33  Homo sapiens
  7kws-assembly1_A  TM=8.662E-01  e=3.310E-24  Campylobacter jejuni subsp. jejuni NCTC 11168 = ATCC 700819
  1mv8-assembly2_D  TM=5.562E-01  e=3.662E-30  Pseudomonas aeruginosa
  7kws-assembly1_B  TM=8.659E-01  e=8.953E-23  Campylobacter jejuni subsp. jejuni NCTC 11168 = ATCC 700819

pLDDT: mean 96.95, std 4.39, range [42.19, 98.94]

Radius of gyration: 30.48 Å; Cα contacts (8 Å, |Δi|>4): 1936; chains: 2; bounding box: 83×88×63 Å

InterPro domains:
  IPR001732 UDP-glucose/GDP-mannose dehydrogenase, N-terminal [PF03721] (1-187)
  IPR008927 6-phosphogluconate dehydrogenase-like, C-terminal domain superfamily [SSF48179] (204-300)
  IPR014026 UDP-glucose/GDP-mannose dehydrogenase, dimerisation [PF00984] (204-295)
  IPR014027 UDP-glucose/GDP-mannose dehydrogenase, C-terminal [PF03720] (320-424)
  IPR014027 UDP-glucose/GDP-mannose dehydrogenase, C-terminal [SM00984] (320-424)
  IPR017476 UDP-glucose/GDP-mannose dehydrogenase [PIRSF000124] (1-439)
  IPR017476 UDP-glucose/GDP-mannose dehydrogenase [TIGR03026] (1-420)
  IPR028357 UDP-glucose 6-dehydrogenase, bacterial type [PIRSF500134] (1-440)
  IPR036220 UDP-glucose/GDP-mannose dehydrogenase, C-terminal domain superfamily [SSF52413] (309-435)
  IPR036291 NAD(P)-binding domain superfamily [SSF51735] (1-194)

Solvent-accessible surface area (backbone atoms only — not comparable to full-atom values): 44667 Å² total; per-residue (Å²): 97,49,35,15,34,37,21,67,46,75,66,20,37,44,50,46,42,45,46,20,71,76,64,24,38,28,35,36,24,34,84,52,59,67,61,42,54,32,45,76,70,64,42,65,94,67,64,42,75,68,46,62,63,49,48,49,54,29,40,72,74,67,22,38,47,72,36,66,50,58,63,59,32,47,71,61,22,46,39,36,34,37,24,42,70,45,55,64,38,96,82,32,35,64,35,55,64,54,53,48,46,51,43,43,52,42,37,73,62,52,88,58,60,36,39,38,31,38,32,33,78,51,64,67,56,48,53,58,53,44,45,51,50,29,50,51,47,24,53,75,68,72,48,88,65,58,70,47,62,28,25,33,50,68,84,59,42,85,41,46,32,54,58,33,62,54,57,41,70,60,44,49,39,5,47,90,46,68,67,59,50,52,54,50,50,59,69,46,41,86,53,36,73,88,51,88,34,71,43,77,40,52,38,39,23,32,31,41,23,48,48,51,41,45,39,50,51,45,37,39,29,27,49,32,36,53,50,20,56,49,16,20,70,64,53,16,42,35,67,60,25,38,54,56,35,21,53,36,83,61,51,35,71,48,59,44,64,45,41,32,46,80,28,34,84,53,44,59,49,43,38,40,21,51,38,43,53,27,49,75,67,74,36,84,49,50,47,55,52,25,31,52,51,48,32,60,55,30,31,45,46,63,54,50,55,51,32,69,73,65,39,88,72,46,57,74,40,35,37,9,30,40,30,40,19,36,44,52,59,30,35,52,51,49,63,10,37,37,56,54,40,51,54,51,39,46,74,50,45,21,30,39,25,32,19,37,99,60,15,52,66,48,49,40,68,75,64,46,90,46,95,53,50,43,81,48,94,36,71,69,62,20,35,60,75,11,36,32,41,35,34,58,27,76,36,78,85,65,68,73,71,60,53,67,57,46,38,71,32,20,71,64,24,36,37,39,29,27,53,56,77,66,63,46,67,63,43,41,74,50,64,22,50,39,33,32,60,12,21,52,47,40,23,69,47,87,124,99,51,36,18,32,38,22,68,47,75,67,20,39,44,50,46,43,44,46,21,69,76,63,24,40,28,35,34,24,34,84,53,59,68,60,41,54,32,47,76,70,64,44,65,94,67,63,43,76,68,45,61,64,50,47,49,53,30,40,72,73,65,22,38,45,72,37,65,50,59,64,60,33,48,69,62,23,46,39,35,34,38,23,41,70,43,55,64,39,96,81,31,35,62,35,54,64,54,52,47,48,52,42,44,52,42,38,74,60,51,89,58,59,36,38,38,31,38,35,33,80,50,65,66,57,46,53,60,54,43,45,51,51,29,50,52,47,24,53,74,70,72,48,88,66,59,69,48,63,29,24,34,50,67,84,60,42,84,41,46,33,53,56,35,62,54,57,41,71,59,43,49,39,6,48,91,47,69,67,58,49,53,53,50,50,60,71,46,39,87,55,38,73,90,53,87,34,71,44,78,39,52,40,40,23,34,29,40,23,48,47,51,40,44,40,51,50,46,37,38,30,27,50,32,37,53,50,19,56,47,16,18,71,63,54,16,43,35,67,60,24,38,55,56,35,20,50,36,83,59,50,35,69,48,60,44,64,46,42,30,46,81,30,34,83,53,43,59,47,44,40,41,22,51,38,41,52,27,49,75,66,75,36,83,49,50,47,55,52,25,31,51,52,46,32,60,55,29,31,45,45,60,54,49,53,49,32,69,73,66,39,88,72,46,55,74,39,33,36,12,31,40,29,40,18,35,44,52,58,30,34,54,50,47,64,10,39,36,55,55,39,51,55,51,40,48,75,49,45,22,28,38,25,32,18,38,98,60,15,53,66,51,50,39,69,75,64,47,90,44,94,53,49,43,80,47,92,35,72,68,62,20,34,60,76,11,35,30,42,35,35,58,27,76,37,78,84,66,67,73,71,60,53,67,58,46,39,71,34,20,72,64,22,36,38,39,29,25,53,56,76,66,61,45,67,62,45,42,74,52,64,23,49,39,34,32,60,13,20,51,50,41,22,70,44,90,122

Secondary structure (DSSP, 8-state):
-EEEEE--SHHHHHHHHHHHHTT-EEEEE-S-HHHHHHHHTT--SS--TTHHHHHHHHHHTTSEEEES-HHHHHHH-SEEEE-----B-TTSPBP-HHHHHHHHHHHHH--S-EEEEE-S---TTHHHHHHHHHHHHHHHHT----EEEEE------TTSHHHHHHS-S-EEEE-S-HHHHHHHHHHHGGG-SSS--EEEE-HHHHHHHHHHHHHHHHHHHHHHHHHHHHHHHHT--HHHHHHHHHTSTTT-STT----S---SSSHHHHHHHHHHHHHHTT---HHHHHHHHHHHHHTTHHHHHHHHHH-S--TT-EEEEE--SSSTT----TT-HHHHHHHHHHHTT-EEEEE-TTTHHHHHHHH-SBTTEEE-SSHHHHHTT-SEEEE-S--GGGSS--HHHHHHH-SS-EEEETT--S-HHHHHHTT-EEE-SSSBGGGTS--/-EEEEE--SHHHHHHHHHHHHTT-EEEEE-S-HHHHHHHHTT--SS--TTHHHHHHHHHHTTSEEEES-HHHHHHH-SEEEE-----B-TTSPBP-HHHHHHHHHHHHH--S-EEEEE-S---TTHHHHHHHHHHHHHHHHT----EEEEE------TTSHHHHHHS-S-EEEE-S-HHHHHHHHHHHGGG-SSS--EEEE-HHHHHHHHHHHHHHHHHHHHHHHHHHHHHHHHT--HHHHHHHHHTSTTT-STT----S---SSSHHHHHHHHHHHHHHTT---HHHHHHHHHHHHHTTHHHHHHHHHH-S--TT-EEEEE--SSSTT----TT-HHHHHHHHHHHTT-EEEEE-TTTHHHHHHHH-SBTTEEE-SSHHHHHTT-SEEEE-S--GGGSS--HHHHHHH-SS-EEEETT--S-HHHHHHTT-EEE-SSSBGGGTS--